Protein AF-F0ZRD6-F1 (afdb_monomer_lite)

Structure (mmCIF, N/CA/C/O backbone):
data_AF-F0ZRD6-F1
#
_entry.id   AF-F0ZRD6-F1
#
loop_
_atom_site.group_PDB
_atom_site.id
_atom_site.type_symbol
_atom_site.label_atom_id
_atom_site.label_alt_id
_atom_site.label_comp_id
_atom_site.label_asym_id
_atom_site.label_entity_id
_atom_site.label_seq_id
_atom_site.pdbx_PDB_ins_code
_atom_site.Cartn_x
_atom_site.Cartn_y
_atom_site.Cartn_z
_atom_site.occupancy
_atom_site.B_iso_or_equiv
_atom_site.auth_seq_id
_atom_site.auth_comp_id
_atom_site.auth_asym_id
_atom_site.auth_atom_id
_atom_site.pdbx_PDB_model_num
ATOM 1 N N . ASP A 1 1 ? -10.850 -12.871 -50.149 1.00 86.12 1 ASP A N 1
ATOM 2 C CA . ASP A 1 1 ? -11.682 -14.083 -50.320 1.00 86.12 1 ASP A CA 1
ATOM 3 C C . ASP A 1 1 ? -12.311 -14.387 -48.967 1.00 86.12 1 ASP A C 1
ATOM 5 O O . ASP A 1 1 ? -11.543 -14.584 -48.034 1.00 86.12 1 ASP A O 1
ATOM 9 N N . PRO A 1 2 ? -13.649 -14.372 -48.822 1.00 88.00 2 PRO A N 1
ATOM 10 C CA . PRO A 1 2 ? -14.303 -14.528 -47.522 1.00 88.00 2 PRO A CA 1
ATOM 11 C C . PRO A 1 2 ? -13.933 -15.815 -46.773 1.00 88.00 2 PRO A C 1
ATOM 13 O O . PRO A 1 2 ? -13.849 -15.790 -45.549 1.00 88.00 2 PRO A O 1
ATOM 16 N N . ASN A 1 3 ? -13.669 -16.917 -47.481 1.00 91.50 3 ASN A N 1
ATOM 17 C CA . ASN A 1 3 ? -13.355 -18.198 -46.846 1.00 91.50 3 ASN A CA 1
ATOM 18 C C . ASN A 1 3 ? -11.941 -18.177 -46.249 1.00 91.50 3 ASN A C 1
ATOM 20 O O . ASN A 1 3 ? -11.732 -18.644 -45.133 1.00 91.50 3 ASN A O 1
ATOM 24 N N . TYR A 1 4 ? -10.991 -17.567 -46.965 1.00 94.00 4 TYR A N 1
ATOM 25 C CA . TYR A 1 4 ? -9.613 -17.379 -46.499 1.00 94.00 4 TYR A CA 1
ATOM 26 C C . TYR A 1 4 ? -9.548 -16.476 -45.260 1.00 94.00 4 TYR A C 1
ATOM 28 O O . TYR A 1 4 ? -8.867 -16.805 -44.295 1.00 94.00 4 TYR A O 1
ATOM 36 N N . GLU A 1 5 ? -10.307 -15.377 -45.244 1.00 91.69 5 GLU A N 1
ATOM 37 C CA . GLU A 1 5 ? -10.350 -14.448 -44.102 1.00 91.69 5 GLU A CA 1
ATOM 38 C C . GLU A 1 5 ? -10.996 -15.070 -42.853 1.00 91.69 5 GLU A C 1
ATOM 40 O O . GLU A 1 5 ? -10.595 -14.768 -41.728 1.00 91.69 5 GLU A O 1
ATOM 45 N N . THR A 1 6 ? -11.975 -15.962 -43.037 1.00 90.50 6 THR A N 1
ATOM 46 C CA . THR A 1 6 ? -12.546 -16.769 -41.948 1.00 90.50 6 THR A CA 1
ATOM 47 C C . THR A 1 6 ? -11.520 -17.772 -41.420 1.00 90.50 6 THR A C 1
ATOM 49 O O . THR A 1 6 ? -11.247 -17.779 -40.222 1.00 90.50 6 THR A O 1
ATOM 52 N N . LEU A 1 7 ? -10.889 -18.559 -42.301 1.00 94.06 7 LEU A N 1
ATOM 53 C CA . LEU A 1 7 ? -9.867 -19.542 -41.927 1.00 94.06 7 LEU A CA 1
ATOM 54 C C . LEU A 1 7 ? -8.704 -18.891 -41.166 1.00 94.06 7 LEU A C 1
ATOM 56 O O . LEU A 1 7 ? -8.352 -19.337 -40.079 1.00 94.06 7 LEU A O 1
ATOM 60 N N . LYS A 1 8 ? -8.174 -17.780 -41.685 1.00 94.69 8 LYS A N 1
ATOM 61 C CA . LYS A 1 8 ? -7.107 -16.980 -41.069 1.00 94.69 8 LYS A CA 1
ATOM 62 C C . LYS A 1 8 ? -7.471 -16.487 -39.663 1.00 94.69 8 LYS A C 1
ATOM 64 O O . LYS A 1 8 ? -6.614 -16.461 -38.781 1.00 94.69 8 LYS A O 1
ATOM 69 N N . ARG A 1 9 ? -8.735 -16.114 -39.431 1.00 91.31 9 ARG A N 1
ATOM 70 C CA . ARG A 1 9 ? -9.229 -15.647 -38.125 1.00 91.31 9 ARG A CA 1
ATOM 71 C C . ARG A 1 9 ? -9.325 -16.773 -37.101 1.00 91.31 9 ARG A C 1
ATOM 73 O O . ARG A 1 9 ? -8.858 -16.600 -35.977 1.00 91.31 9 ARG A O 1
ATOM 80 N N . GLU A 1 10 ? -9.928 -17.898 -37.472 1.00 94.06 10 GLU A N 1
ATOM 81 C CA . GLU A 1 10 ? -10.075 -19.032 -36.553 1.00 94.06 10 GLU A CA 1
ATOM 82 C C . GLU A 1 10 ? -8.725 -19.716 -36.293 1.00 94.06 10 GLU A C 1
ATOM 84 O O . GLU A 1 10 ? -8.423 -20.068 -35.153 1.00 94.06 10 GLU A O 1
ATOM 89 N N . PHE A 1 11 ? -7.851 -19.781 -37.303 1.00 96.06 11 PHE A N 1
ATOM 90 C CA . PHE A 1 11 ? -6.459 -20.185 -37.125 1.00 96.06 11 PHE A CA 1
ATOM 91 C C . PHE A 1 11 ? -5.701 -19.254 -36.162 1.00 96.06 11 PHE A C 1
ATOM 93 O O . PHE A 1 11 ? -5.024 -19.751 -35.266 1.00 96.06 11 PHE A O 1
ATOM 100 N N . LYS A 1 12 ? -5.827 -17.919 -36.276 1.00 92.25 12 LYS A N 1
ATOM 101 C CA . LYS A 1 12 ? -5.158 -16.985 -35.344 1.00 92.25 12 LYS A CA 1
ATOM 102 C C . LYS A 1 12 ? -5.553 -17.266 -33.885 1.00 92.25 12 LYS A C 1
ATOM 104 O O . LYS A 1 12 ? -4.683 -17.330 -33.023 1.00 92.25 12 LYS A O 1
ATOM 109 N N . ARG A 1 13 ? -6.842 -17.505 -33.616 1.00 89.31 13 ARG A N 1
ATOM 110 C CA . ARG A 1 13 ? -7.327 -17.878 -32.272 1.00 89.31 13 ARG A CA 1
ATOM 111 C C . ARG A 1 13 ? -6.707 -19.185 -31.775 1.00 89.31 13 ARG A C 1
ATOM 113 O O . ARG A 1 13 ? -6.320 -19.273 -30.614 1.00 89.31 13 ARG A O 1
ATOM 120 N N . LEU A 1 14 ? -6.606 -20.194 -32.644 1.00 93.12 14 LEU A N 1
ATOM 121 C CA . LEU A 1 14 ? -5.951 -21.466 -32.326 1.00 93.12 14 LEU A CA 1
ATOM 122 C C . LEU A 1 14 ? -4.460 -21.258 -32.004 1.00 93.12 14 LEU A C 1
ATOM 124 O O . LEU A 1 14 ? -3.994 -21.734 -30.972 1.00 93.12 14 LEU A O 1
ATOM 128 N N . TYR A 1 15 ? -3.748 -20.490 -32.834 1.00 95.75 15 TYR A N 1
ATOM 129 C CA . TYR A 1 15 ? -2.339 -20.128 -32.651 1.00 95.75 15 TYR A CA 1
ATOM 130 C C . TYR A 1 15 ? -2.083 -19.465 -31.291 1.00 95.75 15 TYR A C 1
ATOM 132 O O . TYR A 1 15 ? -1.181 -19.879 -30.560 1.00 95.75 15 TYR A O 1
ATOM 140 N N . GLU A 1 16 ? -2.874 -18.446 -30.942 1.00 89.44 16 GLU A N 1
ATOM 141 C CA . GLU A 1 16 ? -2.704 -17.665 -29.710 1.00 89.44 16 GLU A CA 1
ATOM 142 C C . GLU A 1 16 ? -3.004 -18.515 -28.464 1.00 89.44 16 GLU A C 1
ATOM 144 O O . GLU A 1 16 ? -2.211 -18.528 -27.520 1.00 89.44 16 GLU A O 1
ATOM 149 N N . ASN A 1 17 ? -4.080 -19.310 -28.496 1.00 91.31 17 ASN A N 1
ATOM 150 C CA . ASN A 1 17 ? -4.445 -20.210 -27.400 1.00 91.31 17 ASN A CA 1
ATOM 151 C C . ASN A 1 17 ? -3.399 -21.318 -27.177 1.00 91.31 17 ASN A C 1
ATOM 153 O O . ASN A 1 17 ? -2.979 -21.548 -26.042 1.00 91.31 17 ASN A O 1
ATOM 157 N N . CYS A 1 18 ? -2.943 -21.992 -28.239 1.00 93.38 18 CYS A N 1
ATOM 158 C CA . CYS A 1 18 ? -1.968 -23.080 -28.118 1.00 93.38 18 CYS A CA 1
ATOM 159 C C . CYS A 1 18 ? -0.598 -22.582 -27.632 1.00 93.38 18 CYS A C 1
ATOM 161 O O . CYS A 1 18 ? -0.000 -23.208 -26.754 1.00 93.38 18 CYS A O 1
ATOM 163 N N . ASN A 1 19 ? -0.130 -21.428 -28.124 1.00 89.38 19 ASN A N 1
ATOM 164 C CA . ASN A 1 19 ? 1.109 -20.816 -27.638 1.00 89.38 19 ASN A CA 1
ATOM 165 C C . ASN A 1 19 ? 1.002 -20.347 -26.174 1.00 89.38 19 ASN A C 1
ATOM 167 O O . ASN A 1 19 ? 1.961 -20.507 -25.419 1.00 89.38 19 ASN A O 1
ATOM 171 N N . SER A 1 20 ? -0.155 -19.829 -25.742 1.00 89.50 20 SER A N 1
ATOM 172 C CA . SER A 1 20 ? -0.387 -19.468 -24.336 1.00 89.50 20 SER A CA 1
ATOM 173 C C . SER A 1 20 ? -0.282 -20.690 -23.413 1.00 89.50 20 SER A C 1
ATOM 175 O O . SER A 1 20 ? 0.519 -20.679 -22.478 1.00 89.50 20 SER A O 1
ATOM 177 N N . VAL A 1 21 ? -0.994 -21.778 -23.732 1.00 92.50 21 VAL A N 1
ATOM 178 C CA . VAL A 1 21 ? -0.967 -23.033 -22.956 1.00 92.50 21 VAL A CA 1
ATOM 179 C C . VAL A 1 21 ? 0.441 -23.634 -22.885 1.00 92.50 21 VAL A C 1
ATOM 181 O O . VAL A 1 21 ? 0.888 -23.983 -21.792 1.00 92.50 21 VAL A O 1
ATOM 184 N N . LYS A 1 22 ? 1.168 -23.706 -24.012 1.00 93.69 22 LYS A N 1
ATOM 185 C CA . LYS A 1 22 ? 2.568 -24.178 -24.063 1.00 93.69 22 LYS A CA 1
ATOM 186 C C . LYS A 1 22 ? 3.444 -23.450 -23.036 1.00 93.69 22 LYS A C 1
ATOM 188 O O . LYS A 1 22 ? 4.160 -24.088 -22.266 1.00 93.69 22 LYS A O 1
ATOM 193 N N . ASN A 1 23 ? 3.342 -22.122 -22.986 1.00 86.88 23 ASN A N 1
ATOM 194 C CA . ASN A 1 23 ? 4.130 -21.298 -22.072 1.00 86.88 23 ASN A CA 1
ATOM 195 C C . ASN A 1 23 ? 3.704 -21.494 -20.604 1.00 86.88 23 ASN A C 1
ATOM 197 O O . ASN A 1 23 ? 4.562 -21.608 -19.731 1.00 86.88 23 ASN A O 1
ATOM 201 N N . SER A 1 24 ? 2.400 -21.593 -20.321 1.00 89.50 24 SER A N 1
ATOM 202 C CA . SER A 1 24 ? 1.892 -21.863 -18.968 1.00 89.50 24 SER A CA 1
ATOM 203 C C . SER A 1 24 ? 2.374 -23.204 -18.404 1.00 89.50 24 SER A C 1
ATOM 205 O O . SER A 1 24 ? 2.716 -23.269 -17.223 1.00 89.50 24 SER A O 1
ATOM 207 N N . LEU A 1 25 ? 2.452 -24.255 -19.230 1.00 91.75 25 LEU A N 1
ATOM 208 C CA . LEU A 1 25 ? 2.948 -25.572 -18.811 1.00 91.75 25 LEU A CA 1
ATOM 209 C C . LEU A 1 25 ? 4.428 -25.537 -18.390 1.00 91.75 25 LEU A C 1
ATOM 211 O O . LEU A 1 25 ? 4.783 -26.129 -17.368 1.00 91.75 25 LEU A O 1
ATOM 215 N N . LEU A 1 26 ? 5.278 -24.803 -19.118 1.00 85.69 26 LEU A N 1
ATOM 216 C CA . LEU A 1 26 ? 6.686 -24.600 -18.748 1.00 85.69 26 LEU A CA 1
ATOM 217 C C . LEU A 1 26 ? 6.824 -23.864 -17.411 1.00 85.69 26 LEU A C 1
ATOM 219 O O . LEU A 1 26 ? 7.552 -24.321 -16.527 1.00 85.69 26 LEU A O 1
ATOM 223 N N . SER A 1 27 ? 6.096 -22.758 -17.235 1.00 85.12 27 SER A N 1
ATOM 224 C CA . SER A 1 27 ? 6.114 -21.983 -15.989 1.00 85.12 27 SER A CA 1
ATOM 225 C C . SER A 1 27 ? 5.643 -22.810 -14.789 1.00 85.12 27 SER A C 1
ATOM 227 O O . SER A 1 27 ? 6.286 -22.787 -13.743 1.00 85.12 27 SER A O 1
ATOM 229 N N . TYR A 1 28 ? 4.562 -23.584 -14.935 1.00 91.25 28 TYR A N 1
ATOM 230 C CA . TYR A 1 28 ? 4.011 -24.386 -13.837 1.00 91.25 28 TYR A CA 1
ATOM 231 C C . TYR A 1 28 ? 4.934 -25.548 -13.433 1.00 91.25 28 TYR A C 1
ATOM 233 O O . TYR A 1 28 ? 5.174 -25.770 -12.246 1.00 91.25 28 TYR A O 1
ATOM 241 N N . THR A 1 29 ? 5.542 -26.224 -14.414 1.00 90.12 29 THR A N 1
ATOM 242 C CA . THR A 1 29 ? 6.558 -27.268 -14.177 1.00 90.12 29 THR A CA 1
ATOM 243 C C . THR A 1 29 ? 7.790 -26.703 -13.461 1.00 90.12 29 THR A C 1
ATOM 245 O O . THR A 1 29 ? 8.315 -27.314 -12.528 1.00 90.12 29 THR A O 1
ATOM 248 N N . SER A 1 30 ? 8.222 -25.499 -13.852 1.00 87.81 30 SER A N 1
ATOM 249 C CA . SER A 1 30 ? 9.350 -24.799 -13.224 1.00 87.81 30 SER A CA 1
ATOM 250 C C . SER A 1 30 ? 9.039 -24.407 -11.775 1.00 87.81 30 SER A C 1
ATOM 252 O O . SER A 1 30 ? 9.864 -24.619 -10.889 1.00 87.81 30 SER A O 1
ATOM 254 N N . TYR A 1 31 ? 7.823 -23.917 -11.514 1.00 92.19 31 TYR A N 1
ATOM 255 C CA . TYR A 1 31 ? 7.364 -23.527 -10.180 1.00 92.19 31 TYR A CA 1
ATOM 256 C C . TYR A 1 31 ? 7.296 -24.706 -9.195 1.00 92.19 31 TYR A C 1
ATOM 258 O O . TYR A 1 31 ? 7.722 -24.570 -8.050 1.00 92.19 31 TYR A O 1
ATOM 266 N N . ILE A 1 32 ? 6.832 -25.888 -9.625 1.00 91.12 32 ILE A N 1
ATOM 267 C CA . ILE A 1 32 ? 6.822 -27.090 -8.766 1.00 91.12 32 ILE A CA 1
ATOM 268 C C . ILE A 1 32 ? 8.252 -27.495 -8.372 1.00 91.12 32 ILE A C 1
ATOM 270 O O . ILE A 1 32 ? 8.503 -27.831 -7.212 1.00 91.12 32 ILE A O 1
ATOM 274 N N . LYS A 1 33 ? 9.209 -27.414 -9.307 1.00 94.31 33 LYS A N 1
ATOM 275 C CA . LYS A 1 33 ? 10.633 -27.638 -9.014 1.00 94.31 33 LYS A CA 1
ATOM 276 C C . LYS A 1 33 ? 11.185 -26.602 -8.037 1.00 94.31 33 LYS A C 1
ATOM 278 O O . LYS A 1 33 ? 11.871 -26.975 -7.090 1.00 94.31 33 LYS A O 1
ATOM 283 N N . GLU A 1 34 ? 10.869 -25.324 -8.220 1.00 91.38 34 GLU A N 1
ATOM 284 C CA . GLU A 1 34 ? 11.306 -24.262 -7.309 1.00 91.38 34 GLU A CA 1
ATOM 285 C C . GLU A 1 34 ? 10.753 -24.462 -5.886 1.00 91.38 34 GLU A C 1
ATOM 287 O O . GLU A 1 34 ? 11.509 -24.398 -4.914 1.00 91.38 34 GLU A O 1
ATOM 292 N N . LEU A 1 35 ? 9.466 -24.794 -5.753 1.00 92.88 35 LEU A N 1
ATOM 293 C CA . LEU A 1 35 ? 8.790 -24.973 -4.466 1.00 92.88 35 LEU A CA 1
ATOM 294 C C . LEU A 1 35 ? 9.428 -26.068 -3.591 1.00 92.88 35 LEU A C 1
ATOM 296 O O . LEU A 1 35 ? 9.591 -25.870 -2.386 1.00 92.88 35 LEU A O 1
ATOM 300 N N . TYR A 1 36 ? 9.801 -27.208 -4.184 1.00 94.94 36 TYR A N 1
ATOM 301 C CA . TYR A 1 36 ? 10.298 -28.370 -3.434 1.00 94.94 36 TYR A CA 1
ATOM 302 C C . TYR A 1 36 ? 11.813 -28.601 -3.506 1.00 94.94 36 TYR A C 1
ATOM 304 O O . TYR A 1 36 ? 12.353 -29.220 -2.591 1.00 94.94 36 TYR A O 1
ATOM 312 N N . LEU A 1 37 ? 12.492 -28.141 -4.564 1.00 95.25 37 LEU A N 1
ATOM 313 C CA . LEU A 1 37 ? 13.906 -28.446 -4.833 1.00 95.25 37 LEU A CA 1
ATOM 314 C C . LEU A 1 37 ? 14.816 -27.209 -4.899 1.00 95.25 37 LEU A C 1
ATOM 316 O O . LEU A 1 37 ? 16.032 -27.372 -5.008 1.00 95.25 37 LEU A O 1
ATOM 320 N N . SER A 1 38 ? 14.294 -25.977 -4.814 1.00 94.19 38 SER A N 1
ATOM 321 C CA . SER A 1 38 ? 15.163 -24.788 -4.763 1.00 94.19 38 SER A CA 1
ATOM 322 C C . SER A 1 38 ? 16.090 -24.810 -3.535 1.00 94.19 38 SER A C 1
ATOM 324 O O . SER A 1 38 ? 15.741 -25.418 -2.514 1.00 94.19 38 SER A O 1
ATOM 326 N N . PRO A 1 39 ? 17.242 -24.108 -3.565 1.00 90.81 39 PRO A N 1
ATOM 327 C CA . PRO A 1 39 ? 18.127 -23.970 -2.402 1.00 90.81 39 PRO A CA 1
ATOM 328 C C . PRO A 1 39 ? 17.447 -23.374 -1.158 1.00 90.81 39 PRO A C 1
ATOM 330 O O . PRO A 1 39 ? 17.902 -23.613 -0.041 1.00 90.81 39 PRO A O 1
ATOM 333 N N . ASN A 1 40 ? 16.348 -22.638 -1.363 1.00 88.44 40 ASN A N 1
ATOM 334 C CA . ASN A 1 40 ? 15.552 -21.973 -0.329 1.00 88.44 40 ASN A CA 1
ATOM 335 C C . ASN A 1 40 ? 14.347 -22.812 0.144 1.00 88.44 40 ASN A C 1
ATOM 337 O O . ASN A 1 40 ? 13.613 -22.379 1.031 1.00 88.44 40 ASN A O 1
ATOM 341 N N . SER A 1 41 ? 14.104 -23.988 -0.448 1.00 93.12 41 SER A N 1
ATOM 342 C CA . SER A 1 41 ? 13.062 -24.908 0.021 1.00 93.12 41 SER A CA 1
ATOM 343 C C . SER A 1 41 ? 13.377 -25.407 1.435 1.00 93.12 41 SER A C 1
ATOM 345 O O . SER A 1 41 ? 14.541 -25.582 1.801 1.00 93.12 41 SER A O 1
ATOM 347 N N . ILE A 1 42 ? 12.335 -25.687 2.226 1.00 91.44 42 ILE A N 1
ATOM 348 C CA . ILE A 1 42 ? 12.457 -26.043 3.653 1.00 91.44 42 ILE A CA 1
ATOM 349 C C . ILE A 1 42 ? 13.448 -27.198 3.872 1.00 91.44 42 ILE A C 1
ATOM 351 O O . ILE A 1 42 ? 14.260 -27.146 4.792 1.00 91.44 42 ILE A O 1
ATOM 355 N N . TYR A 1 43 ? 13.431 -28.218 3.009 1.00 93.12 43 TYR A N 1
ATOM 356 C CA . TYR A 1 43 ? 14.334 -29.362 3.134 1.00 93.12 43 TYR A CA 1
ATOM 357 C C . TYR A 1 43 ? 15.785 -29.020 2.774 1.00 93.12 43 TYR A C 1
ATOM 359 O O . TYR A 1 43 ? 16.681 -29.465 3.486 1.00 93.12 43 TYR A O 1
ATOM 367 N N . ASN A 1 44 ? 16.040 -28.184 1.758 1.00 92.69 44 ASN A N 1
ATOM 368 C CA . ASN A 1 44 ? 17.399 -27.704 1.466 1.00 92.69 44 ASN A CA 1
ATOM 369 C C . ASN A 1 44 ? 17.920 -26.753 2.553 1.00 92.69 44 ASN A C 1
ATOM 371 O O . ASN A 1 44 ? 19.096 -26.802 2.901 1.00 92.69 44 ASN A O 1
ATOM 375 N N . SER A 1 45 ? 17.059 -25.931 3.158 1.00 93.19 45 SER A N 1
ATOM 376 C CA . SER A 1 45 ? 17.437 -25.157 4.344 1.00 93.19 45 SER A CA 1
ATOM 377 C C . SER A 1 45 ? 17.803 -26.077 5.516 1.00 93.19 45 SER A C 1
ATOM 379 O O . SER A 1 45 ? 18.819 -25.862 6.170 1.00 93.19 45 SER A O 1
ATOM 381 N N . LEU A 1 46 ? 17.036 -27.145 5.764 1.00 91.81 46 LEU A N 1
ATOM 382 C CA . LEU A 1 46 ? 17.332 -28.111 6.829 1.00 91.81 46 LEU A CA 1
ATOM 383 C C . LEU A 1 46 ? 18.625 -28.914 6.591 1.00 91.81 46 LEU A C 1
ATOM 385 O O . LEU A 1 46 ? 19.288 -29.252 7.570 1.00 91.81 46 LEU A O 1
ATOM 389 N N . THR A 1 47 ? 19.019 -29.195 5.343 1.00 93.75 47 THR A N 1
ATOM 390 C CA . THR A 1 47 ? 20.330 -29.814 5.050 1.00 93.75 47 THR A CA 1
ATOM 391 C C . THR A 1 47 ? 21.498 -28.833 5.163 1.00 93.75 47 THR A C 1
ATOM 393 O O . THR A 1 47 ? 22.612 -29.259 5.446 1.00 93.75 47 THR A O 1
ATOM 396 N N . GLN A 1 48 ? 21.262 -27.527 4.999 1.00 91.75 48 GLN A N 1
ATOM 397 C CA . GLN A 1 48 ? 22.272 -26.478 5.200 1.00 91.75 48 GLN A CA 1
ATOM 398 C C . GLN A 1 48 ? 22.460 -26.104 6.682 1.00 91.75 48 GLN A C 1
ATOM 400 O O . GLN A 1 48 ? 23.584 -25.863 7.116 1.00 91.75 48 GLN A O 1
ATOM 405 N N . PHE A 1 49 ? 21.379 -26.057 7.471 1.00 93.12 49 PHE A N 1
ATOM 406 C CA . PHE A 1 49 ? 21.426 -25.678 8.892 1.00 93.12 49 PHE A CA 1
ATOM 407 C C . PHE A 1 49 ? 21.926 -26.785 9.830 1.00 93.12 49 PHE A C 1
ATOM 409 O O . PHE A 1 49 ? 22.350 -26.485 10.946 1.00 93.12 49 PHE A O 1
ATOM 416 N N . TYR A 1 50 ? 21.870 -28.050 9.408 1.00 90.50 50 TYR A N 1
ATOM 417 C CA . TYR A 1 50 ? 22.263 -29.201 10.220 1.00 90.50 50 TYR A CA 1
ATOM 418 C C . TYR A 1 50 ? 23.330 -30.039 9.516 1.00 90.50 50 TYR A C 1
ATOM 420 O O . TYR A 1 50 ? 23.205 -30.349 8.333 1.00 90.50 50 TYR A O 1
ATOM 428 N N . ASP A 1 51 ? 24.348 -30.468 10.265 1.00 91.88 51 ASP A N 1
ATOM 429 C CA . ASP A 1 51 ? 25.439 -31.278 9.727 1.00 91.88 51 ASP A CA 1
ATOM 430 C C . ASP A 1 51 ? 24.951 -32.607 9.118 1.00 91.88 51 ASP A C 1
ATOM 432 O O . ASP A 1 51 ? 23.925 -33.164 9.514 1.00 91.88 51 ASP A O 1
ATOM 436 N N . ASN A 1 52 ? 25.728 -33.157 8.182 1.00 89.69 52 ASN A N 1
ATOM 437 C CA . ASN A 1 52 ? 25.371 -34.368 7.434 1.00 89.69 52 ASN A CA 1
ATOM 438 C C . ASN A 1 52 ? 25.220 -35.635 8.306 1.00 89.69 52 ASN A C 1
ATOM 440 O O . ASN A 1 52 ? 24.791 -36.672 7.796 1.00 89.69 52 ASN A O 1
ATOM 444 N N . GLN A 1 53 ? 25.589 -35.608 9.594 1.00 88.31 53 GLN A N 1
ATOM 445 C CA . GLN A 1 53 ? 25.333 -36.702 10.533 1.00 88.31 53 GLN A CA 1
ATOM 446 C C . GLN A 1 53 ? 24.024 -36.531 11.314 1.00 88.31 53 GLN A C 1
ATOM 448 O O . GLN A 1 53 ? 23.451 -37.547 11.729 1.00 88.31 53 GLN A O 1
ATOM 453 N N . HIS A 1 54 ? 23.527 -35.304 11.463 1.00 88.81 54 HIS A N 1
ATOM 454 C CA . HIS A 1 54 ? 22.307 -34.974 12.191 1.00 88.81 54 HIS A CA 1
ATOM 455 C C . HIS A 1 54 ? 21.053 -35.647 11.587 1.00 88.81 54 HIS A C 1
ATOM 457 O O . HIS A 1 54 ? 20.878 -35.629 10.361 1.00 88.81 54 HIS A O 1
ATOM 463 N N . PRO A 1 55 ? 20.126 -36.190 12.408 1.00 85.81 55 PRO A N 1
ATOM 464 C CA . PRO A 1 55 ? 18.929 -36.871 11.913 1.00 85.81 55 PRO A CA 1
ATOM 465 C C . PRO A 1 55 ? 18.079 -36.027 10.958 1.00 85.81 55 PRO A C 1
ATOM 467 O O . PRO A 1 55 ? 17.656 -36.540 9.927 1.00 85.81 55 PRO A O 1
ATOM 470 N N . LEU A 1 56 ? 17.884 -34.729 11.237 1.00 88.06 56 LEU A N 1
ATOM 471 C CA . LEU A 1 56 ? 17.083 -33.852 10.367 1.00 88.06 56 LEU A CA 1
ATOM 472 C C . LEU A 1 56 ? 17.758 -33.554 9.018 1.00 88.0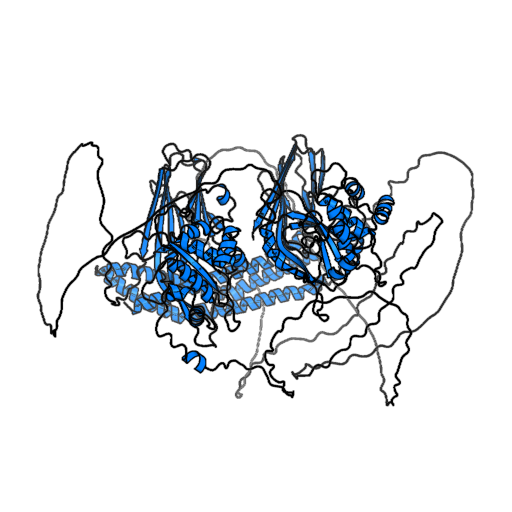6 56 LEU A C 1
ATOM 474 O O . LEU A 1 56 ? 17.049 -33.396 8.026 1.00 88.06 56 LEU A O 1
ATOM 478 N N . SER A 1 57 ? 19.095 -33.522 8.955 1.00 91.31 57 SER A N 1
ATOM 479 C CA . SER A 1 57 ? 19.828 -33.314 7.696 1.00 91.31 57 SER A CA 1
ATOM 480 C C . SER A 1 57 ? 19.751 -34.564 6.819 1.00 91.31 57 SER A C 1
ATOM 482 O O . SER A 1 57 ? 19.347 -34.495 5.658 1.00 91.31 57 SER A O 1
ATOM 484 N N . LYS A 1 58 ? 20.002 -35.744 7.406 1.00 88.75 58 LYS A N 1
ATOM 485 C CA . LYS A 1 58 ? 19.813 -37.046 6.740 1.00 88.75 58 LYS A CA 1
ATOM 486 C C . LYS A 1 58 ? 18.379 -37.229 6.242 1.00 88.75 58 LYS A C 1
ATOM 488 O O . LYS A 1 58 ? 18.174 -37.566 5.084 1.00 88.75 58 LYS A O 1
ATOM 493 N N . TYR A 1 59 ? 17.395 -36.954 7.095 1.00 91.31 59 TYR A N 1
ATOM 494 C CA . TYR A 1 59 ? 15.973 -37.034 6.762 1.00 91.31 59 TYR A CA 1
ATOM 495 C C . TYR A 1 59 ? 15.582 -36.105 5.605 1.00 91.31 59 TYR A C 1
ATOM 497 O O . TYR A 1 59 ? 14.958 -36.543 4.640 1.00 91.31 59 TYR A O 1
ATOM 505 N N . SER A 1 60 ? 15.992 -34.836 5.673 1.00 94.56 60 SER A N 1
ATOM 506 C CA . SER A 1 60 ? 15.679 -33.845 4.636 1.00 94.56 60 SER A CA 1
ATOM 507 C C . SER A 1 60 ? 16.383 -34.168 3.317 1.00 94.56 60 SER A C 1
ATOM 509 O O . SER A 1 60 ? 15.770 -34.044 2.262 1.00 94.56 60 SER A O 1
ATOM 511 N N . SER A 1 61 ? 17.618 -34.682 3.373 1.00 94.19 61 SER A N 1
ATOM 512 C CA . SER A 1 61 ? 18.340 -35.210 2.206 1.00 94.19 61 SER A CA 1
ATOM 513 C C . SER A 1 61 ? 17.583 -36.366 1.547 1.00 94.19 61 SER A C 1
ATOM 515 O O . SER A 1 61 ? 17.420 -36.371 0.330 1.00 94.19 61 SER A O 1
ATOM 517 N N . SER A 1 62 ? 17.069 -37.316 2.337 1.00 93.56 62 SER A N 1
ATOM 518 C CA . SER A 1 62 ? 16.262 -38.431 1.826 1.00 93.56 62 SER A CA 1
ATOM 519 C C . SER A 1 62 ? 14.951 -37.959 1.192 1.00 93.56 62 SER A C 1
ATOM 521 O O . SER A 1 62 ? 14.590 -38.446 0.124 1.00 93.56 62 SER A O 1
ATOM 523 N N . ILE A 1 63 ? 14.251 -36.986 1.792 1.00 95.56 63 ILE A N 1
ATOM 524 C CA . ILE A 1 63 ? 13.044 -36.393 1.188 1.00 95.56 63 ILE A CA 1
ATOM 525 C C . ILE A 1 63 ? 13.373 -35.693 -0.132 1.00 95.56 63 ILE A C 1
ATOM 527 O O . ILE A 1 63 ? 12.678 -35.927 -1.118 1.00 95.56 63 ILE A O 1
ATOM 531 N N . LEU A 1 64 ? 14.430 -34.876 -0.178 1.00 96.44 64 LEU A N 1
ATOM 532 C CA . LEU A 1 64 ? 14.864 -34.198 -1.404 1.00 96.44 64 LEU A CA 1
ATOM 533 C C . LEU A 1 64 ? 15.167 -35.204 -2.516 1.00 96.44 64 LEU A C 1
ATOM 535 O O . LEU A 1 64 ? 14.684 -35.030 -3.628 1.00 96.44 64 LEU A O 1
ATOM 539 N N . GLN A 1 65 ? 15.897 -36.280 -2.209 1.00 96.25 65 GLN A N 1
ATOM 540 C CA . GLN A 1 65 ? 16.195 -37.350 -3.165 1.00 96.25 65 GLN A CA 1
ATOM 541 C C . GLN A 1 65 ? 14.929 -38.070 -3.649 1.00 96.25 65 GLN A C 1
ATOM 543 O O . GLN A 1 65 ? 14.807 -38.337 -4.840 1.00 96.25 65 GLN A O 1
ATOM 548 N N . LEU A 1 66 ? 13.967 -38.352 -2.764 1.00 96.38 66 LEU A N 1
ATOM 549 C CA . LEU A 1 66 ? 12.699 -38.987 -3.140 1.00 96.38 66 LEU A CA 1
ATOM 550 C C . LEU A 1 66 ? 11.816 -38.068 -4.001 1.00 96.38 66 LEU A C 1
ATOM 552 O O . LEU A 1 66 ? 11.217 -38.539 -4.966 1.00 96.38 66 LEU A O 1
ATOM 556 N N . ILE A 1 67 ? 11.741 -36.771 -3.688 1.00 97.12 67 ILE A N 1
ATOM 557 C CA . ILE A 1 67 ? 10.953 -35.802 -4.465 1.00 97.12 67 ILE A CA 1
ATOM 558 C C . ILE A 1 67 ? 11.615 -35.515 -5.819 1.00 97.12 67 ILE A C 1
ATOM 560 O O . ILE A 1 67 ? 10.928 -35.530 -6.835 1.00 97.12 67 ILE A O 1
ATOM 564 N N . ASP A 1 68 ? 12.935 -35.323 -5.864 1.00 97.06 68 ASP A N 1
ATOM 565 C CA . ASP A 1 68 ? 13.702 -35.165 -7.107 1.00 97.06 68 ASP A CA 1
ATOM 566 C C . ASP A 1 68 ? 13.581 -36.404 -8.007 1.00 97.06 68 ASP A C 1
ATOM 568 O O . ASP A 1 68 ? 13.304 -36.277 -9.201 1.00 97.06 68 ASP A O 1
ATOM 572 N N . ALA A 1 69 ? 13.682 -37.608 -7.431 1.00 96.81 69 ALA A N 1
ATOM 573 C CA . ALA A 1 69 ? 13.456 -38.853 -8.156 1.00 96.81 69 ALA A CA 1
ATOM 574 C C . ALA A 1 69 ? 12.025 -38.960 -8.704 1.00 96.81 69 ALA A C 1
ATOM 576 O O . ALA A 1 69 ? 11.866 -39.341 -9.862 1.00 96.81 69 ALA A O 1
ATOM 577 N N . GLN A 1 70 ? 10.988 -38.596 -7.935 1.00 97.44 70 GLN A N 1
ATOM 578 C CA . GLN A 1 70 ? 9.610 -38.638 -8.442 1.00 97.44 70 GLN A CA 1
ATOM 579 C C . GLN A 1 70 ? 9.310 -37.552 -9.477 1.00 97.44 70 GLN A C 1
ATOM 581 O O . GLN A 1 70 ? 8.623 -37.841 -10.452 1.00 97.44 70 GLN A O 1
ATOM 586 N N . ILE A 1 71 ? 9.858 -36.341 -9.336 1.00 96.19 71 ILE A N 1
ATOM 587 C CA . ILE A 1 71 ? 9.737 -35.296 -10.362 1.00 96.19 71 ILE A CA 1
ATOM 588 C C . ILE A 1 71 ? 10.407 -35.762 -11.662 1.00 96.19 71 ILE A C 1
ATOM 590 O O . ILE A 1 71 ? 9.782 -35.686 -12.714 1.00 96.19 71 ILE A O 1
ATOM 594 N N . LYS A 1 72 ? 11.621 -36.325 -11.607 1.00 96.12 72 LYS A N 1
ATOM 595 C CA . LYS A 1 72 ? 12.311 -36.877 -12.791 1.00 96.12 72 LYS A CA 1
ATOM 596 C C . LYS A 1 72 ? 11.574 -38.070 -13.405 1.00 96.12 72 LYS A C 1
ATOM 598 O O . LYS A 1 72 ? 11.474 -38.159 -14.625 1.00 96.12 72 LYS A O 1
ATOM 603 N N . ASN A 1 73 ? 11.038 -38.966 -12.577 1.00 94.50 73 ASN A N 1
ATOM 604 C CA . ASN A 1 73 ? 10.230 -40.109 -13.007 1.00 94.50 73 ASN A CA 1
ATOM 605 C C . ASN A 1 73 ? 8.961 -39.655 -13.749 1.00 94.50 73 ASN A C 1
ATOM 607 O O . ASN A 1 73 ? 8.709 -40.101 -14.867 1.00 94.50 73 ASN A O 1
ATOM 611 N N . TRP A 1 74 ? 8.209 -38.719 -13.162 1.00 96.19 74 TRP A N 1
ATOM 612 C CA . TRP A 1 74 ? 7.035 -38.096 -13.775 1.00 96.19 74 TRP A CA 1
ATOM 613 C C . TRP A 1 74 ? 7.393 -37.335 -15.060 1.00 96.19 74 TRP A C 1
ATOM 615 O O . TRP A 1 74 ? 6.692 -37.482 -16.062 1.00 96.19 74 TRP A O 1
ATOM 625 N N . GLU A 1 75 ? 8.505 -36.589 -15.082 1.00 94.12 75 GLU A N 1
ATOM 626 C CA . GLU A 1 75 ? 8.959 -35.891 -16.290 1.00 94.12 75 GLU A CA 1
ATOM 627 C C . GLU A 1 75 ? 9.205 -36.870 -17.440 1.00 94.12 75 GLU A C 1
ATOM 629 O O . GLU A 1 75 ? 8.669 -36.680 -18.529 1.00 94.12 75 GLU A O 1
ATOM 634 N N . ILE A 1 76 ? 9.965 -37.940 -17.193 1.00 92.19 76 ILE A N 1
ATOM 635 C CA . ILE A 1 76 ? 10.312 -38.943 -18.206 1.00 92.19 76 ILE A CA 1
ATOM 636 C C . ILE A 1 76 ? 9.073 -39.718 -18.681 1.00 92.19 76 ILE A C 1
ATOM 638 O O . ILE A 1 76 ? 8.876 -39.849 -19.889 1.00 92.19 76 ILE A O 1
ATOM 642 N N . ASN A 1 77 ? 8.246 -40.218 -17.756 1.00 87.81 77 ASN A N 1
ATOM 643 C CA . ASN A 1 77 ? 7.220 -41.220 -18.065 1.00 87.81 77 ASN A CA 1
ATOM 644 C C . ASN A 1 77 ? 5.811 -40.653 -18.311 1.00 87.81 77 ASN A C 1
ATOM 646 O O . ASN A 1 77 ? 5.064 -41.237 -19.093 1.00 87.81 77 ASN A O 1
ATOM 650 N N . GLU A 1 78 ? 5.430 -39.536 -17.681 1.00 85.31 78 GLU A N 1
ATOM 651 C CA . GLU A 1 78 ? 4.058 -38.998 -17.751 1.00 85.31 78 GLU A CA 1
ATOM 652 C C . GLU A 1 78 ? 3.963 -37.615 -18.419 1.00 85.31 78 GLU A C 1
ATOM 654 O O . GLU A 1 78 ? 2.972 -37.326 -19.093 1.00 85.31 78 GLU A O 1
ATOM 659 N N . PHE A 1 79 ? 4.968 -36.747 -18.260 1.00 90.38 79 PHE A N 1
ATOM 660 C CA . PHE A 1 79 ? 4.950 -35.399 -18.837 1.00 90.38 79 PHE A CA 1
ATOM 661 C C . PHE A 1 79 ? 5.505 -35.368 -20.264 1.00 90.38 79 PHE A C 1
ATOM 663 O O . PHE A 1 79 ? 4.782 -34.994 -21.188 1.00 90.38 79 PHE A O 1
ATOM 670 N N . ASN A 1 80 ? 6.761 -35.779 -20.479 1.00 90.31 80 ASN A N 1
ATOM 671 C CA . ASN A 1 80 ? 7.479 -35.547 -21.739 1.00 90.31 80 ASN A CA 1
ATOM 672 C C . ASN A 1 80 ? 6.773 -36.160 -22.958 1.00 90.31 80 ASN A C 1
ATOM 674 O O . ASN A 1 80 ? 6.649 -35.494 -23.983 1.00 90.31 80 ASN A O 1
ATOM 678 N N . GLY A 1 81 ? 6.228 -37.377 -22.850 1.00 93.38 81 GLY A N 1
ATOM 679 C CA . GLY A 1 81 ? 5.502 -38.038 -23.948 1.00 93.38 81 GLY A CA 1
ATOM 680 C C . GLY A 1 81 ? 4.195 -37.345 -24.373 1.00 93.38 81 GLY A C 1
ATOM 681 O O . GLY A 1 81 ? 3.690 -37.579 -25.474 1.00 93.38 81 GLY A O 1
ATOM 682 N N . HIS A 1 82 ? 3.640 -36.475 -23.527 1.00 95.44 82 HIS A N 1
ATOM 683 C CA . HIS A 1 82 ? 2.469 -35.652 -23.835 1.00 95.44 82 HIS A CA 1
ATOM 684 C C . HIS A 1 82 ? 2.855 -34.207 -24.159 1.00 95.44 82 HIS A C 1
ATOM 686 O O . HIS A 1 82 ? 2.313 -33.620 -25.096 1.00 95.44 82 HIS A O 1
ATOM 692 N N . TYR A 1 83 ? 3.842 -33.658 -23.456 1.00 94.44 83 TYR A N 1
ATOM 693 C CA . TYR A 1 83 ? 4.351 -32.318 -23.701 1.00 94.44 83 TYR A CA 1
ATOM 694 C C . TYR A 1 83 ? 5.040 -32.212 -25.069 1.00 94.44 83 TYR A C 1
ATOM 696 O O . TYR A 1 83 ? 4.815 -31.238 -25.784 1.00 94.44 83 TYR A O 1
ATOM 704 N N . GLN A 1 84 ? 5.762 -33.252 -25.510 1.00 94.75 84 GLN A N 1
ATOM 705 C CA . GLN A 1 84 ? 6.335 -33.306 -26.857 1.00 94.75 84 GLN A CA 1
ATOM 706 C C . GLN A 1 84 ? 5.253 -33.223 -27.943 1.00 94.75 84 GLN A C 1
ATOM 708 O O . GLN A 1 84 ? 5.410 -32.452 -28.880 1.00 94.75 84 GLN A O 1
ATOM 713 N N . LYS A 1 85 ? 4.101 -33.893 -27.782 1.00 96.56 85 LYS A N 1
ATOM 714 C CA . LYS A 1 85 ? 2.983 -33.764 -28.739 1.00 96.56 85 LYS A CA 1
ATOM 715 C C . LYS A 1 85 ? 2.453 -32.329 -28.824 1.00 96.56 85 LYS A C 1
ATOM 717 O O . LYS A 1 85 ? 2.167 -31.847 -29.917 1.00 96.56 85 LYS A O 1
ATOM 722 N N . ILE A 1 86 ? 2.385 -31.623 -27.691 1.00 96.25 86 ILE A N 1
ATOM 723 C CA . ILE A 1 86 ? 2.021 -30.199 -27.652 1.00 96.25 86 ILE A CA 1
ATOM 724 C C . ILE A 1 86 ? 3.090 -29.333 -28.342 1.00 96.25 86 ILE A C 1
ATOM 726 O O . ILE A 1 86 ? 2.729 -28.378 -29.034 1.00 96.25 86 ILE A O 1
ATOM 730 N N . LEU A 1 87 ? 4.381 -29.661 -28.212 1.00 93.75 87 LEU A N 1
ATOM 731 C CA . LEU A 1 87 ? 5.463 -29.005 -28.957 1.00 93.75 87 LEU A CA 1
ATOM 732 C C . LEU A 1 87 ? 5.356 -29.259 -30.468 1.00 93.75 87 LEU A C 1
ATOM 734 O O . LEU A 1 87 ? 5.347 -28.295 -31.228 1.00 93.75 87 LEU A O 1
ATOM 738 N N . ASP A 1 88 ? 5.201 -30.509 -30.904 1.00 95.94 88 ASP A N 1
ATOM 739 C CA . ASP A 1 88 ? 5.097 -30.901 -32.319 1.00 95.94 88 ASP A CA 1
ATOM 740 C C . ASP A 1 88 ? 3.880 -30.249 -32.999 1.00 95.94 88 ASP A C 1
ATOM 742 O O . ASP A 1 88 ? 3.966 -29.714 -34.111 1.00 95.94 88 ASP A O 1
ATOM 746 N N . TYR A 1 89 ? 2.749 -30.206 -32.288 1.00 97.19 89 TYR A N 1
ATOM 747 C CA . TYR A 1 89 ? 1.542 -29.506 -32.720 1.00 97.19 89 TYR A CA 1
ATOM 748 C C . TYR A 1 89 ? 1.742 -27.980 -32.755 1.00 97.19 89 TYR A C 1
ATOM 750 O O . TYR A 1 89 ? 1.287 -27.312 -33.684 1.00 97.19 89 TYR A O 1
ATOM 758 N N . SER A 1 90 ? 2.483 -27.412 -31.796 1.00 95.38 90 SER A N 1
ATOM 759 C CA . SER A 1 90 ? 2.842 -25.985 -31.808 1.00 95.38 90 SER A CA 1
ATOM 760 C C . SER A 1 90 ? 3.781 -25.628 -32.966 1.00 95.38 90 SER A C 1
ATOM 762 O O . SER A 1 90 ? 3.595 -24.591 -33.592 1.00 95.38 90 SER A O 1
ATOM 764 N N . LEU A 1 91 ? 4.743 -26.490 -33.304 1.00 96.00 91 LEU A N 1
ATOM 765 C CA . LEU A 1 91 ? 5.623 -26.313 -34.464 1.00 96.00 91 LEU A CA 1
ATOM 766 C C . LEU A 1 91 ? 4.829 -26.376 -35.777 1.00 96.00 91 LEU A C 1
ATOM 768 O O . LEU A 1 91 ? 5.053 -25.561 -36.670 1.00 96.00 91 LEU A O 1
ATOM 772 N N . SER A 1 92 ? 3.856 -27.287 -35.868 1.00 96.88 92 SER A N 1
ATOM 773 C CA . SER A 1 92 ? 2.903 -27.353 -36.989 1.00 96.88 92 SER A CA 1
ATOM 774 C C . SER A 1 92 ? 2.098 -26.050 -37.132 1.00 96.88 92 SER A C 1
ATOM 776 O O . SER A 1 92 ? 1.936 -25.523 -38.233 1.00 96.88 92 SER A O 1
ATOM 778 N N . ILE A 1 93 ? 1.654 -25.478 -36.007 1.00 96.69 93 ILE A N 1
ATOM 779 C CA . ILE A 1 93 ? 1.010 -24.158 -35.942 1.00 96.69 93 ILE A CA 1
ATOM 780 C C . ILE A 1 93 ? 1.956 -23.043 -36.423 1.00 96.69 93 ILE A C 1
ATOM 782 O O . ILE A 1 93 ? 1.572 -22.241 -37.274 1.00 96.69 93 ILE A O 1
ATOM 786 N N . ASP A 1 94 ? 3.193 -22.986 -35.929 1.00 95.06 94 ASP A N 1
ATOM 787 C CA . ASP A 1 94 ? 4.151 -21.928 -36.278 1.00 95.06 94 ASP A CA 1
ATOM 788 C C . ASP A 1 94 ? 4.541 -21.975 -37.778 1.00 95.06 94 ASP A C 1
ATOM 790 O O . ASP A 1 94 ? 4.721 -20.931 -38.421 1.00 95.06 94 ASP A O 1
ATOM 794 N N . GLN A 1 95 ? 4.566 -23.171 -38.384 1.00 96.88 95 GLN A N 1
ATOM 795 C CA . GLN A 1 95 ? 4.709 -23.362 -39.834 1.00 96.88 95 GLN A CA 1
ATOM 796 C C . GLN A 1 95 ? 3.503 -22.815 -40.615 1.00 96.88 95 GLN A C 1
ATOM 798 O O . GLN A 1 95 ? 3.680 -21.984 -41.509 1.00 96.88 95 GLN A O 1
ATOM 803 N N . ILE A 1 96 ? 2.274 -23.200 -40.255 1.00 96.94 96 ILE A N 1
ATOM 804 C CA . ILE A 1 96 ? 1.047 -22.746 -40.939 1.00 96.94 96 ILE A CA 1
ATOM 805 C C . ILE A 1 96 ? 0.868 -21.221 -40.813 1.00 96.94 96 ILE A C 1
ATOM 807 O O . ILE A 1 96 ? 0.503 -20.550 -41.783 1.00 96.94 96 ILE A O 1
ATOM 811 N N . HIS A 1 97 ? 1.221 -20.635 -39.664 1.00 96.62 97 HIS A N 1
ATOM 812 C CA . HIS A 1 97 ? 1.263 -19.180 -39.484 1.00 96.62 97 HIS A CA 1
ATOM 813 C C . HIS A 1 97 ? 2.249 -18.508 -40.454 1.00 96.62 97 HIS A C 1
ATOM 815 O O . HIS A 1 97 ? 1.927 -17.488 -41.072 1.00 96.62 97 HIS A O 1
ATOM 821 N N . SER A 1 98 ? 3.426 -19.105 -40.646 1.00 95.88 98 SER A N 1
ATOM 822 C CA . SER A 1 98 ? 4.426 -18.630 -41.609 1.00 95.88 98 SER A CA 1
ATOM 823 C C . SER A 1 98 ? 3.921 -18.728 -43.059 1.00 95.88 98 SER A C 1
ATOM 825 O O . SER A 1 98 ? 4.132 -17.800 -43.848 1.00 95.88 98 SER A O 1
ATOM 827 N N . THR A 1 99 ? 3.178 -19.789 -43.401 1.00 96.94 99 THR A N 1
ATOM 828 C CA . THR A 1 99 ? 2.502 -19.941 -44.702 1.00 96.94 99 THR A CA 1
ATOM 829 C C . THR A 1 99 ? 1.433 -18.864 -44.919 1.00 96.94 99 THR A C 1
ATOM 831 O O . THR A 1 99 ? 1.432 -18.230 -45.977 1.00 96.94 99 THR A O 1
ATOM 834 N N . ILE A 1 100 ? 0.591 -18.559 -43.920 1.00 96.62 100 ILE A N 1
ATOM 835 C CA . ILE A 1 100 ? -0.384 -17.446 -43.973 1.00 96.62 100 ILE A CA 1
ATOM 836 C C . ILE A 1 100 ? 0.323 -16.122 -44.278 1.00 96.62 100 ILE A C 1
ATOM 838 O O . ILE A 1 100 ? -0.061 -15.417 -45.210 1.00 96.62 100 ILE A O 1
ATOM 842 N N . GLN A 1 101 ? 1.414 -15.809 -43.571 1.00 96.19 101 GLN A N 1
ATOM 843 C CA . GLN A 1 101 ? 2.183 -14.587 -43.826 1.00 96.19 101 GLN A CA 1
ATOM 844 C C . GLN A 1 101 ? 2.811 -14.544 -45.230 1.00 96.19 101 GLN A C 1
ATOM 846 O O . GLN A 1 101 ? 3.100 -13.454 -45.734 1.00 96.19 101 GLN A O 1
ATOM 851 N N . LYS A 1 102 ? 3.070 -15.692 -45.872 1.00 97.00 102 LYS A N 1
ATOM 852 C CA . LYS A 1 102 ? 3.538 -15.751 -47.267 1.00 97.00 102 LYS A CA 1
ATOM 853 C C . LYS A 1 102 ? 2.384 -15.549 -48.257 1.00 97.00 102 LYS A C 1
ATOM 855 O O . LYS A 1 102 ? 2.536 -14.767 -49.196 1.00 97.00 102 LYS A O 1
ATOM 860 N N . VAL A 1 103 ? 1.232 -16.184 -48.029 1.00 96.88 103 VAL A N 1
ATOM 861 C CA . VAL A 1 103 ? 0.018 -16.023 -48.853 1.00 96.88 103 VAL A CA 1
ATOM 862 C C . VAL A 1 103 ? -0.503 -14.582 -48.793 1.00 96.88 103 VAL A C 1
ATOM 864 O O . VAL A 1 103 ? -0.827 -14.014 -49.835 1.00 96.88 103 VAL A O 1
ATOM 867 N N . ASP A 1 104 ? -0.496 -13.955 -47.614 1.00 95.38 104 ASP A N 1
ATOM 868 C CA . ASP A 1 104 ? -0.833 -12.539 -47.427 1.00 95.38 104 ASP A CA 1
ATOM 869 C C . ASP A 1 104 ? 0.074 -11.619 -48.258 1.00 95.38 104 ASP A C 1
ATOM 871 O O . ASP A 1 104 ? -0.422 -10.761 -48.990 1.00 95.38 104 ASP A O 1
ATOM 875 N N . ARG A 1 105 ? 1.400 -11.820 -48.205 1.00 95.19 105 ARG A N 1
ATOM 876 C CA . ARG A 1 105 ? 2.367 -11.045 -49.003 1.00 95.19 105 ARG A CA 1
ATOM 877 C C . ARG A 1 105 ? 2.113 -11.208 -50.503 1.00 95.19 105 ARG A C 1
ATOM 879 O O . ARG A 1 105 ? 1.913 -10.208 -51.193 1.00 95.19 105 ARG A O 1
ATOM 886 N N . LEU A 1 106 ? 2.027 -12.449 -50.986 1.00 95.69 106 LEU A N 1
ATOM 887 C CA . LEU A 1 106 ? 1.760 -12.746 -52.397 1.00 95.69 106 LEU A CA 1
ATOM 888 C C . LEU A 1 106 ? 0.399 -12.220 -52.875 1.00 95.69 106 LEU A C 1
ATOM 890 O O . LEU A 1 106 ? 0.275 -11.878 -54.047 1.00 95.69 106 LEU A O 1
ATOM 894 N N . SER A 1 107 ? -0.599 -12.084 -51.991 1.00 95.19 107 SER A N 1
ATOM 895 C CA . SER A 1 107 ? -1.915 -11.528 -52.347 1.00 95.19 107 SER A CA 1
ATOM 896 C C . SER A 1 107 ? -1.843 -10.097 -52.898 1.00 95.19 107 SER A C 1
ATOM 898 O O . SER A 1 107 ? -2.645 -9.731 -53.757 1.00 95.19 107 SER A O 1
ATOM 900 N N . SER A 1 108 ? -0.841 -9.315 -52.476 1.00 92.69 108 SER A N 1
ATOM 901 C CA . SER A 1 108 ? -0.579 -7.965 -52.998 1.00 92.69 108 SER A CA 1
ATOM 902 C C . SER A 1 108 ? 0.090 -7.956 -54.381 1.00 92.69 108 SER A C 1
ATOM 904 O O . SER A 1 108 ? 0.063 -6.943 -55.078 1.00 92.69 108 SER A O 1
ATOM 906 N N . GLU A 1 109 ? 0.648 -9.091 -54.813 1.00 94.56 109 GLU A N 1
ATOM 907 C CA . GLU A 1 109 ? 1.475 -9.223 -56.019 1.00 94.56 109 GLU A CA 1
ATOM 908 C C . GLU A 1 109 ? 0.796 -10.018 -57.153 1.00 94.56 109 GLU A C 1
ATOM 910 O O . GLU A 1 109 ? 1.404 -10.262 -58.197 1.00 94.56 109 GLU A O 1
ATOM 915 N N . VAL A 1 110 ? -0.483 -10.381 -56.984 1.00 92.56 110 VAL A N 1
ATOM 916 C CA . VAL A 1 110 ? -1.311 -11.205 -57.902 1.00 92.56 110 VAL A CA 1
ATOM 917 C C . VAL A 1 110 ? -1.434 -10.635 -59.331 1.00 92.56 110 VAL A C 1
ATOM 919 O O . VAL A 1 110 ? -1.842 -11.342 -60.252 1.00 92.56 110 VAL A O 1
ATOM 922 N N . ASN A 1 111 ? -1.032 -9.382 -59.553 1.00 91.94 111 ASN A N 1
ATOM 923 C CA . ASN A 1 111 ? -0.939 -8.773 -60.885 1.00 91.94 111 ASN A CA 1
ATOM 924 C C . ASN A 1 111 ? 0.195 -9.360 -61.755 1.00 91.94 111 ASN A C 1
ATOM 926 O O . ASN A 1 111 ? 0.194 -9.159 -62.966 1.00 91.94 111 ASN A O 1
ATOM 930 N N . ASN A 1 112 ? 1.153 -10.084 -61.166 1.00 94.25 112 ASN A N 1
ATOM 931 C CA . ASN A 1 112 ? 2.162 -10.863 -61.885 1.00 94.25 112 ASN A CA 1
ATOM 932 C C . ASN A 1 112 ? 1.681 -12.322 -62.017 1.00 94.25 112 ASN A C 1
ATOM 934 O O . ASN A 1 112 ? 1.408 -12.971 -61.009 1.00 94.25 112 ASN A O 1
ATOM 938 N N . GLU A 1 113 ? 1.599 -12.862 -63.239 1.00 93.75 113 GLU A N 1
ATOM 939 C CA . GLU A 1 113 ? 1.029 -14.200 -63.478 1.00 93.75 113 GLU A CA 1
ATOM 940 C C . GLU A 1 113 ? 1.799 -15.349 -62.804 1.00 93.75 113 GLU A C 1
ATOM 942 O O . GLU A 1 113 ? 1.179 -16.300 -62.327 1.00 93.75 113 GLU A O 1
ATOM 947 N N . GLN A 1 114 ? 3.125 -15.242 -62.685 1.00 93.62 114 GLN A N 1
ATOM 948 C CA . GLN A 1 114 ? 3.950 -16.226 -61.977 1.00 93.62 114 GLN A CA 1
ATOM 949 C C . GLN A 1 114 ? 3.688 -16.184 -60.463 1.00 93.62 114 GLN A C 1
ATOM 951 O O . GLN A 1 114 ? 3.569 -17.222 -59.818 1.00 93.62 114 GLN A O 1
ATOM 956 N N . LYS A 1 115 ? 3.530 -14.986 -59.888 1.00 94.62 115 LYS A N 1
ATOM 957 C CA . LYS A 1 115 ? 3.179 -14.829 -58.464 1.00 94.62 115 LYS A CA 1
ATOM 958 C C . LYS A 1 115 ? 1.724 -15.207 -58.177 1.00 94.62 115 LYS A C 1
ATOM 960 O O . LYS A 1 115 ? 1.411 -15.697 -57.096 1.00 94.62 115 LYS A O 1
ATOM 965 N N . LYS A 1 116 ? 0.834 -15.039 -59.157 1.00 95.38 116 LYS A N 1
ATOM 966 C CA . LYS A 1 116 ? -0.568 -15.470 -59.111 1.00 95.38 116 LYS A CA 1
ATOM 967 C C . LYS A 1 116 ? -0.706 -16.991 -59.065 1.00 95.38 116 LYS A C 1
ATOM 969 O O . LYS A 1 116 ? -1.531 -17.476 -58.294 1.00 95.38 116 LYS A O 1
ATOM 974 N N . SER A 1 117 ? 0.085 -17.749 -59.832 1.00 94.81 117 SER A N 1
ATOM 975 C CA . SER A 1 117 ? 0.072 -19.216 -59.730 1.00 94.81 117 SER A CA 1
ATOM 976 C C . SER A 1 117 ? 0.635 -19.695 -58.386 1.00 94.81 117 SER A C 1
ATOM 978 O O . SER A 1 117 ? 0.016 -20.548 -57.749 1.00 94.81 117 SER A O 1
ATOM 980 N N . GLU A 1 118 ? 1.715 -19.079 -57.886 1.00 96.75 118 GLU A N 1
ATOM 981 C CA . GLU A 1 118 ? 2.255 -19.359 -56.546 1.00 96.75 118 GLU A CA 1
ATOM 982 C C . GLU A 1 118 ? 1.237 -19.048 -55.430 1.00 96.75 118 GLU A C 1
ATOM 984 O O . GLU A 1 118 ? 1.023 -19.874 -54.541 1.00 96.75 118 GLU A O 1
ATOM 989 N N . TYR A 1 119 ? 0.551 -17.899 -55.501 1.00 96.69 119 TYR A N 1
ATOM 990 C CA . TYR A 1 119 ? -0.517 -17.512 -54.570 1.00 96.69 119 TYR A CA 1
ATOM 991 C C . TYR A 1 119 ? -1.654 -18.542 -54.533 1.00 96.69 119 TYR A C 1
ATOM 993 O O . TYR A 1 119 ? -2.068 -18.953 -53.451 1.00 96.69 119 TYR A O 1
ATOM 1001 N N . ILE A 1 120 ? -2.151 -18.979 -55.698 1.00 95.69 120 ILE A N 1
ATOM 1002 C CA . ILE A 1 120 ? -3.228 -19.980 -55.794 1.00 95.69 120 ILE A CA 1
ATOM 1003 C C . ILE A 1 120 ? -2.763 -21.316 -55.196 1.00 95.69 120 ILE A C 1
ATOM 1005 O O . ILE A 1 120 ? -3.493 -21.902 -54.396 1.00 95.69 120 ILE A O 1
ATOM 1009 N N . HIS A 1 121 ? -1.549 -21.768 -55.529 1.00 96.56 121 HIS A N 1
ATOM 1010 C CA . HIS A 1 121 ? -0.988 -23.022 -55.023 1.00 96.56 121 HIS A CA 1
ATOM 1011 C C . HIS A 1 121 ? -0.828 -23.013 -53.496 1.00 96.56 121 HIS A C 1
ATOM 1013 O O . HIS A 1 121 ? -1.406 -23.855 -52.811 1.00 96.56 121 HIS A O 1
ATOM 1019 N N . LEU A 1 122 ? -0.091 -22.039 -52.946 1.00 96.81 122 LEU A N 1
ATOM 1020 C CA . LEU A 1 122 ? 0.166 -21.949 -51.503 1.00 96.81 122 LEU A CA 1
ATOM 1021 C C . LEU A 1 122 ? -1.120 -21.784 -50.701 1.00 96.81 122 LEU A C 1
ATOM 1023 O O . LEU A 1 122 ? -1.267 -22.398 -49.652 1.00 96.81 122 LEU A O 1
ATOM 1027 N N . LYS A 1 123 ? -2.074 -21.001 -51.207 1.00 96.88 123 LYS A N 1
ATOM 1028 C CA . LYS A 1 123 ? -3.385 -20.856 -50.579 1.00 96.88 123 LYS A CA 1
ATOM 1029 C C . LYS A 1 123 ? -4.152 -22.179 -50.558 1.00 96.88 123 LYS A C 1
ATOM 1031 O O . LYS A 1 123 ? -4.751 -22.497 -49.538 1.00 96.88 123 LYS A O 1
ATOM 1036 N N . SER A 1 124 ? -4.134 -22.954 -51.645 1.00 95.69 124 SER A N 1
ATOM 1037 C CA . SER A 1 124 ? -4.792 -24.267 -51.679 1.00 95.69 124 SER A CA 1
ATOM 1038 C C . SER A 1 124 ? -4.126 -25.273 -50.735 1.00 95.69 124 SER A C 1
ATOM 1040 O O . SER A 1 124 ? -4.830 -26.036 -50.082 1.00 95.69 124 SER A O 1
ATOM 1042 N N . SER A 1 125 ? -2.793 -25.248 -50.636 1.00 96.69 125 SER A N 1
ATOM 1043 C CA . SER A 1 125 ? -2.027 -26.063 -49.683 1.00 96.69 125 SER A CA 1
ATOM 1044 C C . SER A 1 125 ? -2.402 -25.706 -48.241 1.00 96.69 125 SER A C 1
ATOM 1046 O O . SER A 1 125 ? -2.849 -26.560 -47.481 1.00 96.69 125 SER A O 1
ATOM 1048 N N . LEU A 1 126 ? -2.392 -24.409 -47.924 1.00 97.25 126 LEU A N 1
ATOM 1049 C CA . LEU A 1 126 ? -2.756 -23.850 -46.625 1.00 97.25 126 LEU A CA 1
ATOM 1050 C C . LEU A 1 126 ? -4.178 -24.216 -46.166 1.00 97.25 126 LEU A C 1
ATOM 1052 O O . LEU A 1 126 ? -4.379 -24.462 -44.979 1.00 97.25 126 LEU A O 1
ATOM 1056 N N . PHE A 1 127 ? -5.169 -24.271 -47.063 1.00 96.50 127 PHE A N 1
ATOM 1057 C CA . PHE A 1 127 ? -6.515 -24.747 -46.704 1.00 96.50 127 PHE A CA 1
ATOM 1058 C C . PHE A 1 127 ? -6.489 -26.209 -46.224 1.00 96.50 127 PHE A C 1
ATOM 1060 O O . PHE A 1 127 ? -7.116 -26.528 -45.214 1.00 96.50 127 PHE A O 1
ATOM 1067 N N . ASN A 1 128 ? -5.731 -27.074 -46.906 1.00 96.25 128 ASN A N 1
ATOM 1068 C CA . ASN A 1 128 ? -5.602 -28.490 -46.556 1.00 96.25 128 ASN A CA 1
ATOM 1069 C C . ASN A 1 128 ? -4.795 -28.682 -45.260 1.00 96.25 128 ASN A C 1
ATOM 1071 O O . ASN A 1 128 ? -5.262 -29.367 -44.354 1.00 96.25 128 ASN A O 1
ATOM 1075 N N . GLU A 1 129 ? -3.631 -28.033 -45.150 1.00 97.38 129 GLU A N 1
ATOM 1076 C CA . GLU A 1 129 ? -2.771 -28.018 -43.953 1.00 97.38 129 GLU A CA 1
ATOM 1077 C C . GLU A 1 129 ? -3.550 -27.556 -42.713 1.00 97.38 129 GLU A C 1
ATOM 1079 O O . GLU A 1 129 ? -3.500 -28.187 -41.659 1.00 97.38 129 GLU A O 1
ATOM 1084 N N . THR A 1 130 ? -4.327 -26.476 -42.847 1.00 96.00 130 THR A N 1
ATOM 1085 C CA . THR A 1 130 ? -5.128 -25.935 -41.742 1.00 96.00 130 THR A CA 1
ATOM 1086 C C . THR A 1 130 ? -6.280 -26.863 -41.361 1.00 96.00 130 THR A C 1
ATOM 1088 O O . THR A 1 130 ? -6.546 -27.006 -40.171 1.00 96.00 130 THR A O 1
ATOM 1091 N N . SER A 1 131 ? -6.949 -27.517 -42.323 1.00 94.88 131 SER A N 1
ATOM 1092 C CA . SER A 1 131 ? -7.972 -28.528 -42.002 1.00 94.88 131 SER A CA 1
ATOM 1093 C C . SER A 1 131 ? -7.355 -29.673 -41.208 1.00 94.88 131 SER A C 1
ATOM 1095 O O . SER A 1 131 ? -7.780 -29.923 -40.087 1.00 94.88 131 SER A O 1
ATOM 1097 N N . GLN A 1 132 ? -6.278 -30.274 -41.727 1.00 96.19 132 GLN A N 1
ATOM 1098 C CA . GLN A 1 132 ? -5.568 -31.372 -41.065 1.00 96.19 132 GLN A CA 1
ATOM 1099 C C . GLN A 1 132 ? -5.098 -30.992 -39.656 1.00 96.19 132 GLN A C 1
ATOM 1101 O O . GLN A 1 132 ? -5.162 -31.814 -38.746 1.00 96.19 132 GLN A O 1
ATOM 1106 N N . LEU A 1 133 ? -4.664 -29.747 -39.440 1.00 97.44 133 LEU A N 1
ATOM 1107 C CA . LEU A 1 133 ? -4.342 -29.239 -38.109 1.00 97.44 133 LEU A CA 1
ATOM 1108 C C . LEU A 1 133 ? -5.569 -29.235 -37.177 1.00 97.44 133 LEU A C 1
ATOM 1110 O O . LEU A 1 133 ? -5.476 -29.739 -36.058 1.00 97.44 133 LEU A O 1
ATOM 1114 N N . PHE A 1 134 ? -6.708 -28.692 -37.620 1.00 95.38 134 PHE A N 1
ATOM 1115 C CA . PHE A 1 134 ? -7.947 -28.694 -36.831 1.00 95.38 134 PHE A CA 1
ATOM 1116 C C . PHE A 1 134 ? -8.454 -30.116 -36.548 1.00 95.38 134 PHE A C 1
ATOM 1118 O O . PHE A 1 134 ? -8.856 -30.388 -35.417 1.00 95.38 134 PHE A O 1
ATOM 1125 N N . ASP A 1 135 ? -8.374 -31.018 -37.527 1.00 95.12 135 ASP A N 1
ATOM 1126 C CA . ASP A 1 135 ? -8.756 -32.428 -37.396 1.00 95.12 135 ASP A CA 1
ATOM 1127 C C . ASP A 1 135 ? -7.850 -33.160 -36.378 1.00 95.12 135 ASP A C 1
ATOM 1129 O O . ASP A 1 135 ? -8.329 -33.899 -35.516 1.00 95.12 135 ASP A O 1
ATOM 1133 N N . ASN A 1 136 ? -6.539 -32.887 -36.399 1.00 96.12 136 ASN A N 1
ATOM 1134 C CA . ASN A 1 136 ? -5.558 -33.467 -35.472 1.00 96.12 136 ASN A CA 1
ATOM 1135 C C . ASN A 1 136 ? -5.585 -32.858 -34.054 1.00 96.12 136 ASN A C 1
ATOM 1137 O O . ASN A 1 136 ? -5.007 -33.438 -33.131 1.00 96.12 136 ASN A O 1
ATOM 1141 N N . LYS A 1 137 ? -6.245 -31.709 -33.844 1.00 96.62 137 LYS A N 1
ATOM 1142 C CA . LYS A 1 137 ? -6.251 -30.958 -32.570 1.00 96.62 137 LYS A CA 1
ATOM 1143 C C . LYS A 1 137 ? -6.604 -31.823 -31.354 1.00 96.62 137 LYS A C 1
ATOM 1145 O O . LYS A 1 137 ? -5.963 -31.702 -30.307 1.00 96.62 137 LYS A O 1
ATOM 1150 N N . ALA A 1 138 ? -7.599 -32.699 -31.490 1.00 96.25 138 ALA A N 1
ATOM 1151 C CA . ALA A 1 138 ? -8.079 -33.536 -30.393 1.00 96.25 138 ALA A CA 1
ATOM 1152 C C . ALA A 1 138 ? -6.995 -34.511 -29.888 1.00 96.25 138 ALA A C 1
ATOM 1154 O O . ALA A 1 138 ? -6.729 -34.581 -28.689 1.00 96.25 138 ALA A O 1
ATOM 1155 N N . GLU A 1 139 ? -6.321 -35.221 -30.799 1.00 96.81 139 GLU A N 1
ATOM 1156 C CA . GLU A 1 139 ? -5.317 -36.248 -30.475 1.00 96.81 139 GLU A CA 1
ATOM 1157 C C . GLU A 1 139 ? -3.908 -35.684 -30.223 1.00 96.81 139 GLU A C 1
ATOM 1159 O O . GLU A 1 139 ? -3.148 -36.251 -29.431 1.00 96.81 139 GLU A O 1
ATOM 1164 N N . CYS A 1 140 ? -3.548 -34.572 -30.872 1.00 96.06 140 CYS A N 1
ATOM 1165 C CA . CYS A 1 140 ? -2.211 -33.976 -30.787 1.00 96.06 140 CYS A CA 1
ATOM 1166 C C . CYS A 1 140 ? -2.084 -32.859 -29.741 1.00 96.06 140 CYS A C 1
ATOM 1168 O O . CYS A 1 140 ? -0.967 -32.575 -29.317 1.00 96.06 140 CYS A O 1
ATOM 1170 N N . PHE A 1 141 ? -3.188 -32.247 -29.293 1.00 97.00 141 PHE A N 1
ATOM 1171 C CA . PHE A 1 141 ? -3.149 -31.138 -28.333 1.00 97.00 141 PHE A CA 1
ATOM 1172 C C . PHE A 1 141 ? -4.076 -31.336 -27.129 1.00 97.00 141 PHE A C 1
ATOM 1174 O O . PHE A 1 141 ? -3.604 -31.322 -25.995 1.00 97.00 141 PHE A O 1
ATOM 1181 N N . GLU A 1 142 ? -5.378 -31.555 -27.339 1.00 96.38 142 GLU A N 1
ATOM 1182 C CA . GLU A 1 142 ? -6.359 -31.561 -26.238 1.00 96.38 142 GLU A CA 1
ATOM 1183 C C . GLU A 1 142 ? -6.205 -32.778 -25.318 1.00 96.38 142 GLU A C 1
ATOM 1185 O O . GLU A 1 142 ? -6.114 -32.633 -24.100 1.00 96.38 142 GLU A O 1
ATOM 1190 N N . LYS A 1 143 ? -6.102 -33.979 -25.891 1.00 96.62 143 LYS A N 1
ATOM 1191 C CA . LYS A 1 143 ? -5.890 -35.231 -25.152 1.00 96.62 143 LYS A CA 1
ATOM 1192 C C . LYS A 1 143 ? -4.531 -35.265 -24.421 1.00 96.62 143 LYS A C 1
ATOM 1194 O O . LYS A 1 143 ? -4.528 -35.583 -23.233 1.00 96.62 143 LYS A O 1
ATOM 1199 N N . PRO A 1 144 ? -3.393 -34.862 -25.029 1.00 97.38 144 PRO A N 1
ATOM 1200 C CA . PRO A 1 144 ? -2.144 -34.643 -24.295 1.00 97.38 144 PRO A CA 1
ATOM 1201 C C . PRO A 1 144 ? -2.255 -33.625 -23.151 1.00 97.38 144 PRO A C 1
ATOM 1203 O O . PRO A 1 144 ? -1.735 -33.885 -22.070 1.00 97.38 144 PRO A O 1
ATOM 1206 N N . LEU A 1 145 ? -2.960 -32.503 -23.344 1.00 97.00 145 LEU A N 1
ATOM 1207 C CA . LEU A 1 145 ? -3.156 -31.488 -22.302 1.00 97.00 145 LEU A CA 1
ATOM 1208 C C . LEU A 1 145 ? -3.955 -32.029 -21.105 1.00 97.00 145 LEU A C 1
ATOM 1210 O O . LEU A 1 145 ? -3.568 -31.804 -19.959 1.00 97.00 145 LEU A O 1
ATOM 1214 N N . ILE A 1 146 ? -5.028 -32.785 -21.363 1.00 96.31 146 ILE A N 1
ATOM 1215 C CA . ILE A 1 146 ? -5.815 -33.467 -20.323 1.00 96.31 146 ILE A CA 1
ATOM 1216 C C . ILE A 1 146 ? -4.936 -34.466 -19.560 1.00 96.31 146 ILE A C 1
ATOM 1218 O O . ILE A 1 146 ? -4.944 -34.475 -18.330 1.00 96.31 146 ILE A O 1
ATOM 1222 N N . ASN A 1 147 ? -4.124 -35.263 -20.260 1.00 96.12 147 ASN A N 1
ATOM 1223 C CA . ASN A 1 147 ? -3.231 -36.218 -19.606 1.00 96.12 147 ASN A CA 1
ATOM 1224 C C . ASN A 1 147 ? -2.148 -35.531 -18.754 1.00 96.12 147 ASN A C 1
ATOM 1226 O O . ASN A 1 147 ? -1.838 -36.024 -17.675 1.00 96.12 147 ASN A O 1
ATOM 1230 N N . ILE A 1 148 ? -1.615 -34.381 -19.183 1.00 95.88 148 ILE A N 1
ATOM 1231 C CA . ILE A 1 148 ? -0.690 -33.565 -18.376 1.00 95.88 148 ILE A CA 1
ATOM 1232 C C . ILE A 1 148 ? -1.387 -33.017 -17.121 1.00 95.88 148 ILE A C 1
ATOM 1234 O O . ILE A 1 148 ? -0.816 -33.036 -16.033 1.00 95.88 148 ILE A O 1
ATOM 1238 N N . GLN A 1 149 ? -2.641 -32.567 -17.233 1.00 94.88 149 GLN A N 1
ATOM 1239 C CA . GLN A 1 149 ? -3.423 -32.135 -16.072 1.00 94.88 149 GLN A CA 1
ATOM 1240 C C . GLN A 1 149 ? -3.655 -33.288 -15.079 1.00 94.88 149 GLN A C 1
ATOM 1242 O O . GLN A 1 149 ? -3.599 -33.079 -13.866 1.00 94.88 149 GLN A O 1
ATOM 1247 N N . LEU A 1 150 ? -3.891 -34.508 -15.571 1.00 94.81 150 LEU A N 1
ATOM 1248 C CA . LEU A 1 150 ? -4.007 -35.703 -14.732 1.00 94.81 150 LEU A CA 1
ATOM 1249 C C . LEU A 1 150 ? -2.664 -36.079 -14.086 1.00 94.81 150 LEU A C 1
ATOM 1251 O O . LEU A 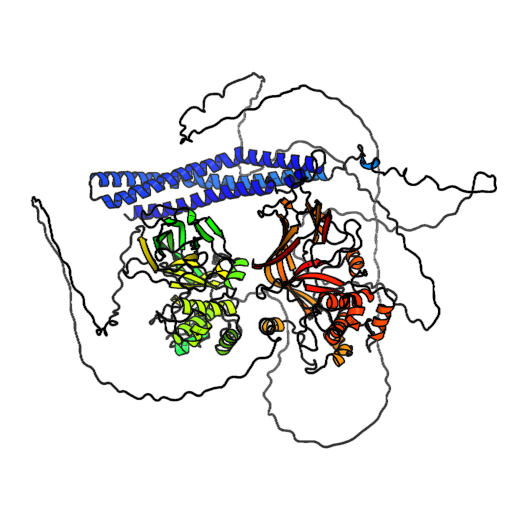1 150 ? -2.629 -36.319 -12.880 1.00 94.81 150 LEU A O 1
ATOM 1255 N N . SER A 1 151 ? -1.556 -36.047 -14.830 1.00 95.56 151 SER A N 1
ATOM 1256 C CA . SER A 1 151 ? -0.241 -36.400 -14.288 1.00 95.56 151 SER A CA 1
ATOM 1257 C C . SER A 1 151 ? 0.281 -35.386 -13.266 1.00 95.56 151 SER A C 1
ATOM 1259 O O . SER A 1 151 ? 0.923 -35.784 -12.297 1.00 95.56 151 SER A O 1
ATOM 1261 N N . PHE A 1 152 ? -0.058 -34.094 -13.376 1.00 95.75 152 PHE A N 1
ATOM 1262 C CA . PHE A 1 152 ? 0.199 -33.136 -12.290 1.00 95.75 152 PHE A CA 1
ATOM 1263 C C . PHE A 1 152 ? -0.508 -33.535 -10.983 1.00 95.75 152 PHE A C 1
ATOM 1265 O O . PHE A 1 152 ? 0.084 -33.408 -9.910 1.00 95.75 152 PHE A O 1
ATOM 1272 N N . ASN A 1 153 ? -1.736 -34.067 -11.042 1.00 93.50 153 ASN A N 1
ATOM 1273 C CA . ASN A 1 153 ? -2.408 -34.580 -9.844 1.00 93.50 153 ASN A CA 1
ATOM 1274 C C . ASN A 1 153 ? -1.688 -35.818 -9.283 1.00 93.50 153 ASN A C 1
ATOM 1276 O O . ASN A 1 153 ? -1.500 -35.898 -8.068 1.00 93.50 153 ASN A O 1
ATOM 1280 N N . ASN A 1 154 ? -1.237 -36.739 -10.146 1.00 93.94 154 ASN A N 1
ATOM 1281 C CA . ASN A 1 154 ? -0.435 -37.904 -9.744 1.00 93.94 154 ASN A CA 1
ATOM 1282 C C . ASN A 1 154 ? 0.864 -37.477 -9.039 1.00 93.94 154 ASN A C 1
ATOM 1284 O O . ASN A 1 154 ? 1.190 -37.997 -7.969 1.00 93.94 154 ASN A O 1
ATOM 1288 N N . LEU A 1 155 ? 1.582 -36.493 -9.594 1.00 96.31 155 LEU A N 1
ATOM 1289 C CA . LEU A 1 155 ? 2.812 -35.948 -9.018 1.00 96.31 155 LEU A CA 1
ATOM 1290 C C . LEU A 1 155 ? 2.565 -35.337 -7.634 1.00 96.31 155 LEU A C 1
ATOM 1292 O O . LEU A 1 155 ? 3.254 -35.691 -6.680 1.00 96.31 155 LEU A O 1
ATOM 1296 N N . ILE A 1 156 ? 1.566 -34.458 -7.496 1.00 95.19 156 ILE A N 1
ATOM 1297 C CA . ILE A 1 156 ? 1.251 -33.811 -6.213 1.00 95.19 156 ILE A CA 1
ATOM 1298 C C . ILE A 1 156 ? 0.816 -34.846 -5.163 1.00 95.19 156 ILE A C 1
ATOM 1300 O O . ILE A 1 156 ? 1.252 -34.769 -4.013 1.00 95.19 156 ILE A O 1
ATOM 1304 N N . GLN A 1 157 ? 0.035 -35.863 -5.546 1.00 95.31 157 GLN A N 1
ATOM 1305 C CA . GLN A 1 157 ? -0.305 -36.979 -4.654 1.00 95.31 157 GLN A CA 1
ATOM 1306 C C . GLN A 1 157 ? 0.926 -37.814 -4.264 1.00 95.31 157 GLN A C 1
ATOM 1308 O O . GLN A 1 157 ? 1.054 -38.193 -3.100 1.00 95.31 157 GLN A O 1
ATOM 1313 N N . SER A 1 158 ? 1.863 -38.048 -5.187 1.00 96.81 158 SER A N 1
ATOM 1314 C CA . SER A 1 158 ? 3.108 -38.792 -4.932 1.00 96.81 158 SER A CA 1
ATOM 1315 C C . SER A 1 158 ? 4.046 -38.041 -3.986 1.00 96.81 158 SER A C 1
ATOM 1317 O O . SER A 1 158 ? 4.551 -38.623 -3.026 1.00 96.81 158 SER A O 1
ATOM 1319 N N . VAL A 1 159 ? 4.218 -36.730 -4.188 1.00 96.06 159 VAL A N 1
ATOM 1320 C CA . VAL A 1 159 ? 4.969 -35.856 -3.274 1.00 96.06 159 VAL A CA 1
ATOM 1321 C C . VAL A 1 159 ? 4.310 -35.840 -1.892 1.00 96.06 159 VAL A C 1
ATOM 1323 O O . VAL A 1 159 ? 4.982 -36.070 -0.888 1.00 96.06 159 VAL A O 1
ATOM 1326 N N . HIS A 1 160 ? 2.989 -35.665 -1.814 1.00 95.06 160 HIS A N 1
ATOM 1327 C CA . HIS A 1 160 ? 2.255 -35.718 -0.547 1.00 95.06 160 HIS A CA 1
ATOM 1328 C C . HIS A 1 160 ? 2.375 -37.091 0.144 1.00 95.06 160 HIS A C 1
ATOM 1330 O O . HIS A 1 160 ? 2.499 -37.156 1.368 1.00 95.06 160 HIS A O 1
ATOM 1336 N N . SER A 1 161 ? 2.409 -38.190 -0.618 1.00 96.12 161 SER A N 1
ATOM 1337 C CA . SER A 1 161 ? 2.661 -39.537 -0.094 1.00 96.12 161 SER A CA 1
ATOM 1338 C C . SER A 1 161 ? 4.071 -39.666 0.490 1.00 96.12 161 SER A C 1
ATOM 1340 O O . SER A 1 161 ? 4.206 -40.128 1.621 1.00 96.12 161 SER A O 1
ATOM 1342 N N . ILE A 1 162 ? 5.113 -39.172 -0.199 1.00 95.94 162 ILE A N 1
ATOM 1343 C CA . ILE A 1 162 ? 6.486 -39.118 0.340 1.00 95.94 162 ILE A CA 1
ATOM 1344 C C . ILE A 1 162 ? 6.507 -38.381 1.681 1.00 95.94 162 ILE A C 1
ATOM 1346 O O . ILE A 1 162 ? 7.041 -38.914 2.653 1.00 95.94 162 ILE A O 1
ATOM 1350 N N . LEU A 1 163 ? 5.908 -37.189 1.760 1.00 93.56 163 LEU A N 1
ATOM 1351 C CA . LEU A 1 163 ? 5.918 -36.377 2.981 1.00 93.56 163 LEU A CA 1
ATOM 1352 C C . LEU A 1 163 ? 5.209 -37.077 4.153 1.00 93.56 163 LEU A C 1
ATOM 1354 O O . LEU A 1 163 ? 5.747 -37.117 5.262 1.00 93.56 163 LEU A O 1
ATOM 1358 N N . ASN A 1 164 ? 4.048 -37.689 3.907 1.00 91.81 164 ASN A N 1
ATOM 1359 C CA . ASN A 1 164 ? 3.301 -38.420 4.933 1.00 91.81 164 ASN A CA 1
ATOM 1360 C C . ASN A 1 164 ? 4.013 -39.707 5.375 1.00 91.81 164 ASN A C 1
ATOM 1362 O O . ASN A 1 164 ? 4.164 -39.933 6.574 1.00 91.81 164 ASN A O 1
ATOM 1366 N N . ASN A 1 165 ? 4.512 -40.512 4.433 1.00 89.75 165 ASN A N 1
ATOM 1367 C CA . ASN A 1 165 ? 5.229 -41.761 4.719 1.00 89.75 165 ASN A CA 1
ATOM 1368 C C . ASN A 1 165 ? 6.588 -41.519 5.394 1.00 89.75 165 ASN A C 1
ATOM 1370 O O . ASN A 1 165 ? 7.100 -42.399 6.084 1.00 89.75 165 ASN A O 1
ATOM 1374 N N . SER A 1 166 ? 7.163 -40.327 5.220 1.00 85.75 166 SER A N 1
ATOM 1375 C CA . SER A 1 166 ? 8.394 -39.910 5.895 1.00 85.75 166 SER A CA 1
ATOM 1376 C C . SER A 1 166 ? 8.138 -39.431 7.332 1.00 85.75 166 SER A C 1
ATOM 1378 O O . SER A 1 166 ? 8.988 -39.635 8.194 1.00 85.75 166 SER A O 1
ATOM 1380 N N . SER A 1 167 ? 6.960 -38.870 7.636 1.00 84.50 167 SER A N 1
ATOM 1381 C CA . SER A 1 167 ? 6.613 -38.321 8.962 1.00 84.50 167 SER A CA 1
ATOM 1382 C C . SER A 1 167 ? 6.924 -39.245 10.164 1.00 84.50 167 SER A C 1
ATOM 1384 O O . SER A 1 167 ? 7.482 -38.751 11.148 1.00 84.50 167 SER A O 1
ATOM 1386 N N . PRO A 1 168 ? 6.698 -40.579 10.118 1.00 81.62 168 PRO A N 1
ATOM 1387 C CA . PRO A 1 168 ? 7.103 -41.490 11.194 1.00 81.62 168 PRO A CA 1
ATOM 1388 C C . PRO A 1 168 ? 8.609 -41.508 11.496 1.00 81.62 168 PRO A C 1
ATOM 1390 O O . PRO A 1 168 ? 8.990 -41.774 12.632 1.00 81.62 168 PRO A O 1
ATOM 1393 N N . LEU A 1 169 ? 9.483 -41.189 10.532 1.00 72.94 169 LEU A N 1
ATOM 1394 C CA . LEU A 1 169 ? 10.932 -41.120 10.763 1.00 72.94 169 LEU A CA 1
ATOM 1395 C C . LEU A 1 169 ? 11.298 -39.947 11.687 1.00 72.94 169 LEU A C 1
ATOM 1397 O O . LEU A 1 169 ? 12.162 -40.108 12.547 1.00 72.94 169 LEU A O 1
ATOM 1401 N N . LEU A 1 170 ? 10.590 -38.812 11.596 1.00 76.12 170 LEU A N 1
ATOM 1402 C CA . LEU A 1 170 ? 10.715 -37.701 12.557 1.00 76.12 170 LEU A CA 1
ATOM 1403 C C . LEU A 1 170 ? 10.220 -38.072 13.962 1.00 76.12 170 LEU A C 1
ATOM 1405 O O . LEU A 1 170 ? 10.611 -37.435 14.935 1.00 76.12 170 LEU A O 1
ATOM 1409 N N . GLN A 1 171 ? 9.364 -39.091 14.066 1.00 77.62 171 GLN A N 1
ATOM 1410 C CA . GLN A 1 171 ? 8.842 -39.609 15.332 1.00 77.62 171 GLN A CA 1
ATOM 1411 C C . GLN A 1 171 ? 9.732 -40.715 15.925 1.00 77.62 171 GLN A C 1
ATOM 1413 O O . GLN A 1 171 ? 9.493 -41.154 17.050 1.00 77.62 171 GLN A O 1
ATOM 1418 N N . THR A 1 172 ? 10.775 -41.169 15.214 1.00 72.44 172 THR A N 1
ATOM 1419 C CA . THR A 1 172 ? 11.742 -42.110 15.793 1.00 72.44 172 THR A CA 1
ATOM 1420 C C . THR A 1 172 ? 12.572 -41.415 16.871 1.00 72.44 172 THR A C 1
ATOM 1422 O O . THR A 1 172 ? 13.193 -40.379 16.636 1.00 72.44 172 THR A O 1
ATOM 1425 N N . HIS A 1 173 ? 12.588 -41.982 18.081 1.00 69.25 173 HIS A N 1
ATOM 1426 C CA . HIS A 1 173 ? 13.405 -41.450 19.168 1.00 69.25 173 HIS A CA 1
ATOM 1427 C C . HIS A 1 173 ? 14.886 -41.449 18.772 1.00 69.25 173 HIS A C 1
ATOM 1429 O O . HIS A 1 173 ? 15.451 -42.496 18.447 1.00 69.25 173 HIS A O 1
ATOM 1435 N N . ILE A 1 174 ? 15.525 -40.278 18.864 1.00 69.12 174 ILE A N 1
ATOM 1436 C CA . ILE A 1 174 ? 16.972 -40.137 18.683 1.00 69.12 174 ILE A CA 1
ATOM 1437 C C . ILE A 1 174 ? 17.659 -40.999 19.748 1.00 69.12 174 ILE A C 1
ATOM 1439 O O . ILE A 1 174 ? 17.576 -40.732 20.948 1.00 69.12 174 ILE A O 1
ATOM 1443 N N . ASN A 1 175 ? 18.287 -42.085 19.300 1.00 55.41 175 ASN A N 1
ATOM 1444 C CA . ASN A 1 175 ? 18.808 -43.119 20.183 1.00 55.41 175 ASN A CA 1
ATOM 1445 C C . ASN A 1 175 ? 20.159 -42.673 20.769 1.00 55.41 175 ASN A C 1
ATOM 1447 O O . ASN A 1 175 ? 21.218 -42.938 20.200 1.00 55.41 175 ASN A O 1
ATOM 1451 N N . ASN A 1 176 ? 20.100 -41.949 21.891 1.00 56.00 176 ASN A N 1
ATOM 1452 C CA . ASN A 1 176 ? 21.203 -41.221 22.539 1.00 56.00 176 ASN A CA 1
ATOM 1453 C C . ASN A 1 176 ? 22.321 -42.106 23.145 1.00 56.00 176 ASN A C 1
ATOM 1455 O O . ASN A 1 176 ? 22.892 -41.761 24.175 1.00 56.00 176 ASN A O 1
ATOM 1459 N N . GLN A 1 177 ? 22.660 -43.250 22.543 1.00 48.16 177 GLN A N 1
ATOM 1460 C CA . GLN A 1 177 ? 23.725 -44.131 23.043 1.00 48.16 177 GLN A CA 1
ATOM 1461 C C . GLN A 1 177 ? 25.137 -43.563 22.802 1.00 48.16 177 GLN A C 1
ATOM 1463 O O . GLN A 1 177 ? 26.020 -43.771 23.631 1.00 48.16 177 GLN A O 1
ATOM 1468 N N . ASN A 1 178 ? 25.340 -42.746 21.760 1.00 48.84 178 ASN A N 1
ATOM 1469 C CA . ASN A 1 178 ? 26.579 -41.978 21.556 1.00 48.84 178 ASN A CA 1
ATOM 1470 C C . ASN A 1 178 ? 26.508 -40.617 22.273 1.00 48.84 178 ASN A C 1
ATOM 1472 O O . ASN A 1 178 ? 26.532 -39.555 21.647 1.00 48.84 178 ASN A O 1
ATOM 1476 N N . ASN A 1 179 ? 26.369 -40.647 23.600 1.00 42.88 179 ASN A N 1
ATOM 1477 C CA . ASN A 1 179 ? 26.051 -39.468 24.408 1.00 42.88 179 ASN A CA 1
ATOM 1478 C C . ASN A 1 179 ? 27.271 -38.562 24.691 1.00 42.88 179 ASN A C 1
ATOM 1480 O O . ASN A 1 179 ? 27.690 -38.396 25.837 1.00 42.88 179 ASN A O 1
ATOM 1484 N N . HIS A 1 180 ? 27.833 -37.938 23.648 1.00 47.16 180 HIS A N 1
ATOM 1485 C CA . HIS A 1 180 ? 28.954 -36.987 23.761 1.00 47.16 180 HIS A CA 1
ATOM 1486 C C . HIS A 1 180 ? 28.670 -35.788 24.692 1.00 47.16 180 HIS A C 1
ATOM 1488 O O . HIS A 1 180 ? 29.607 -35.137 25.151 1.00 47.16 180 HIS A O 1
ATOM 1494 N N . ILE A 1 181 ? 27.399 -35.534 25.025 1.00 49.19 181 ILE A N 1
ATOM 1495 C CA . ILE A 1 181 ? 26.952 -34.499 25.970 1.00 49.19 181 ILE A CA 1
ATOM 1496 C C . ILE A 1 181 ? 27.561 -34.700 27.372 1.00 49.19 181 ILE A C 1
ATOM 1498 O O . ILE A 1 181 ? 27.819 -33.719 28.066 1.00 49.19 181 ILE A O 1
ATOM 1502 N N . LEU A 1 182 ? 27.880 -35.938 27.778 1.00 43.19 182 LEU A N 1
ATOM 1503 C CA . LEU A 1 182 ? 28.514 -36.209 29.079 1.00 43.19 182 LEU A CA 1
ATOM 1504 C C . LEU A 1 182 ? 29.923 -35.602 29.227 1.00 43.19 182 LEU A C 1
ATOM 1506 O O . LEU A 1 182 ? 30.355 -35.364 30.351 1.00 43.19 182 LEU A O 1
ATOM 1510 N N . ASN A 1 183 ? 30.607 -35.280 28.122 1.00 41.94 183 ASN A N 1
ATOM 1511 C CA . ASN A 1 183 ? 31.925 -34.632 28.140 1.00 41.94 183 ASN A CA 1
ATOM 1512 C C . ASN A 1 183 ? 31.852 -33.089 28.100 1.00 41.94 183 ASN A C 1
ATOM 1514 O O . ASN A 1 183 ? 32.882 -32.440 27.937 1.00 41.94 183 ASN A O 1
ATOM 1518 N N . LEU A 1 184 ? 30.660 -32.491 28.239 1.00 43.03 184 LEU A N 1
ATOM 1519 C CA . LEU A 1 184 ? 30.466 -31.031 28.263 1.00 43.03 184 LEU A CA 1
ATOM 1520 C C . LEU A 1 184 ? 30.356 -30.437 29.682 1.00 43.03 184 LEU A C 1
ATOM 1522 O O . LEU A 1 184 ? 30.066 -29.250 29.834 1.00 43.03 184 LEU A O 1
ATOM 1526 N N . TYR A 1 185 ? 30.627 -31.226 30.727 1.00 37.06 185 TYR A N 1
ATOM 1527 C CA . TYR A 1 185 ? 30.859 -30.685 32.068 1.00 37.06 185 TYR A CA 1
ATOM 1528 C C . TYR A 1 185 ? 32.237 -29.997 32.133 1.00 37.06 185 TYR A C 1
ATOM 1530 O O . TYR A 1 185 ? 33.240 -30.639 31.823 1.00 37.06 185 TYR A O 1
ATOM 1538 N N . PRO A 1 186 ? 32.331 -28.718 32.545 1.00 37.59 186 PRO A N 1
ATOM 1539 C CA . PRO A 1 186 ? 33.615 -28.034 32.673 1.00 37.59 186 PRO A CA 1
ATOM 1540 C C . PRO A 1 186 ? 34.412 -28.568 33.873 1.00 37.59 186 PRO A C 1
ATOM 1542 O O . PRO A 1 186 ? 33.879 -28.676 34.980 1.00 37.59 186 PRO A O 1
ATOM 1545 N N . ASN A 1 187 ? 35.709 -28.840 33.679 1.00 34.53 187 ASN A N 1
ATOM 1546 C CA . ASN A 1 187 ? 36.629 -29.160 34.777 1.00 34.53 187 ASN A CA 1
ATOM 1547 C C . ASN A 1 187 ? 36.735 -27.977 35.755 1.00 34.53 187 ASN A C 1
ATOM 1549 O O . ASN A 1 187 ? 37.168 -26.887 35.384 1.00 34.53 187 ASN A O 1
ATOM 1553 N N . ASN A 1 188 ? 36.409 -28.215 37.027 1.00 40.47 188 ASN A N 1
ATOM 1554 C CA . ASN A 1 188 ? 36.413 -27.199 38.091 1.00 40.47 188 ASN A CA 1
ATOM 1555 C C . ASN A 1 188 ? 37.793 -26.982 38.763 1.00 40.47 188 ASN A C 1
ATOM 1557 O O . ASN A 1 188 ? 37.877 -26.357 39.821 1.00 40.47 188 ASN A O 1
ATOM 1561 N N . ASP A 1 189 ? 38.887 -27.454 38.157 1.00 36.47 189 ASP A N 1
ATOM 1562 C CA . ASP A 1 189 ? 40.231 -27.513 38.767 1.00 36.47 189 ASP A CA 1
ATOM 1563 C C . ASP A 1 189 ? 40.921 -26.148 39.000 1.00 36.47 189 ASP A C 1
ATOM 1565 O O . ASP A 1 189 ? 42.037 -26.094 39.517 1.00 36.47 189 ASP A O 1
ATOM 1569 N N . PHE A 1 190 ? 40.283 -25.026 38.643 1.00 37.44 190 PHE A N 1
ATOM 1570 C CA . PHE A 1 190 ? 40.904 -23.693 38.657 1.00 37.44 190 PHE A CA 1
ATOM 1571 C C . PHE A 1 190 ? 40.593 -22.799 39.872 1.00 37.44 190 PHE A C 1
ATOM 1573 O O . PHE A 1 190 ? 41.092 -21.676 39.928 1.00 37.44 190 PHE A O 1
ATOM 1580 N N . LEU A 1 191 ? 39.818 -23.268 40.861 1.00 32.75 191 LEU A N 1
ATOM 1581 C CA . LEU A 1 191 ? 39.386 -22.446 42.011 1.00 32.75 191 LEU A CA 1
ATOM 1582 C C . LEU A 1 191 ? 39.775 -22.982 43.404 1.00 32.75 191 LEU A C 1
ATOM 1584 O O . LEU A 1 191 ? 39.133 -22.638 44.391 1.00 32.75 191 LEU A O 1
ATOM 1588 N N . ASN A 1 192 ? 40.854 -23.767 43.524 1.00 33.06 192 ASN A N 1
ATOM 1589 C CA . ASN A 1 192 ? 41.430 -24.119 44.833 1.00 33.06 192 ASN A CA 1
ATOM 1590 C C . ASN A 1 192 ? 42.971 -24.200 44.837 1.00 33.06 192 ASN A C 1
ATOM 1592 O O . ASN A 1 192 ? 43.560 -25.276 44.746 1.00 33.06 192 ASN A O 1
ATOM 1596 N N . LYS A 1 193 ? 43.633 -23.054 45.056 1.00 30.72 193 LYS A N 1
ATOM 1597 C CA . LYS A 1 193 ? 44.930 -22.990 45.758 1.00 30.72 193 LYS A CA 1
ATOM 1598 C C . LYS A 1 193 ? 44.881 -21.877 46.819 1.00 30.72 193 LYS A C 1
ATOM 1600 O O . LYS A 1 193 ? 44.379 -20.799 46.508 1.00 30.72 193 LYS A O 1
ATOM 1605 N N . PRO A 1 194 ? 45.339 -22.126 48.062 1.00 33.34 194 PRO A N 1
ATOM 1606 C CA . PRO A 1 194 ? 45.028 -21.260 49.198 1.00 33.34 194 PRO A CA 1
ATOM 1607 C C . PRO A 1 194 ? 46.054 -20.143 49.422 1.00 33.34 194 PRO A C 1
ATOM 1609 O O . PRO A 1 194 ? 47.247 -20.309 49.163 1.00 33.34 194 PRO A O 1
ATOM 1612 N N . VAL A 1 195 ? 45.594 -19.040 50.019 1.00 30.83 195 VAL A N 1
ATOM 1613 C CA . VAL A 1 195 ? 46.458 -18.120 50.774 1.00 30.83 195 VAL A CA 1
ATOM 1614 C C . VAL A 1 195 ? 46.610 -18.669 52.199 1.00 30.83 195 VAL A C 1
ATOM 1616 O O . VAL A 1 195 ? 45.667 -19.219 52.764 1.00 30.83 195 VAL A O 1
ATOM 1619 N N . HIS A 1 196 ? 47.821 -18.583 52.741 1.00 31.00 196 HIS A N 1
ATOM 1620 C CA . HIS A 1 196 ? 48.256 -19.281 53.955 1.00 31.00 196 HIS A CA 1
ATOM 1621 C C . HIS A 1 196 ? 48.026 -18.480 55.258 1.00 31.00 196 HIS A C 1
ATOM 1623 O O . HIS A 1 196 ? 47.824 -17.268 55.207 1.00 31.00 196 HIS A O 1
ATOM 1629 N N . ASN A 1 197 ? 48.229 -19.168 56.398 1.00 28.88 197 ASN A N 1
ATOM 1630 C CA . ASN A 1 197 ? 48.407 -18.670 57.785 1.00 28.88 197 ASN A CA 1
ATOM 1631 C C . ASN A 1 197 ? 47.118 -18.487 58.623 1.00 28.88 197 ASN A C 1
ATOM 1633 O O . ASN A 1 197 ? 46.143 -17.931 58.136 1.00 28.88 197 ASN A O 1
ATOM 1637 N N . HIS A 1 198 ? 47.067 -18.861 59.913 1.00 29.89 198 HIS A N 1
ATOM 1638 C CA . HIS A 1 198 ? 47.947 -19.733 60.725 1.00 29.89 198 HIS A CA 1
ATOM 1639 C C . HIS A 1 198 ? 47.224 -20.112 62.043 1.00 29.89 198 HIS A C 1
ATOM 1641 O O . HIS A 1 198 ? 46.766 -19.192 62.711 1.00 29.89 198 HIS A O 1
ATOM 1647 N N . LEU A 1 199 ? 47.271 -21.395 62.458 1.00 30.56 199 LEU A N 1
ATOM 1648 C CA . LEU A 1 199 ? 47.072 -21.899 63.847 1.00 30.56 199 LEU A CA 1
ATOM 1649 C C . LEU A 1 199 ? 45.656 -21.669 64.471 1.00 30.56 199 LEU A C 1
ATOM 1651 O O . LEU A 1 199 ? 44.938 -20.757 64.089 1.00 30.56 199 LEU A O 1
ATOM 1655 N N . ASP A 1 200 ? 45.135 -22.471 65.409 1.00 31.16 200 ASP A N 1
ATOM 1656 C CA . ASP A 1 200 ? 45.650 -23.673 66.089 1.00 31.16 200 ASP A CA 1
ATOM 1657 C C . ASP A 1 200 ? 44.493 -24.583 66.586 1.00 31.16 200 ASP A C 1
ATOM 1659 O O . ASP A 1 200 ? 43.365 -24.118 66.752 1.00 31.16 200 ASP A O 1
ATOM 1663 N N . GLY A 1 201 ? 44.790 -25.845 66.927 1.00 29.27 201 GLY A N 1
ATOM 1664 C CA . GLY A 1 201 ? 43.957 -26.681 67.822 1.00 29.27 201 GLY A CA 1
ATOM 1665 C C . GLY A 1 201 ? 43.108 -27.825 67.195 1.00 29.27 201 GLY A C 1
ATOM 1666 O O . GLY A 1 201 ? 42.731 -27.728 66.028 1.00 29.27 201 GLY A O 1
ATOM 1667 N N . PRO A 1 202 ? 42.823 -28.945 67.919 1.00 41.75 202 PRO A N 1
ATOM 1668 C CA . PRO A 1 202 ? 42.595 -30.244 67.251 1.00 41.75 202 PRO A CA 1
ATOM 1669 C C . PRO A 1 202 ? 41.400 -31.127 67.725 1.00 41.75 202 PRO A C 1
ATOM 1671 O O . PRO A 1 202 ? 40.917 -30.997 68.847 1.00 41.75 202 PRO A O 1
ATOM 1674 N N . SER A 1 203 ? 41.105 -32.179 66.931 1.00 29.14 203 SER A N 1
ATOM 1675 C CA . SER A 1 203 ? 40.710 -33.566 67.341 1.00 29.14 203 SER A CA 1
ATOM 1676 C C . SER A 1 203 ? 39.295 -34.120 67.015 1.00 29.14 203 SER A C 1
ATOM 1678 O O . SER A 1 203 ? 38.301 -33.726 67.611 1.00 29.14 203 SER A O 1
ATOM 1680 N N . THR A 1 204 ? 39.297 -35.248 66.277 1.00 29.16 204 THR A N 1
ATOM 1681 C CA . THR A 1 204 ? 38.490 -36.497 66.464 1.00 29.16 204 THR A CA 1
ATOM 1682 C C . THR A 1 204 ? 36.971 -36.597 66.174 1.00 29.16 204 THR A C 1
ATOM 1684 O O . THR A 1 204 ? 36.229 -35.632 66.263 1.00 29.16 204 THR A O 1
ATOM 1687 N N . ILE A 1 205 ? 36.549 -37.865 65.944 1.00 30.30 205 ILE A N 1
ATOM 1688 C CA . ILE A 1 205 ? 35.180 -38.451 65.853 1.00 30.30 205 ILE A CA 1
ATOM 1689 C C . ILE A 1 205 ? 34.463 -38.187 64.506 1.00 30.30 205 ILE A C 1
ATOM 1691 O O . ILE A 1 205 ? 34.369 -37.044 64.086 1.00 30.30 205 ILE A O 1
ATOM 1695 N N . THR A 1 206 ? 33.994 -39.138 63.676 1.00 28.53 206 THR A N 1
ATOM 1696 C CA . THR A 1 206 ? 33.554 -40.567 63.730 1.00 28.53 206 THR A CA 1
ATOM 1697 C C . THR A 1 206 ? 32.022 -40.748 63.644 1.00 28.53 206 THR A C 1
ATOM 1699 O O . THR A 1 206 ? 31.302 -40.451 64.582 1.00 28.53 206 THR A O 1
ATOM 1702 N N . GLN A 1 207 ? 31.579 -41.282 62.492 1.00 29.81 207 GLN A N 1
ATOM 1703 C CA . GLN A 1 207 ? 30.330 -42.006 62.142 1.00 29.81 207 GLN A CA 1
ATOM 1704 C C . GLN A 1 207 ? 29.001 -41.802 62.927 1.00 29.81 207 GLN A C 1
ATOM 1706 O O . GLN A 1 207 ? 28.863 -42.319 64.027 1.00 29.81 207 GLN A O 1
ATOM 1711 N N . GLN A 1 208 ? 27.961 -41.347 62.191 1.00 28.67 208 GLN A N 1
ATOM 1712 C CA . GLN A 1 208 ? 26.532 -41.778 62.266 1.00 28.67 208 GLN A CA 1
ATOM 1713 C C . GLN A 1 208 ? 25.749 -41.612 63.605 1.00 28.67 208 GLN A C 1
ATOM 1715 O O . GLN A 1 208 ? 26.329 -41.221 64.611 1.00 28.67 208 GLN A O 1
ATOM 1720 N N . PRO A 1 209 ? 24.428 -41.934 63.680 1.00 47.53 209 PRO A N 1
ATOM 1721 C CA . PRO A 1 209 ? 23.343 -41.965 62.670 1.00 47.53 209 PRO A CA 1
ATOM 1722 C C . PRO A 1 209 ? 22.146 -41.040 63.056 1.00 47.53 209 PRO A C 1
ATOM 1724 O O . PRO A 1 209 ? 22.175 -40.401 64.104 1.00 47.53 209 PRO A O 1
ATOM 1727 N N . SER A 1 210 ? 21.041 -41.011 62.281 1.00 26.56 210 SER A N 1
ATOM 1728 C CA . SER A 1 210 ? 19.677 -40.695 62.799 1.00 26.56 210 SER A CA 1
ATOM 1729 C C . SER A 1 210 ? 18.519 -41.083 61.838 1.00 26.56 210 SER A C 1
ATOM 1731 O O . SER A 1 210 ? 18.790 -41.242 60.647 1.00 26.56 210 SER A O 1
ATOM 1733 N N . PRO A 1 211 ? 17.252 -41.266 62.307 1.00 39.78 211 PRO A N 1
ATOM 1734 C CA . PRO A 1 211 ? 16.217 -42.000 61.550 1.00 39.78 211 PRO A CA 1
ATOM 1735 C C . PRO A 1 211 ? 14.781 -41.393 61.469 1.00 39.78 211 PRO A C 1
ATOM 1737 O O . PRO A 1 211 ? 14.384 -40.551 62.264 1.00 39.78 211 PRO A O 1
ATOM 1740 N N . SER A 1 212 ? 13.966 -41.976 60.571 1.00 30.59 212 SER A N 1
ATOM 1741 C CA . SER A 1 212 ? 12.507 -42.272 60.679 1.00 30.59 212 SER A CA 1
ATOM 1742 C C . SER A 1 212 ? 11.430 -41.197 60.974 1.00 30.59 212 SER A C 1
ATOM 1744 O O . SER A 1 212 ? 11.448 -40.574 62.025 1.00 30.59 212 SER A O 1
ATOM 1746 N N . LEU A 1 213 ? 10.372 -41.184 60.139 1.00 28.53 213 LEU A N 1
ATOM 1747 C CA . LEU A 1 213 ? 8.932 -40.880 60.386 1.00 28.53 213 LEU A CA 1
ATOM 1748 C C . LEU A 1 213 ? 8.159 -41.278 59.087 1.00 28.53 213 LEU A C 1
ATOM 1750 O O . LEU A 1 213 ? 8.765 -41.227 58.023 1.00 28.53 213 LEU A O 1
ATOM 1754 N N . VAL A 1 214 ? 6.857 -41.579 58.949 1.00 28.81 214 VAL A N 1
ATOM 1755 C CA . VAL A 1 214 ? 5.766 -42.269 59.687 1.00 28.81 214 VAL A CA 1
ATOM 1756 C C . VAL A 1 214 ? 4.424 -41.847 59.021 1.00 28.81 214 VAL A C 1
ATOM 1758 O O . VAL A 1 214 ? 3.894 -40.781 59.288 1.00 28.81 214 VAL A O 1
ATOM 1761 N N . LYS A 1 215 ? 3.926 -42.708 58.115 1.00 28.61 215 LYS A N 1
ATOM 1762 C CA . LYS A 1 215 ? 2.524 -43.084 57.755 1.00 28.61 215 LYS A CA 1
ATOM 1763 C C . LYS A 1 215 ? 1.321 -42.088 57.668 1.00 28.61 215 LYS A C 1
ATOM 1765 O O . LYS A 1 215 ? 0.996 -41.403 58.624 1.00 28.61 215 LYS A O 1
ATOM 1770 N N . GLN A 1 216 ? 0.487 -42.378 56.639 1.00 25.50 216 GLN A N 1
ATOM 1771 C CA . GLN A 1 216 ? -0.994 -42.211 56.486 1.00 25.50 216 GLN A CA 1
ATOM 1772 C C . GLN A 1 216 ? -1.581 -40.824 56.113 1.00 25.50 216 GLN A C 1
ATOM 1774 O O . GLN A 1 216 ? -0.918 -39.823 56.366 1.00 25.50 216 GLN A O 1
ATOM 1779 N N . PRO A 1 217 ? -2.823 -40.735 55.543 1.00 32.41 217 PRO A N 1
ATOM 1780 C CA . PRO A 1 217 ? -3.808 -41.784 55.168 1.00 32.41 217 PRO A CA 1
ATOM 1781 C C . PRO A 1 217 ? -4.167 -41.843 53.642 1.00 32.41 217 PRO A C 1
ATOM 1783 O O . PRO A 1 217 ? -3.359 -41.451 52.811 1.00 32.41 217 PRO A O 1
ATOM 1786 N N . LEU A 1 218 ? -5.329 -42.415 53.252 1.00 29.58 218 LEU A N 1
ATOM 1787 C CA . LEU A 1 218 ? -5.699 -42.844 51.873 1.00 29.58 218 LEU A CA 1
ATOM 1788 C C . LEU A 1 218 ? -7.164 -42.526 51.451 1.00 29.58 218 LEU A C 1
ATOM 1790 O O . LEU A 1 218 ? -8.028 -42.421 52.318 1.00 29.58 218 LEU A O 1
ATOM 1794 N N . ARG A 1 219 ? -7.432 -42.629 50.123 1.00 27.42 219 ARG A N 1
ATOM 1795 C CA . ARG A 1 219 ? -8.735 -42.731 49.379 1.00 27.42 219 ARG A CA 1
ATOM 1796 C C . ARG A 1 219 ? -9.435 -41.410 48.967 1.00 27.42 219 ARG A C 1
ATOM 1798 O O . ARG A 1 219 ? -9.205 -40.409 49.635 1.00 27.42 219 ARG A O 1
ATOM 1805 N N . PRO A 1 220 ? -10.368 -41.410 47.969 1.00 30.84 220 PRO A N 1
ATOM 1806 C CA . PRO A 1 220 ? -10.768 -42.467 47.005 1.00 30.84 220 PRO A CA 1
ATOM 1807 C C . PRO A 1 220 ? -10.691 -42.067 45.500 1.00 30.84 220 PRO A C 1
ATOM 1809 O O . PRO A 1 220 ? -10.681 -40.886 45.169 1.00 30.84 220 PRO A O 1
ATOM 1812 N N . ASN A 1 221 ? -10.776 -43.047 44.583 1.00 34.09 221 ASN A N 1
ATOM 1813 C CA . ASN A 1 221 ? -10.966 -42.815 43.134 1.00 34.09 221 ASN A CA 1
ATOM 1814 C C . ASN A 1 221 ? -12.445 -42.986 42.699 1.00 34.09 221 ASN A C 1
ATOM 1816 O O . ASN A 1 221 ? -13.094 -43.921 43.175 1.00 34.09 221 ASN A O 1
ATOM 1820 N N . PRO A 1 222 ? -12.965 -42.166 41.761 1.00 31.45 222 PRO A N 1
ATOM 18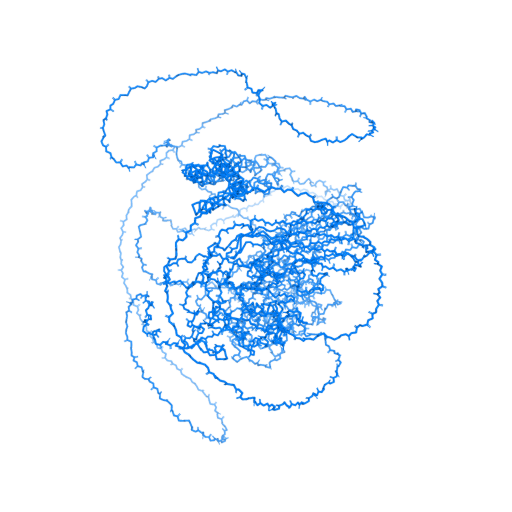21 C CA . PRO A 1 222 ? -14.221 -42.410 41.036 1.00 31.45 222 PRO A CA 1
ATOM 1822 C C . PRO A 1 222 ? -14.031 -43.349 39.810 1.00 31.45 222 PRO A C 1
ATOM 1824 O O . PRO A 1 222 ? -12.891 -43.611 39.420 1.00 31.45 222 PRO A O 1
ATOM 1827 N N . PRO A 1 223 ? -15.115 -43.893 39.211 1.00 32.12 223 PRO A N 1
ATOM 1828 C CA . PRO A 1 223 ? -15.040 -45.024 38.273 1.00 32.12 223 PRO A CA 1
ATOM 1829 C C . PRO A 1 223 ? -14.908 -44.656 36.781 1.00 32.12 223 PRO A C 1
ATOM 1831 O O . PRO A 1 223 ? -15.260 -43.561 36.349 1.00 32.12 223 PRO A O 1
ATOM 1834 N N . ILE A 1 224 ? -14.466 -45.643 35.991 1.00 34.00 224 ILE A N 1
ATOM 1835 C CA . ILE A 1 224 ? -14.339 -45.620 34.521 1.00 34.00 224 ILE A CA 1
ATOM 1836 C C . ILE A 1 224 ? -15.616 -46.189 33.870 1.00 34.00 224 ILE A C 1
ATOM 1838 O O . ILE A 1 224 ? -16.232 -47.104 34.418 1.00 34.00 224 ILE A O 1
ATOM 1842 N N . SER A 1 225 ? -15.987 -45.701 32.680 1.00 31.72 225 SER A N 1
ATOM 1843 C CA . SER A 1 225 ? -17.052 -46.263 31.830 1.00 31.72 225 SER A CA 1
ATOM 1844 C C . SER A 1 225 ? -16.577 -46.509 30.386 1.00 31.72 225 SER A C 1
ATOM 1846 O O . SER A 1 225 ? -15.565 -45.967 29.945 1.00 31.72 225 SER A O 1
ATOM 1848 N N . SER A 1 226 ? -17.265 -47.409 29.676 1.00 33.66 226 SER A N 1
ATOM 1849 C CA . SER A 1 226 ? -16.791 -48.056 28.437 1.00 33.66 226 SER A CA 1
ATOM 1850 C C . SER A 1 226 ? -17.247 -47.359 27.136 1.00 33.66 226 SER A C 1
ATOM 1852 O O . SER A 1 226 ? -18.275 -46.680 27.143 1.00 33.66 226 SER A O 1
ATOM 1854 N N . PRO A 1 227 ? -16.532 -47.545 26.004 1.00 39.19 227 PRO A N 1
ATOM 1855 C CA . PRO A 1 227 ? -16.869 -46.918 24.722 1.00 39.19 227 PRO A CA 1
ATOM 1856 C C . PRO A 1 227 ? -18.020 -47.619 23.977 1.00 39.19 227 PRO A C 1
ATOM 1858 O O . PRO A 1 227 ? -18.265 -48.811 24.155 1.00 39.19 227 PRO A O 1
ATOM 1861 N N . ILE A 1 228 ? -18.679 -46.877 23.080 1.00 31.33 228 ILE A N 1
ATOM 1862 C CA . ILE A 1 228 ? -19.714 -47.367 22.153 1.00 31.33 228 ILE A CA 1
ATOM 1863 C C . ILE A 1 228 ? -19.214 -47.199 20.709 1.00 31.33 228 ILE A C 1
ATOM 1865 O O . ILE A 1 228 ? -18.625 -46.174 20.369 1.00 31.33 228 ILE A O 1
ATOM 1869 N N . GLN A 1 229 ? -19.449 -48.206 19.863 1.00 32.44 229 GLN A N 1
ATOM 1870 C CA . GLN A 1 229 ? -19.093 -48.189 18.438 1.00 32.44 229 GLN A CA 1
ATOM 1871 C C . GLN A 1 229 ? -19.939 -47.174 17.651 1.00 32.44 229 GLN A C 1
ATOM 1873 O O . GLN A 1 229 ? -21.132 -47.022 17.909 1.00 32.44 229 GLN A O 1
ATOM 1878 N N . GLN A 1 230 ? -19.343 -46.529 16.646 1.00 33.84 230 GLN A N 1
ATOM 1879 C CA . GLN A 1 230 ? -20.059 -45.654 15.712 1.00 33.84 230 GLN A CA 1
ATOM 1880 C C . GLN A 1 230 ? -20.333 -46.373 14.385 1.00 33.84 230 GLN A C 1
ATOM 1882 O O . GLN A 1 230 ? -19.451 -47.026 13.832 1.00 33.84 230 GLN A O 1
ATOM 1887 N N . GLN A 1 231 ? -21.549 -46.210 13.860 1.00 35.25 231 GLN A N 1
ATOM 1888 C CA . GLN A 1 231 ? -21.893 -46.472 12.458 1.00 35.25 231 GLN A CA 1
ATOM 1889 C C . GLN A 1 231 ? -21.964 -45.136 11.691 1.00 35.25 231 GLN A C 1
ATOM 1891 O O . GLN A 1 231 ? -22.257 -44.106 12.308 1.00 35.25 231 GLN A O 1
ATOM 1896 N N . PRO A 1 232 ? -21.711 -45.114 10.368 1.00 39.34 232 PRO A N 1
ATOM 1897 C CA . PRO A 1 232 ? -21.719 -43.880 9.582 1.00 39.34 232 PRO A CA 1
ATOM 1898 C C . PRO A 1 232 ? -23.143 -43.292 9.449 1.00 39.34 232 PRO A C 1
ATOM 1900 O O . PRO A 1 232 ? -24.079 -44.027 9.127 1.00 39.34 232 PRO A O 1
ATOM 1903 N N . PRO A 1 233 ? -23.343 -41.977 9.673 1.00 36.03 233 PRO A N 1
ATOM 1904 C CA . PRO A 1 233 ? -24.679 -41.386 9.738 1.00 36.03 233 PRO A CA 1
ATOM 1905 C C . PRO A 1 233 ? -25.259 -41.010 8.365 1.00 36.03 233 PRO A C 1
ATOM 1907 O O . PRO A 1 233 ? -24.648 -40.288 7.577 1.00 36.03 233 PRO A O 1
ATOM 1910 N N . GLN A 1 234 ? -26.513 -41.403 8.124 1.00 31.77 234 GLN A N 1
ATOM 1911 C CA . GLN A 1 234 ? -27.349 -40.809 7.075 1.00 31.77 234 GLN A CA 1
ATOM 1912 C C . GLN A 1 234 ? -27.840 -39.407 7.486 1.00 31.77 234 GLN A C 1
ATOM 1914 O O . GLN A 1 234 ? -28.009 -39.108 8.669 1.00 31.77 234 GLN A O 1
ATOM 1919 N N . ARG A 1 235 ? -28.125 -38.539 6.505 1.00 42.88 235 ARG A N 1
ATOM 1920 C CA . ARG A 1 235 ? -28.677 -37.194 6.751 1.00 42.88 235 ARG A CA 1
ATOM 1921 C C . ARG A 1 235 ? -30.136 -37.260 7.223 1.00 42.88 235 ARG A C 1
ATOM 1923 O O . ARG A 1 235 ? -31.015 -37.564 6.423 1.00 42.88 235 ARG A O 1
ATOM 1930 N N . GLN A 1 236 ? -30.413 -36.832 8.455 1.00 31.36 236 GLN A N 1
ATOM 1931 C CA . GLN A 1 236 ? -31.742 -36.351 8.862 1.00 31.36 236 GLN A CA 1
ATOM 1932 C C . GLN A 1 236 ? -31.645 -35.063 9.691 1.00 31.36 236 GLN A C 1
ATOM 1934 O O . GLN A 1 236 ? -30.653 -34.807 10.370 1.00 31.36 236 GLN A O 1
ATOM 1939 N N . GLN A 1 237 ? -32.679 -34.227 9.593 1.00 43.47 237 GLN A N 1
ATOM 1940 C CA . GLN A 1 237 ? -32.765 -32.922 10.252 1.00 43.47 237 GLN A CA 1
ATOM 1941 C C . GLN A 1 237 ? -33.181 -33.082 11.722 1.00 43.47 237 GLN A C 1
ATOM 1943 O O . GLN A 1 237 ? -34.110 -33.835 12.009 1.00 43.47 237 GLN A O 1
ATOM 1948 N N . GLN A 1 238 ? -32.588 -32.314 12.642 1.00 32.28 238 GLN A N 1
ATOM 1949 C CA . GLN A 1 238 ? -33.123 -32.158 14.001 1.00 32.28 238 GLN A CA 1
ATOM 1950 C C . GLN A 1 238 ? -33.141 -30.699 14.465 1.00 32.28 238 GLN A C 1
ATOM 1952 O O . GLN A 1 238 ? -32.343 -29.866 14.040 1.00 32.28 238 GLN A O 1
ATOM 1957 N N . GLN A 1 239 ? -34.116 -30.397 15.321 1.00 33.94 239 GLN A N 1
ATOM 1958 C CA . GLN A 1 239 ? -34.442 -29.056 15.800 1.00 33.94 239 GLN A CA 1
ATOM 1959 C C . GLN A 1 239 ? -33.657 -28.742 17.079 1.00 33.94 239 GLN A C 1
ATOM 1961 O O . GLN A 1 239 ? -33.596 -29.565 17.993 1.00 33.94 239 GLN A O 1
ATOM 1966 N N . GLN A 1 240 ? -33.087 -27.541 17.172 1.00 30.20 240 GLN A N 1
ATOM 1967 C CA . GLN A 1 240 ? -32.311 -27.127 18.342 1.00 30.20 240 GLN A CA 1
ATOM 1968 C C . GLN A 1 240 ? -33.210 -26.867 19.564 1.00 30.20 240 GLN A C 1
ATOM 1970 O O . GLN A 1 240 ? -34.274 -26.255 19.457 1.00 30.20 240 GLN A O 1
ATOM 1975 N N . ARG A 1 241 ? -32.748 -27.285 20.750 1.00 27.20 241 ARG A N 1
ATOM 1976 C CA . ARG A 1 241 ? -33.263 -26.837 22.056 1.00 27.20 241 ARG A CA 1
ATOM 1977 C C . ARG A 1 241 ? -32.229 -25.916 22.722 1.00 27.20 241 ARG A C 1
ATOM 1979 O O . ARG A 1 241 ? -31.035 -26.153 22.545 1.00 27.20 241 ARG A O 1
ATOM 1986 N N . PRO A 1 242 ? -32.649 -24.897 23.492 1.00 29.27 242 PRO A N 1
ATOM 1987 C CA . PRO A 1 242 ? -31.728 -23.930 24.084 1.00 29.27 242 PRO A CA 1
ATOM 1988 C C . PRO A 1 242 ? -30.904 -24.537 25.228 1.00 29.27 242 PRO A C 1
ATOM 1990 O O . PRO A 1 242 ? -31.433 -25.246 26.087 1.00 29.27 242 PRO A O 1
ATOM 1993 N N . TYR A 1 243 ? -29.614 -24.206 25.258 1.00 25.62 243 TYR A N 1
ATOM 1994 C CA . TYR A 1 243 ? -28.686 -24.579 26.327 1.00 25.62 243 TYR A CA 1
ATOM 1995 C C . TYR A 1 243 ? -28.744 -23.568 27.485 1.00 25.62 243 TYR A C 1
ATOM 1997 O O . TYR A 1 243 ? -28.994 -22.382 27.268 1.00 25.62 243 TYR A O 1
ATOM 2005 N N . LYS A 1 244 ? -28.471 -24.014 28.718 1.00 25.47 244 LYS A N 1
ATOM 2006 C CA . LYS A 1 244 ? -28.232 -23.131 29.874 1.00 25.47 244 LYS A CA 1
ATOM 2007 C C . LYS A 1 244 ? -26.761 -23.231 30.299 1.00 25.47 244 LYS A C 1
ATOM 2009 O O . LYS A 1 244 ? -26.330 -24.345 30.596 1.00 25.47 244 LYS A O 1
ATOM 2014 N N . PRO A 1 245 ? -26.002 -22.123 30.382 1.00 30.34 245 PRO A N 1
ATOM 2015 C CA . PRO A 1 245 ? -24.692 -22.132 31.025 1.00 30.34 245 PRO A CA 1
ATOM 2016 C C . PRO A 1 245 ? -24.842 -22.278 32.548 1.00 30.34 245 PRO A C 1
ATOM 2018 O O . PRO A 1 245 ? -25.855 -21.884 33.127 1.00 30.34 245 PRO A O 1
ATOM 2021 N N . ASN A 1 246 ? -23.830 -22.857 33.197 1.00 24.75 246 ASN A N 1
ATOM 2022 C CA . ASN A 1 246 ? -23.839 -23.185 34.623 1.00 24.75 246 ASN A CA 1
ATOM 2023 C C . ASN A 1 246 ? -22.575 -22.620 35.292 1.00 24.75 246 ASN A C 1
ATOM 2025 O O . ASN A 1 246 ? -21.512 -23.235 35.241 1.00 24.75 246 ASN A O 1
ATOM 2029 N N . THR A 1 247 ? -22.673 -21.424 35.869 1.00 30.58 247 THR A N 1
ATOM 2030 C CA . THR A 1 247 ? -21.533 -20.688 36.431 1.00 30.58 247 THR A CA 1
ATOM 2031 C C . THR A 1 247 ? -21.286 -21.040 37.899 1.00 30.58 247 THR A C 1
ATOM 2033 O O . THR A 1 247 ? -22.064 -20.686 38.784 1.00 30.58 247 THR A O 1
ATOM 2036 N N . LYS A 1 248 ? -20.145 -21.680 38.182 1.00 25.52 248 LYS A N 1
ATOM 2037 C CA . LYS A 1 248 ? -19.557 -21.732 39.530 1.00 25.52 248 LYS A CA 1
ATOM 2038 C C . LYS A 1 248 ? -18.367 -20.781 39.596 1.00 25.52 248 LYS A C 1
ATOM 2040 O O . LYS A 1 248 ? -17.304 -21.075 39.065 1.00 25.52 248 LYS A O 1
ATOM 2045 N N . LEU A 1 249 ? -18.575 -19.640 40.247 1.00 25.67 249 LEU A N 1
ATOM 2046 C CA . LEU A 1 249 ? -17.557 -18.618 40.466 1.00 25.67 249 LEU A CA 1
ATOM 2047 C C . LEU A 1 249 ? -16.728 -18.971 41.712 1.00 25.67 249 LEU A C 1
ATOM 2049 O O . LEU A 1 249 ? -17.281 -19.035 42.813 1.00 25.67 249 LEU A O 1
ATOM 2053 N N . ASN A 1 250 ? -15.419 -19.184 41.559 1.00 28.17 250 ASN A N 1
ATOM 2054 C CA . ASN A 1 250 ? -14.512 -19.283 42.705 1.00 28.17 250 ASN A CA 1
ATOM 2055 C C . ASN A 1 250 ? -14.236 -17.883 43.267 1.00 28.17 250 ASN A C 1
ATOM 2057 O O . ASN A 1 250 ? -13.953 -16.949 42.521 1.00 28.17 250 ASN A O 1
ATOM 2061 N N . LYS A 1 251 ? -14.311 -17.739 44.593 1.00 26.59 251 LYS A N 1
ATOM 2062 C CA . LYS A 1 251 ? -13.992 -16.488 45.288 1.00 26.59 251 LYS A CA 1
ATOM 2063 C C . LYS A 1 251 ? -12.499 -16.436 45.607 1.00 26.59 251 LYS A C 1
ATOM 2065 O O . LYS A 1 251 ? -12.043 -17.202 46.451 1.00 26.59 251 LYS A O 1
ATOM 2070 N N . LEU A 1 252 ? -11.773 -15.498 45.007 1.00 27.33 252 LEU A N 1
ATOM 2071 C CA . LEU A 1 252 ? -10.510 -15.012 45.566 1.00 27.33 252 LEU A CA 1
ATOM 2072 C C . LEU A 1 252 ? -10.817 -14.021 46.698 1.00 27.33 252 LEU A C 1
ATOM 2074 O O . LEU A 1 252 ? -11.744 -13.216 46.596 1.00 27.33 252 LEU A O 1
ATOM 2078 N N . GLN A 1 253 ? -10.088 -14.125 47.809 1.00 26.91 253 GLN A N 1
ATOM 2079 C CA . GLN A 1 253 ? -10.313 -13.295 48.993 1.00 26.91 253 GLN A CA 1
ATOM 2080 C C . GLN A 1 253 ? -9.515 -11.992 48.890 1.00 26.91 253 GLN A C 1
ATOM 2082 O O . GLN A 1 253 ? -8.287 -12.010 48.886 1.00 26.91 253 GLN A O 1
ATOM 2087 N N . VAL A 1 254 ? -10.223 -10.864 48.851 1.00 28.55 254 VAL A N 1
ATOM 2088 C CA . VAL A 1 254 ? -9.627 -9.532 49.018 1.00 28.55 254 VAL A CA 1
ATOM 2089 C C . VAL A 1 254 ? -9.293 -9.327 50.497 1.00 28.55 254 VAL A C 1
ATOM 2091 O O . VAL A 1 254 ? -10.132 -9.584 51.363 1.00 28.55 254 VAL A O 1
ATOM 2094 N N . TRP A 1 255 ? -8.077 -8.867 50.791 1.00 26.28 255 TRP A N 1
ATOM 2095 C CA . TRP A 1 255 ? -7.665 -8.503 52.148 1.00 26.28 255 TRP A CA 1
ATOM 2096 C C . TRP A 1 255 ? -8.327 -7.188 52.574 1.00 26.28 255 TRP A C 1
ATOM 2098 O O . TRP A 1 255 ? -8.335 -6.220 51.816 1.00 26.28 255 TRP A O 1
ATOM 2108 N N . GLN A 1 256 ? -8.858 -7.136 53.798 1.00 26.92 256 GLN A N 1
ATOM 2109 C CA . GLN A 1 256 ? -9.396 -5.910 54.389 1.00 26.92 256 GLN A CA 1
ATOM 2110 C C . GLN A 1 256 ? -8.429 -5.344 55.435 1.00 26.92 256 GLN A C 1
ATOM 2112 O O . GLN A 1 256 ? -8.042 -6.059 56.352 1.00 26.92 256 GLN A O 1
ATOM 2117 N N . THR A 1 257 ? -8.131 -4.045 55.304 1.00 30.61 257 THR A N 1
ATOM 2118 C CA . THR A 1 257 ? -7.712 -3.091 56.357 1.00 30.61 257 THR A CA 1
ATOM 2119 C C . THR A 1 257 ? -6.572 -3.471 57.315 1.00 30.61 257 THR A C 1
ATOM 2121 O O . THR A 1 257 ? -6.724 -4.333 58.175 1.00 30.61 257 THR A O 1
ATOM 2124 N N . ILE A 1 258 ? -5.505 -2.663 57.306 1.00 27.17 258 ILE A N 1
ATOM 2125 C CA . ILE A 1 258 ? -4.552 -2.528 58.420 1.00 27.17 258 ILE A CA 1
ATOM 2126 C C . ILE A 1 258 ? -4.610 -1.081 58.939 1.00 27.17 258 ILE A C 1
ATOM 2128 O O . ILE A 1 258 ? -4.435 -0.162 58.138 1.00 27.17 258 ILE A O 1
ATOM 2132 N N . PRO A 1 259 ? -4.820 -0.851 60.247 1.00 30.84 259 PRO A N 1
ATOM 2133 C CA . PRO A 1 259 ? -4.415 0.376 60.921 1.00 30.84 259 PRO A CA 1
ATOM 2134 C C . PRO A 1 259 ? -2.972 0.260 61.453 1.00 30.84 259 PRO A C 1
ATOM 2136 O O . PRO A 1 259 ? -2.598 -0.769 62.002 1.00 30.84 259 PRO A O 1
ATOM 2139 N N . GLU A 1 260 ? -2.203 1.334 61.265 1.00 33.66 260 GLU A N 1
ATOM 2140 C CA . GLU A 1 260 ? -0.914 1.738 61.868 1.00 33.66 260 GLU A CA 1
ATOM 2141 C C . GLU A 1 260 ? 0.056 0.723 62.542 1.00 33.66 260 GLU A C 1
ATOM 2143 O O . GLU A 1 260 ? -0.279 0.011 63.485 1.00 33.66 260 GLU A O 1
ATOM 2148 N N . ASN A 1 261 ? 1.345 0.924 62.209 1.00 31.22 261 ASN A N 1
ATOM 2149 C CA . ASN A 1 261 ? 2.584 0.628 62.962 1.00 31.22 261 ASN A CA 1
ATOM 2150 C C . ASN A 1 261 ? 3.364 -0.700 62.784 1.00 31.22 261 ASN A C 1
ATOM 2152 O O . ASN A 1 261 ? 2.834 -1.778 62.545 1.00 31.22 261 ASN A O 1
ATOM 2156 N N . ILE A 1 262 ? 4.675 -0.540 63.049 1.00 28.84 262 ILE A N 1
ATOM 2157 C CA . ILE A 1 262 ? 5.794 -1.504 63.155 1.00 28.84 262 ILE A CA 1
ATOM 2158 C C . ILE A 1 262 ? 6.516 -1.880 61.841 1.00 28.84 262 ILE A C 1
ATOM 2160 O O . ILE A 1 262 ? 5.927 -2.143 60.800 1.00 28.84 262 ILE A O 1
ATOM 2164 N N . GLN A 1 263 ? 7.854 -1.857 61.922 1.00 28.42 263 GLN A N 1
ATOM 2165 C CA . GLN A 1 263 ? 8.818 -2.023 60.829 1.00 28.42 263 GLN A CA 1
ATOM 2166 C C . GLN A 1 263 ? 9.367 -3.462 60.707 1.00 28.42 263 GLN A C 1
ATOM 2168 O O . GLN A 1 263 ? 9.412 -4.203 61.686 1.00 28.42 263 GLN A O 1
ATOM 2173 N N . ASN A 1 264 ? 10.009 -3.712 59.557 1.00 28.39 264 ASN A N 1
ATOM 2174 C CA . ASN A 1 264 ? 11.092 -4.680 59.302 1.00 28.39 264 ASN A CA 1
ATOM 2175 C C . ASN A 1 264 ? 10.760 -6.159 59.000 1.00 28.39 264 ASN A C 1
ATOM 2177 O O . ASN A 1 264 ? 9.839 -6.764 59.529 1.00 28.39 264 ASN A O 1
ATOM 2181 N N . GLN A 1 265 ? 11.675 -6.735 58.204 1.00 28.03 265 GLN A N 1
ATOM 2182 C CA . GLN A 1 265 ? 11.877 -8.151 57.853 1.00 28.03 265 GLN A CA 1
ATOM 2183 C C . GLN A 1 265 ? 10.899 -8.822 56.869 1.00 28.03 265 GLN A C 1
ATOM 2185 O O . GLN A 1 265 ? 10.022 -9.581 57.263 1.00 28.03 265 GLN A O 1
ATOM 2190 N N . PHE A 1 266 ? 11.227 -8.743 55.571 1.00 26.17 266 PHE A N 1
ATOM 2191 C CA . PHE A 1 266 ? 10.979 -9.847 54.635 1.00 26.17 266 PHE A CA 1
ATOM 2192 C C . PHE A 1 266 ? 12.163 -10.077 53.683 1.00 26.17 266 PHE A C 1
ATOM 2194 O O . PHE A 1 266 ? 12.450 -9.263 52.813 1.00 26.17 266 PHE A O 1
ATOM 2201 N N . ILE A 1 267 ? 12.810 -11.241 53.810 1.00 31.09 267 ILE A N 1
ATOM 2202 C CA . ILE A 1 267 ? 13.586 -11.883 52.738 1.00 31.09 267 ILE A CA 1
ATOM 2203 C C . ILE A 1 267 ? 13.215 -13.366 52.739 1.00 31.09 267 ILE A C 1
ATOM 2205 O O . ILE A 1 267 ? 13.668 -14.113 53.606 1.00 31.09 267 ILE A O 1
ATOM 2209 N N . ARG A 1 268 ? 12.438 -13.817 51.748 1.00 27.72 268 ARG A N 1
ATOM 2210 C CA . ARG A 1 268 ? 12.371 -15.231 51.345 1.00 27.72 268 ARG A CA 1
ATOM 2211 C C . ARG A 1 268 ? 12.197 -15.332 49.833 1.00 27.72 268 ARG A C 1
ATOM 2213 O O . ARG A 1 268 ? 11.256 -14.781 49.279 1.00 27.72 268 ARG A O 1
ATOM 2220 N N . LYS A 1 269 ? 13.105 -16.062 49.182 1.00 27.44 269 LYS A N 1
ATOM 2221 C CA . LYS A 1 269 ? 12.928 -16.529 47.802 1.00 27.44 269 LYS A CA 1
ATOM 2222 C C . LYS A 1 269 ? 11.987 -17.734 47.810 1.00 27.44 269 LYS A C 1
ATOM 2224 O O . LYS A 1 269 ? 12.091 -18.564 48.712 1.00 27.44 269 LYS A O 1
ATOM 2229 N N . ALA A 1 270 ? 11.143 -17.862 46.792 1.00 24.36 270 ALA A N 1
ATOM 2230 C CA . ALA A 1 270 ? 10.462 -19.114 46.485 1.00 24.36 270 ALA A CA 1
ATOM 2231 C C . ALA A 1 270 ? 11.268 -19.878 45.424 1.00 24.36 270 ALA A C 1
ATOM 2233 O O . ALA A 1 270 ? 11.556 -19.343 44.355 1.00 24.36 270 ALA A O 1
ATOM 2234 N N . THR A 1 271 ? 11.641 -21.119 45.723 1.00 23.70 271 THR A N 1
ATOM 2235 C CA . THR A 1 271 ? 12.147 -22.092 44.747 1.00 23.70 271 THR A CA 1
ATOM 2236 C C . THR A 1 271 ? 11.007 -23.023 44.358 1.00 23.70 271 THR A C 1
ATOM 2238 O O . THR A 1 271 ? 10.308 -23.523 45.236 1.00 23.70 271 THR A O 1
ATOM 2241 N N . PHE A 1 272 ? 10.855 -23.300 43.063 1.00 25.84 272 PHE A N 1
ATOM 2242 C CA . PHE A 1 272 ? 9.965 -24.347 42.564 1.00 25.84 272 PHE A CA 1
ATOM 2243 C C . PHE A 1 272 ? 10.755 -25.396 41.786 1.00 25.84 272 PHE A C 1
ATOM 2245 O O . PHE A 1 272 ? 11.687 -25.074 41.049 1.00 25.84 272 PHE A O 1
ATOM 2252 N N . THR A 1 273 ? 10.375 -26.655 41.986 1.00 24.56 273 THR A N 1
ATOM 2253 C CA . THR A 1 273 ? 11.021 -27.839 41.413 1.00 24.56 273 THR A CA 1
ATOM 2254 C C . THR A 1 273 ? 10.115 -28.425 40.336 1.00 24.56 273 THR A C 1
ATOM 2256 O O . THR A 1 273 ? 8.911 -28.548 40.559 1.00 24.56 273 THR A O 1
ATOM 2259 N N . ALA A 1 274 ? 10.675 -28.798 39.186 1.00 24.56 274 ALA A N 1
ATOM 2260 C CA . ALA A 1 274 ? 9.933 -29.498 38.140 1.00 24.56 274 ALA A CA 1
ATOM 2261 C C . ALA A 1 274 ? 9.657 -30.967 38.519 1.00 24.56 274 ALA A C 1
ATOM 2263 O O . ALA A 1 274 ? 10.403 -31.564 39.299 1.00 24.56 274 ALA A O 1
ATOM 2264 N N . LEU A 1 275 ? 8.604 -31.545 37.937 1.00 25.52 275 LEU A N 1
ATOM 2265 C CA . LEU A 1 275 ? 8.300 -32.976 37.967 1.00 25.52 275 LEU A CA 1
ATOM 2266 C C . LEU A 1 275 ? 7.807 -33.415 36.583 1.00 25.52 275 LEU A C 1
ATOM 2268 O O . LEU A 1 275 ? 6.888 -32.808 36.035 1.00 25.52 275 LEU A O 1
ATOM 2272 N N . ASP A 1 276 ? 8.419 -34.470 36.052 1.00 25.23 276 ASP A N 1
ATOM 2273 C CA . ASP A 1 276 ? 8.100 -35.064 34.753 1.00 25.23 276 ASP A CA 1
ATOM 2274 C C . ASP A 1 276 ? 7.057 -36.190 34.849 1.00 25.23 276 ASP A C 1
ATOM 2276 O O . ASP A 1 276 ? 6.896 -36.829 35.892 1.00 25.23 276 ASP A O 1
ATOM 2280 N N . GLY A 1 277 ? 6.454 -36.518 33.700 1.00 26.00 277 GLY A N 1
ATOM 2281 C CA . GLY A 1 277 ? 6.022 -37.886 33.394 1.00 26.00 277 GLY A CA 1
ATOM 2282 C C . GLY A 1 277 ? 4.577 -38.064 32.920 1.00 26.00 277 GLY A C 1
ATOM 2283 O O . GLY A 1 277 ? 3.639 -37.623 33.577 1.00 26.00 277 GLY A O 1
ATOM 2284 N N . ILE A 1 278 ? 4.420 -38.798 31.810 1.00 25.48 278 ILE A N 1
ATOM 2285 C CA . ILE A 1 278 ? 3.424 -39.869 31.589 1.00 25.48 278 ILE A CA 1
ATOM 2286 C C . ILE A 1 278 ? 3.773 -40.597 30.275 1.00 25.48 278 ILE A C 1
ATOM 2288 O O . ILE A 1 278 ? 4.052 -39.957 29.263 1.00 25.48 278 ILE A O 1
ATOM 2292 N N . ASP A 1 279 ? 3.757 -41.932 30.300 1.00 24.92 279 ASP A N 1
ATOM 2293 C CA . ASP A 1 279 ? 4.058 -42.800 29.151 1.00 24.92 279 ASP A CA 1
ATOM 2294 C C . ASP A 1 279 ? 2.847 -43.060 28.234 1.00 24.92 279 ASP A C 1
ATOM 2296 O O . ASP A 1 279 ? 1.686 -42.985 28.647 1.00 24.92 279 ASP A O 1
ATOM 2300 N N . LEU A 1 280 ? 3.131 -43.445 26.984 1.00 26.55 280 LEU A N 1
ATOM 2301 C CA . LEU A 1 280 ? 2.139 -43.844 25.979 1.00 26.55 280 LEU A CA 1
ATOM 2302 C C . LEU A 1 280 ? 1.903 -45.366 25.937 1.00 26.55 280 LEU A C 1
ATOM 2304 O O . LEU A 1 280 ? 2.794 -46.177 26.190 1.00 26.55 280 LEU A O 1
ATOM 2308 N N . TYR A 1 281 ? 0.683 -45.761 25.564 1.00 24.28 281 TYR A N 1
ATOM 2309 C CA . TYR A 1 281 ? 0.279 -47.166 25.432 1.00 24.28 281 TYR A CA 1
ATOM 2310 C C . TYR A 1 281 ? 0.787 -47.813 24.133 1.00 24.28 281 TYR A C 1
ATOM 2312 O O . TYR A 1 281 ? 0.745 -47.209 23.063 1.00 24.28 281 TYR A O 1
ATOM 2320 N N . LYS A 1 282 ? 1.170 -49.095 24.212 1.00 23.34 282 LYS A N 1
ATOM 2321 C CA . LYS A 1 282 ? 1.437 -49.951 23.042 1.00 23.34 282 LYS A CA 1
ATOM 2322 C C . LYS A 1 282 ? 0.147 -50.539 22.464 1.00 23.34 282 LYS A C 1
ATOM 2324 O O . LYS A 1 282 ? -0.716 -50.988 23.216 1.00 23.34 282 LYS A O 1
ATOM 2329 N N . VAL A 1 283 ? 0.098 -50.670 21.138 1.00 24.64 283 VAL A N 1
ATOM 2330 C CA . VAL A 1 283 ? -0.837 -51.535 20.397 1.00 24.64 283 VAL A CA 1
ATOM 2331 C C . VAL A 1 283 ? -0.032 -52.323 19.351 1.00 24.64 283 VAL A C 1
ATOM 2333 O O . VAL A 1 283 ? 0.911 -51.791 18.777 1.00 24.64 283 VAL A O 1
ATOM 2336 N N . ASN A 1 284 ? -0.387 -53.594 19.142 1.00 22.00 284 ASN A N 1
ATOM 2337 C CA . ASN A 1 284 ? 0.190 -54.516 18.148 1.00 22.00 284 ASN A CA 1
ATOM 2338 C C . ASN A 1 284 ? -0.909 -54.964 17.155 1.00 22.00 284 ASN A C 1
ATOM 2340 O O . ASN A 1 284 ? -2.076 -54.677 17.415 1.00 22.00 284 ASN A O 1
ATOM 2344 N N . LEU A 1 285 ? -0.533 -55.791 16.154 1.00 23.69 285 LEU A N 1
ATOM 2345 C CA . LEU A 1 285 ? -1.355 -56.459 15.106 1.00 23.69 285 LEU A CA 1
ATOM 2346 C C . LEU A 1 285 ? -1.455 -55.663 13.784 1.00 23.69 285 LEU A C 1
ATOM 2348 O O . LEU A 1 285 ? -1.618 -54.452 13.831 1.00 23.69 285 LEU A O 1
ATOM 2352 N N . VAL A 1 286 ? -1.431 -56.272 12.585 1.00 24.23 286 VAL A N 1
ATOM 2353 C CA . VAL A 1 286 ? -0.897 -57.587 12.132 1.00 24.23 286 VAL A CA 1
ATOM 2354 C C . VAL A 1 286 ? -0.709 -57.536 10.599 1.00 24.23 286 VAL A C 1
ATOM 2356 O O . VAL A 1 286 ? -1.396 -56.759 9.940 1.00 24.23 286 VAL A O 1
ATOM 2359 N N . GLU A 1 287 ? 0.172 -58.356 10.017 1.00 27.06 287 GLU A N 1
ATOM 2360 C CA . GLU A 1 287 ? 0.315 -58.472 8.552 1.00 27.06 287 GLU A CA 1
ATOM 2361 C C . GLU A 1 287 ? -0.726 -59.425 7.932 1.00 27.06 287 GLU A C 1
ATOM 2363 O O . GLU A 1 287 ? -0.900 -60.547 8.409 1.00 27.06 287 GLU A O 1
ATOM 2368 N N . VAL A 1 288 ? -1.359 -59.008 6.828 1.00 27.52 288 VAL A N 1
ATOM 2369 C CA . VAL A 1 288 ? -2.067 -59.868 5.855 1.00 27.52 288 VAL A CA 1
ATOM 2370 C C . VAL A 1 288 ? -1.778 -59.337 4.439 1.00 27.52 288 VAL A C 1
ATOM 2372 O O . VAL A 1 288 ? -1.464 -58.161 4.264 1.00 27.52 288 VAL A O 1
ATOM 2375 N N . THR A 1 289 ? -1.806 -60.222 3.444 1.00 29.08 289 THR A N 1
ATOM 2376 C CA . THR A 1 289 ? -1.158 -60.078 2.130 1.00 29.08 289 THR A CA 1
ATOM 2377 C C . THR A 1 289 ? -2.023 -59.513 0.996 1.00 29.08 289 THR A C 1
ATOM 2379 O O . THR A 1 289 ? -3.176 -59.908 0.863 1.00 29.08 289 THR A O 1
ATOM 2382 N N . ASP A 1 290 ? -1.345 -58.774 0.107 1.00 33.72 290 ASP A N 1
ATOM 2383 C CA . ASP A 1 290 ? -1.559 -58.616 -1.350 1.00 33.72 290 ASP A CA 1
ATOM 2384 C C . ASP A 1 290 ? -2.854 -57.918 -1.865 1.00 33.72 290 ASP A C 1
ATOM 2386 O O . ASP A 1 290 ? -3.959 -58.410 -1.631 1.00 33.72 290 ASP A O 1
ATOM 2390 N N . PRO A 1 291 ? -2.754 -56.787 -2.605 1.00 33.56 291 PRO A N 1
ATOM 2391 C CA . PRO A 1 291 ? -3.909 -56.049 -3.122 1.00 33.56 291 PRO A CA 1
ATOM 2392 C C . PRO A 1 291 ? -4.134 -56.227 -4.636 1.00 33.56 291 PRO A C 1
ATOM 2394 O O . PRO A 1 291 ? -3.276 -55.868 -5.438 1.00 33.56 291 PRO A O 1
ATOM 2397 N N . ASN A 1 292 ? -5.332 -56.654 -5.051 1.00 30.80 292 ASN A N 1
ATOM 2398 C CA . ASN A 1 292 ? -5.842 -56.444 -6.417 1.00 30.80 292 ASN A CA 1
ATOM 2399 C C . ASN A 1 292 ? -7.373 -56.602 -6.476 1.00 30.80 292 ASN A C 1
ATOM 2401 O O . ASN A 1 292 ? -7.883 -57.713 -6.590 1.00 30.80 292 ASN A O 1
ATOM 2405 N N . GLU A 1 293 ? -8.112 -55.490 -6.446 1.00 29.70 293 GLU A N 1
ATOM 2406 C CA . GLU A 1 293 ? -9.546 -55.473 -6.767 1.00 29.70 293 GLU A CA 1
ATOM 2407 C C . GLU A 1 293 ? -9.905 -54.153 -7.472 1.00 29.70 293 GLU A C 1
ATOM 2409 O O . GLU A 1 293 ? -9.898 -53.080 -6.870 1.00 29.70 293 GLU A O 1
ATOM 2414 N N . VAL A 1 294 ? -10.190 -54.229 -8.776 1.00 31.80 294 VAL A N 1
ATOM 2415 C CA . VAL A 1 294 ? -10.673 -53.107 -9.597 1.00 31.80 294 VAL A CA 1
ATOM 2416 C C . VAL A 1 294 ? -11.979 -53.539 -10.246 1.00 31.80 294 VAL A C 1
ATOM 2418 O O . VAL A 1 294 ? -12.022 -54.542 -10.955 1.00 31.80 294 VAL A O 1
ATOM 2421 N N . VAL A 1 295 ? -13.044 -52.774 -10.008 1.00 28.42 295 VAL A N 1
ATOM 2422 C CA . VAL A 1 295 ? -14.395 -53.088 -10.483 1.00 28.42 295 VAL A CA 1
ATOM 2423 C C . VAL A 1 295 ? -14.895 -51.984 -11.410 1.00 28.42 295 VAL A C 1
ATOM 2425 O O . VAL A 1 295 ? -15.035 -50.832 -11.004 1.00 28.42 295 VAL A O 1
ATOM 2428 N N . GLN A 1 296 ? -15.241 -52.364 -12.638 1.00 27.62 296 GLN A N 1
ATOM 2429 C CA . GLN A 1 296 ? -16.181 -51.636 -13.490 1.00 27.62 296 GLN A CA 1
ATOM 2430 C C . GLN A 1 296 ? -17.264 -52.608 -13.969 1.00 27.62 296 GLN A C 1
ATOM 2432 O O . GLN A 1 296 ? -17.004 -53.797 -14.150 1.00 27.62 296 GLN A O 1
ATOM 2437 N N . PHE A 1 297 ? -18.481 -52.099 -14.157 1.00 25.77 297 PHE A N 1
ATOM 2438 C CA . PHE A 1 297 ? -19.646 -52.863 -14.599 1.00 25.77 297 PHE A CA 1
ATOM 2439 C C . PHE A 1 297 ? -20.227 -52.246 -15.872 1.00 25.77 297 PHE A C 1
ATOM 2441 O O . PHE A 1 297 ? -20.600 -51.080 -15.850 1.00 25.77 297 PHE A O 1
ATOM 2448 N N . GLU A 1 298 ? -20.399 -53.057 -16.916 1.00 24.44 298 GLU A N 1
ATOM 2449 C CA . GLU A 1 298 ? -21.706 -53.318 -17.545 1.00 24.44 298 GLU A CA 1
ATOM 2450 C C . GLU A 1 298 ? -21.655 -54.690 -18.281 1.00 24.44 298 GLU A C 1
ATOM 2452 O O . GLU A 1 298 ? -20.557 -55.219 -18.474 1.00 24.44 298 GLU A O 1
ATOM 2457 N N . PRO A 1 299 ? -22.793 -55.362 -18.577 1.00 37.69 299 PRO A N 1
ATOM 2458 C CA . PRO A 1 299 ? -22.809 -56.827 -18.746 1.00 37.69 299 PRO A CA 1
ATOM 2459 C C . PRO A 1 299 ? -23.159 -57.350 -20.158 1.00 37.69 299 PRO A C 1
ATOM 2461 O O . PRO A 1 299 ? -23.935 -56.714 -20.864 1.00 37.69 299 PRO A O 1
ATOM 2464 N N . ILE A 1 300 ? -22.720 -58.584 -20.497 1.00 27.36 300 ILE A N 1
ATOM 2465 C CA . ILE A 1 300 ? -23.574 -59.741 -20.911 1.00 27.36 300 ILE A CA 1
ATOM 2466 C C . ILE A 1 300 ? -22.754 -61.011 -21.305 1.00 27.36 300 ILE A C 1
ATOM 2468 O O . ILE A 1 300 ? -21.697 -60.938 -21.914 1.00 27.36 300 ILE A O 1
ATOM 2472 N N . SER A 1 301 ? -23.277 -62.178 -20.895 1.00 27.03 301 SER A N 1
ATOM 2473 C CA . SER A 1 301 ? -22.964 -63.602 -21.204 1.00 27.03 301 SER A CA 1
ATOM 2474 C C . SER A 1 301 ? -21.678 -64.064 -21.951 1.00 27.03 301 SER A C 1
ATOM 2476 O O . SER A 1 301 ? -21.649 -64.106 -23.175 1.00 27.03 301 SER A O 1
ATOM 2478 N N . GLN A 1 302 ? -20.737 -64.637 -21.183 1.00 29.39 302 GLN A N 1
ATOM 2479 C CA . GLN A 1 302 ? -20.382 -66.084 -21.103 1.00 29.39 302 GLN A CA 1
ATOM 2480 C C . GLN A 1 302 ? -20.014 -66.930 -22.366 1.00 29.39 302 GLN A C 1
ATOM 2482 O O . GLN A 1 302 ? -20.806 -67.018 -23.298 1.00 29.39 302 GLN A O 1
ATOM 2487 N N . ARG A 1 303 ? -18.943 -67.752 -22.211 1.00 27.94 303 ARG A N 1
ATOM 2488 C CA . ARG A 1 303 ? -18.403 -68.862 -23.066 1.00 27.94 303 ARG A CA 1
ATOM 2489 C C . ARG A 1 303 ? -17.420 -68.444 -24.184 1.00 27.94 303 ARG A C 1
ATOM 2491 O O . ARG A 1 303 ? -17.600 -67.380 -24.758 1.00 27.94 303 ARG A O 1
ATOM 2498 N N . ASP A 1 304 ? -16.352 -69.188 -24.523 1.00 28.56 304 ASP A N 1
ATOM 2499 C CA . ASP A 1 304 ? -15.868 -70.538 -24.109 1.00 28.56 304 ASP A CA 1
ATOM 2500 C C . ASP A 1 304 ? -14.391 -70.539 -23.582 1.00 28.56 304 ASP A C 1
ATOM 2502 O O . ASP A 1 304 ? -13.914 -69.507 -23.111 1.00 28.56 304 ASP A O 1
ATOM 2506 N N . ILE A 1 305 ? -13.701 -71.698 -23.546 1.00 25.89 305 ILE A N 1
ATOM 2507 C CA . ILE A 1 305 ? -12.498 -72.022 -22.731 1.00 25.89 305 ILE A CA 1
ATOM 2508 C C . ILE A 1 305 ? -11.307 -72.503 -23.606 1.00 25.89 305 ILE A C 1
ATOM 2510 O O . ILE A 1 305 ? -11.561 -73.148 -24.616 1.00 25.89 305 ILE A O 1
ATOM 2514 N N . ASP A 1 306 ? -10.051 -72.204 -23.202 1.00 25.06 306 ASP A N 1
ATOM 2515 C CA . ASP A 1 306 ? -8.808 -73.050 -23.239 1.00 25.06 306 ASP A CA 1
ATOM 2516 C C . ASP A 1 306 ? -7.530 -72.153 -23.191 1.00 25.06 306 ASP A C 1
ATOM 2518 O O . ASP A 1 306 ? -7.335 -71.310 -24.061 1.00 25.06 306 ASP A O 1
ATOM 2522 N N . ILE A 1 307 ? -6.743 -72.054 -22.098 1.00 26.09 307 ILE A N 1
ATOM 2523 C CA . ILE A 1 307 ? -5.669 -72.950 -21.565 1.00 26.09 307 ILE A CA 1
ATOM 2524 C C . ILE A 1 307 ? -4.540 -73.190 -22.611 1.00 26.09 307 ILE A C 1
ATOM 2526 O O . ILE A 1 307 ? -4.793 -73.789 -23.645 1.00 26.09 307 ILE A O 1
ATOM 2530 N N . TYR A 1 308 ? -3.302 -72.673 -22.481 1.00 24.59 308 TYR A N 1
ATOM 2531 C CA . TYR A 1 308 ? -2.151 -73.066 -21.615 1.00 24.59 308 TYR A CA 1
ATOM 2532 C C . TYR A 1 308 ? -1.109 -71.890 -21.616 1.00 24.59 308 TYR A C 1
ATOM 2534 O O . TYR A 1 308 ? -0.967 -71.234 -22.640 1.00 24.59 308 TYR A O 1
ATOM 2542 N N . LEU A 1 309 ? -0.448 -71.418 -20.533 1.00 23.81 309 LEU A N 1
ATOM 2543 C CA . LEU A 1 309 ? 0.686 -71.989 -19.748 1.00 23.81 309 LEU A CA 1
ATOM 2544 C C . LEU A 1 309 ? 1.841 -72.529 -20.642 1.00 23.81 309 LEU A C 1
ATOM 2546 O O . LEU A 1 309 ? 1.568 -73.305 -21.538 1.00 23.81 309 LEU A O 1
ATOM 2550 N N . ARG A 1 310 ? 3.158 -72.303 -20.470 1.00 26.25 310 ARG A N 1
ATOM 2551 C CA . ARG A 1 310 ? 4.075 -71.683 -19.470 1.00 26.25 310 ARG A CA 1
ATOM 2552 C C . ARG A 1 310 ? 5.516 -71.706 -20.123 1.00 26.25 310 ARG A C 1
ATOM 2554 O O . ARG A 1 310 ? 5.587 -72.022 -21.305 1.00 26.25 310 ARG A O 1
ATOM 2561 N N . PRO A 1 311 ? 6.664 -71.574 -19.414 1.00 32.88 311 PRO A N 1
ATOM 2562 C CA . PRO A 1 311 ? 7.300 -70.392 -18.806 1.00 32.88 311 PRO A CA 1
ATOM 2563 C C . PRO A 1 311 ? 8.773 -70.203 -19.313 1.00 32.88 311 PRO A C 1
ATOM 2565 O O . PRO A 1 311 ? 9.134 -70.753 -20.348 1.00 32.88 311 PRO A O 1
ATOM 2568 N N . THR A 1 312 ? 9.651 -69.577 -18.500 1.00 26.08 312 THR A N 1
ATOM 2569 C CA . THR A 1 312 ? 11.147 -69.693 -18.503 1.00 26.08 312 THR A CA 1
ATOM 2570 C C . THR A 1 312 ? 11.923 -69.100 -19.707 1.00 26.08 312 THR A C 1
ATOM 2572 O O . THR A 1 312 ? 11.366 -68.939 -20.781 1.00 26.08 312 THR A O 1
ATOM 2575 N N . ASP A 1 313 ? 13.202 -68.695 -19.597 1.00 25.69 313 ASP A N 1
ATOM 2576 C CA . ASP A 1 313 ? 14.156 -68.746 -18.462 1.00 25.69 313 ASP A CA 1
ATOM 2577 C C . ASP A 1 313 ? 15.127 -67.529 -18.418 1.00 25.69 313 ASP A C 1
ATOM 2579 O O . ASP A 1 313 ? 15.008 -66.588 -19.199 1.00 25.69 313 ASP A O 1
ATOM 2583 N N . LYS A 1 314 ? 16.083 -67.545 -17.478 1.00 28.41 314 LYS A N 1
ATOM 2584 C CA . LYS A 1 314 ? 17.143 -66.536 -17.247 1.00 28.41 314 LYS A CA 1
ATOM 2585 C C . LYS A 1 314 ? 18.274 -66.599 -18.291 1.00 28.41 314 LYS A C 1
ATOM 2587 O O . LYS A 1 314 ? 18.632 -67.706 -18.684 1.00 28.41 314 LYS A O 1
ATOM 2592 N N . LEU A 1 315 ? 18.979 -65.479 -18.535 1.00 25.83 315 LEU A N 1
ATOM 2593 C CA . LEU A 1 315 ? 20.427 -65.294 -18.236 1.00 25.83 315 LEU A CA 1
ATOM 2594 C C . LEU A 1 315 ? 20.996 -63.933 -18.712 1.00 25.83 315 LEU A C 1
ATOM 2596 O O . LEU A 1 315 ? 20.334 -63.187 -19.426 1.00 25.83 315 LEU A O 1
ATOM 2600 N N . ASN A 1 316 ? 22.216 -63.614 -18.259 1.00 26.20 316 ASN A N 1
ATOM 2601 C CA . ASN A 1 316 ? 22.988 -62.400 -18.581 1.00 26.20 316 ASN A CA 1
ATOM 2602 C C . ASN A 1 316 ? 23.670 -62.491 -19.966 1.00 26.20 316 ASN A C 1
ATOM 2604 O O . ASN A 1 316 ? 23.867 -63.603 -20.449 1.00 26.20 316 ASN A O 1
ATOM 2608 N N . PHE A 1 317 ? 24.171 -61.368 -20.508 1.00 26.70 317 PHE A N 1
ATOM 2609 C CA . PHE A 1 317 ? 25.627 -61.110 -20.642 1.00 26.70 317 PHE A CA 1
ATOM 2610 C C . PHE A 1 317 ? 25.940 -59.652 -21.072 1.00 26.70 317 PHE A C 1
ATOM 2612 O O . PHE A 1 317 ? 25.027 -58.844 -21.227 1.00 26.70 317 PHE A O 1
ATOM 2619 N N . ASP A 1 318 ? 27.231 -59.304 -21.135 1.00 27.81 318 ASP A N 1
ATOM 2620 C CA . ASP A 1 318 ? 27.788 -57.939 -21.115 1.00 27.81 318 ASP A CA 1
ATOM 2621 C C . ASP A 1 318 ? 27.852 -57.204 -22.480 1.00 27.81 318 ASP A C 1
ATOM 2623 O O . ASP A 1 318 ? 28.111 -57.849 -23.488 1.00 27.81 318 ASP A O 1
ATOM 2627 N N . THR A 1 319 ? 27.715 -55.859 -22.435 1.00 32.09 319 THR A N 1
ATOM 2628 C CA . THR A 1 319 ? 28.428 -54.772 -23.193 1.00 32.09 319 THR A CA 1
ATOM 2629 C C . THR A 1 319 ? 28.631 -54.831 -24.737 1.00 32.09 319 THR A C 1
ATOM 2631 O O . THR A 1 319 ? 28.470 -55.869 -25.363 1.00 32.09 319 THR A O 1
ATOM 2634 N N . PRO A 1 320 ? 29.113 -53.746 -25.402 1.00 37.91 320 PRO A N 1
ATOM 2635 C CA . PRO A 1 320 ? 28.834 -52.299 -25.248 1.00 37.91 320 PRO A CA 1
ATOM 2636 C C . PRO A 1 320 ? 28.518 -51.574 -26.589 1.00 37.91 320 PRO A C 1
ATOM 2638 O O . PRO A 1 320 ? 29.186 -51.824 -27.586 1.00 37.91 320 PRO A O 1
ATOM 2641 N N . GLU A 1 321 ? 27.632 -50.564 -26.616 1.00 31.61 321 GLU A N 1
ATOM 2642 C CA . GLU A 1 321 ? 27.445 -49.727 -27.829 1.00 31.61 321 GLU A CA 1
ATOM 2643 C C . GLU A 1 321 ? 26.805 -48.344 -27.533 1.00 31.61 321 GLU A C 1
ATOM 2645 O O . GLU A 1 321 ? 25.594 -48.265 -27.340 1.00 31.61 321 GLU A O 1
ATOM 2650 N N . PHE A 1 322 ? 27.590 -47.245 -27.481 1.00 31.86 322 PHE A N 1
ATOM 2651 C CA . PHE A 1 322 ? 27.056 -45.859 -27.550 1.00 31.86 322 PHE A CA 1
ATOM 2652 C C . PHE A 1 322 ? 28.085 -44.738 -27.887 1.00 31.86 322 PHE A C 1
ATOM 2654 O O . PHE A 1 322 ? 28.093 -43.684 -27.254 1.00 31.86 322 PHE A O 1
ATOM 2661 N N . GLU A 1 323 ? 28.945 -44.912 -28.900 1.00 29.41 323 GLU A N 1
ATOM 2662 C CA . GLU A 1 323 ? 29.865 -43.849 -29.383 1.00 29.41 323 GLU A CA 1
ATOM 2663 C C . GLU A 1 323 ? 29.656 -43.486 -30.871 1.00 29.41 323 GLU A C 1
ATOM 2665 O O . GLU A 1 323 ? 30.601 -43.486 -31.658 1.00 29.41 323 GLU A O 1
ATOM 2670 N N . GLN A 1 324 ? 28.423 -43.162 -31.303 1.00 31.86 324 GLN A N 1
ATOM 2671 C CA . GLN A 1 324 ? 28.207 -42.717 -32.696 1.00 31.86 324 GLN A CA 1
ATOM 2672 C C . GLN A 1 324 ? 27.013 -41.767 -32.951 1.00 31.86 324 GLN A C 1
ATOM 2674 O O . GLN A 1 324 ? 26.242 -41.983 -33.883 1.00 31.86 324 GLN A O 1
ATOM 2679 N N . PHE A 1 325 ? 26.850 -40.684 -32.169 1.00 30.20 325 PHE A N 1
ATOM 2680 C CA . PHE A 1 325 ? 25.852 -39.641 -32.511 1.00 30.20 325 PHE A CA 1
ATOM 2681 C C . PHE A 1 325 ? 26.208 -38.175 -32.168 1.00 30.20 325 PHE A C 1
ATOM 2683 O O . PHE A 1 325 ? 25.336 -37.313 -32.192 1.00 30.20 325 PHE A O 1
ATOM 2690 N N . ILE A 1 326 ? 27.474 -37.842 -31.873 1.00 30.92 326 ILE A N 1
ATOM 2691 C CA . ILE A 1 326 ? 27.912 -36.435 -31.706 1.00 30.92 326 ILE A CA 1
ATOM 2692 C C . ILE A 1 326 ? 29.094 -36.123 -32.636 1.00 30.92 326 ILE A C 1
ATOM 2694 O O . ILE A 1 326 ? 30.195 -35.786 -32.209 1.00 30.92 326 ILE A O 1
ATOM 2698 N N . GLN A 1 327 ? 28.840 -36.236 -33.941 1.00 30.47 327 GLN A N 1
ATOM 2699 C CA . GLN A 1 327 ? 29.628 -35.600 -34.998 1.00 30.47 327 GLN A CA 1
ATOM 2700 C C . GLN A 1 327 ? 28.697 -35.179 -36.140 1.00 30.47 327 GLN A C 1
ATOM 2702 O O . GLN A 1 327 ? 28.367 -36.007 -36.975 1.00 30.47 327 GLN A O 1
ATOM 2707 N N . GLU A 1 328 ? 28.270 -33.910 -36.148 1.00 31.05 328 GLU A N 1
ATOM 2708 C CA . GLU A 1 328 ? 28.077 -33.053 -37.337 1.00 31.05 328 GLU A CA 1
ATOM 2709 C C . GLU A 1 328 ? 27.464 -31.691 -36.931 1.00 31.05 328 GLU A C 1
ATOM 2711 O O . GLU A 1 328 ? 26.788 -31.580 -35.912 1.00 31.05 328 GLU A O 1
ATOM 2716 N N . ASN A 1 329 ? 27.695 -30.648 -37.741 1.00 30.64 329 ASN A N 1
ATOM 2717 C CA . ASN A 1 329 ? 27.060 -29.317 -37.654 1.00 30.64 329 ASN A CA 1
ATOM 2718 C C . ASN A 1 329 ? 27.330 -28.460 -36.392 1.00 30.64 329 ASN A C 1
ATOM 2720 O O . ASN A 1 329 ? 26.408 -28.032 -35.699 1.00 30.64 329 ASN A O 1
ATOM 2724 N N . GLY A 1 330 ? 28.595 -28.097 -36.151 1.00 27.08 330 GLY A N 1
ATOM 2725 C CA . GLY A 1 330 ? 28.948 -26.964 -35.278 1.00 27.08 330 GLY A CA 1
ATOM 2726 C C . GLY A 1 330 ? 29.210 -25.665 -36.060 1.00 27.08 330 GLY A C 1
ATOM 2727 O O . GLY A 1 330 ? 29.662 -25.719 -37.200 1.00 27.08 330 GLY A O 1
ATOM 2728 N N . PHE A 1 331 ? 29.004 -24.498 -35.434 1.00 29.88 331 PHE A N 1
ATOM 2729 C CA . PHE A 1 331 ? 29.559 -23.211 -35.892 1.00 29.88 331 PHE A CA 1
ATOM 2730 C C . PHE A 1 331 ? 29.817 -22.256 -34.710 1.00 29.88 331 PHE A C 1
ATOM 2732 O O . PHE A 1 331 ? 28.888 -21.821 -34.036 1.00 29.88 331 PHE A O 1
ATOM 2739 N N . TYR A 1 332 ? 31.087 -21.900 -34.491 1.00 28.58 332 TYR A N 1
ATOM 2740 C CA . TYR A 1 332 ? 31.538 -20.904 -33.506 1.00 28.58 332 TYR A CA 1
ATOM 2741 C C . TYR A 1 332 ? 31.966 -19.595 -34.198 1.00 28.58 332 TYR A C 1
ATOM 2743 O O . TYR A 1 332 ? 32.659 -19.655 -35.219 1.00 28.58 332 TYR A O 1
ATOM 2751 N N . PRO A 1 333 ? 31.678 -18.413 -33.622 1.00 35.66 333 PRO A N 1
ATOM 2752 C CA . PRO A 1 333 ? 32.387 -17.179 -33.937 1.00 35.66 333 PRO A CA 1
ATOM 2753 C C . PRO A 1 333 ? 33.644 -17.012 -33.059 1.00 35.66 333 PRO A C 1
ATOM 2755 O O . PRO A 1 333 ? 33.629 -17.239 -31.852 1.00 35.66 333 PRO A O 1
ATOM 2758 N N . LYS A 1 334 ? 34.734 -16.591 -33.706 1.00 27.86 334 LYS A N 1
ATOM 2759 C CA . LYS A 1 334 ? 36.093 -16.380 -33.174 1.00 27.86 334 LYS A CA 1
ATOM 2760 C C . LYS A 1 334 ? 36.170 -15.549 -31.880 1.00 27.86 334 LYS A C 1
ATOM 2762 O O . LYS A 1 334 ? 35.503 -14.524 -31.766 1.00 27.86 334 LYS A O 1
ATOM 2767 N N . GLN A 1 335 ? 37.139 -15.882 -31.025 1.00 29.78 335 GLN A N 1
ATOM 2768 C CA . GLN A 1 335 ? 37.859 -14.904 -30.194 1.00 29.78 335 GLN A CA 1
ATOM 2769 C C . GLN A 1 335 ? 39.247 -14.625 -30.807 1.00 29.78 335 GLN A C 1
ATOM 2771 O O . GLN A 1 335 ? 39.709 -15.390 -31.653 1.00 29.78 335 GLN A O 1
ATOM 2776 N N . PHE A 1 336 ? 39.866 -13.501 -30.435 1.00 30.39 336 PHE A N 1
ATOM 2777 C CA . PHE A 1 336 ? 41.181 -13.061 -30.927 1.00 30.39 336 PHE A CA 1
ATOM 2778 C C . PHE A 1 336 ? 42.308 -13.419 -29.946 1.00 30.39 336 PHE A C 1
ATOM 2780 O O . PHE A 1 336 ? 42.070 -13.552 -28.747 1.00 30.39 336 PHE A O 1
ATOM 2787 N N . GLU A 1 337 ? 43.528 -13.538 -30.469 1.00 31.67 337 GLU A N 1
ATOM 2788 C CA . GLU A 1 337 ? 44.760 -13.763 -29.705 1.00 31.67 337 GLU A CA 1
ATOM 2789 C C . GLU A 1 337 ? 45.418 -12.435 -29.295 1.00 31.67 337 GLU A C 1
ATOM 2791 O O . GLU A 1 337 ? 45.527 -11.535 -30.123 1.00 31.67 337 GLU A O 1
ATOM 2796 N N . ASP A 1 338 ? 45.853 -12.341 -28.034 1.00 31.97 338 ASP A N 1
ATOM 2797 C CA . ASP A 1 338 ? 47.080 -11.679 -27.538 1.00 31.97 338 ASP A CA 1
ATOM 2798 C C . ASP A 1 338 ? 47.077 -11.750 -25.988 1.00 31.97 338 ASP A C 1
ATOM 2800 O O . ASP A 1 338 ? 46.021 -11.677 -25.363 1.00 31.97 338 ASP A O 1
ATOM 2804 N N . GLY A 1 339 ? 48.193 -11.899 -25.264 1.00 28.25 339 GLY A N 1
ATOM 2805 C CA . GLY A 1 339 ? 49.567 -12.115 -25.728 1.00 28.25 339 GLY A CA 1
ATOM 2806 C C . GLY A 1 339 ? 50.626 -11.613 -24.733 1.00 28.25 339 GLY A C 1
ATOM 2807 O O . GLY A 1 339 ? 51.060 -10.472 -24.839 1.00 28.25 339 GLY A O 1
ATOM 2808 N N . SER A 1 340 ? 51.053 -12.421 -23.748 1.00 29.33 340 SER A N 1
ATOM 2809 C CA . SER A 1 340 ? 52.338 -12.267 -23.009 1.00 29.33 340 SER A CA 1
ATOM 2810 C C . SER A 1 340 ? 52.550 -13.371 -21.955 1.00 29.33 340 SER A C 1
ATOM 2812 O O . SER A 1 340 ? 51.618 -14.083 -21.588 1.00 29.33 340 SER A O 1
ATOM 2814 N N . MET A 1 341 ? 53.800 -13.549 -21.506 1.00 27.36 341 MET A N 1
ATOM 2815 C CA . MET A 1 341 ? 54.216 -14.557 -20.517 1.00 27.36 341 MET A CA 1
ATOM 2816 C C . MET A 1 341 ? 54.382 -13.954 -19.116 1.00 27.36 341 MET A C 1
ATOM 2818 O O . MET A 1 341 ? 54.833 -12.820 -19.009 1.00 27.36 341 MET A O 1
ATOM 2822 N N . GLU A 1 342 ? 54.258 -14.783 -18.073 1.00 28.48 342 GLU A N 1
ATOM 2823 C CA . GLU A 1 342 ? 55.431 -15.103 -17.239 1.00 28.48 342 GLU A CA 1
ATOM 2824 C C . GLU A 1 342 ? 55.280 -16.460 -16.520 1.00 28.48 342 GLU A C 1
ATOM 2826 O O . GLU A 1 342 ? 54.211 -17.070 -16.535 1.00 28.48 342 GLU A O 1
ATOM 2831 N N . LYS A 1 343 ? 56.385 -16.991 -15.980 1.00 29.72 343 LYS A N 1
ATOM 2832 C CA . LYS A 1 343 ? 56.463 -18.317 -15.333 1.00 29.72 343 LYS A CA 1
ATOM 2833 C C . LYS A 1 343 ? 56.467 -18.179 -13.810 1.00 29.72 343 LYS A C 1
ATOM 2835 O O . LYS A 1 343 ? 57.058 -17.230 -13.317 1.00 29.72 343 LYS A O 1
ATOM 2840 N N . PHE A 1 344 ? 56.011 -19.207 -13.091 1.00 26.72 344 PHE A N 1
ATOM 2841 C CA . PHE A 1 344 ? 56.827 -19.854 -12.047 1.00 26.72 344 PHE A CA 1
ATOM 2842 C C . PHE A 1 344 ? 56.339 -21.293 -11.776 1.00 26.72 344 PHE A C 1
ATOM 2844 O O . PHE A 1 344 ? 55.520 -21.814 -12.532 1.00 26.72 344 PHE A O 1
ATOM 2851 N N . GLU A 1 345 ? 56.959 -21.990 -10.821 1.00 26.56 345 GLU A N 1
ATOM 2852 C CA . GLU A 1 345 ? 57.200 -23.439 -10.906 1.00 26.56 345 GLU A CA 1
ATOM 2853 C C . GLU A 1 345 ? 56.330 -24.336 -9.997 1.00 26.56 345 GLU A C 1
ATOM 2855 O O . GLU A 1 345 ? 55.477 -23.896 -9.232 1.00 26.56 345 GLU A O 1
ATOM 2860 N N . SER A 1 346 ? 56.565 -25.644 -10.141 1.00 27.44 346 SER A N 1
ATOM 2861 C CA . SER A 1 346 ? 55.906 -26.785 -9.492 1.00 27.44 346 SER A CA 1
ATOM 2862 C C . SER A 1 346 ? 55.875 -26.745 -7.950 1.00 27.44 346 SER A C 1
ATOM 2864 O O . SER A 1 346 ? 56.745 -26.161 -7.310 1.00 27.44 346 SER A O 1
ATOM 2866 N N . THR A 1 347 ? 54.973 -27.482 -7.295 1.00 26.69 347 THR A N 1
ATOM 2867 C CA . THR A 1 347 ? 55.272 -28.878 -6.886 1.00 26.69 347 THR A CA 1
ATOM 2868 C C . THR A 1 347 ? 54.014 -29.701 -6.562 1.00 26.69 347 THR A C 1
ATOM 2870 O O . THR A 1 347 ? 52.921 -29.169 -6.393 1.00 26.69 347 THR A O 1
ATOM 2873 N N . SER A 1 348 ? 54.167 -31.028 -6.516 1.00 28.50 348 SER A N 1
ATOM 2874 C CA . SER A 1 348 ? 53.098 -32.027 -6.367 1.00 28.50 348 SER A CA 1
ATOM 2875 C C . SER A 1 348 ? 53.221 -32.833 -5.066 1.00 28.50 348 SER A C 1
ATOM 2877 O O . SER A 1 348 ? 54.298 -32.869 -4.480 1.00 28.50 348 SER A O 1
ATOM 2879 N N . HIS A 1 349 ? 52.152 -33.539 -4.655 1.00 26.92 349 HIS A N 1
ATOM 2880 C CA . HIS A 1 349 ? 52.242 -34.908 -4.102 1.00 26.92 349 HIS A CA 1
ATOM 2881 C C . HIS A 1 349 ? 50.875 -35.625 -4.010 1.00 26.92 349 HIS A C 1
ATOM 2883 O O . HIS A 1 349 ? 49.838 -35.031 -4.298 1.00 26.92 349 HIS A O 1
ATOM 2889 N N . THR A 1 350 ? 50.888 -36.937 -3.719 1.00 28.44 350 THR A N 1
ATOM 2890 C CA . THR A 1 350 ? 49.793 -37.886 -4.023 1.00 28.44 350 THR A CA 1
ATOM 2891 C C . THR A 1 350 ? 49.667 -39.072 -3.043 1.00 28.44 350 THR A C 1
ATOM 2893 O O . THR A 1 350 ? 50.665 -39.679 -2.661 1.00 28.44 350 THR A O 1
ATOM 2896 N N . SER A 1 351 ? 48.428 -39.490 -2.741 1.00 25.86 351 SER A N 1
ATOM 2897 C CA . SER A 1 351 ? 48.022 -40.814 -2.197 1.00 25.86 351 SER A CA 1
ATOM 2898 C C . SER A 1 351 ? 46.481 -40.966 -2.349 1.00 25.86 351 SER A C 1
ATOM 2900 O O . SER A 1 351 ? 45.801 -39.947 -2.394 1.00 25.86 351 SER A O 1
ATOM 2902 N N . LYS A 1 352 ? 45.814 -42.111 -2.625 1.00 27.70 352 LYS A N 1
ATOM 2903 C CA . LYS A 1 352 ? 45.934 -43.556 -2.258 1.00 27.70 352 LYS A CA 1
ATOM 2904 C C . LYS A 1 352 ? 45.505 -43.841 -0.793 1.00 27.70 352 LYS A C 1
ATOM 2906 O O . LYS A 1 352 ? 45.985 -43.137 0.081 1.00 27.70 352 LYS A O 1
ATOM 2911 N N . LEU A 1 353 ? 44.666 -44.838 -0.434 1.00 25.23 353 LEU A N 1
ATOM 2912 C CA . LEU A 1 353 ? 44.025 -45.973 -1.156 1.00 25.23 353 LEU A CA 1
ATOM 2913 C C . LEU A 1 353 ? 42.856 -46.610 -0.314 1.00 25.23 353 LEU A C 1
ATOM 2915 O O . LEU A 1 353 ? 42.975 -46.566 0.900 1.00 25.23 353 LEU A O 1
ATOM 2919 N N . SER A 1 354 ? 41.844 -47.269 -0.938 1.00 27.75 354 SER A N 1
ATOM 2920 C CA . SER A 1 354 ? 41.085 -48.522 -0.529 1.00 27.75 354 SER A CA 1
ATOM 2921 C C . SER A 1 354 ? 40.518 -48.778 0.911 1.00 27.75 354 SER A C 1
ATOM 2923 O O . SER A 1 354 ? 41.062 -48.251 1.864 1.00 27.75 354 SER A O 1
ATOM 2925 N N . GLN A 1 355 ? 39.571 -49.698 1.240 1.00 28.30 355 GLN A N 1
ATOM 2926 C CA . GLN A 1 355 ? 38.420 -50.437 0.622 1.00 28.30 355 GLN A CA 1
ATOM 2927 C C . GLN A 1 355 ? 37.704 -51.325 1.709 1.00 28.30 355 GLN A C 1
ATOM 2929 O O . GLN A 1 355 ? 38.408 -51.850 2.564 1.00 28.30 355 GLN A O 1
ATOM 2934 N N . LEU A 1 356 ? 36.384 -51.617 1.571 1.00 26.73 356 LEU A N 1
ATOM 2935 C CA . LEU A 1 356 ? 35.606 -52.786 2.128 1.00 26.73 356 LEU A CA 1
ATOM 2936 C C . LEU A 1 356 ? 35.524 -52.939 3.694 1.00 26.73 356 LEU A C 1
ATOM 2938 O O . LEU A 1 356 ? 36.233 -52.236 4.397 1.00 26.73 356 LEU A O 1
ATOM 2942 N N . THR A 1 357 ? 34.669 -53.738 4.385 1.00 27.09 357 THR A N 1
ATOM 2943 C CA . THR A 1 357 ? 33.662 -54.813 4.084 1.00 27.09 357 THR A CA 1
ATOM 2944 C C . THR A 1 357 ? 32.548 -54.887 5.194 1.00 27.09 357 THR A C 1
ATOM 2946 O O . THR A 1 357 ? 32.616 -54.129 6.156 1.00 27.09 357 THR A O 1
ATOM 2949 N N . ALA A 1 358 ? 31.558 -55.806 5.121 1.00 24.39 358 ALA A N 1
ATOM 2950 C CA . ALA A 1 358 ? 30.492 -56.111 6.136 1.00 24.39 358 ALA A CA 1
ATOM 2951 C C . ALA A 1 358 ? 30.378 -57.661 6.382 1.00 24.39 358 ALA A C 1
ATOM 2953 O O . ALA A 1 358 ? 31.305 -58.323 5.905 1.00 24.39 358 ALA A O 1
ATOM 2954 N N . PRO A 1 359 ? 29.329 -58.329 6.976 1.00 57.72 359 PRO A N 1
ATOM 2955 C CA . PRO A 1 359 ? 28.125 -57.967 7.797 1.00 57.72 359 PRO A CA 1
ATOM 2956 C C . PRO A 1 359 ? 27.861 -58.932 9.034 1.00 57.72 359 PRO A C 1
ATOM 2958 O O . PRO A 1 359 ? 28.808 -59.592 9.453 1.00 57.72 359 PRO A O 1
ATOM 2961 N N . THR A 1 360 ? 26.601 -59.106 9.560 1.00 26.45 360 THR A N 1
ATOM 2962 C CA . THR A 1 360 ? 25.896 -60.418 9.928 1.00 26.45 360 THR A CA 1
ATOM 2963 C C . THR A 1 360 ? 25.085 -60.565 11.287 1.00 26.45 360 THR A C 1
ATOM 2965 O O . THR A 1 360 ? 25.715 -60.701 12.327 1.00 26.45 360 THR A O 1
ATOM 2968 N N . LYS A 1 361 ? 23.723 -60.759 11.243 1.00 27.56 361 LYS A N 1
ATOM 2969 C CA . LYS A 1 361 ? 22.769 -61.545 12.158 1.00 27.56 361 LYS A CA 1
ATOM 2970 C C . LYS A 1 361 ? 22.582 -61.161 13.678 1.00 27.56 361 LYS A C 1
ATOM 2972 O O . LYS A 1 361 ? 23.291 -60.263 14.100 1.00 27.56 361 LYS A O 1
ATOM 2977 N N . GLN A 1 362 ? 21.709 -61.690 14.601 1.00 27.62 362 GLN A N 1
ATOM 2978 C CA . GLN A 1 362 ? 20.457 -62.549 14.802 1.00 27.62 362 GLN A CA 1
ATOM 2979 C C . GLN A 1 362 ? 19.982 -62.377 16.322 1.00 27.62 362 GLN A C 1
ATOM 2981 O O . GLN A 1 362 ? 20.774 -61.791 17.053 1.00 27.62 362 GLN A O 1
ATOM 2986 N N . GLU A 1 363 ? 18.877 -62.839 16.991 1.00 26.91 363 GLU A N 1
ATOM 2987 C CA . GLU A 1 363 ? 17.466 -63.327 16.754 1.00 26.91 363 GLU A CA 1
ATOM 2988 C C . GLU A 1 363 ? 16.697 -63.665 18.113 1.00 26.91 363 GLU A C 1
ATOM 2990 O O . GLU A 1 363 ? 17.339 -63.685 19.156 1.00 26.91 363 GLU A O 1
ATOM 2995 N N . GLN A 1 364 ? 15.378 -64.012 18.085 1.00 27.27 364 GLN A N 1
ATOM 2996 C CA . GLN A 1 364 ? 14.498 -64.779 19.060 1.00 27.27 364 GLN A CA 1
ATOM 2997 C C . GLN A 1 364 ? 13.812 -64.096 20.309 1.00 27.27 364 GLN A C 1
ATOM 2999 O O . GLN A 1 364 ? 14.500 -63.518 21.137 1.00 27.27 364 GLN A O 1
ATOM 3004 N N . LEU A 1 365 ? 12.446 -64.005 20.399 1.00 26.05 365 LEU A N 1
ATOM 3005 C CA . LEU A 1 365 ? 11.378 -64.832 21.110 1.00 26.05 365 LEU A CA 1
ATOM 3006 C C . LEU A 1 365 ? 11.106 -64.448 22.615 1.00 26.05 365 LEU A C 1
ATOM 3008 O O . LEU A 1 365 ? 11.973 -63.794 23.174 1.00 26.05 365 LEU A O 1
ATOM 3012 N N . HIS A 1 366 ? 10.014 -64.679 23.407 1.00 28.55 366 HIS A N 1
ATOM 3013 C CA . HIS A 1 366 ? 8.645 -65.333 23.515 1.00 28.55 366 HIS A CA 1
ATOM 3014 C C . HIS A 1 366 ? 7.835 -64.555 24.654 1.00 28.55 366 HIS A C 1
ATOM 3016 O O . HIS A 1 366 ? 8.420 -63.606 25.163 1.00 28.55 366 HIS A O 1
ATOM 3022 N N . HIS A 1 367 ? 6.631 -64.772 25.275 1.00 27.61 367 HIS A N 1
ATOM 3023 C CA . HIS A 1 367 ? 5.245 -65.384 25.202 1.00 27.61 367 HIS A CA 1
ATOM 3024 C C . HIS A 1 367 ? 4.406 -64.800 26.446 1.00 27.61 367 HIS A C 1
ATOM 3026 O O . HIS A 1 367 ? 4.914 -63.835 27.004 1.00 27.61 367 HIS A O 1
ATOM 3032 N N . ILE A 1 368 ? 3.208 -65.150 27.027 1.00 26.67 368 ILE A N 1
ATOM 3033 C CA . ILE A 1 368 ? 2.091 -66.163 26.954 1.00 26.67 368 ILE A CA 1
ATOM 3034 C C . ILE A 1 368 ? 0.778 -65.702 27.740 1.00 26.67 368 ILE A C 1
ATOM 3036 O O . ILE A 1 368 ? 0.909 -64.881 28.635 1.00 26.67 368 ILE A O 1
ATOM 3040 N N . ASN A 1 369 ? -0.435 -66.283 27.491 1.00 24.64 369 ASN A N 1
ATOM 3041 C CA . ASN A 1 369 ? -1.723 -66.380 28.309 1.00 24.64 369 ASN A CA 1
ATOM 3042 C C . ASN A 1 369 ? -2.516 -65.131 28.870 1.00 24.64 369 ASN A C 1
ATOM 3044 O O . ASN A 1 369 ? -1.908 -64.229 29.419 1.00 24.64 369 ASN A O 1
ATOM 3048 N N . ARG A 1 370 ? -3.861 -64.940 28.677 1.00 24.50 370 ARG A N 1
ATOM 3049 C CA . ARG A 1 370 ? -5.161 -65.516 29.242 1.00 24.50 370 ARG A CA 1
ATOM 3050 C C . ARG A 1 370 ? -5.688 -64.862 30.571 1.00 24.50 370 ARG A C 1
ATOM 3052 O O . ARG A 1 370 ? -4.852 -64.533 31.394 1.00 24.50 370 ARG A O 1
ATOM 3059 N N . SER A 1 371 ? -6.997 -64.711 30.929 1.00 24.20 371 SER A N 1
ATOM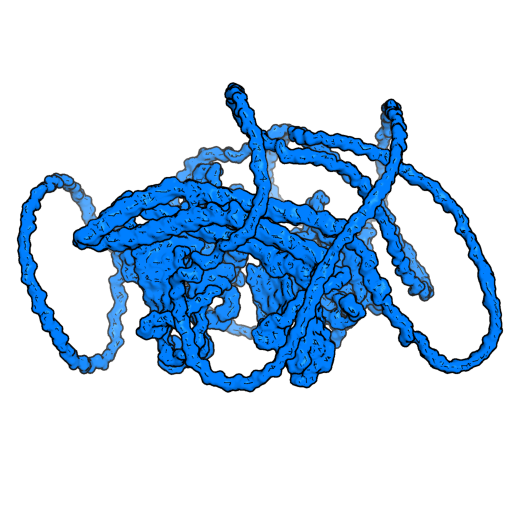 3060 C CA . SER A 1 371 ? -8.340 -64.850 30.260 1.00 24.20 371 SER A CA 1
ATOM 3061 C C . SER A 1 371 ? -9.584 -64.533 31.181 1.00 24.20 371 SER A C 1
ATOM 3063 O O . SER A 1 371 ? -9.439 -64.663 32.389 1.00 24.20 371 SER A O 1
ATOM 3065 N N . GLN A 1 372 ? -10.805 -64.333 30.606 1.00 24.41 372 GLN A N 1
ATOM 3066 C CA . GLN A 1 372 ? -12.211 -64.433 31.174 1.00 24.41 372 GLN A CA 1
ATOM 3067 C C . GLN A 1 372 ? -12.863 -63.215 31.930 1.00 24.41 372 GLN A C 1
ATOM 3069 O O . GLN A 1 372 ? -12.201 -62.602 32.752 1.00 24.41 372 GLN A O 1
ATOM 3074 N N . TYR A 1 373 ? -14.041 -62.680 31.497 1.00 24.44 373 TYR A N 1
ATOM 3075 C CA . TYR A 1 373 ? -15.487 -62.832 31.936 1.00 24.44 373 TYR A CA 1
ATOM 3076 C C . TYR A 1 373 ? -15.875 -62.192 33.320 1.00 24.44 373 TYR A C 1
ATOM 3078 O O . TYR A 1 373 ? -15.000 -62.070 34.160 1.00 24.44 373 TYR A O 1
ATOM 3086 N N . GLN A 1 374 ? -17.105 -61.714 33.664 1.00 24.53 374 GLN A N 1
ATOM 3087 C CA . GLN A 1 374 ? -18.497 -61.992 33.200 1.00 24.53 374 GLN A CA 1
ATOM 3088 C C . GLN A 1 374 ? -19.580 -60.898 33.582 1.00 24.53 374 GLN A C 1
ATOM 3090 O O . GLN A 1 374 ? -19.504 -60.306 34.649 1.00 24.53 374 GLN A O 1
ATOM 3095 N N . ASN A 1 375 ? -20.613 -60.699 32.731 1.00 24.77 375 ASN A N 1
ATOM 3096 C CA . ASN A 1 375 ? -22.066 -60.348 32.916 1.00 24.77 375 ASN A CA 1
ATOM 3097 C C . ASN A 1 375 ? -22.708 -59.341 33.949 1.00 24.77 375 ASN A C 1
ATOM 3099 O O . ASN A 1 375 ? -22.890 -59.678 35.110 1.00 24.77 375 ASN A O 1
ATOM 3103 N N . GLN A 1 376 ? -23.339 -58.271 33.399 1.00 23.91 376 GLN A N 1
ATOM 3104 C CA . GLN A 1 376 ? -24.807 -57.906 33.363 1.00 23.91 376 GLN A CA 1
ATOM 3105 C C . GLN A 1 376 ? -25.671 -57.448 34.612 1.00 23.91 376 GLN A C 1
ATOM 3107 O O . GLN A 1 376 ? -25.245 -57.632 35.746 1.00 23.91 376 GLN A O 1
ATOM 3112 N N . PRO A 1 377 ? -26.859 -56.773 34.419 1.00 48.06 377 PRO A N 1
ATOM 3113 C CA . PRO A 1 377 ? -27.461 -55.795 35.378 1.00 48.06 377 PRO A CA 1
ATOM 3114 C C . PRO A 1 377 ? -29.003 -55.881 35.678 1.00 48.06 377 PRO A C 1
ATOM 3116 O O . PRO A 1 377 ? -29.696 -56.726 35.119 1.00 48.06 377 PRO A O 1
ATOM 3119 N N . GLN A 1 378 ? -29.567 -54.928 36.466 1.00 24.55 378 GLN A N 1
ATOM 3120 C CA . GLN A 1 378 ? -31.010 -54.514 36.548 1.00 24.55 378 GLN A CA 1
ATOM 3121 C C . GLN A 1 378 ? -31.171 -53.115 37.249 1.00 24.55 378 GLN A C 1
ATOM 3123 O O . GLN A 1 378 ? -30.313 -52.774 38.054 1.00 24.55 378 GLN A O 1
ATOM 3128 N N . GLN A 1 379 ? -32.010 -52.157 36.780 1.00 25.28 379 GLN A N 1
ATOM 3129 C CA . GLN A 1 379 ? -33.406 -51.768 37.194 1.00 25.28 379 GLN A CA 1
ATOM 3130 C C . GLN A 1 379 ? -33.571 -51.167 38.636 1.00 25.28 379 GLN A C 1
ATOM 3132 O O . GLN A 1 379 ? -32.826 -51.571 39.513 1.00 25.28 379 GLN A O 1
ATOM 3137 N N . LEU A 1 380 ? -34.481 -50.225 39.013 1.00 24.48 380 LEU A N 1
ATOM 3138 C CA . LEU A 1 380 ? -35.607 -49.485 38.363 1.00 24.48 380 LEU A CA 1
ATOM 3139 C C . LEU A 1 380 ? -36.088 -48.219 39.183 1.00 24.48 380 LEU A C 1
ATOM 3141 O O . LEU A 1 380 ? -36.380 -48.356 40.362 1.00 24.48 380 LEU A O 1
ATOM 3145 N N . ASN A 1 381 ? -36.308 -47.056 38.527 1.00 24.56 381 ASN A N 1
ATOM 3146 C CA . ASN A 1 381 ? -37.355 -45.993 38.740 1.00 24.56 381 ASN A CA 1
ATOM 3147 C C . ASN A 1 381 ? -37.594 -45.165 40.074 1.00 24.56 381 ASN A C 1
ATOM 3149 O O . ASN A 1 381 ? -36.978 -45.448 41.095 1.00 24.56 381 ASN A O 1
ATOM 3153 N N . PRO A 1 382 ? -38.410 -44.053 40.050 1.00 52.50 382 PRO A N 1
ATOM 3154 C CA . PRO A 1 382 ? -38.357 -42.903 41.004 1.00 52.50 382 PRO A CA 1
ATOM 3155 C C . PRO A 1 382 ? -39.651 -42.609 41.833 1.00 52.50 382 PRO A C 1
ATOM 3157 O O . PRO A 1 382 ? -40.624 -43.355 41.728 1.00 52.50 382 PRO A O 1
ATOM 3160 N N . PRO A 1 383 ? -39.732 -41.469 42.580 1.00 33.12 383 PRO A N 1
ATOM 3161 C CA . PRO A 1 383 ? -40.841 -40.495 42.374 1.00 33.12 383 PRO A CA 1
ATOM 3162 C C . PRO A 1 383 ? -40.486 -38.971 42.539 1.00 33.12 383 PRO A C 1
ATOM 3164 O O . PRO A 1 383 ? -39.335 -38.577 42.376 1.00 33.12 383 PRO A O 1
ATOM 3167 N N . LYS A 1 384 ? -41.504 -38.096 42.744 1.00 27.03 384 LYS A N 1
ATOM 3168 C CA . LYS A 1 384 ? -41.510 -36.602 42.607 1.00 27.03 384 LYS A CA 1
ATOM 3169 C C . LYS A 1 384 ? -41.746 -35.814 43.959 1.00 27.03 384 LYS A C 1
ATOM 3171 O O . LYS A 1 384 ? -41.218 -36.275 44.960 1.00 27.03 384 LYS A O 1
ATOM 3176 N N . PRO A 1 385 ? -42.465 -34.652 44.043 1.00 53.75 385 PRO A N 1
ATOM 3177 C CA . PRO A 1 385 ? -41.932 -33.263 44.125 1.00 53.75 385 PRO A CA 1
ATOM 3178 C C . PRO A 1 385 ? -42.473 -32.424 45.334 1.00 53.75 385 PRO A C 1
ATOM 3180 O O . PRO A 1 385 ? -43.084 -33.021 46.209 1.00 53.75 385 PRO A O 1
ATOM 3183 N N . LEU A 1 386 ? -42.300 -31.071 45.342 1.00 24.64 386 LEU A N 1
ATOM 3184 C CA . LEU A 1 386 ? -43.113 -29.953 45.959 1.00 24.64 386 LEU A CA 1
ATOM 3185 C C . LEU A 1 386 ? -42.202 -28.733 46.337 1.00 24.64 386 LEU A C 1
ATOM 3187 O O . LEU A 1 386 ? -41.006 -28.943 46.500 1.00 24.64 386 LEU A O 1
ATOM 3191 N N . GLN A 1 387 ? -42.601 -27.446 46.497 1.00 29.23 387 GLN A N 1
ATOM 3192 C CA . GLN A 1 387 ? -43.802 -26.661 46.099 1.00 29.23 387 GLN A CA 1
ATOM 3193 C C . GLN A 1 387 ? -43.463 -25.153 45.817 1.00 29.23 387 GLN A C 1
ATOM 3195 O O . GLN A 1 387 ? -42.820 -24.868 44.812 1.00 29.23 387 GLN A O 1
ATOM 3200 N N . GLN A 1 388 ? -43.923 -24.187 46.641 1.00 29.58 388 GLN A N 1
ATOM 3201 C CA . GLN A 1 388 ? -43.856 -22.704 46.506 1.00 29.58 388 GLN A CA 1
ATOM 3202 C C . GLN A 1 388 ? -44.073 -22.027 47.887 1.00 29.58 388 GLN A C 1
ATOM 3204 O O . GLN A 1 388 ? -44.665 -22.687 48.730 1.00 29.58 388 GLN A O 1
ATOM 3209 N N . ILE A 1 389 ? -43.722 -20.732 48.074 1.00 25.98 389 ILE A N 1
ATOM 3210 C CA . ILE A 1 389 ? -44.415 -19.666 48.879 1.00 25.98 389 ILE A CA 1
ATOM 3211 C C . ILE A 1 389 ? -43.827 -18.271 48.479 1.00 25.98 389 ILE A C 1
ATOM 3213 O O . ILE A 1 389 ? -42.835 -18.220 47.755 1.00 25.98 389 ILE A O 1
ATOM 3217 N N . ASN A 1 390 ? -44.476 -17.143 48.833 1.00 28.52 390 ASN A N 1
ATOM 3218 C CA . ASN A 1 390 ? -44.232 -15.773 48.318 1.00 28.52 390 ASN A CA 1
ATOM 3219 C C . ASN A 1 390 ? -44.608 -14.659 49.356 1.00 28.52 390 ASN A C 1
ATOM 3221 O O . ASN A 1 390 ? -45.381 -14.965 50.264 1.00 28.52 390 ASN A O 1
ATOM 3225 N N . LYS A 1 391 ? -44.183 -13.388 49.131 1.00 27.88 391 LYS A N 1
ATOM 3226 C CA . LYS A 1 391 ? -44.643 -12.057 49.669 1.00 27.88 391 LYS A CA 1
ATOM 3227 C C . LYS A 1 391 ? -43.673 -11.195 50.531 1.00 27.88 391 LYS A C 1
ATOM 3229 O O . LYS A 1 391 ? -42.759 -11.689 51.176 1.00 27.88 391 LYS A O 1
ATOM 3234 N N . SER A 1 392 ? -43.934 -9.876 50.504 1.00 30.88 392 SER A N 1
ATOM 3235 C CA . SER A 1 392 ? -43.280 -8.707 51.173 1.00 30.88 392 SER A CA 1
ATOM 3236 C C . SER A 1 392 ? -44.356 -7.908 51.979 1.00 30.88 392 SER A C 1
ATOM 3238 O O . SER A 1 392 ? -45.421 -8.503 52.172 1.00 30.88 392 SER A O 1
ATOM 3240 N N . PRO A 1 393 ? -44.265 -6.591 52.349 1.00 57.09 393 PRO A N 1
ATOM 3241 C CA . PRO A 1 393 ? -43.169 -5.591 52.506 1.00 57.09 393 PRO A CA 1
ATOM 3242 C C . PRO A 1 393 ? -43.274 -4.764 53.844 1.00 57.09 393 PRO A C 1
ATOM 3244 O O . PRO A 1 393 ? -44.075 -5.125 54.699 1.00 57.09 393 PRO A O 1
ATOM 3247 N N . ILE A 1 394 ? -42.558 -3.623 54.017 1.00 27.12 394 ILE A N 1
ATOM 3248 C CA . ILE A 1 394 ? -42.924 -2.496 54.941 1.00 27.12 394 ILE A CA 1
ATOM 3249 C C . ILE A 1 394 ? -42.176 -1.163 54.612 1.00 27.12 394 ILE A C 1
ATOM 3251 O O . ILE A 1 394 ? -41.265 -1.171 53.788 1.00 27.12 394 ILE A O 1
ATOM 3255 N N . GLN A 1 395 ? -42.594 -0.017 55.191 1.00 30.22 395 GLN A N 1
ATOM 3256 C CA . GLN A 1 395 ? -42.148 1.378 54.907 1.00 30.22 395 GLN A CA 1
ATOM 3257 C C . GLN A 1 395 ? -41.591 2.126 56.148 1.00 30.22 395 GLN A C 1
ATOM 3259 O O . GLN A 1 395 ? -41.932 1.734 57.262 1.00 30.22 395 GLN A O 1
ATOM 3264 N N . GLN A 1 396 ? -40.914 3.286 55.971 1.00 29.19 396 GLN A N 1
ATOM 3265 C CA . GLN A 1 396 ? -41.036 4.471 56.867 1.00 29.19 396 GLN A CA 1
ATOM 3266 C C . GLN A 1 396 ? -40.570 5.821 56.232 1.00 29.19 396 GLN A C 1
ATOM 3268 O O . GLN A 1 396 ? -40.386 5.872 55.019 1.00 29.19 396 GLN A O 1
ATOM 3273 N N . GLN A 1 397 ? -40.544 6.937 56.994 1.00 29.95 397 GLN A N 1
ATOM 3274 C CA . GLN A 1 397 ? -40.771 8.334 56.521 1.00 29.95 397 GLN A CA 1
ATOM 3275 C C . GLN A 1 397 ? -39.827 9.426 57.100 1.00 29.95 397 GLN A C 1
ATOM 3277 O O . GLN A 1 397 ? -39.216 9.182 58.132 1.00 29.95 397 GLN A O 1
ATOM 3282 N N . LEU A 1 398 ? -39.828 10.636 56.481 1.00 25.48 398 LEU A N 1
ATOM 3283 C CA . LEU A 1 398 ? -39.708 12.056 56.978 1.00 25.48 398 LEU A CA 1
ATOM 3284 C C . LEU A 1 398 ? -39.269 12.952 55.760 1.00 25.48 398 LEU A C 1
ATOM 3286 O O . LEU A 1 398 ? -38.528 12.439 54.932 1.00 25.48 398 LEU A O 1
ATOM 3290 N N . LYS A 1 399 ? -39.744 14.168 55.385 1.00 29.83 399 LYS A N 1
ATOM 3291 C CA . LYS A 1 399 ? -40.178 15.467 55.999 1.00 29.83 399 LYS A CA 1
ATOM 3292 C C . LYS A 1 399 ? -39.019 16.506 56.146 1.00 29.83 399 LYS A C 1
ATOM 3294 O O . LYS A 1 399 ? -37.958 16.097 56.589 1.00 29.83 399 LYS A O 1
ATOM 3299 N N . THR A 1 400 ? -39.104 17.824 55.826 1.00 28.19 400 THR A N 1
ATOM 3300 C CA . THR A 1 400 ? -40.214 18.717 55.346 1.00 28.19 400 THR A CA 1
ATOM 3301 C C . THR A 1 400 ? -39.775 20.140 54.843 1.00 28.19 400 THR A C 1
ATOM 3303 O O . THR A 1 400 ? -39.193 20.886 55.622 1.00 28.19 400 THR A O 1
ATOM 3306 N N . SER A 1 401 ? -40.259 20.584 53.659 1.00 30.73 401 SER A N 1
ATOM 3307 C CA . SER A 1 401 ? -40.885 21.929 53.385 1.00 30.73 401 SER A CA 1
ATOM 3308 C C . SER A 1 401 ? -40.019 23.187 52.948 1.00 30.73 401 SER A C 1
ATOM 3310 O O . SER A 1 401 ? -38.872 22.976 52.572 1.00 30.73 401 SER A O 1
ATOM 3312 N N . PRO A 1 402 ? -40.560 24.439 52.740 1.00 49.75 402 PRO A N 1
ATOM 3313 C CA . PRO A 1 402 ? -40.836 24.960 51.363 1.00 49.75 402 PRO A CA 1
ATOM 3314 C C . PRO A 1 402 ? -40.645 26.495 51.050 1.00 49.75 402 PRO A C 1
ATOM 3316 O O . PRO A 1 402 ? -40.659 27.326 51.952 1.00 49.75 402 PRO A O 1
ATOM 3319 N N . ILE A 1 403 ? -40.647 26.917 49.763 1.00 26.81 403 ILE A N 1
ATOM 3320 C CA . ILE A 1 403 ? -40.837 28.332 49.285 1.00 26.81 403 ILE A CA 1
ATOM 3321 C C . ILE A 1 403 ? -41.743 28.376 48.007 1.00 26.81 403 ILE A C 1
ATOM 3323 O O . ILE A 1 403 ? -41.940 27.341 47.375 1.00 26.81 403 ILE A O 1
ATOM 3327 N N . GLN A 1 404 ? -42.366 29.524 47.650 1.00 29.44 404 GLN A N 1
ATOM 3328 C CA . GLN A 1 404 ? -43.458 29.664 46.644 1.00 29.44 404 GLN A CA 1
ATOM 3329 C C . GLN A 1 404 ? -43.209 30.633 45.449 1.00 29.44 404 GLN A C 1
ATOM 3331 O O . GLN A 1 404 ? -42.630 31.693 45.658 1.00 29.44 404 GLN A O 1
ATOM 3336 N N . LYS A 1 405 ? -43.908 30.366 44.314 1.00 24.95 405 LYS A N 1
ATOM 3337 C CA . LYS A 1 405 ? -44.441 31.309 43.267 1.00 24.95 405 LYS A CA 1
ATOM 3338 C C . LYS A 1 405 ? -43.439 32.091 42.375 1.00 24.95 405 LYS A C 1
ATOM 3340 O O . LYS A 1 405 ? -42.274 32.177 42.738 1.00 24.95 405 LYS A O 1
ATOM 3345 N N . PRO A 1 406 ? -43.885 32.741 41.260 1.00 38.53 406 PRO A N 1
ATOM 3346 C CA . PRO A 1 406 ? -45.165 32.670 40.509 1.00 38.53 406 PRO A CA 1
ATOM 3347 C C . PRO A 1 406 ? -44.995 32.210 39.018 1.00 38.53 406 PRO A C 1
ATOM 3349 O O . PRO A 1 406 ? -43.871 31.946 38.600 1.00 38.53 406 PRO A O 1
ATOM 3352 N N . PRO A 1 407 ? -46.074 32.071 38.204 1.00 40.53 407 PRO A N 1
ATOM 3353 C CA . PRO A 1 407 ? -46.022 31.448 36.865 1.00 40.53 407 PRO A CA 1
ATOM 3354 C C . PRO A 1 407 ? -46.042 32.427 35.666 1.00 40.53 407 PRO A C 1
ATOM 3356 O O . PRO A 1 407 ? -46.366 33.603 35.814 1.00 40.53 407 PRO A O 1
ATOM 3359 N N . LEU A 1 408 ? -45.807 31.902 34.452 1.00 26.88 408 LEU A N 1
ATOM 3360 C CA . LEU A 1 408 ? -46.044 32.586 33.167 1.00 26.88 408 LEU A CA 1
ATOM 3361 C C . LEU A 1 408 ? -46.676 31.643 32.114 1.00 26.88 408 LEU A C 1
ATOM 3363 O O . LEU A 1 408 ? -46.811 30.443 32.341 1.00 26.88 408 LEU A O 1
ATOM 3367 N N . GLN A 1 409 ? -47.181 32.226 31.025 1.00 28.86 409 GLN A N 1
ATOM 3368 C CA . GLN A 1 409 ? -48.341 31.744 30.257 1.00 28.86 409 GLN A CA 1
ATOM 3369 C C . GLN A 1 409 ? -48.104 30.533 29.332 1.00 28.86 409 GLN A C 1
ATOM 3371 O O . GLN A 1 409 ? -47.019 30.312 28.804 1.00 28.86 409 GLN A O 1
ATOM 3376 N N . GLN A 1 410 ? -49.192 29.799 29.071 1.00 28.88 410 GLN A N 1
ATOM 3377 C CA . GLN A 1 410 ? -49.286 28.767 28.034 1.00 28.88 410 GLN A CA 1
ATOM 3378 C C . GLN A 1 410 ? -49.497 29.395 26.644 1.00 28.88 410 GLN A C 1
ATOM 3380 O O . GLN A 1 410 ? -50.268 30.345 26.512 1.00 28.88 410 GLN A O 1
ATOM 3385 N N . GLN A 1 411 ? -48.936 28.786 25.596 1.00 31.39 411 GLN A N 1
ATOM 3386 C CA . GLN A 1 411 ? -49.469 28.898 24.232 1.00 31.39 411 GLN A CA 1
ATOM 3387 C C . GLN A 1 411 ? -49.962 27.534 23.739 1.00 31.39 411 GLN A C 1
ATOM 3389 O O . GLN A 1 411 ? -49.450 26.485 24.128 1.00 31.39 411 GLN A O 1
ATOM 3394 N N . GLN A 1 412 ? -51.010 27.559 22.919 1.00 28.11 412 GLN A N 1
ATOM 3395 C CA . GLN A 1 412 ? -51.771 26.379 22.516 1.00 28.11 412 GLN A CA 1
ATOM 3396 C C . GLN A 1 412 ? -51.175 25.745 21.254 1.00 28.11 412 GLN A C 1
ATOM 3398 O O . GLN A 1 412 ? -51.045 26.417 20.233 1.00 28.11 412 GLN A O 1
ATOM 3403 N N . GLN A 1 413 ? -50.918 24.437 21.282 1.00 29.83 413 GLN A N 1
ATOM 3404 C CA . GLN A 1 413 ? -50.769 23.635 20.064 1.00 29.83 413 GLN A CA 1
ATOM 3405 C C . GLN A 1 413 ? -52.059 22.842 19.820 1.00 29.83 413 GLN A C 1
ATOM 3407 O O . GLN A 1 413 ? -52.627 22.264 20.748 1.00 29.83 413 GLN A O 1
ATOM 3412 N N . ARG A 1 414 ? -52.546 22.841 18.573 1.00 27.48 414 ARG A N 1
ATOM 3413 C CA . ARG A 1 414 ? -53.698 22.027 18.148 1.00 27.48 414 ARG A CA 1
ATOM 3414 C C . ARG A 1 414 ? -53.236 20.626 17.711 1.00 27.48 414 ARG A C 1
ATOM 3416 O O . ARG A 1 414 ? -52.103 20.488 17.256 1.00 27.48 414 ARG A O 1
ATOM 3423 N N . PRO A 1 415 ? -54.085 19.593 17.856 1.00 28.83 415 PRO A N 1
ATOM 3424 C CA . PRO A 1 415 ? -53.678 18.205 17.664 1.00 28.83 415 PRO A CA 1
ATOM 3425 C C . PRO A 1 415 ? -53.629 17.791 16.189 1.00 28.83 415 PRO A C 1
ATOM 3427 O O . PRO A 1 415 ? -54.387 18.298 15.362 1.00 28.83 415 PRO A O 1
ATOM 3430 N N . VAL A 1 416 ? -52.812 16.775 15.901 1.00 29.20 416 VAL A N 1
ATOM 3431 C CA . VAL A 1 416 ? -52.907 15.944 14.690 1.00 29.20 416 VAL A CA 1
ATOM 3432 C C . VAL A 1 416 ? -53.294 14.521 15.112 1.00 29.20 416 VAL A C 1
ATOM 3434 O O . VAL A 1 416 ? -52.917 14.053 16.186 1.00 29.20 416 VAL A O 1
ATOM 3437 N N . SER A 1 417 ? -54.125 13.867 14.305 1.00 29.08 417 SER A N 1
ATOM 3438 C CA . SER A 1 417 ? -54.834 12.625 14.631 1.00 29.08 417 SER A CA 1
ATOM 3439 C C . SER A 1 417 ? -53.962 11.365 14.607 1.00 29.08 417 SER A C 1
ATOM 3441 O O . SER A 1 417 ? -53.160 11.174 13.696 1.00 29.08 417 SER A O 1
ATOM 3443 N N . ALA A 1 418 ? -54.214 10.449 15.544 1.00 33.06 418 ALA A N 1
ATOM 3444 C CA . ALA A 1 418 ? -53.669 9.091 15.524 1.00 33.06 418 ALA A CA 1
ATOM 3445 C C . ALA A 1 418 ? -54.438 8.161 14.560 1.00 33.06 418 ALA A C 1
ATOM 3447 O O . ALA A 1 418 ? -55.643 8.347 14.373 1.00 33.06 418 ALA A O 1
ATOM 3448 N N . PRO A 1 419 ? -53.795 7.091 14.057 1.00 33.19 419 PRO A N 1
ATOM 3449 C CA . PRO A 1 419 ? -54.478 5.894 13.586 1.00 33.19 419 PRO A CA 1
ATOM 3450 C C . PRO A 1 419 ? -54.289 4.680 14.520 1.00 33.19 419 PRO A C 1
ATOM 3452 O O . PRO A 1 419 ? -53.256 4.460 15.147 1.00 33.19 419 PRO A O 1
ATOM 3455 N N . SER A 1 420 ? -55.352 3.887 14.570 1.00 28.12 420 SER A N 1
ATOM 3456 C CA . SER A 1 420 ? -55.594 2.622 15.275 1.00 28.12 420 SER A CA 1
ATOM 3457 C C . SER A 1 420 ? -54.505 1.532 15.240 1.00 28.12 420 SER A C 1
ATOM 3459 O O . SER A 1 420 ? -53.905 1.266 14.200 1.00 28.12 420 SER A O 1
ATOM 3461 N N . LYS A 1 421 ? -54.424 0.751 16.332 1.00 35.56 421 LYS A N 1
ATOM 3462 C CA . LYS A 1 421 ? -53.954 -0.654 16.319 1.00 35.56 421 LYS A CA 1
ATOM 3463 C C . LYS A 1 421 ? -54.860 -1.535 15.438 1.00 35.56 421 LYS A C 1
ATOM 3465 O O . LYS A 1 421 ? -56.062 -1.281 15.376 1.00 35.56 421 LYS A O 1
ATOM 3470 N N . PRO A 1 422 ? -54.341 -2.664 14.932 1.00 39.97 422 PRO A N 1
ATOM 3471 C CA . PRO A 1 422 ? -54.997 -3.950 15.215 1.00 39.97 422 PRO A CA 1
ATOM 3472 C C . PRO A 1 422 ? -54.072 -4.937 15.962 1.00 39.97 422 PRO A C 1
ATOM 3474 O O . PRO A 1 422 ? -52.978 -4.575 16.395 1.00 39.97 422 PRO A O 1
ATOM 3477 N N . ALA A 1 423 ? -54.560 -6.157 16.208 1.00 29.45 423 ALA A N 1
ATOM 3478 C CA . ALA A 1 423 ? -53.945 -7.157 17.091 1.00 29.45 423 ALA A CA 1
ATOM 3479 C C . ALA A 1 423 ? -53.300 -8.344 16.337 1.00 29.45 423 ALA A C 1
ATOM 3481 O O . ALA A 1 423 ? -53.311 -8.406 15.112 1.00 29.45 423 ALA A O 1
ATOM 3482 N N . ALA A 1 424 ? -52.706 -9.271 17.094 1.00 32.91 424 ALA A N 1
ATOM 3483 C CA . ALA A 1 424 ? -51.907 -10.390 16.593 1.00 32.91 424 ALA A CA 1
ATOM 3484 C C . ALA A 1 424 ? -52.723 -11.540 15.969 1.00 32.91 424 ALA A C 1
ATOM 3486 O O . ALA A 1 424 ? -53.826 -11.832 16.429 1.00 32.91 424 ALA A O 1
ATOM 3487 N N . SER A 1 425 ? -52.109 -12.304 15.054 1.00 30.48 425 SER A N 1
ATOM 3488 C CA . SER A 1 425 ? -51.793 -13.730 15.307 1.00 30.48 425 SER A CA 1
ATOM 3489 C C . SER A 1 425 ? -50.974 -14.413 14.187 1.00 30.48 425 SER A C 1
ATOM 3491 O O . SER A 1 425 ? -51.175 -14.173 13.007 1.00 30.48 425 SER A O 1
ATOM 3493 N N . GLU A 1 426 ? -50.056 -15.277 14.638 1.00 29.98 426 GLU A N 1
ATOM 3494 C CA . GLU A 1 426 ? -49.656 -16.595 14.101 1.00 29.98 426 GLU A CA 1
ATOM 3495 C C . GLU A 1 426 ? -49.059 -16.886 12.694 1.00 29.98 426 GLU A C 1
ATOM 3497 O O . GLU A 1 426 ? -49.506 -16.458 11.638 1.00 29.98 426 GLU A O 1
ATOM 3502 N N . THR A 1 427 ? -48.148 -17.877 12.744 1.00 29.03 427 THR A N 1
ATOM 3503 C CA . THR A 1 427 ? -47.687 -18.840 11.710 1.00 29.03 427 THR A CA 1
ATOM 3504 C C . THR A 1 427 ? -46.594 -18.468 10.694 1.00 29.03 427 THR A C 1
ATOM 3506 O O . THR A 1 427 ? -46.197 -17.323 10.513 1.00 29.03 427 THR A O 1
ATOM 3509 N N . LYS A 1 428 ? -45.984 -19.534 10.143 1.00 37.97 428 LYS A N 1
ATOM 3510 C CA . LYS A 1 428 ? -44.693 -19.570 9.435 1.00 37.97 428 LYS A CA 1
ATOM 3511 C C . LYS A 1 428 ? -44.894 -19.776 7.930 1.00 37.97 428 LYS A C 1
ATOM 3513 O O . LYS A 1 428 ? -45.644 -20.669 7.548 1.00 37.97 428 LYS A O 1
ATOM 3518 N N . SER A 1 429 ? -44.102 -19.108 7.096 1.00 29.17 429 SER A N 1
ATOM 3519 C CA . SER A 1 429 ? -43.678 -19.624 5.781 1.00 29.17 429 SER A CA 1
ATOM 3520 C C . SER A 1 429 ? -42.364 -18.950 5.340 1.00 29.17 429 SER A C 1
ATOM 3522 O O . SER A 1 429 ? -41.866 -18.066 6.038 1.00 29.17 429 SER A O 1
ATOM 3524 N N . GLY A 1 430 ? -41.730 -19.453 4.275 1.00 28.17 430 GLY A N 1
ATOM 3525 C CA . GLY A 1 430 ? -40.354 -19.098 3.896 1.00 28.17 430 GLY A CA 1
ATOM 3526 C C . GLY A 1 430 ? -40.203 -17.819 3.061 1.00 28.17 430 GLY A C 1
ATOM 3527 O O . GLY A 1 430 ? -41.158 -17.317 2.473 1.00 28.17 430 GLY A O 1
ATOM 3528 N N . PHE A 1 431 ? -38.965 -17.322 2.970 1.00 30.88 431 PHE A N 1
ATOM 3529 C CA . PHE A 1 431 ? -38.595 -16.188 2.118 1.00 30.88 431 PHE A CA 1
ATOM 3530 C C . PHE A 1 431 ? -38.804 -16.500 0.626 1.00 30.88 431 PHE A C 1
ATOM 3532 O O . PHE A 1 431 ? -38.144 -17.373 0.070 1.00 30.88 431 PHE A O 1
ATOM 3539 N N . SER A 1 432 ? -39.665 -15.726 -0.037 1.00 36.31 432 SER A N 1
ATOM 3540 C CA . SER A 1 432 ? -39.739 -15.622 -1.500 1.00 36.31 432 SER A CA 1
ATOM 3541 C C . SER A 1 432 ? -40.411 -14.300 -1.873 1.00 36.31 432 SER A C 1
ATOM 3543 O O . SER A 1 432 ? -41.631 -14.183 -1.761 1.00 36.31 432 SER A O 1
ATOM 3545 N N . LEU A 1 433 ? -39.636 -13.291 -2.295 1.00 28.80 433 LEU A N 1
ATOM 3546 C CA . LEU A 1 433 ? -40.177 -11.942 -2.535 1.00 28.80 433 LEU A CA 1
ATOM 3547 C C . LEU A 1 433 ? -39.551 -11.164 -3.712 1.00 28.80 433 LEU A C 1
ATOM 3549 O O . LEU A 1 433 ? -39.522 -9.937 -3.710 1.00 28.80 433 LEU A O 1
ATOM 3553 N N . PHE A 1 434 ? -39.159 -11.857 -4.786 1.00 35.72 434 PHE A N 1
ATOM 3554 C CA . PHE A 1 434 ? -38.938 -11.224 -6.099 1.00 35.72 434 PHE A CA 1
ATOM 3555 C C . PHE A 1 434 ? -40.243 -11.133 -6.913 1.00 35.72 434 PHE A C 1
ATOM 3557 O O . PHE A 1 434 ? -40.388 -11.740 -7.971 1.00 35.72 434 PHE A O 1
ATOM 3564 N N . LYS A 1 435 ? -41.216 -10.361 -6.402 1.00 36.97 435 LYS A N 1
ATOM 3565 C CA . LYS A 1 435 ? -42.418 -9.920 -7.142 1.00 36.97 435 LYS A CA 1
ATOM 3566 C C . LYS A 1 435 ? -42.859 -8.503 -6.735 1.00 36.97 435 LYS A C 1
ATOM 3568 O O . LYS A 1 435 ? -43.907 -8.321 -6.122 1.00 36.97 435 LYS A O 1
ATOM 3573 N N . LYS A 1 436 ? -42.099 -7.480 -7.147 1.00 36.53 436 LYS A N 1
ATOM 3574 C CA . LYS A 1 436 ? -42.713 -6.185 -7.514 1.00 36.53 436 LYS A CA 1
ATOM 3575 C C . LYS A 1 436 ? -43.375 -6.382 -8.890 1.00 36.53 436 LYS A C 1
ATOM 3577 O O . LYS A 1 436 ? -42.778 -7.030 -9.749 1.00 36.53 436 LYS A O 1
ATOM 3582 N N . SER A 1 437 ? -44.603 -5.904 -9.103 1.00 36.28 437 SER A N 1
ATOM 3583 C CA . SER A 1 437 ? -45.309 -6.113 -10.378 1.00 36.28 437 SER A CA 1
ATOM 3584 C C . SER A 1 437 ? -44.762 -5.214 -11.495 1.00 36.28 437 SER A C 1
ATOM 3586 O O . SER A 1 437 ? -44.389 -4.062 -11.268 1.00 36.28 437 SER A O 1
ATOM 3588 N N . ALA A 1 438 ? -44.745 -5.732 -12.729 1.00 41.72 438 ALA A N 1
ATOM 3589 C CA . ALA A 1 438 ? -44.267 -5.003 -13.911 1.00 41.72 438 ALA A CA 1
ATOM 3590 C C . ALA A 1 438 ? -45.120 -3.758 -14.253 1.00 41.72 438 ALA A C 1
ATOM 3592 O O . ALA A 1 438 ? -44.657 -2.844 -14.935 1.00 41.72 438 ALA A O 1
ATOM 3593 N N . GLU A 1 439 ? -46.351 -3.695 -13.740 1.00 38.62 439 GLU A N 1
ATOM 3594 C CA . GLU A 1 439 ? -47.297 -2.583 -13.913 1.00 38.62 439 GLU A CA 1
ATOM 3595 C C . GLU A 1 439 ? -46.765 -1.247 -13.374 1.00 38.62 439 GLU A C 1
ATOM 3597 O O . GLU A 1 439 ? -47.101 -0.189 -13.908 1.00 38.62 439 GLU A O 1
ATOM 3602 N N . SER A 1 440 ? -45.908 -1.281 -12.347 1.00 43.66 440 SER A N 1
ATOM 3603 C CA . SER A 1 440 ? -45.262 -0.082 -11.798 1.00 43.66 440 SER A CA 1
ATOM 3604 C C . SER A 1 440 ? -44.301 0.566 -12.798 1.00 43.66 440 SER A C 1
ATOM 3606 O O . SER A 1 440 ? -44.209 1.789 -12.859 1.00 43.66 440 SER A O 1
ATOM 3608 N N . ILE A 1 441 ? -43.619 -0.242 -13.617 1.00 46.50 441 ILE A N 1
ATOM 3609 C CA . ILE A 1 441 ? -42.601 0.226 -14.571 1.00 46.50 441 ILE A CA 1
ATOM 3610 C C . ILE A 1 441 ? -43.260 0.777 -15.847 1.00 46.50 441 ILE A C 1
ATOM 3612 O O . ILE A 1 441 ? -42.806 1.781 -16.392 1.00 46.50 441 ILE A O 1
ATOM 3616 N N . GLN A 1 442 ? -44.390 0.208 -16.287 1.00 42.84 442 GLN A N 1
ATOM 3617 C CA . GLN A 1 442 ? -45.101 0.666 -17.494 1.00 42.84 442 GLN A CA 1
ATOM 3618 C C . GLN A 1 442 ? -45.681 2.094 -17.413 1.00 42.84 442 GLN A C 1
ATOM 3620 O O . GLN A 1 442 ? -46.085 2.644 -18.441 1.00 42.84 442 GLN A O 1
ATOM 3625 N N . LYS A 1 443 ? -45.737 2.715 -16.225 1.00 47.47 443 LYS A N 1
ATOM 3626 C CA . LYS A 1 443 ? -46.281 4.074 -16.050 1.00 47.47 443 LYS A CA 1
ATOM 3627 C C . LYS A 1 443 ? -45.278 5.198 -16.336 1.00 47.47 443 LYS A C 1
ATOM 3629 O O . LYS A 1 443 ? -45.715 6.305 -16.648 1.00 47.47 443 LYS A O 1
ATOM 3634 N N . LEU A 1 444 ? -43.968 4.938 -16.314 1.00 51.03 444 LEU A N 1
ATOM 3635 C CA . LEU A 1 444 ? -42.935 5.944 -16.605 1.00 51.03 444 LEU A CA 1
ATOM 3636 C C . LEU A 1 444 ? -42.710 6.119 -18.117 1.00 51.03 444 LEU A C 1
ATOM 3638 O O . LEU A 1 444 ? -41.660 5.808 -18.675 1.00 51.03 444 LEU A O 1
ATOM 3642 N N . LYS A 1 445 ? -43.726 6.659 -18.800 1.00 53.25 445 LYS A N 1
ATOM 3643 C CA . LYS A 1 445 ? -43.655 7.055 -20.214 1.00 53.25 445 LYS A CA 1
ATOM 3644 C C . LYS A 1 445 ? -42.848 8.349 -20.399 1.00 53.25 445 LYS A C 1
ATOM 3646 O O . LYS A 1 445 ? -43.403 9.395 -20.733 1.00 53.25 445 LYS A O 1
ATOM 3651 N N . PHE A 1 446 ? -41.527 8.268 -20.230 1.00 63.09 446 PHE A N 1
ATOM 3652 C CA . PHE A 1 446 ? -40.577 9.334 -20.578 1.00 63.09 446 PHE A CA 1
ATOM 3653 C C . PHE A 1 446 ? -40.511 9.542 -22.106 1.00 63.09 446 PHE A C 1
ATOM 3655 O O . PHE A 1 446 ? -39.561 9.152 -22.776 1.00 63.09 446 PHE A O 1
ATOM 3662 N N . HIS A 1 447 ? -41.551 10.143 -22.692 1.00 63.41 447 HIS A N 1
ATOM 3663 C CA . HIS A 1 447 ? -41.645 10.395 -24.138 1.00 63.41 447 HIS A CA 1
ATOM 3664 C C . HIS A 1 447 ? -40.796 11.582 -24.628 1.00 63.41 447 HIS A C 1
ATOM 3666 O O . HIS A 1 447 ? -40.764 11.854 -25.827 1.00 63.41 447 HIS A O 1
ATOM 3672 N N . LYS A 1 448 ? -40.105 12.286 -23.722 1.00 81.75 448 LYS A N 1
ATOM 3673 C CA . LYS A 1 448 ? -39.063 13.275 -24.024 1.00 81.75 448 LYS A CA 1
ATOM 3674 C C . LYS A 1 448 ? -37.960 13.179 -22.971 1.00 81.75 448 LYS A C 1
ATOM 3676 O O . LYS A 1 448 ? -38.262 13.049 -21.787 1.00 81.75 448 LYS A O 1
ATOM 3681 N N . ILE A 1 449 ? -36.710 13.275 -23.415 1.00 81.62 449 ILE A N 1
ATOM 3682 C CA . ILE A 1 449 ? -35.540 13.446 -22.546 1.00 81.62 449 ILE A CA 1
ATOM 3683 C C . ILE A 1 449 ? -35.631 14.860 -21.932 1.00 81.62 449 ILE A C 1
ATOM 3685 O O . ILE A 1 449 ? -35.906 15.804 -22.683 1.00 81.62 449 ILE A O 1
ATOM 3689 N N . PRO A 1 450 ? -35.432 15.048 -20.614 1.00 86.38 450 PRO A N 1
ATOM 3690 C CA . PRO A 1 450 ? -35.302 16.381 -20.026 1.00 86.38 450 PRO A CA 1
ATOM 3691 C C . PRO A 1 450 ? -34.150 17.173 -20.676 1.00 86.38 450 PRO A C 1
ATOM 3693 O O . PRO A 1 450 ? -33.108 16.582 -20.964 1.00 86.38 450 PRO A O 1
ATOM 3696 N N . PRO A 1 451 ? -34.273 18.499 -20.885 1.00 88.25 451 PRO A N 1
ATOM 3697 C CA . PRO A 1 451 ? -33.140 19.337 -21.285 1.00 88.25 451 PRO A CA 1
ATOM 3698 C C . PRO A 1 451 ? -31.960 19.166 -20.320 1.00 88.25 451 PRO A C 1
ATOM 3700 O O . PRO A 1 451 ? -32.185 18.993 -19.123 1.00 88.25 451 PRO A O 1
ATOM 3703 N N . LEU A 1 452 ? -30.717 19.266 -20.810 1.00 87.31 452 LEU A N 1
ATOM 3704 C CA . LEU A 1 452 ? -29.498 19.018 -20.017 1.00 87.31 452 LEU A CA 1
ATOM 3705 C C . LEU A 1 452 ? -29.478 19.774 -18.672 1.00 87.31 452 LEU A C 1
ATOM 3707 O O . LEU A 1 452 ? -29.059 19.221 -17.656 1.00 87.31 452 LEU A O 1
ATOM 3711 N N . ASP A 1 453 ? -30.000 21.003 -18.644 1.00 87.06 453 ASP A N 1
ATOM 3712 C CA . ASP A 1 453 ? -30.116 21.808 -17.426 1.00 87.06 453 ASP A CA 1
ATOM 3713 C C . ASP A 1 453 ? -30.980 21.174 -16.332 1.00 87.06 453 ASP A C 1
ATOM 3715 O O . ASP A 1 453 ? -30.669 21.347 -15.157 1.00 87.06 453 ASP A O 1
ATOM 3719 N N . GLN A 1 454 ? -32.034 20.447 -16.708 1.00 91.25 454 GLN A N 1
ATOM 3720 C CA . GLN A 1 454 ? -32.911 19.703 -15.799 1.00 91.25 454 GLN A CA 1
ATOM 3721 C C . GLN A 1 454 ? -32.390 18.283 -15.559 1.00 91.25 454 GLN A C 1
ATOM 3723 O O . GLN A 1 454 ? -32.550 17.743 -14.468 1.00 91.25 454 GLN A O 1
ATOM 3728 N N . LEU A 1 455 ? -31.765 17.681 -16.576 1.00 90.06 455 LEU A N 1
ATOM 3729 C CA . LEU A 1 455 ? -31.317 16.291 -16.570 1.00 90.06 455 LEU A CA 1
ATOM 3730 C C . LEU A 1 455 ? -30.322 16.007 -15.436 1.00 90.06 455 LEU A C 1
ATOM 3732 O O . LEU A 1 455 ? -30.511 15.027 -14.730 1.00 90.06 455 LEU A O 1
ATOM 3736 N N . VAL A 1 456 ? -29.345 16.898 -15.208 1.00 91.06 456 VAL A N 1
ATOM 3737 C CA . VAL A 1 456 ? -28.327 16.798 -14.131 1.00 91.06 456 VAL A CA 1
ATOM 3738 C C . VAL A 1 456 ? -28.925 16.531 -12.744 1.00 91.06 456 VAL A C 1
ATOM 3740 O O . VAL A 1 456 ? -28.327 15.818 -11.935 1.00 91.06 456 VAL A O 1
ATOM 3743 N N . ASP A 1 457 ? -30.099 17.100 -12.473 1.00 90.25 457 ASP A N 1
ATOM 3744 C CA . ASP A 1 457 ? -30.754 17.072 -11.166 1.00 90.25 457 ASP A CA 1
ATOM 3745 C C . ASP A 1 457 ? -31.928 16.070 -11.110 1.00 90.25 457 ASP A C 1
ATOM 3747 O O . ASP A 1 457 ? -32.515 15.850 -10.048 1.00 90.25 457 ASP A O 1
ATOM 3751 N N . HIS A 1 458 ? -32.259 15.413 -12.229 1.00 91.44 458 HIS A N 1
ATOM 3752 C CA . HIS A 1 458 ? -33.408 14.515 -12.359 1.00 91.44 458 HIS A CA 1
ATOM 3753 C C . HIS A 1 458 ? -33.072 13.078 -11.910 1.00 91.44 458 HIS A C 1
ATOM 3755 O O . HIS A 1 458 ? -33.074 12.142 -12.711 1.00 91.44 458 HIS A O 1
ATOM 3761 N N . HIS A 1 459 ? -32.837 12.882 -10.608 1.00 89.94 459 HIS A N 1
ATOM 3762 C CA . HIS A 1 459 ? -32.397 11.606 -10.001 1.00 89.94 459 HIS A CA 1
ATOM 3763 C C . HIS A 1 459 ? -33.169 10.360 -10.470 1.00 89.94 459 HIS A C 1
ATOM 3765 O O . HIS A 1 459 ? -32.543 9.373 -10.849 1.00 89.94 459 HIS A O 1
ATOM 3771 N N . GLU A 1 460 ? -34.502 10.414 -10.565 1.00 88.44 460 GLU A N 1
ATOM 3772 C CA . GLU A 1 460 ? -35.321 9.284 -11.053 1.00 88.44 460 GLU A CA 1
ATOM 3773 C C . GLU A 1 460 ? -35.032 8.878 -12.512 1.00 88.44 460 GLU A C 1
ATOM 3775 O O . GLU A 1 460 ? -35.229 7.727 -12.896 1.00 88.44 460 GLU A O 1
ATOM 3780 N N . TYR A 1 461 ? -34.520 9.798 -13.334 1.00 89.38 461 TYR A N 1
ATOM 3781 C CA . TYR A 1 461 ? -34.108 9.504 -14.707 1.00 89.38 461 TYR A CA 1
ATOM 3782 C C . TYR A 1 461 ? -32.759 8.774 -14.715 1.00 89.38 461 TYR A C 1
ATOM 3784 O O . TYR A 1 461 ? -32.598 7.794 -15.437 1.00 89.38 461 TYR A O 1
ATOM 3792 N N . HIS A 1 462 ? -31.808 9.180 -13.864 1.00 91.88 462 HIS A N 1
ATOM 3793 C CA . HIS A 1 462 ? -30.550 8.441 -13.678 1.00 91.88 462 HIS A CA 1
ATOM 3794 C C . HIS A 1 462 ? -30.838 7.017 -13.189 1.00 91.88 462 HIS A C 1
ATOM 3796 O O . HIS A 1 462 ? -30.337 6.051 -13.766 1.00 91.88 462 HIS A O 1
ATOM 3802 N N . LYS A 1 463 ? -31.722 6.903 -12.189 1.00 90.81 463 LYS A N 1
ATOM 3803 C CA . LYS A 1 463 ? -32.188 5.641 -11.611 1.00 90.81 463 LYS A CA 1
ATOM 3804 C C . LYS A 1 463 ? -32.803 4.716 -12.663 1.00 90.81 463 LYS A C 1
ATOM 3806 O O . LYS A 1 463 ? -32.412 3.559 -12.756 1.00 90.81 463 LYS A O 1
ATOM 3811 N N . PHE A 1 464 ? -33.702 5.232 -13.505 1.00 90.06 464 PHE A N 1
ATOM 3812 C CA . PHE A 1 464 ? -34.322 4.470 -14.596 1.00 90.06 464 PHE A CA 1
ATOM 3813 C C . PHE A 1 464 ? -33.306 3.917 -15.615 1.00 90.06 464 PHE A C 1
ATOM 3815 O O . PHE A 1 464 ? -33.485 2.809 -16.129 1.00 90.06 464 PHE A O 1
ATOM 3822 N N . PHE A 1 465 ? -32.239 4.665 -15.918 1.00 87.06 465 PHE A N 1
ATOM 3823 C CA . PHE A 1 465 ? -31.220 4.202 -16.860 1.00 87.06 465 PHE A CA 1
ATOM 3824 C C . PHE A 1 465 ? -30.255 3.177 -16.260 1.00 87.06 465 PHE A C 1
ATOM 3826 O O . PHE A 1 465 ? -29.952 2.210 -16.963 1.00 87.06 465 PHE A O 1
ATOM 3833 N N . TRP A 1 466 ? -29.815 3.371 -15.007 1.00 90.62 466 TRP A N 1
ATOM 3834 C CA . TRP A 1 466 ? -28.605 2.743 -14.450 1.00 90.62 466 TRP A CA 1
ATOM 3835 C C . TRP A 1 466 ? -28.757 1.998 -13.108 1.00 90.62 466 TRP A C 1
ATOM 3837 O O . TRP A 1 466 ? -27.807 1.339 -12.680 1.00 90.62 466 TRP A O 1
ATOM 3847 N N . ASP A 1 467 ? -29.888 2.107 -12.405 1.00 88.50 467 ASP A N 1
ATOM 3848 C CA . ASP A 1 467 ? -30.122 1.430 -11.117 1.00 88.50 467 ASP A CA 1
ATOM 3849 C C . ASP A 1 467 ? -31.056 0.216 -11.272 1.00 88.50 467 ASP A C 1
ATOM 3851 O O . ASP A 1 467 ? -31.832 0.121 -12.220 1.00 88.50 467 ASP A O 1
ATOM 3855 N N . ASN A 1 468 ? -31.010 -0.717 -10.315 1.00 86.06 468 ASN A N 1
ATOM 3856 C CA . ASN A 1 468 ? -31.781 -1.974 -10.297 1.00 86.06 468 ASN A CA 1
ATOM 3857 C C . ASN A 1 468 ? -31.538 -2.895 -11.515 1.00 86.06 468 ASN A C 1
ATOM 3859 O O . ASN A 1 468 ? -32.321 -3.812 -11.770 1.00 86.06 468 ASN A O 1
ATOM 3863 N N . LYS A 1 469 ? -30.440 -2.674 -12.246 1.00 92.12 469 LYS A N 1
ATOM 3864 C CA . LYS A 1 469 ? -30.039 -3.409 -13.450 1.00 92.12 469 LYS A CA 1
ATOM 3865 C C . LYS A 1 469 ? -28.688 -4.088 -13.257 1.00 92.12 469 LYS A C 1
ATOM 3867 O O . LYS A 1 469 ? -27.813 -3.567 -12.569 1.00 92.12 469 LYS A O 1
ATOM 3872 N N . ARG A 1 470 ? -28.510 -5.242 -13.901 1.00 94.31 470 ARG A N 1
ATOM 3873 C CA . ARG A 1 470 ? -27.220 -5.937 -14.020 1.00 94.31 470 ARG A CA 1
ATOM 3874 C C . ARG A 1 470 ? -26.609 -5.625 -15.384 1.00 94.31 470 ARG A C 1
ATOM 3876 O O . ARG A 1 470 ? -27.342 -5.471 -16.358 1.00 94.31 470 ARG A O 1
ATOM 3883 N N . TYR A 1 471 ? -25.283 -5.572 -15.461 1.00 96.06 471 TYR A N 1
ATOM 3884 C CA . TYR A 1 471 ? -24.550 -5.260 -16.689 1.00 96.06 471 TYR A CA 1
ATOM 3885 C C . TYR A 1 471 ? -23.394 -6.230 -16.922 1.00 96.06 471 TYR A C 1
ATOM 3887 O O . TYR A 1 471 ? -22.917 -6.869 -15.989 1.00 96.06 471 TYR A O 1
ATOM 3895 N N . LYS A 1 472 ? -22.934 -6.307 -18.171 1.00 96.62 472 LYS A N 1
ATOM 3896 C CA . LYS A 1 472 ? -21.709 -7.003 -18.583 1.00 96.62 472 LYS A CA 1
ATOM 3897 C C . LYS A 1 472 ? -20.968 -6.198 -19.648 1.00 96.62 472 LYS A C 1
ATOM 3899 O O . LYS A 1 472 ? -21.591 -5.453 -20.406 1.00 96.62 472 LYS A O 1
ATOM 3904 N N . LEU A 1 473 ? -19.655 -6.385 -19.741 1.00 97.19 473 LEU A N 1
ATOM 3905 C CA . LEU A 1 473 ? -18.832 -5.793 -20.796 1.00 97.19 473 LEU A CA 1
ATOM 3906 C C . LEU A 1 473 ? -18.719 -6.756 -21.983 1.00 97.19 473 LEU A C 1
ATOM 3908 O O . LEU A 1 473 ? -18.165 -7.847 -21.867 1.00 97.19 473 LEU A O 1
ATOM 3912 N N . VAL A 1 474 ? -19.221 -6.342 -23.145 1.00 96.06 474 VAL A N 1
ATOM 3913 C CA . VAL A 1 474 ? -19.125 -7.096 -24.400 1.00 96.06 474 VAL A CA 1
ATOM 3914 C C . VAL A 1 474 ? -17.964 -6.550 -25.229 1.00 96.06 474 VAL A C 1
ATOM 3916 O O . VAL A 1 474 ? -18.036 -5.437 -25.757 1.00 96.06 474 VAL A O 1
ATOM 3919 N N . LYS A 1 475 ? -16.891 -7.344 -25.337 1.00 95.81 475 LYS A N 1
ATOM 3920 C CA . LYS A 1 475 ? -15.710 -7.052 -26.163 1.00 95.81 475 LYS A CA 1
ATOM 3921 C C . LYS A 1 475 ? -15.922 -7.567 -27.592 1.00 95.81 475 LYS A C 1
ATOM 3923 O O . LYS A 1 475 ? -16.113 -8.763 -27.798 1.00 95.81 475 LYS A O 1
ATOM 3928 N N . THR A 1 476 ? -15.814 -6.684 -28.580 1.00 94.62 476 THR A N 1
ATOM 3929 C CA . THR A 1 476 ? -15.917 -6.994 -30.013 1.00 94.62 476 THR A CA 1
ATOM 3930 C C . THR A 1 476 ? -14.650 -6.525 -30.716 1.00 94.62 476 THR A C 1
ATOM 3932 O O . THR A 1 476 ? -14.352 -5.334 -30.728 1.00 94.62 476 THR A O 1
ATOM 3935 N N . TYR A 1 477 ? -13.896 -7.445 -31.317 1.00 93.94 477 TYR A N 1
ATOM 3936 C CA . TYR A 1 477 ? -12.662 -7.125 -32.043 1.00 93.94 477 TYR A CA 1
ATOM 3937 C C . TYR A 1 477 ? -12.893 -6.061 -33.133 1.00 93.94 477 TYR A C 1
ATOM 3939 O O . TYR A 1 477 ? -13.808 -6.194 -33.948 1.00 93.94 477 TYR A O 1
ATOM 3947 N N . ASN A 1 478 ? -12.061 -5.017 -33.139 1.00 91.38 478 ASN A N 1
ATOM 3948 C CA . ASN A 1 478 ? -12.150 -3.879 -34.054 1.00 91.38 478 ASN A CA 1
ATOM 3949 C C . ASN A 1 478 ? -11.066 -3.923 -35.148 1.00 91.38 478 ASN A C 1
ATOM 3951 O O . ASN A 1 478 ? -11.373 -3.666 -36.310 1.00 91.38 478 ASN A O 1
ATOM 3955 N N . GLY A 1 479 ? -9.822 -4.287 -34.809 1.00 87.75 479 GLY A N 1
ATOM 3956 C CA . GLY A 1 479 ? -8.734 -4.431 -35.786 1.00 87.75 479 GLY A CA 1
ATOM 3957 C C . GLY A 1 479 ? -7.329 -4.498 -35.175 1.00 87.75 479 GLY A C 1
ATOM 3958 O O . GLY A 1 479 ? -7.135 -4.134 -34.018 1.00 87.75 479 GLY A O 1
ATOM 3959 N N . SER A 1 480 ? -6.344 -4.929 -35.971 1.00 91.56 480 SER A N 1
ATOM 3960 C CA . SER A 1 480 ? -4.918 -4.878 -35.619 1.00 91.56 480 SER A CA 1
ATOM 3961 C C . SER A 1 480 ? -4.274 -3.576 -36.100 1.00 91.56 480 SER A C 1
ATOM 3963 O O . SER A 1 480 ? -4.483 -3.158 -37.241 1.00 91.56 480 SER A O 1
ATOM 3965 N N . VAL A 1 481 ? -3.388 -2.996 -35.294 1.00 89.19 481 VAL A N 1
ATOM 3966 C CA . VAL A 1 481 ? -2.533 -1.867 -35.686 1.00 89.19 481 VAL A CA 1
ATOM 3967 C C . VAL A 1 481 ? -1.080 -2.085 -35.268 1.00 89.19 481 VAL A C 1
ATOM 3969 O O . VAL A 1 481 ? -0.798 -2.621 -34.196 1.00 89.19 481 VAL A O 1
ATOM 3972 N N . SER A 1 482 ? -0.153 -1.638 -36.115 1.00 89.94 482 SER A N 1
ATOM 3973 C CA . SER A 1 482 ? 1.267 -1.513 -35.785 1.00 89.94 482 SER A CA 1
ATOM 3974 C C . SER A 1 482 ? 1.604 -0.038 -35.601 1.00 89.94 482 SER A C 1
ATOM 3976 O O . SER A 1 482 ? 1.543 0.754 -36.541 1.00 89.94 482 SER A O 1
ATOM 3978 N N . VAL A 1 483 ? 1.939 0.345 -34.374 1.00 87.38 483 VAL A N 1
ATOM 3979 C CA . VAL A 1 483 ? 2.330 1.710 -34.016 1.00 87.38 483 VAL A CA 1
ATOM 3980 C C . VAL A 1 483 ? 3.847 1.793 -34.033 1.00 87.38 483 VAL A C 1
ATOM 3982 O O . VAL A 1 483 ? 4.491 1.052 -33.299 1.00 87.38 483 VAL A O 1
ATOM 3985 N N . ASN A 1 484 ? 4.415 2.717 -34.803 1.00 88.44 484 ASN A N 1
ATOM 3986 C CA . ASN A 1 484 ? 5.817 3.107 -34.669 1.00 88.44 484 ASN A CA 1
ATOM 3987 C C . ASN A 1 484 ? 5.832 4.568 -34.211 1.00 88.44 484 ASN A C 1
ATOM 3989 O O . ASN A 1 484 ? 5.341 5.450 -34.921 1.00 88.44 484 ASN A O 1
ATOM 3993 N N . TYR A 1 485 ? 6.324 4.818 -33.004 1.00 85.00 485 TYR A N 1
ATOM 3994 C CA . TYR A 1 485 ? 6.361 6.134 -32.381 1.00 85.00 485 TYR A CA 1
ATOM 3995 C C . TYR A 1 485 ? 7.815 6.555 -32.168 1.00 85.00 485 TYR A C 1
ATOM 3997 O O . TYR A 1 485 ? 8.506 6.009 -31.307 1.00 85.00 485 TYR A O 1
ATOM 4005 N N . ASP A 1 486 ? 8.255 7.536 -32.956 1.00 87.50 486 ASP A N 1
ATOM 4006 C CA . ASP A 1 486 ? 9.582 8.134 -32.842 1.00 87.50 486 ASP A CA 1
ATOM 4007 C C . ASP A 1 486 ? 9.481 9.472 -32.102 1.00 87.50 486 ASP A C 1
ATOM 4009 O O . ASP A 1 486 ? 8.731 10.368 -32.511 1.00 87.50 486 ASP A O 1
ATOM 4013 N N . PHE A 1 487 ? 10.297 9.650 -31.061 1.00 85.19 487 PHE A N 1
ATOM 4014 C CA . PHE A 1 487 ? 10.606 10.971 -30.517 1.00 85.19 487 PHE A CA 1
ATOM 4015 C C . PHE A 1 487 ? 12.099 11.272 -30.647 1.00 85.19 487 PHE A C 1
ATOM 4017 O O . PHE A 1 487 ? 12.957 10.430 -30.385 1.00 85.19 487 PHE A O 1
ATOM 4024 N N . THR A 1 488 ? 12.412 12.492 -31.083 1.00 87.06 488 THR A N 1
ATOM 4025 C CA . THR A 1 488 ? 13.794 12.959 -31.259 1.00 87.06 488 THR A CA 1
ATOM 4026 C C . THR A 1 488 ? 14.176 13.909 -30.132 1.00 87.06 488 THR A C 1
ATOM 4028 O O . THR A 1 488 ? 13.481 14.900 -29.897 1.00 87.06 488 THR A O 1
ATOM 4031 N N . LEU A 1 489 ? 15.302 13.631 -29.477 1.00 84.81 489 LEU A N 1
ATOM 4032 C CA . LEU A 1 489 ? 15.913 14.485 -28.458 1.00 84.81 489 LEU A CA 1
ATOM 4033 C C . LEU A 1 489 ? 17.068 15.262 -29.078 1.00 84.81 489 LEU A C 1
ATOM 4035 O O . LEU A 1 489 ? 18.031 14.628 -29.497 1.00 84.81 489 LEU A O 1
ATOM 4039 N N . LYS A 1 490 ? 16.987 16.597 -29.132 1.00 85.69 490 LYS A N 1
ATOM 4040 C CA . LYS A 1 490 ? 18.048 17.461 -29.678 1.00 85.69 490 LYS A CA 1
ATOM 4041 C C . LYS A 1 490 ? 18.638 18.363 -28.597 1.00 85.69 490 LYS A C 1
ATOM 4043 O O . LYS A 1 490 ? 17.907 19.111 -27.939 1.00 85.69 490 LYS A O 1
ATOM 4048 N N . TYR A 1 491 ? 19.956 18.307 -28.447 1.00 79.06 491 TYR A N 1
ATOM 4049 C CA . TYR A 1 491 ? 20.717 19.124 -27.504 1.00 79.06 491 TYR A CA 1
ATOM 4050 C C . TYR A 1 491 ? 21.329 20.319 -28.214 1.00 79.06 491 TYR A C 1
ATOM 4052 O O . TYR A 1 491 ? 21.808 20.185 -29.341 1.00 79.06 491 TYR A O 1
ATOM 4060 N N . LYS A 1 492 ? 21.406 21.460 -27.523 1.00 79.44 492 LYS A N 1
ATOM 4061 C CA . LYS A 1 492 ? 22.187 22.589 -28.033 1.00 79.44 492 LYS A CA 1
ATOM 4062 C C . LYS A 1 492 ? 23.655 22.159 -28.219 1.00 79.44 492 LYS A C 1
ATOM 4064 O O . LYS A 1 492 ? 24.181 21.436 -27.360 1.00 79.44 492 LYS A O 1
ATOM 4069 N N . PRO A 1 493 ? 24.350 22.605 -29.281 1.00 75.44 493 PRO A N 1
ATOM 4070 C CA . PRO A 1 493 ? 25.770 22.320 -29.469 1.00 75.44 493 PRO A CA 1
ATOM 4071 C C . PRO A 1 493 ? 26.613 22.647 -28.227 1.00 75.44 493 PRO A C 1
ATOM 4073 O O . PRO A 1 493 ? 26.404 23.669 -27.575 1.00 75.44 493 PRO A O 1
ATOM 4076 N N . ASN A 1 494 ? 27.598 21.792 -27.932 1.00 75.69 494 ASN A N 1
ATOM 4077 C CA . ASN A 1 494 ? 28.475 21.838 -26.746 1.00 75.69 494 ASN A CA 1
ATOM 4078 C C . ASN A 1 494 ? 27.832 21.430 -25.400 1.00 75.69 494 ASN A C 1
ATOM 4080 O O . ASN A 1 494 ? 28.502 21.505 -24.368 1.00 75.69 494 ASN A O 1
ATOM 4084 N N . THR A 1 495 ? 26.585 20.946 -25.381 1.00 74.88 495 THR A N 1
ATOM 4085 C CA . THR A 1 495 ? 25.972 20.364 -24.170 1.00 74.88 495 THR A CA 1
ATOM 4086 C C . THR A 1 495 ? 26.744 19.126 -23.698 1.00 74.88 495 THR A C 1
ATOM 4088 O O . THR A 1 495 ? 26.779 18.109 -24.390 1.00 74.88 495 THR A O 1
ATOM 4091 N N . LYS A 1 496 ? 27.319 19.172 -22.489 1.00 73.56 496 LYS A N 1
ATOM 4092 C CA . LYS A 1 496 ? 27.964 18.011 -21.852 1.00 73.56 496 LYS A CA 1
ATOM 4093 C C . LYS A 1 496 ? 26.948 17.180 -21.070 1.00 73.56 496 LYS A C 1
ATOM 4095 O O . LYS A 1 496 ? 26.740 17.399 -19.881 1.00 73.56 496 LYS A O 1
ATOM 4100 N N . LEU A 1 497 ? 26.350 16.197 -21.738 1.00 71.00 497 LEU A N 1
ATOM 4101 C CA . LEU A 1 497 ? 25.607 15.134 -21.061 1.00 71.00 497 LEU A CA 1
ATOM 4102 C C . LEU A 1 497 ? 26.550 14.364 -20.119 1.00 71.00 497 LEU A C 1
ATOM 4104 O O . LEU A 1 497 ? 27.664 14.018 -20.506 1.00 71.00 497 LEU A O 1
ATOM 4108 N N . SER A 1 498 ? 26.087 14.081 -18.902 1.00 76.81 498 SER A N 1
ATOM 4109 C CA . SER A 1 498 ? 26.803 13.279 -17.891 1.00 76.81 498 SER A CA 1
ATOM 4110 C C . SER A 1 498 ? 26.192 11.886 -17.721 1.00 76.81 498 SER A C 1
ATOM 4112 O O . SER A 1 498 ? 26.921 10.904 -17.684 1.00 76.81 498 SER A O 1
ATOM 4114 N N . THR A 1 499 ? 24.860 11.810 -17.731 1.00 80.25 499 THR A N 1
ATOM 4115 C CA . THR A 1 499 ? 24.046 10.595 -17.897 1.00 80.25 499 THR A CA 1
ATOM 4116 C C . THR A 1 499 ? 22.771 10.992 -18.637 1.00 80.25 499 THR A C 1
ATOM 4118 O O . THR A 1 499 ? 22.229 12.069 -18.377 1.00 80.25 499 THR A O 1
ATOM 4121 N N . LEU A 1 500 ? 22.275 10.127 -19.523 1.00 81.56 500 LEU A N 1
ATOM 4122 C CA . LEU A 1 500 ? 20.928 10.209 -20.096 1.00 81.56 500 LEU A CA 1
ATOM 4123 C C . LEU A 1 500 ? 20.141 8.985 -19.617 1.00 81.56 500 LEU A C 1
ATOM 4125 O O . LEU A 1 500 ? 20.555 7.859 -19.876 1.00 81.56 500 LEU A O 1
ATOM 4129 N N . GLN A 1 501 ? 19.007 9.186 -18.946 1.00 86.25 501 GLN A N 1
ATOM 4130 C CA . GLN A 1 501 ? 18.050 8.102 -18.694 1.00 86.25 501 GLN A CA 1
ATOM 4131 C C . GLN A 1 501 ? 16.728 8.392 -19.395 1.00 86.25 501 GLN A C 1
ATOM 4133 O O . GLN A 1 501 ? 16.282 9.539 -19.421 1.00 86.25 501 GLN A O 1
ATOM 4138 N N . VAL A 1 502 ? 16.104 7.359 -19.956 1.00 86.44 502 VAL A N 1
ATOM 4139 C CA . VAL A 1 502 ? 14.849 7.453 -20.709 1.00 86.44 502 VAL A CA 1
ATOM 4140 C C . VAL A 1 502 ? 13.889 6.379 -20.220 1.00 86.44 502 VAL A C 1
ATOM 4142 O O . VAL A 1 502 ? 14.250 5.203 -20.173 1.00 86.44 502 VAL A O 1
ATOM 4145 N N . TRP A 1 503 ? 12.667 6.793 -19.900 1.00 87.44 503 TRP A N 1
ATOM 4146 C CA . TRP A 1 503 ? 11.598 5.940 -19.395 1.00 87.44 503 TRP A CA 1
ATOM 4147 C C . TRP A 1 503 ? 10.372 6.045 -20.306 1.00 87.44 503 TRP A C 1
ATOM 4149 O O . TRP A 1 503 ? 9.872 7.147 -20.527 1.00 87.44 503 TRP A O 1
ATOM 4159 N N . GLN A 1 504 ? 9.882 4.911 -20.807 1.00 89.81 504 GLN A N 1
ATOM 4160 C CA . GLN A 1 504 ? 8.658 4.799 -21.613 1.00 89.81 504 GLN A CA 1
ATOM 4161 C C . GLN A 1 504 ? 7.793 3.683 -21.026 1.00 89.81 504 GLN A C 1
ATOM 4163 O O . GLN A 1 504 ? 8.285 2.583 -20.771 1.00 89.81 504 GLN A O 1
ATOM 4168 N N . THR A 1 505 ? 6.503 3.940 -20.815 1.00 91.06 505 THR A N 1
ATOM 4169 C CA . THR A 1 505 ? 5.550 2.910 -20.371 1.00 91.06 505 THR A CA 1
ATOM 4170 C C . THR A 1 505 ? 5.472 1.760 -21.375 1.00 91.06 505 THR A C 1
ATOM 4172 O O . THR A 1 505 ? 5.442 1.994 -22.586 1.00 91.06 505 THR A O 1
ATOM 4175 N N . ILE A 1 506 ? 5.424 0.520 -20.885 1.00 93.19 506 ILE A N 1
ATOM 4176 C CA . ILE A 1 506 ? 5.082 -0.656 -21.690 1.00 93.19 506 ILE A CA 1
ATOM 4177 C C . ILE A 1 506 ? 3.550 -0.729 -21.723 1.00 93.19 506 ILE A C 1
ATOM 4179 O O . ILE A 1 506 ? 2.955 -0.908 -20.660 1.00 93.19 506 ILE A O 1
ATOM 4183 N N . PRO A 1 507 ? 2.884 -0.569 -22.882 1.00 93.00 507 PRO A N 1
ATOM 4184 C CA . PRO A 1 507 ? 1.428 -0.651 -22.960 1.00 93.00 507 PRO A CA 1
ATOM 4185 C C . PRO A 1 507 ? 0.922 -1.989 -22.421 1.00 93.00 507 PRO A C 1
ATOM 4187 O O . PRO A 1 507 ? 1.540 -3.024 -22.675 1.00 93.00 507 PRO A O 1
ATOM 4190 N N . GLU A 1 508 ? -0.211 -1.976 -21.722 1.00 93.44 508 GLU A N 1
ATOM 4191 C CA . GLU A 1 508 ? -0.791 -3.187 -21.135 1.00 93.44 508 GLU A CA 1
ATOM 4192 C C . GLU A 1 508 ? -2.020 -3.678 -21.901 1.00 93.44 508 GLU A C 1
ATOM 4194 O O . GLU A 1 508 ? -2.729 -2.912 -22.560 1.00 93.44 508 GLU A O 1
ATOM 4199 N N . THR A 1 509 ? -2.276 -4.981 -21.798 1.00 95.12 509 THR A N 1
ATOM 4200 C CA . THR A 1 509 ? -3.525 -5.596 -22.248 1.00 95.12 509 THR A CA 1
ATOM 4201 C C . THR A 1 509 ? -4.638 -5.224 -21.269 1.00 95.12 509 THR A C 1
ATOM 4203 O O . THR A 1 509 ? -4.562 -5.557 -20.092 1.00 95.12 509 THR A O 1
ATOM 4206 N N . ILE A 1 510 ? -5.679 -4.552 -21.760 1.00 95.06 510 ILE A N 1
ATOM 4207 C CA . ILE A 1 510 ? -6.850 -4.111 -20.986 1.00 95.06 510 ILE A CA 1
ATOM 4208 C C . ILE A 1 510 ? -8.139 -4.367 -21.790 1.00 95.06 510 ILE A C 1
ATOM 4210 O O . ILE A 1 510 ? -8.118 -4.994 -22.848 1.00 95.06 510 ILE A O 1
ATOM 4214 N N . GLN A 1 511 ? -9.310 -3.937 -21.312 1.00 94.19 511 GLN A N 1
ATOM 4215 C CA . GLN A 1 511 ? -10.593 -4.340 -21.903 1.00 94.19 511 GLN A CA 1
ATOM 4216 C C . GLN A 1 511 ? -10.791 -3.940 -23.377 1.00 94.19 511 GLN A C 1
ATOM 4218 O O . GLN A 1 511 ? -11.516 -4.647 -24.077 1.00 94.19 511 GLN A O 1
ATOM 4223 N N . ASN A 1 512 ? -10.142 -2.867 -23.843 1.00 94.62 512 ASN A N 1
ATOM 4224 C CA . ASN A 1 512 ? -10.225 -2.346 -25.214 1.00 94.62 512 ASN A CA 1
ATOM 4225 C C . ASN A 1 512 ? -8.986 -2.646 -26.091 1.00 94.62 512 ASN A C 1
ATOM 4227 O O . ASN A 1 512 ? -9.003 -2.315 -27.277 1.00 94.62 512 ASN A O 1
ATOM 4231 N N . GLN A 1 513 ? -7.930 -3.282 -25.564 1.00 96.44 513 GLN A N 1
ATOM 4232 C CA . GLN A 1 513 ? -6.715 -3.585 -26.333 1.00 96.44 513 GLN A CA 1
ATOM 4233 C C . GLN A 1 513 ? -5.945 -4.809 -25.812 1.00 96.44 513 GLN A C 1
ATOM 4235 O O . GLN A 1 513 ? -5.838 -5.030 -24.611 1.00 96.44 513 GLN A O 1
ATOM 4240 N N . PHE A 1 514 ? -5.345 -5.569 -26.725 1.00 96.25 514 PHE A N 1
ATOM 4241 C CA . PHE A 1 514 ? -4.435 -6.678 -26.445 1.00 96.25 514 PHE A CA 1
ATOM 4242 C C . PHE A 1 514 ? -3.076 -6.397 -27.090 1.00 96.25 514 PHE A C 1
ATOM 4244 O O . PHE A 1 514 ? -2.988 -6.161 -28.298 1.00 96.25 514 PHE A O 1
ATOM 4251 N N . ILE A 1 515 ? -2.015 -6.404 -26.286 1.00 95.69 515 ILE A N 1
ATOM 4252 C CA . ILE A 1 515 ? -0.657 -6.072 -26.724 1.00 95.69 515 ILE A CA 1
ATOM 4253 C C . ILE A 1 515 ? 0.061 -7.360 -27.119 1.00 95.69 515 ILE A C 1
ATOM 4255 O O . ILE A 1 515 ? 0.534 -8.107 -26.267 1.00 95.69 515 ILE A O 1
ATOM 4259 N N . ARG A 1 516 ? 0.172 -7.618 -28.428 1.00 93.75 516 ARG A N 1
ATOM 4260 C CA . ARG A 1 516 ? 0.933 -8.771 -28.943 1.00 93.75 516 ARG A CA 1
ATOM 4261 C C . ARG A 1 516 ? 2.438 -8.585 -28.786 1.00 93.75 516 ARG A C 1
ATOM 4263 O O . ARG A 1 516 ? 3.180 -9.556 -28.672 1.00 93.75 516 ARG A O 1
ATOM 4270 N N . LYS A 1 517 ? 2.895 -7.334 -28.868 1.00 93.56 517 LYS A N 1
ATOM 4271 C CA . LYS A 1 517 ? 4.313 -6.973 -28.862 1.00 93.56 517 LYS A CA 1
ATOM 4272 C C . LYS A 1 517 ? 4.487 -5.525 -28.443 1.00 93.56 517 LYS A C 1
ATOM 4274 O O . LYS A 1 517 ? 3.825 -4.640 -28.983 1.00 93.56 517 LYS A O 1
ATOM 4279 N N . ALA A 1 518 ? 5.445 -5.287 -27.561 1.00 94.75 518 ALA A N 1
ATOM 4280 C CA . ALA A 1 518 ? 5.976 -3.967 -27.279 1.00 94.75 518 ALA A CA 1
ATOM 4281 C C . ALA A 1 518 ? 7.502 -4.032 -27.344 1.00 94.75 518 ALA A C 1
ATOM 4283 O O . ALA A 1 518 ? 8.116 -4.939 -26.789 1.00 94.75 518 ALA A O 1
ATOM 4284 N N . THR A 1 519 ? 8.113 -3.077 -28.035 1.00 93.38 519 THR A N 1
ATOM 4285 C CA . THR A 1 519 ? 9.568 -2.904 -28.078 1.00 93.38 519 THR A CA 1
ATOM 4286 C C . THR A 1 519 ? 9.897 -1.430 -27.955 1.00 93.38 519 THR A C 1
ATOM 4288 O O . THR A 1 519 ? 9.157 -0.580 -28.453 1.00 93.38 519 THR A O 1
ATOM 4291 N N . PHE A 1 520 ? 11.027 -1.128 -27.332 1.00 93.31 520 PHE A N 1
ATOM 4292 C CA . PHE A 1 520 ? 11.578 0.213 -27.266 1.00 93.31 520 PHE A CA 1
ATOM 4293 C C . PHE A 1 520 ? 13.073 0.139 -27.560 1.00 93.31 520 PHE A C 1
ATOM 4295 O O . PHE A 1 520 ? 13.737 -0.821 -27.178 1.00 93.31 520 PHE A O 1
ATOM 4302 N N . THR A 1 521 ? 13.582 1.108 -28.310 1.00 90.69 521 THR A N 1
ATOM 4303 C CA . THR A 1 521 ? 14.958 1.128 -28.823 1.00 90.69 521 THR A CA 1
ATOM 4304 C C . THR A 1 521 ? 15.448 2.564 -28.882 1.00 90.69 521 THR A C 1
ATOM 4306 O O . THR A 1 521 ? 14.671 3.459 -29.220 1.00 90.69 521 THR A O 1
ATOM 4309 N N . VAL A 1 522 ? 16.728 2.796 -28.586 1.00 88.56 522 VAL A N 1
ATOM 4310 C CA . VAL A 1 522 ? 17.333 4.125 -28.741 1.00 88.56 522 VAL A CA 1
ATOM 4311 C C . VAL A 1 522 ? 18.412 4.090 -29.808 1.00 88.56 522 VAL A C 1
ATOM 4313 O O . VAL A 1 522 ? 19.304 3.242 -29.801 1.00 88.56 522 VAL A O 1
ATOM 4316 N N . LEU A 1 523 ? 18.280 5.012 -30.755 1.00 89.31 523 LEU A N 1
ATOM 4317 C CA . LEU A 1 523 ? 19.027 5.064 -31.998 1.00 89.31 523 LEU A CA 1
ATOM 4318 C C . LEU A 1 523 ? 19.963 6.276 -32.016 1.00 89.31 523 LEU A C 1
ATOM 4320 O O . LEU A 1 523 ? 19.636 7.344 -31.491 1.00 89.31 523 LEU A O 1
ATOM 4324 N N . ASP A 1 524 ? 21.102 6.135 -32.693 1.00 82.94 524 ASP A N 1
ATOM 4325 C CA . ASP A 1 524 ? 22.175 7.139 -32.780 1.00 82.94 524 ASP A CA 1
ATOM 4326 C C . ASP A 1 524 ? 21.849 8.448 -33.514 1.00 82.94 524 ASP A C 1
ATOM 4328 O O . ASP A 1 524 ? 22.735 9.289 -33.661 1.00 82.94 524 ASP A O 1
ATOM 4332 N N . GLY A 1 525 ? 20.614 8.611 -33.992 1.00 79.00 525 GLY A N 1
ATOM 4333 C CA . GLY A 1 525 ? 20.110 9.814 -34.649 1.00 79.00 525 GLY A CA 1
ATOM 4334 C C . GLY A 1 525 ? 20.655 10.080 -36.058 1.00 79.00 525 GLY A C 1
ATOM 4335 O O . GLY A 1 525 ? 19.939 10.663 -36.870 1.00 79.00 525 GLY A O 1
ATOM 4336 N N . ASN A 1 526 ? 21.885 9.658 -36.355 1.00 75.81 526 ASN A N 1
ATOM 4337 C CA . ASN A 1 526 ? 22.582 9.927 -37.615 1.00 75.81 526 ASN A CA 1
ATOM 4338 C C . ASN A 1 526 ? 22.479 8.761 -38.608 1.00 75.81 526 ASN A C 1
ATOM 4340 O O . ASN A 1 526 ? 22.188 8.984 -39.779 1.00 75.81 526 ASN A O 1
ATOM 4344 N N . ASN A 1 527 ? 22.675 7.523 -38.142 1.00 72.00 527 ASN A N 1
ATOM 4345 C CA . ASN A 1 527 ? 22.632 6.312 -38.970 1.00 72.00 527 ASN A CA 1
ATOM 4346 C C . ASN A 1 527 ? 21.398 5.441 -38.671 1.00 72.00 527 ASN A C 1
ATOM 4348 O O . ASN A 1 527 ? 21.153 4.462 -39.370 1.00 72.00 527 ASN A O 1
ATOM 4352 N N . ASN A 1 528 ? 20.629 5.782 -37.631 1.00 76.12 528 ASN A N 1
ATOM 4353 C CA . ASN A 1 528 ? 19.605 4.936 -37.010 1.00 76.12 528 ASN A CA 1
ATOM 4354 C C . ASN A 1 528 ? 20.160 3.614 -36.441 1.00 76.12 528 ASN A C 1
ATOM 4356 O O . ASN A 1 528 ? 19.414 2.643 -36.314 1.00 76.12 528 ASN A O 1
ATOM 4360 N N . SER A 1 529 ? 21.448 3.565 -36.075 1.00 84.12 529 SER A N 1
ATOM 4361 C CA . SER A 1 529 ? 22.010 2.384 -35.406 1.00 84.12 529 SER A CA 1
ATOM 4362 C C . SER A 1 529 ? 21.488 2.290 -33.970 1.00 84.12 529 SER A C 1
ATOM 4364 O O . SER A 1 529 ? 21.402 3.308 -33.278 1.00 84.12 529 SER A O 1
ATOM 4366 N N . ILE A 1 530 ? 21.107 1.086 -33.528 1.00 85.62 530 ILE A N 1
ATOM 4367 C CA . ILE A 1 530 ? 20.693 0.835 -32.141 1.00 85.62 530 ILE A CA 1
ATOM 4368 C C . ILE A 1 530 ? 21.922 1.013 -31.248 1.00 85.62 530 ILE A C 1
ATOM 4370 O O . ILE A 1 530 ? 22.940 0.361 -31.465 1.00 85.62 530 ILE A O 1
ATOM 4374 N N . ILE A 1 531 ? 21.824 1.901 -30.259 1.00 83.19 531 ILE A N 1
ATOM 4375 C CA . ILE A 1 531 ? 22.879 2.111 -29.260 1.00 83.19 531 ILE A CA 1
ATOM 4376 C C . ILE A 1 531 ? 22.825 1.012 -28.199 1.00 83.19 531 ILE A C 1
ATOM 4378 O O . ILE A 1 531 ? 23.865 0.529 -27.769 1.00 83.19 531 ILE A O 1
ATOM 4382 N N . ASP A 1 532 ? 21.615 0.665 -27.760 1.00 78.56 532 ASP A N 1
ATOM 4383 C CA . ASP A 1 532 ? 21.370 -0.211 -26.616 1.00 78.56 532 ASP A CA 1
ATOM 4384 C C . ASP A 1 532 ? 19.912 -0.709 -26.604 1.00 78.56 532 ASP A C 1
ATOM 4386 O O . ASP A 1 532 ? 19.054 -0.198 -27.339 1.00 78.56 532 ASP A O 1
ATOM 4390 N N . LEU A 1 533 ? 19.625 -1.664 -25.721 1.00 83.25 533 LEU A N 1
ATOM 4391 C CA . LEU A 1 533 ? 18.283 -2.142 -25.402 1.00 83.25 533 LEU A CA 1
ATOM 4392 C C . LEU A 1 533 ? 17.858 -1.663 -24.000 1.00 83.25 533 LEU A C 1
ATOM 4394 O O . LEU A 1 533 ? 18.682 -1.570 -23.094 1.00 83.25 533 LEU A O 1
ATOM 4398 N N . PRO A 1 534 ? 16.570 -1.361 -23.776 1.00 91.12 534 PRO A N 1
ATOM 4399 C CA . PRO A 1 534 ? 16.086 -0.977 -22.458 1.00 91.12 534 PRO A CA 1
ATOM 4400 C C . PRO A 1 534 ? 16.047 -2.176 -21.506 1.00 91.12 534 PRO A C 1
ATOM 4402 O O . PRO A 1 534 ? 15.583 -3.262 -21.857 1.00 91.12 534 PRO A O 1
ATOM 4405 N N . SER A 1 535 ? 16.419 -1.932 -20.253 1.00 91.44 535 SER A N 1
ATOM 4406 C CA . SER A 1 535 ? 15.981 -2.769 -19.134 1.00 91.44 535 SER A CA 1
ATOM 4407 C C . SER A 1 535 ? 14.465 -2.634 -18.929 1.00 91.44 535 SER A C 1
ATOM 4409 O O . SER A 1 535 ? 13.875 -1.613 -19.289 1.00 91.44 535 SER A O 1
ATOM 4411 N N . ILE A 1 536 ? 13.825 -3.646 -18.341 1.00 91.69 536 ILE A N 1
ATOM 4412 C CA . ILE A 1 536 ? 12.431 -3.548 -17.883 1.00 91.69 536 ILE A CA 1
ATOM 4413 C C . ILE A 1 536 ? 12.440 -3.284 -16.377 1.00 91.69 536 ILE A C 1
ATOM 4415 O O . ILE A 1 536 ? 13.169 -3.943 -15.638 1.00 91.69 536 ILE A O 1
ATOM 4419 N N . VAL A 1 537 ? 11.635 -2.320 -15.935 1.00 87.31 537 VAL A N 1
ATOM 4420 C CA . VAL A 1 537 ? 11.460 -1.952 -14.525 1.00 87.31 537 VAL A CA 1
ATOM 4421 C C . VAL A 1 537 ? 9.973 -1.973 -14.193 1.00 87.31 537 VAL A C 1
ATOM 4423 O O . VAL A 1 537 ? 9.167 -1.364 -14.896 1.00 87.31 537 VAL A O 1
ATOM 4426 N N . ASP A 1 538 ? 9.603 -2.664 -13.120 1.00 82.25 538 ASP A N 1
ATOM 4427 C CA . ASP A 1 538 ? 8.234 -2.672 -12.606 1.00 82.25 538 ASP A CA 1
ATOM 4428 C C . ASP A 1 538 ? 7.952 -1.395 -11.793 1.00 82.25 538 ASP A C 1
ATOM 4430 O O . ASP A 1 538 ? 8.758 -1.005 -10.947 1.00 82.25 538 ASP A O 1
ATOM 4434 N N . SER A 1 539 ? 6.801 -0.755 -12.025 1.00 82.62 539 SER A N 1
ATOM 4435 C CA . SER A 1 539 ? 6.239 0.270 -11.127 1.00 82.62 539 SER A CA 1
ATOM 4436 C C . SER A 1 539 ? 5.060 -0.297 -10.324 1.00 82.62 539 SER A C 1
ATOM 4438 O O . SER A 1 539 ? 4.733 -1.484 -10.426 1.00 82.62 539 SER A O 1
ATOM 4440 N N . SER A 1 540 ? 4.387 0.537 -9.528 1.00 72.12 540 SER A N 1
ATOM 4441 C CA . SER A 1 540 ? 3.223 0.106 -8.748 1.00 72.12 540 SER A CA 1
ATOM 4442 C C . SER A 1 540 ? 2.069 -0.452 -9.603 1.00 72.12 540 SER A C 1
ATOM 4444 O O . SER A 1 540 ? 1.432 -1.408 -9.160 1.00 72.12 540 SER A O 1
ATOM 4446 N N . HIS A 1 541 ? 1.841 0.058 -10.820 1.00 79.00 541 HIS A N 1
ATOM 4447 C CA . HIS A 1 541 ? 0.682 -0.295 -11.669 1.00 79.00 541 HIS A CA 1
ATOM 4448 C C . HIS A 1 541 ? 0.982 -0.496 -13.164 1.00 79.00 541 HIS A C 1
ATOM 4450 O O . HIS A 1 541 ? 0.057 -0.775 -13.920 1.00 79.00 541 HIS A O 1
ATOM 4456 N N . GLN A 1 542 ? 2.231 -0.332 -13.612 1.00 86.50 542 GLN A N 1
ATOM 4457 C CA . GLN A 1 542 ? 2.598 -0.579 -15.012 1.00 86.50 542 GLN A CA 1
ATOM 4458 C C . GLN A 1 542 ? 4.083 -0.934 -15.172 1.00 86.50 542 GLN A C 1
ATOM 4460 O O . GLN A 1 542 ? 4.938 -0.389 -14.467 1.00 86.50 542 GLN A O 1
ATOM 4465 N N . LYS A 1 543 ? 4.434 -1.806 -16.123 1.00 90.50 543 LYS A N 1
ATOM 4466 C CA . LYS A 1 543 ? 5.848 -2.044 -16.479 1.00 90.50 543 LYS A CA 1
ATOM 4467 C C . LYS A 1 543 ? 6.413 -0.910 -17.341 1.00 90.50 543 LYS A C 1
ATOM 4469 O O . LYS A 1 543 ? 5.718 -0.370 -18.200 1.00 90.50 543 LYS A O 1
ATOM 4474 N N . LEU A 1 544 ? 7.687 -0.566 -17.155 1.00 91.94 544 LEU A N 1
ATOM 4475 C CA . LEU A 1 544 ? 8.393 0.477 -17.908 1.00 91.94 544 LEU A CA 1
ATOM 4476 C C . LEU A 1 544 ? 9.606 -0.085 -18.652 1.00 91.94 544 LEU A C 1
ATOM 4478 O O . LEU A 1 544 ? 10.359 -0.892 -18.111 1.00 91.94 544 LEU A O 1
ATOM 4482 N N . PHE A 1 545 ? 9.855 0.427 -19.854 1.00 92.44 545 PHE A N 1
ATOM 4483 C CA . PHE A 1 545 ? 11.176 0.395 -20.468 1.00 92.44 545 PHE A CA 1
ATOM 4484 C C . PHE A 1 545 ? 12.043 1.484 -19.829 1.00 92.44 545 PHE A C 1
ATOM 4486 O O . PHE A 1 545 ? 11.661 2.654 -19.834 1.00 92.44 545 PHE A O 1
ATOM 4493 N N . CYS A 1 546 ? 13.214 1.111 -19.316 1.00 91.62 546 CYS A N 1
ATOM 4494 C CA . CYS A 1 546 ? 14.218 2.010 -18.760 1.00 91.62 546 CYS A CA 1
ATOM 4495 C C . CYS A 1 546 ? 15.548 1.835 -19.506 1.00 91.62 546 CYS A C 1
ATOM 4497 O O . CYS A 1 546 ? 16.197 0.789 -19.422 1.00 91.62 546 CYS A O 1
ATOM 4499 N N . PHE A 1 547 ? 15.971 2.872 -20.220 1.00 88.00 547 PHE A N 1
ATOM 4500 C CA . PHE A 1 547 ? 17.279 2.959 -20.868 1.00 88.00 547 PHE A CA 1
ATOM 4501 C C . PHE A 1 547 ? 18.186 3.909 -20.076 1.00 88.00 547 PHE A C 1
ATOM 4503 O O . PHE A 1 547 ? 17.752 4.998 -19.694 1.00 88.00 547 PHE A O 1
ATOM 4510 N N . LYS A 1 548 ? 19.441 3.511 -19.827 1.00 86.88 548 LYS A N 1
ATOM 4511 C CA . LYS A 1 548 ? 20.423 4.279 -19.043 1.00 86.88 548 LYS A CA 1
ATOM 4512 C C . LYS A 1 548 ? 21.736 4.413 -19.816 1.00 86.88 548 LYS A C 1
ATOM 4514 O O . LYS A 1 548 ? 22.621 3.573 -19.715 1.00 86.88 548 LYS A O 1
ATOM 4519 N N . TYR A 1 549 ? 21.863 5.497 -20.572 1.00 81.12 549 TYR A N 1
ATOM 4520 C CA . TYR A 1 549 ? 23.030 5.790 -21.394 1.00 81.12 549 TYR A CA 1
ATOM 4521 C C . TYR A 1 549 ? 24.125 6.521 -20.618 1.00 81.12 549 TYR A C 1
ATOM 4523 O O . TYR A 1 549 ? 23.872 7.569 -20.011 1.00 81.12 549 TYR A O 1
ATOM 4531 N N . ASN A 1 550 ? 25.361 6.028 -20.729 1.00 79.50 550 ASN A N 1
ATOM 4532 C CA . ASN A 1 550 ? 26.544 6.729 -20.247 1.00 79.50 550 ASN A CA 1
ATOM 4533 C C . ASN A 1 550 ? 27.290 7.425 -21.418 1.00 79.50 550 ASN A C 1
ATOM 4535 O O . ASN A 1 550 ? 27.971 6.758 -22.204 1.00 79.50 550 ASN A O 1
ATOM 4539 N N . PRO A 1 551 ? 27.180 8.761 -21.562 1.00 67.94 551 PRO A N 1
ATOM 4540 C CA . PRO A 1 551 ? 27.655 9.512 -22.727 1.00 67.94 551 PRO A CA 1
ATOM 4541 C C . PRO A 1 551 ? 29.175 9.559 -22.924 1.00 67.94 551 PRO A C 1
ATOM 4543 O O . PRO A 1 551 ? 29.609 9.936 -24.014 1.00 67.94 551 PRO A O 1
ATOM 4546 N N . PHE A 1 552 ? 29.993 9.130 -21.952 1.00 63.03 552 PHE A N 1
ATOM 4547 C CA . PHE A 1 552 ? 31.453 9.054 -22.123 1.00 63.03 552 PHE A CA 1
ATOM 4548 C C . PHE A 1 552 ? 31.889 8.205 -23.332 1.00 63.03 552 PHE A C 1
ATOM 4550 O O . PHE A 1 552 ? 32.962 8.440 -23.881 1.00 63.03 552 PHE A O 1
ATOM 4557 N N . GLN A 1 553 ? 31.057 7.261 -23.787 1.00 61.84 553 GLN A N 1
ATOM 4558 C CA . GLN A 1 553 ? 31.352 6.423 -24.955 1.00 61.84 553 GLN A CA 1
ATOM 4559 C C . GLN A 1 553 ? 31.247 7.173 -26.300 1.00 61.84 553 GLN A C 1
ATOM 4561 O O . GLN A 1 553 ? 31.953 6.823 -27.246 1.00 61.84 553 GLN A O 1
ATOM 4566 N N . HIS A 1 554 ? 30.398 8.206 -26.414 1.00 66.38 554 HIS A N 1
ATOM 4567 C CA . HIS A 1 554 ? 30.226 8.984 -27.653 1.00 66.38 554 HIS A CA 1
ATOM 4568 C C . HIS A 1 554 ? 29.952 10.482 -27.375 1.00 66.38 554 HIS A C 1
ATOM 4570 O O . HIS A 1 554 ? 28.829 10.953 -27.581 1.00 66.38 554 HIS A O 1
ATOM 4576 N N . PRO A 1 555 ? 30.967 11.275 -26.981 1.00 65.75 555 PRO A N 1
ATOM 4577 C CA . PRO A 1 555 ? 30.783 12.664 -26.535 1.00 65.75 555 PRO A CA 1
ATOM 4578 C C . PRO A 1 555 ? 30.279 13.652 -27.609 1.00 65.75 555 PRO A C 1
ATOM 4580 O O . PRO A 1 555 ? 29.932 14.780 -27.275 1.00 65.75 555 PRO A O 1
ATOM 4583 N N . ASN A 1 556 ? 30.219 13.248 -28.884 1.00 68.62 556 ASN A N 1
ATOM 4584 C CA . ASN A 1 556 ? 29.886 14.119 -30.020 1.00 68.62 556 ASN A CA 1
ATOM 4585 C C . ASN A 1 556 ? 28.442 13.944 -30.556 1.00 68.62 556 ASN A C 1
ATOM 4587 O O . ASN A 1 556 ? 28.119 14.489 -31.613 1.00 68.62 556 ASN A O 1
ATOM 4591 N N . LYS A 1 557 ? 27.570 13.165 -29.894 1.00 68.06 557 LYS A N 1
ATOM 4592 C CA . LYS A 1 557 ? 26.182 12.936 -30.355 1.00 68.06 557 LYS A CA 1
ATOM 4593 C C . LYS A 1 557 ? 25.260 14.104 -29.961 1.00 68.06 557 LYS A C 1
ATOM 4595 O O . LYS A 1 557 ? 24.959 14.290 -28.787 1.00 68.06 557 LYS A O 1
ATOM 4600 N N . LEU A 1 558 ? 24.792 14.871 -30.954 1.00 72.81 558 LEU A N 1
ATOM 4601 C CA . LEU A 1 558 ? 23.902 16.034 -30.767 1.00 72.81 558 LEU A CA 1
ATOM 4602 C C . LEU A 1 558 ? 22.408 15.680 -30.668 1.00 72.81 558 LEU A C 1
ATOM 4604 O O . LEU A 1 558 ? 21.619 16.489 -30.173 1.00 72.81 558 LEU A O 1
ATOM 4608 N N . HIS A 1 559 ? 22.005 14.483 -31.100 1.00 85.00 559 HIS A N 1
ATOM 4609 C CA . HIS A 1 559 ? 20.637 13.997 -30.929 1.00 85.00 559 HIS A CA 1
ATOM 4610 C C . HIS A 1 559 ? 20.545 12.474 -30.814 1.00 85.00 559 HIS A C 1
ATOM 4612 O O . HIS A 1 559 ? 21.429 11.745 -31.258 1.00 85.00 559 HIS A O 1
ATOM 4618 N N . PHE A 1 560 ? 19.436 12.009 -30.237 1.00 86.75 560 PHE A N 1
ATOM 4619 C CA . PHE A 1 560 ? 19.016 10.604 -30.235 1.00 86.75 560 PHE A CA 1
ATOM 4620 C C . PHE A 1 560 ? 17.601 10.494 -30.801 1.00 86.75 560 PHE A C 1
ATOM 4622 O O . PHE A 1 560 ? 16.797 11.418 -30.646 1.00 86.75 560 PHE A O 1
ATOM 4629 N N . ILE A 1 561 ? 17.282 9.355 -31.416 1.00 89.69 561 ILE A N 1
ATOM 4630 C CA . ILE A 1 561 ? 15.904 8.997 -31.775 1.00 89.69 561 ILE A CA 1
ATOM 4631 C C . ILE A 1 561 ? 15.509 7.802 -30.919 1.00 89.69 561 ILE A C 1
ATOM 4633 O O . ILE A 1 561 ? 16.101 6.732 -31.026 1.00 89.69 561 ILE A O 1
ATOM 4637 N N . CYS A 1 562 ? 14.507 7.982 -30.074 1.00 89.88 562 CYS A N 1
ATOM 4638 C CA . CYS A 1 562 ? 13.939 6.916 -29.268 1.00 89.88 562 CYS A CA 1
ATOM 4639 C C . CYS A 1 562 ? 12.673 6.418 -29.972 1.00 89.88 562 CYS A C 1
ATOM 4641 O O . CYS A 1 562 ? 11.758 7.202 -30.237 1.00 89.88 562 CYS A O 1
ATOM 4643 N N . ARG A 1 563 ? 12.646 5.126 -30.306 1.00 91.88 563 ARG A N 1
ATOM 4644 C CA . ARG A 1 563 ? 11.602 4.479 -31.105 1.00 91.88 563 ARG A CA 1
ATOM 4645 C C . ARG A 1 563 ? 10.896 3.412 -30.283 1.00 91.88 563 ARG A C 1
ATOM 4647 O O . ARG A 1 563 ? 11.514 2.416 -29.897 1.00 91.88 563 ARG A O 1
ATOM 4654 N N . ALA A 1 564 ? 9.599 3.608 -30.067 1.00 91.62 564 ALA A N 1
ATOM 4655 C CA . ALA A 1 564 ? 8.694 2.605 -29.525 1.00 91.62 564 ALA A CA 1
ATOM 4656 C C . ALA A 1 564 ? 7.913 1.939 -30.669 1.00 91.62 564 ALA A C 1
ATOM 4658 O O . ALA A 1 564 ? 7.326 2.638 -31.496 1.00 91.62 564 ALA A O 1
ATOM 4659 N N . ASN A 1 565 ? 7.884 0.606 -30.715 1.00 93.19 565 ASN A N 1
ATOM 4660 C CA . ASN A 1 565 ? 7.095 -0.148 -31.692 1.00 93.19 565 ASN A CA 1
ATOM 4661 C C . ASN A 1 565 ? 6.128 -1.081 -30.961 1.00 93.19 565 ASN A C 1
ATOM 4663 O O . ASN A 1 565 ? 6.564 -1.926 -30.170 1.00 93.19 565 ASN A O 1
ATOM 4667 N N . PHE A 1 566 ? 4.836 -0.948 -31.253 1.00 93.31 566 PHE A N 1
ATOM 4668 C CA . PHE A 1 566 ? 3.756 -1.697 -30.617 1.00 93.31 566 PHE A CA 1
ATOM 4669 C C . PHE A 1 566 ? 2.918 -2.434 -31.666 1.00 93.31 566 PHE A C 1
ATOM 4671 O O . PHE A 1 566 ? 2.524 -1.842 -32.670 1.00 93.31 566 PHE A O 1
ATOM 4678 N N . GLU A 1 567 ? 2.602 -3.704 -31.424 1.00 94.00 567 GLU A N 1
ATOM 4679 C CA . GLU A 1 567 ? 1.577 -4.438 -32.172 1.00 94.00 567 GLU A CA 1
ATOM 4680 C C . GLU A 1 567 ? 0.372 -4.668 -31.264 1.00 94.00 567 GLU A C 1
ATOM 4682 O O . GLU A 1 567 ? 0.481 -5.339 -30.234 1.00 94.00 567 GLU A O 1
ATOM 4687 N N . VAL A 1 568 ? -0.767 -4.097 -31.650 1.00 94.94 568 VAL A N 1
ATOM 4688 C CA . VAL A 1 568 ? -1.962 -4.010 -30.808 1.00 94.94 568 VAL A CA 1
ATOM 4689 C C . VAL A 1 568 ? -3.172 -4.543 -31.560 1.00 94.94 568 VAL A C 1
ATOM 4691 O O . VAL A 1 568 ? -3.431 -4.140 -32.693 1.00 94.94 568 VAL A O 1
ATOM 4694 N N . ASP A 1 569 ? -3.934 -5.423 -30.920 1.00 94.62 569 ASP A N 1
ATOM 4695 C CA . ASP A 1 569 ? -5.286 -5.787 -31.335 1.00 94.62 569 ASP A CA 1
ATOM 4696 C C . ASP A 1 569 ? -6.293 -4.989 -30.511 1.00 94.62 569 ASP A C 1
ATOM 4698 O O . ASP A 1 569 ? -6.325 -5.099 -29.288 1.00 94.62 569 ASP A O 1
ATOM 4702 N N . LEU A 1 570 ? -7.101 -4.165 -31.172 1.00 94.62 570 LEU A N 1
ATOM 4703 C CA . LEU A 1 570 ? -8.060 -3.271 -30.530 1.00 94.62 570 LEU A CA 1
ATOM 4704 C C . LEU A 1 570 ? -9.466 -3.875 -30.516 1.00 94.62 570 LEU A C 1
ATOM 4706 O O . LEU A 1 570 ? -9.875 -4.574 -31.449 1.00 94.62 570 LEU A O 1
ATOM 4710 N N . TYR A 1 571 ? -10.230 -3.554 -29.475 1.00 96.12 571 TYR A N 1
ATOM 4711 C CA . TYR A 1 571 ? -11.568 -4.070 -29.210 1.00 96.12 571 TYR A CA 1
ATOM 4712 C C . TYR A 1 571 ? -12.522 -2.923 -28.890 1.00 96.12 571 TYR A C 1
ATOM 4714 O O . TYR A 1 571 ? -12.273 -2.114 -28.000 1.00 96.12 571 TYR A O 1
ATOM 4722 N N . LYS A 1 572 ? -13.664 -2.904 -29.577 1.00 95.69 572 LYS A N 1
ATOM 4723 C CA . LYS A 1 572 ? -14.848 -2.183 -29.113 1.00 95.69 572 LYS A CA 1
ATOM 4724 C C . LYS A 1 572 ? -15.319 -2.822 -27.819 1.00 95.69 572 LYS A C 1
ATOM 4726 O O . LYS A 1 572 ? -15.432 -4.045 -27.748 1.00 95.69 572 LYS A O 1
ATOM 4731 N N . VAL A 1 573 ? -15.637 -2.008 -26.830 1.00 96.06 573 VAL A N 1
ATOM 4732 C CA . VAL A 1 573 ? -16.223 -2.455 -25.562 1.00 96.06 573 VAL A CA 1
ATOM 4733 C C . VAL A 1 573 ? -17.606 -1.842 -25.476 1.00 96.06 573 VAL A C 1
ATOM 4735 O O . VAL A 1 573 ? -17.778 -0.701 -25.886 1.00 96.06 573 VAL A O 1
ATOM 4738 N N . ASN A 1 574 ? -18.601 -2.591 -25.013 1.00 96.44 574 ASN A N 1
ATOM 4739 C CA . ASN A 1 574 ? -19.953 -2.071 -24.823 1.00 96.44 574 ASN A CA 1
ATOM 4740 C C . ASN A 1 574 ? -20.512 -2.574 -23.493 1.00 96.44 574 ASN A C 1
ATOM 4742 O O . ASN A 1 574 ? -20.366 -3.757 -23.176 1.00 96.44 574 ASN A O 1
ATOM 4746 N N . LEU A 1 575 ? -21.174 -1.700 -22.741 1.00 96.06 575 LEU A N 1
ATOM 4747 C CA . LEU A 1 575 ? -21.803 -2.028 -21.466 1.00 96.06 575 LEU A CA 1
ATOM 4748 C C . LEU A 1 575 ? -23.260 -2.410 -21.727 1.00 96.06 575 LEU A C 1
ATOM 4750 O O . LEU A 1 575 ? -24.103 -1.562 -22.013 1.00 96.06 575 LEU A O 1
ATOM 4754 N N . VAL A 1 576 ? -23.542 -3.709 -21.665 1.00 95.56 576 VAL A N 1
ATOM 4755 C CA . VAL A 1 576 ? -24.826 -4.286 -22.078 1.00 95.56 576 VAL A CA 1
ATOM 4756 C C . VAL A 1 576 ? -25.618 -4.728 -20.853 1.00 95.56 576 VAL A C 1
ATOM 4758 O O . VAL A 1 576 ? -25.082 -5.392 -19.967 1.00 95.56 576 VAL A O 1
ATOM 4761 N N . GLU A 1 577 ? -26.897 -4.358 -20.810 1.00 95.75 577 GLU A N 1
ATOM 4762 C CA . GLU A 1 577 ? -27.842 -4.776 -19.770 1.00 95.75 577 GLU A CA 1
ATOM 4763 C C . GLU A 1 577 ? -28.078 -6.296 -19.834 1.00 95.75 577 GLU A C 1
ATOM 4765 O O . GLU A 1 577 ? -28.323 -6.867 -20.899 1.00 95.75 577 GLU A O 1
ATOM 4770 N N . VAL A 1 578 ? -27.976 -6.962 -18.686 1.00 96.00 578 VAL A N 1
ATOM 4771 C CA . VAL A 1 578 ? -28.094 -8.419 -18.551 1.00 96.00 578 VAL A CA 1
ATOM 4772 C C . VAL A 1 578 ? -29.566 -8.776 -18.374 1.00 96.00 578 VAL A C 1
ATOM 4774 O O . VAL A 1 578 ? -30.124 -8.665 -17.283 1.00 96.00 578 VAL A O 1
ATOM 4777 N N . THR A 1 579 ? -30.204 -9.174 -19.475 1.00 94.06 579 THR A N 1
ATOM 4778 C CA . THR A 1 579 ? -31.652 -9.430 -19.535 1.00 94.06 579 THR A CA 1
ATOM 4779 C C . THR A 1 579 ? -32.065 -10.818 -19.046 1.00 94.06 579 THR A C 1
ATOM 4781 O O . THR A 1 579 ? -33.217 -10.995 -18.657 1.00 94.06 579 THR A O 1
ATOM 4784 N N . ASP A 1 580 ? -31.161 -11.804 -19.060 1.00 92.31 580 ASP A N 1
ATOM 4785 C CA . ASP A 1 580 ? -31.389 -13.098 -18.408 1.00 92.31 580 ASP A CA 1
ATOM 4786 C C . ASP A 1 580 ? -30.894 -13.026 -16.950 1.00 92.31 580 ASP A C 1
ATOM 4788 O O . ASP A 1 580 ? -29.687 -12.897 -16.726 1.00 92.31 580 ASP A O 1
ATOM 4792 N N . PRO A 1 581 ? -31.775 -13.130 -15.934 1.00 88.94 581 PRO A N 1
ATOM 4793 C CA . PRO A 1 581 ? -31.349 -13.111 -14.537 1.00 88.94 581 PRO A CA 1
ATOM 4794 C C . PRO A 1 581 ? -30.419 -14.279 -14.170 1.00 88.94 581 PRO A C 1
ATOM 4796 O O . PRO A 1 581 ? -29.705 -14.170 -13.175 1.00 88.94 581 PRO A O 1
ATOM 4799 N N . ASN A 1 582 ? -30.394 -15.358 -14.961 1.00 92.25 582 ASN A N 1
ATOM 4800 C CA . ASN A 1 582 ? -29.545 -16.530 -14.743 1.00 92.25 582 ASN A CA 1
ATOM 4801 C C . ASN A 1 582 ? -28.147 -16.395 -15.374 1.00 92.25 582 ASN A C 1
ATOM 4803 O O . ASN A 1 582 ? -27.280 -17.220 -15.090 1.00 92.25 582 ASN A O 1
ATOM 4807 N N . GLU A 1 583 ? -27.895 -15.379 -16.212 1.00 94.00 583 GLU A N 1
ATOM 4808 C CA . GLU A 1 583 ? -26.581 -15.209 -16.835 1.00 94.00 583 GLU A CA 1
ATOM 4809 C C . GLU A 1 583 ? -25.515 -14.896 -15.773 1.00 94.00 583 GLU A C 1
ATOM 4811 O O . GLU A 1 583 ? -25.617 -13.923 -15.014 1.00 94.00 583 GLU A O 1
ATOM 4816 N N . VAL A 1 584 ? -24.464 -15.718 -15.739 1.00 88.75 584 VAL A N 1
ATOM 4817 C CA . VAL A 1 584 ? -23.272 -15.494 -14.918 1.00 88.75 584 VAL A CA 1
ATOM 4818 C C . VAL A 1 584 ? -22.357 -14.526 -15.661 1.00 88.75 584 VAL A C 1
ATOM 4820 O O . VAL A 1 584 ? -21.727 -14.889 -16.654 1.00 88.75 584 VAL A O 1
ATOM 4823 N N . VAL A 1 585 ? -22.285 -13.286 -15.177 1.00 91.62 585 VAL A N 1
ATOM 4824 C CA . VAL A 1 585 ? -21.381 -12.273 -15.732 1.00 91.62 585 VAL A CA 1
ATOM 4825 C C . VAL A 1 585 ? -19.949 -12.655 -15.379 1.00 91.62 585 VAL A C 1
ATOM 4827 O O . VAL A 1 585 ? -19.588 -12.710 -14.206 1.00 91.62 585 VAL A O 1
ATOM 4830 N N . GLN A 1 586 ? -19.142 -12.921 -16.402 1.00 90.12 586 GLN A N 1
ATOM 4831 C CA . GLN A 1 586 ? -17.703 -13.102 -16.256 1.00 90.12 586 GLN A CA 1
ATOM 4832 C C . GLN A 1 586 ? -17.038 -11.724 -16.218 1.00 90.12 586 GLN A C 1
ATOM 4834 O O . GLN A 1 586 ? -17.184 -10.934 -17.152 1.00 90.12 586 GLN A O 1
ATOM 4839 N N . PHE A 1 587 ? -16.315 -11.446 -15.139 1.00 91.62 587 PHE A N 1
ATOM 4840 C CA . PHE A 1 587 ? -15.534 -10.230 -14.937 1.00 91.62 587 PHE A CA 1
ATOM 4841 C C . PHE A 1 587 ? -14.210 -10.590 -14.259 1.00 91.62 587 PHE A C 1
ATOM 4843 O O . PHE A 1 587 ? -14.082 -11.649 -13.647 1.00 91.62 587 PHE A O 1
ATOM 4850 N N . GLU A 1 588 ? -13.224 -9.712 -14.387 1.00 87.69 588 GLU A N 1
ATOM 4851 C CA . GLU A 1 588 ? -11.913 -9.854 -13.756 1.00 87.69 588 GLU A CA 1
ATOM 4852 C C . GLU A 1 588 ? -11.918 -9.088 -12.422 1.00 87.69 588 GLU A C 1
ATOM 4854 O O . GLU A 1 588 ? -12.117 -7.868 -12.444 1.00 87.69 588 GLU A O 1
ATOM 4859 N N . PRO A 1 589 ? -11.754 -9.759 -11.264 1.00 91.31 589 PRO A N 1
ATOM 4860 C CA . PRO A 1 589 ? -11.700 -9.080 -9.975 1.00 91.31 589 PRO A CA 1
ATOM 4861 C C . PRO A 1 589 ? -10.442 -8.214 -9.853 1.00 91.31 589 PRO A C 1
ATOM 4863 O O . PRO A 1 589 ? -9.326 -8.697 -10.036 1.00 91.31 589 PRO A O 1
ATOM 4866 N N . ILE A 1 590 ? -10.619 -6.943 -9.496 1.00 93.62 590 ILE A N 1
ATOM 4867 C CA . ILE A 1 590 ? -9.514 -6.034 -9.162 1.00 93.62 590 ILE A CA 1
ATOM 4868 C C . ILE A 1 590 ? -8.760 -6.516 -7.907 1.00 93.62 590 ILE A C 1
ATOM 4870 O O . ILE A 1 590 ? -9.380 -6.971 -6.943 1.00 93.62 590 ILE A O 1
ATOM 4874 N N . SER A 1 591 ? -7.426 -6.406 -7.886 1.00 90.81 591 SER A N 1
ATOM 4875 C CA . SER A 1 591 ? -6.647 -6.733 -6.684 1.00 90.81 591 SER A CA 1
ATOM 4876 C C . SER A 1 591 ? -6.722 -5.611 -5.639 1.00 90.81 591 SER A C 1
ATOM 4878 O O . SER A 1 591 ? -6.930 -4.444 -5.976 1.00 90.81 591 SER A O 1
ATOM 4880 N N . GLN A 1 592 ? -6.483 -5.923 -4.359 1.00 88.38 592 GLN A N 1
ATOM 4881 C CA . GLN A 1 592 ? -6.430 -4.886 -3.316 1.00 88.38 592 GLN A CA 1
ATOM 4882 C C . GLN A 1 592 ? -5.310 -3.862 -3.569 1.00 88.38 592 GLN A C 1
ATOM 4884 O O . GLN A 1 592 ? -5.482 -2.692 -3.248 1.00 88.38 592 GLN A O 1
ATOM 4889 N N . ARG A 1 593 ? -4.195 -4.265 -4.197 1.00 86.88 593 ARG A N 1
ATOM 4890 C CA . ARG A 1 593 ? -3.121 -3.347 -4.614 1.00 86.88 593 ARG A CA 1
ATOM 4891 C C . ARG A 1 593 ? -3.617 -2.355 -5.666 1.00 86.88 593 ARG A C 1
ATOM 4893 O O . ARG A 1 593 ? -3.357 -1.163 -5.551 1.00 86.88 593 ARG A O 1
ATOM 4900 N N . ASP A 1 594 ? -4.372 -2.826 -6.655 1.00 88.50 594 ASP A N 1
ATOM 4901 C CA . ASP A 1 594 ? -4.939 -1.962 -7.693 1.00 88.50 594 ASP A CA 1
ATOM 4902 C C . ASP A 1 594 ? -6.008 -1.019 -7.121 1.00 88.50 594 ASP A C 1
ATOM 4904 O O . ASP A 1 594 ? -6.037 0.155 -7.484 1.00 88.50 594 ASP A O 1
ATOM 4908 N N . ILE A 1 595 ? -6.832 -1.477 -6.168 1.00 91.12 595 ILE A N 1
ATOM 4909 C CA . ILE A 1 595 ? -7.717 -0.599 -5.380 1.00 91.12 595 ILE A CA 1
ATOM 4910 C C . ILE A 1 595 ? -6.882 0.478 -4.665 1.00 91.12 595 ILE A C 1
ATOM 4912 O O . ILE A 1 595 ? -7.136 1.670 -4.833 1.00 91.12 595 ILE A O 1
ATOM 4916 N N . ASP A 1 596 ? -5.852 0.078 -3.918 1.00 87.62 596 ASP A N 1
ATOM 4917 C CA . ASP A 1 596 ? -4.996 0.963 -3.120 1.00 87.62 596 ASP A CA 1
ATOM 4918 C C . ASP A 1 596 ? -4.168 1.956 -3.969 1.00 87.62 596 ASP A C 1
ATOM 4920 O O . ASP A 1 596 ? -3.675 2.955 -3.428 1.00 87.62 596 ASP A O 1
ATOM 4924 N N . ILE A 1 597 ? -4.020 1.719 -5.278 1.00 87.56 597 ILE A N 1
ATOM 4925 C CA . ILE A 1 597 ? -3.397 2.633 -6.250 1.00 87.56 597 ILE A CA 1
ATOM 4926 C C . ILE A 1 597 ? -4.449 3.522 -6.920 1.00 87.56 597 ILE A C 1
ATOM 4928 O O . ILE A 1 597 ? -4.327 4.748 -6.890 1.00 87.56 597 ILE A O 1
ATOM 4932 N N . TYR A 1 598 ? -5.512 2.939 -7.476 1.00 94.69 598 TYR A N 1
ATOM 4933 C CA . TYR A 1 598 ? -6.567 3.672 -8.179 1.00 94.69 598 TYR A CA 1
ATOM 4934 C C . TYR A 1 598 ? -7.569 4.369 -7.239 1.00 94.69 598 TYR A C 1
ATOM 4936 O O . TYR A 1 598 ? -8.526 4.969 -7.724 1.00 94.69 598 TYR A O 1
ATOM 4944 N N . LEU A 1 599 ? -7.319 4.347 -5.922 1.00 94.75 599 LEU A N 1
ATOM 4945 C CA . LEU A 1 599 ? -7.878 5.231 -4.886 1.00 94.75 599 LEU A CA 1
ATOM 4946 C C . LEU A 1 599 ? -6.835 6.168 -4.240 1.00 94.75 599 LEU A C 1
ATOM 4948 O O . LEU A 1 599 ? -7.155 6.874 -3.288 1.00 94.75 599 LEU A O 1
ATOM 4952 N N . ARG A 1 600 ? -5.585 6.199 -4.722 1.00 90.75 600 ARG A N 1
ATOM 4953 C CA . ARG A 1 600 ? -4.535 7.088 -4.193 1.00 90.75 600 ARG A CA 1
ATOM 4954 C C . ARG A 1 600 ? -4.630 8.483 -4.835 1.00 90.75 600 ARG A C 1
ATOM 4956 O O . ARG A 1 600 ? -4.835 8.565 -6.057 1.00 90.75 600 ARG A O 1
ATOM 4963 N N . PRO A 1 601 ? -4.489 9.588 -4.077 1.00 91.00 601 PRO A N 1
ATOM 4964 C CA . PRO A 1 601 ? -4.288 10.911 -4.660 1.00 91.00 601 PRO A CA 1
ATOM 4965 C C . PRO A 1 601 ? -2.892 10.999 -5.289 1.00 91.00 601 PRO A C 1
ATOM 4967 O O . PRO A 1 601 ? -1.965 10.291 -4.896 1.00 91.00 601 PRO A O 1
ATOM 4970 N N . THR A 1 602 ? -2.723 11.865 -6.283 1.00 87.50 602 THR A N 1
ATOM 4971 C CA . THR A 1 602 ? -1.416 12.116 -6.919 1.00 87.50 602 THR A CA 1
ATOM 4972 C C . THR A 1 602 ? -1.148 13.617 -6.972 1.00 87.50 602 THR A C 1
ATOM 4974 O O . THR A 1 602 ? -2.056 14.415 -6.762 1.00 87.50 602 THR A O 1
ATOM 4977 N N . GLU A 1 603 ? 0.078 14.049 -7.280 1.00 83.19 603 GLU A N 1
ATOM 4978 C CA . GLU A 1 603 ? 0.407 15.488 -7.365 1.00 83.19 603 GLU A CA 1
ATOM 4979 C C . GLU A 1 603 ? -0.470 16.240 -8.391 1.00 83.19 603 GLU A C 1
ATOM 4981 O O . GLU A 1 603 ? -0.745 17.433 -8.236 1.00 83.19 603 GLU A O 1
ATOM 4986 N N . LYS A 1 604 ? -0.974 15.519 -9.404 1.00 85.44 604 LYS A N 1
ATOM 4987 C CA . LYS A 1 604 ? -1.946 16.004 -10.392 1.00 85.44 604 LYS A CA 1
ATOM 4988 C C . LYS A 1 604 ? -3.396 15.707 -10.005 1.00 85.44 604 LYS A C 1
ATOM 4990 O O . LYS A 1 604 ? -4.236 16.586 -10.171 1.00 85.44 604 LYS A O 1
ATOM 4995 N N . LEU A 1 605 ? -3.681 14.530 -9.449 1.00 90.56 605 LEU A N 1
ATOM 4996 C CA . LEU A 1 605 ? -4.986 14.134 -8.906 1.00 90.56 605 LEU A CA 1
ATOM 4997 C C . LEU A 1 605 ? -5.071 14.428 -7.399 1.00 90.56 605 LEU A C 1
ATOM 4999 O O . LEU A 1 605 ? -5.367 13.529 -6.610 1.00 90.56 605 LEU A O 1
ATOM 5003 N N . ASN A 1 606 ? -4.760 15.655 -6.968 1.00 88.56 606 ASN A N 1
ATOM 5004 C CA . ASN A 1 606 ? -4.835 15.988 -5.546 1.00 88.56 606 ASN A CA 1
ATOM 5005 C C . ASN A 1 606 ? -6.252 16.448 -5.172 1.00 88.56 606 ASN A C 1
ATOM 5007 O O . ASN A 1 606 ? -6.596 17.624 -5.310 1.00 88.56 606 ASN A O 1
ATOM 5011 N N . TYR A 1 607 ? -7.059 15.495 -4.709 1.00 92.44 607 TYR A N 1
ATOM 5012 C CA . TYR A 1 607 ? -8.366 15.718 -4.084 1.00 92.44 607 TYR A CA 1
ATOM 5013 C C . TYR A 1 607 ? -8.315 15.735 -2.550 1.00 92.44 607 TYR A C 1
ATOM 5015 O O . TYR A 1 607 ? -9.308 16.103 -1.928 1.00 92.44 607 TYR A O 1
ATOM 5023 N N . ASP A 1 608 ? -7.175 15.403 -1.934 1.00 91.19 608 ASP A N 1
ATOM 5024 C CA . ASP A 1 608 ? -6.972 15.500 -0.484 1.00 91.19 608 ASP A CA 1
ATOM 5025 C C . ASP A 1 608 ? -6.573 16.935 -0.096 1.00 91.19 608 ASP A C 1
ATOM 5027 O O . ASP A 1 608 ? -5.466 17.241 0.346 1.00 91.19 608 ASP A O 1
ATOM 5031 N N . THR A 1 609 ? -7.491 17.868 -0.356 1.00 91.88 609 THR A N 1
ATOM 5032 C CA . THR A 1 609 ? -7.355 19.270 0.045 1.00 91.88 609 THR A CA 1
ATOM 5033 C C . THR A 1 609 ? -8.686 19.782 0.597 1.00 91.88 609 THR A C 1
ATOM 5035 O O . THR A 1 609 ? -9.731 19.469 0.021 1.00 91.88 609 THR A O 1
ATOM 5038 N N . PRO A 1 610 ? -8.688 20.627 1.649 1.00 93.12 610 PRO A N 1
ATOM 5039 C CA . PRO A 1 610 ? -9.925 21.196 2.188 1.00 93.12 610 PRO A CA 1
ATOM 5040 C C . PRO A 1 610 ? -10.745 21.978 1.152 1.00 93.12 610 PRO A C 1
ATOM 5042 O O . PRO A 1 610 ? -11.968 22.005 1.231 1.00 93.12 610 PRO A O 1
ATOM 5045 N N . GLU A 1 611 ? -10.090 22.582 0.153 1.00 94.00 611 GLU A N 1
ATOM 5046 C CA . GLU A 1 611 ? -10.772 23.287 -0.938 1.00 94.00 611 GLU A CA 1
ATOM 5047 C C . GLU A 1 611 ? -11.503 22.322 -1.890 1.00 94.00 611 GLU A C 1
ATOM 5049 O O . GLU A 1 611 ? -12.600 22.634 -2.355 1.00 94.00 611 GLU A O 1
ATOM 5054 N N . PHE A 1 612 ? -10.947 21.131 -2.151 1.00 94.69 612 PHE A N 1
ATOM 5055 C CA . PHE A 1 612 ? -11.638 20.105 -2.934 1.00 94.69 612 PHE A CA 1
ATOM 5056 C C . PHE A 1 612 ? -12.748 19.417 -2.122 1.00 94.69 612 PHE A C 1
ATOM 5058 O O . PHE A 1 612 ? -13.839 19.226 -2.654 1.00 94.69 612 PHE A O 1
ATOM 5065 N N . GLU A 1 613 ? -12.531 19.126 -0.833 1.00 94.88 613 GLU A N 1
ATOM 5066 C CA . GLU A 1 613 ? -13.580 18.621 0.072 1.00 94.88 613 GLU A CA 1
ATOM 5067 C C . GLU A 1 613 ? -14.762 19.605 0.168 1.00 94.88 613 GLU A C 1
ATOM 5069 O O . GLU A 1 613 ? -15.913 19.196 -0.003 1.00 94.88 613 GLU A O 1
ATOM 5074 N N . GLN A 1 614 ? -14.502 20.906 0.351 1.00 94.50 614 GLN A N 1
ATOM 5075 C CA . GLN A 1 614 ? -15.539 21.944 0.329 1.00 94.50 614 GLN A CA 1
ATOM 5076 C C . GLN A 1 614 ? -16.303 21.940 -1.003 1.00 94.50 614 GLN A C 1
ATOM 5078 O O . GLN A 1 614 ? -17.533 21.905 -1.006 1.00 94.50 614 GLN A O 1
ATOM 5083 N N . PHE A 1 615 ? -15.594 21.909 -2.135 1.00 94.12 615 PHE A N 1
ATOM 5084 C CA . PHE A 1 615 ? -16.204 21.831 -3.464 1.00 94.12 615 PHE A CA 1
ATOM 5085 C C . PHE A 1 615 ? -17.123 20.596 -3.622 1.00 94.12 615 PHE A C 1
ATOM 5087 O O . PHE A 1 615 ? -18.253 20.731 -4.108 1.00 94.12 615 PHE A O 1
ATOM 5094 N N . ILE A 1 616 ? -16.681 19.411 -3.180 1.00 96.50 616 ILE A N 1
ATOM 5095 C CA . ILE A 1 616 ? -17.478 18.173 -3.192 1.00 96.50 616 ILE A CA 1
ATOM 5096 C C . ILE A 1 616 ? -18.767 18.340 -2.374 1.00 96.50 616 ILE A C 1
ATOM 5098 O O . ILE A 1 616 ? -19.844 17.945 -2.835 1.00 96.50 616 ILE A O 1
ATOM 5102 N N . GLN A 1 617 ? -18.670 18.939 -1.183 1.00 94.88 617 GLN A N 1
ATOM 5103 C CA . GLN A 1 617 ? -19.811 19.179 -0.296 1.00 94.88 617 GLN A CA 1
ATOM 5104 C C . GLN A 1 617 ? -20.812 20.173 -0.909 1.00 94.88 617 GLN A C 1
ATOM 5106 O O . GLN A 1 617 ? -22.001 19.860 -0.987 1.00 94.88 617 GLN A O 1
ATOM 5111 N N . GLU A 1 618 ? -20.337 21.322 -1.403 1.00 94.88 618 GLU A N 1
ATOM 5112 C CA . GLU A 1 618 ? -21.156 22.384 -2.014 1.00 94.88 618 GLU A CA 1
ATOM 5113 C C . GLU A 1 618 ? -21.951 21.912 -3.239 1.00 94.88 618 GLU A C 1
ATOM 5115 O O . GLU A 1 618 ? -23.076 22.356 -3.460 1.00 94.88 618 GLU A O 1
ATOM 5120 N N . ASN A 1 619 ? -21.379 21.008 -4.040 1.00 94.12 619 ASN A N 1
ATOM 5121 C CA . ASN A 1 619 ? -21.971 20.556 -5.303 1.00 94.12 619 ASN A CA 1
ATOM 5122 C C . ASN A 1 619 ? -22.680 19.190 -5.174 1.00 94.12 619 ASN A C 1
ATOM 5124 O O . ASN A 1 619 ? -23.221 18.669 -6.150 1.00 94.12 619 ASN A O 1
ATOM 5128 N N . GLY A 1 620 ? -22.703 18.596 -3.976 1.00 94.88 620 GLY A N 1
ATOM 5129 C CA . GLY A 1 620 ? -23.381 17.325 -3.721 1.00 94.88 620 GLY A CA 1
ATOM 5130 C C . GLY A 1 620 ? -22.737 16.120 -4.418 1.00 94.88 620 GLY A C 1
ATOM 5131 O O . GLY A 1 620 ? -23.454 15.210 -4.850 1.00 94.88 620 GLY A O 1
ATOM 5132 N N . PHE A 1 621 ? -21.409 16.108 -4.573 1.00 96.31 621 PHE A N 1
ATOM 5133 C CA . PHE A 1 621 ? -20.665 15.026 -5.234 1.00 96.31 621 PHE A CA 1
ATOM 5134 C C . PHE A 1 621 ? -20.332 13.868 -4.293 1.00 96.31 621 PHE A C 1
ATOM 5136 O O . PHE A 1 621 ? -19.184 13.464 -4.136 1.00 96.31 621 PHE A O 1
ATOM 5143 N N . TYR A 1 622 ? -21.389 13.314 -3.714 1.00 95.94 622 TYR A N 1
ATOM 5144 C CA . TYR A 1 622 ? -21.425 12.040 -3.006 1.00 95.94 622 TYR A CA 1
ATOM 5145 C C . TYR A 1 622 ? -22.615 11.217 -3.525 1.00 95.94 622 TYR A C 1
ATOM 5147 O O . TYR A 1 622 ? -23.608 11.828 -3.949 1.00 95.94 622 TYR A O 1
ATOM 5155 N N . PRO A 1 623 ? -22.555 9.871 -3.513 1.00 94.62 623 PRO A N 1
ATOM 5156 C CA . PRO A 1 623 ? -23.707 9.022 -3.803 1.00 94.62 623 PRO A CA 1
ATOM 5157 C C . PRO A 1 623 ? -24.878 9.363 -2.876 1.00 94.62 623 PRO A C 1
ATOM 5159 O O . PRO A 1 623 ? -24.729 9.384 -1.652 1.00 94.62 623 PRO A O 1
ATOM 5162 N N . LYS A 1 624 ? -26.040 9.675 -3.450 1.00 94.25 624 LYS A N 1
ATOM 5163 C CA . LYS A 1 624 ? -27.243 10.049 -2.692 1.00 94.25 624 LYS A CA 1
ATOM 5164 C C . LYS A 1 624 ? -28.078 8.825 -2.316 1.00 94.25 624 LYS A C 1
ATOM 5166 O O . LYS A 1 624 ? -27.937 7.758 -2.903 1.00 94.25 624 LYS A O 1
ATOM 5171 N N . GLN A 1 625 ? -28.986 8.998 -1.362 1.00 93.00 625 GLN A N 1
ATOM 5172 C CA . GLN A 1 625 ? -30.091 8.066 -1.143 1.00 93.00 625 GLN A CA 1
ATOM 5173 C C . GLN A 1 625 ? -31.314 8.551 -1.939 1.00 93.00 625 GLN A C 1
ATOM 5175 O O . GLN A 1 625 ? -31.615 9.746 -1.930 1.00 93.00 625 GLN A O 1
ATOM 5180 N N . PHE A 1 626 ? -31.993 7.646 -2.643 1.00 89.62 626 PHE A N 1
ATOM 5181 C CA . PHE A 1 626 ? -33.246 7.912 -3.355 1.00 89.62 626 PHE A CA 1
ATOM 5182 C C . PHE A 1 626 ? -34.453 7.902 -2.396 1.00 89.62 626 PHE A C 1
ATOM 5184 O O . PHE A 1 626 ? -34.358 7.435 -1.260 1.00 89.62 626 PHE A O 1
ATOM 5191 N N . GLU A 1 627 ? -35.617 8.375 -2.858 1.00 89.38 627 GLU A N 1
ATOM 5192 C CA . GLU A 1 627 ? -36.834 8.507 -2.032 1.00 89.38 627 GLU A CA 1
ATOM 5193 C C . GLU A 1 627 ? -37.383 7.173 -1.483 1.00 89.38 627 GLU A C 1
ATOM 5195 O O . GLU A 1 627 ? -38.031 7.157 -0.438 1.00 89.38 627 GLU A O 1
ATOM 5200 N N . ASP A 1 628 ? -37.105 6.044 -2.144 1.00 87.88 628 ASP A N 1
ATOM 5201 C CA . ASP A 1 628 ? -37.464 4.695 -1.674 1.00 87.88 628 ASP A CA 1
ATOM 5202 C C . ASP A 1 628 ? -36.414 4.063 -0.738 1.00 87.88 628 ASP A C 1
ATOM 5204 O O . ASP A 1 628 ? -36.555 2.906 -0.336 1.00 87.88 628 ASP A O 1
ATOM 5208 N N . GLY A 1 629 ? -35.366 4.812 -0.390 1.00 91.00 629 GLY A N 1
ATOM 5209 C CA . GLY A 1 629 ? -34.298 4.390 0.506 1.00 91.00 629 GLY A CA 1
ATOM 5210 C C . GLY A 1 629 ? -33.149 3.619 -0.152 1.00 91.00 629 GLY A C 1
ATOM 5211 O O . GLY A 1 629 ? -32.196 3.299 0.564 1.00 91.00 629 GLY A O 1
ATOM 5212 N N . SER A 1 630 ? -33.174 3.331 -1.463 1.00 89.50 630 SER A N 1
ATOM 5213 C CA . SER A 1 630 ? -32.002 2.746 -2.140 1.00 89.50 630 SER A CA 1
ATOM 5214 C C . SER A 1 630 ? -30.879 3.779 -2.315 1.00 89.50 630 SER A C 1
ATOM 5216 O O . SER A 1 630 ? -31.129 4.983 -2.361 1.00 89.50 630 SER A O 1
ATOM 5218 N N . MET A 1 631 ? -29.625 3.325 -2.383 1.00 92.88 631 MET A N 1
ATOM 5219 C CA . MET A 1 631 ? -28.476 4.198 -2.654 1.00 92.88 631 MET A CA 1
ATOM 5220 C C . MET A 1 631 ? -28.243 4.348 -4.161 1.00 92.88 631 MET A C 1
ATOM 5222 O O . MET A 1 631 ? -28.454 3.411 -4.927 1.00 92.88 631 MET A O 1
ATOM 5226 N N . GLU A 1 632 ? -27.773 5.522 -4.572 1.00 94.38 632 GLU A N 1
ATOM 5227 C CA . GLU A 1 632 ? -27.370 5.840 -5.940 1.00 94.38 632 GLU A CA 1
ATOM 5228 C C . GLU A 1 632 ? -26.261 4.889 -6.412 1.00 94.38 632 GLU A C 1
ATOM 5230 O O . GLU A 1 632 ? -25.172 4.855 -5.837 1.00 94.38 632 GLU A O 1
ATOM 5235 N N . SER A 1 633 ? -26.540 4.106 -7.462 1.00 95.56 633 SER A N 1
ATOM 5236 C CA . SER A 1 633 ? -25.553 3.189 -8.038 1.00 95.56 633 SER A CA 1
ATOM 5237 C C . SER A 1 633 ? -24.343 3.959 -8.581 1.00 95.56 633 SER A C 1
ATOM 5239 O O . SER A 1 633 ? -24.452 5.116 -8.996 1.00 95.56 633 SER A O 1
ATOM 5241 N N . VAL A 1 634 ? -23.171 3.319 -8.626 1.00 96.38 634 VAL A N 1
ATOM 5242 C CA . VAL A 1 634 ? -21.938 3.964 -9.115 1.00 96.38 634 VAL A CA 1
ATOM 5243 C C . VAL A 1 634 ? -22.093 4.464 -10.562 1.00 96.38 634 VAL A C 1
ATOM 5245 O O . VAL A 1 634 ? -21.552 5.514 -10.902 1.00 96.38 634 VAL A O 1
ATOM 5248 N N . LEU A 1 635 ? -22.899 3.784 -11.390 1.00 96.00 635 LEU A N 1
ATOM 5249 C CA . LEU A 1 635 ? -23.253 4.239 -12.740 1.00 96.00 635 LEU A CA 1
ATOM 5250 C C . LEU A 1 635 ? -24.163 5.481 -12.726 1.00 96.00 635 LEU A C 1
ATOM 5252 O O . LEU A 1 635 ? -23.889 6.424 -13.468 1.00 96.00 635 LEU A O 1
ATOM 5256 N N . CYS A 1 636 ? -25.183 5.542 -11.857 1.00 95.38 636 CYS A N 1
ATOM 5257 C CA . CYS A 1 636 ? -25.977 6.765 -11.650 1.00 95.38 636 CYS A CA 1
ATOM 5258 C C . CYS A 1 636 ? -25.090 7.950 -11.234 1.00 95.38 636 CYS A C 1
ATOM 5260 O O . CYS A 1 636 ? -25.219 9.047 -11.780 1.00 95.38 636 CYS A O 1
ATOM 5262 N N . PHE A 1 637 ? -24.172 7.713 -10.294 1.00 97.12 637 PHE A N 1
ATOM 5263 C CA . PHE A 1 637 ? -23.278 8.727 -9.742 1.00 97.12 637 PHE A CA 1
ATOM 5264 C C . PHE A 1 637 ? -22.276 9.246 -10.788 1.00 97.12 637 PHE A C 1
ATOM 5266 O O . PHE A 1 637 ? -22.182 10.456 -11.007 1.00 97.12 637 PHE A O 1
ATOM 5273 N N . ALA A 1 638 ? -21.606 8.339 -11.508 1.00 96.88 638 ALA A N 1
ATOM 5274 C CA . ALA A 1 638 ? -20.730 8.659 -12.636 1.00 96.88 638 ALA A CA 1
ATOM 5275 C C . ALA A 1 638 ? -21.465 9.480 -13.711 1.00 96.88 638 ALA A C 1
ATOM 5277 O O . ALA A 1 638 ? -20.981 10.526 -14.149 1.00 96.88 638 ALA A O 1
ATOM 5278 N N . TYR A 1 639 ? -22.670 9.048 -14.091 1.00 95.75 639 TYR A N 1
ATOM 5279 C CA . TYR A 1 639 ? -23.511 9.739 -15.066 1.00 95.75 639 TYR A CA 1
ATOM 5280 C C . TYR A 1 639 ? -23.896 11.151 -14.608 1.00 95.75 639 TYR A C 1
ATOM 5282 O O . TYR A 1 639 ? -23.781 12.096 -15.387 1.00 95.75 639 TYR A O 1
ATOM 5290 N N . ARG A 1 640 ? -24.244 11.337 -13.329 1.00 95.56 640 ARG A N 1
ATOM 5291 C CA . ARG A 1 640 ? -24.537 12.659 -12.756 1.00 95.56 640 ARG A CA 1
ATOM 5292 C C . ARG A 1 640 ? -23.340 13.615 -12.812 1.00 95.56 640 ARG A C 1
ATOM 5294 O O . ARG A 1 640 ? -23.514 14.778 -13.176 1.00 95.56 640 ARG A O 1
ATOM 5301 N N . ILE A 1 641 ? -22.135 13.144 -12.483 1.00 96.88 641 ILE A N 1
ATOM 5302 C CA . ILE A 1 641 ? -20.906 13.958 -12.559 1.00 96.88 641 ILE A CA 1
ATOM 5303 C C . ILE A 1 641 ? -20.600 14.332 -14.014 1.00 96.88 641 ILE A C 1
ATOM 5305 O O . ILE A 1 641 ? -20.297 15.488 -14.308 1.00 96.88 641 ILE A O 1
ATOM 5309 N N . TYR A 1 642 ? -20.735 13.382 -14.939 1.00 96.00 642 TYR A N 1
ATOM 5310 C CA . TYR A 1 642 ? -20.509 13.613 -16.364 1.00 96.00 642 TYR A CA 1
ATOM 5311 C C . TYR A 1 642 ? -21.505 14.614 -16.969 1.00 96.00 642 TYR A C 1
ATOM 5313 O O . TYR A 1 642 ? -21.090 15.563 -17.635 1.00 96.00 642 TYR A O 1
ATOM 5321 N N . LEU A 1 643 ? -22.803 14.494 -16.673 1.00 94.12 643 LEU A N 1
ATOM 5322 C CA . LEU A 1 643 ? -23.804 15.486 -17.083 1.00 94.12 643 LEU A CA 1
ATOM 5323 C C . LEU A 1 643 ? -23.496 16.876 -16.498 1.00 94.12 643 LEU A C 1
ATOM 5325 O O . LEU A 1 643 ? -23.628 17.888 -17.192 1.00 94.12 643 LEU A O 1
ATOM 5329 N N . PHE A 1 644 ? -23.030 16.947 -15.245 1.00 95.62 644 PHE A N 1
ATOM 5330 C CA . PHE A 1 644 ? -22.570 18.203 -14.651 1.00 95.62 644 PHE A CA 1
ATOM 5331 C C . PHE A 1 644 ? -21.354 18.777 -15.396 1.00 95.62 644 PHE A C 1
ATOM 5333 O O . PHE A 1 644 ? -21.311 19.989 -15.618 1.00 95.62 644 PHE A O 1
ATOM 5340 N N . GLN A 1 645 ? -20.403 17.947 -15.839 1.00 95.31 645 GLN A N 1
ATOM 5341 C CA . GLN A 1 645 ? -19.303 18.393 -16.701 1.00 95.31 645 GLN A CA 1
ATOM 5342 C C . GLN A 1 645 ? -19.807 18.901 -18.057 1.00 95.31 645 GLN A C 1
ATOM 5344 O O . GLN A 1 645 ? -19.414 19.989 -18.477 1.00 95.31 645 GLN A O 1
ATOM 5349 N N . LEU A 1 646 ? -20.718 18.179 -18.722 1.00 92.50 646 LEU A N 1
ATOM 5350 C CA . LEU A 1 646 ? -21.311 18.611 -19.993 1.00 92.50 646 LEU A CA 1
ATOM 5351 C C . LEU A 1 646 ? -21.967 19.994 -19.889 1.00 92.50 646 LEU A C 1
ATOM 5353 O O . LEU A 1 646 ? -21.744 20.822 -20.778 1.00 92.50 646 LEU A O 1
ATOM 5357 N N . LYS A 1 647 ? -22.731 20.227 -18.812 1.00 93.56 647 LYS A N 1
ATOM 5358 C CA . LYS A 1 647 ? -23.459 21.472 -18.507 1.00 93.56 647 LYS A CA 1
ATOM 5359 C C . LYS A 1 647 ? -22.524 22.628 -18.133 1.00 93.56 647 LYS A C 1
ATOM 5361 O O . LYS A 1 647 ? -22.717 23.742 -18.606 1.00 93.56 647 LYS A O 1
ATOM 5366 N N . ASN A 1 648 ? -21.512 22.378 -17.297 1.00 95.31 648 ASN A N 1
ATOM 5367 C CA . ASN A 1 648 ? -20.729 23.440 -16.650 1.00 95.31 648 ASN A CA 1
ATOM 5368 C C . ASN A 1 648 ? -19.315 23.658 -17.221 1.00 95.31 648 ASN A C 1
ATOM 5370 O O . ASN A 1 648 ? -18.659 24.605 -16.792 1.00 95.31 648 ASN A O 1
ATOM 5374 N N . PHE A 1 649 ? -18.813 22.804 -18.125 1.00 95.44 649 PHE A N 1
ATOM 5375 C CA . PHE A 1 649 ? -17.425 22.866 -18.607 1.00 95.44 649 PHE A CA 1
ATOM 5376 C C . PHE A 1 649 ? -17.327 22.966 -20.136 1.00 95.44 649 PHE A C 1
ATOM 5378 O O . PHE A 1 649 ? -17.991 22.248 -20.896 1.00 95.44 649 PHE A O 1
ATOM 5385 N N . THR A 1 650 ? -16.440 23.854 -20.586 1.00 94.50 650 THR A N 1
ATOM 5386 C CA . THR A 1 650 ? -16.116 24.077 -22.002 1.00 94.50 650 THR A CA 1
ATOM 5387 C C . THR A 1 650 ? -14.814 23.372 -22.368 1.00 94.50 650 THR A C 1
ATOM 5389 O O . THR A 1 650 ? -13.762 23.706 -21.826 1.00 94.50 650 THR A O 1
ATOM 5392 N N . TYR A 1 651 ? -14.854 22.449 -23.331 1.00 93.50 651 TYR A N 1
ATOM 5393 C CA . TYR A 1 651 ? -13.625 21.875 -23.878 1.00 93.50 651 TYR A CA 1
ATOM 5394 C C . TYR A 1 651 ? -12.842 22.964 -24.625 1.00 93.50 651 TYR A C 1
ATOM 5396 O O . TYR A 1 651 ? -13.385 23.628 -25.510 1.00 93.50 651 TYR A O 1
ATOM 5404 N N . LYS A 1 652 ? -11.576 23.173 -24.260 1.00 91.56 652 LYS A N 1
ATOM 5405 C CA . LYS A 1 652 ? -10.721 24.233 -24.802 1.00 91.56 652 LYS A CA 1
ATOM 5406 C C . LYS A 1 652 ? -9.271 23.769 -24.850 1.00 91.56 652 LYS A C 1
ATOM 5408 O O . LYS A 1 652 ? -8.641 23.609 -23.812 1.00 91.56 652 LYS A O 1
ATOM 5413 N N . TYR A 1 653 ? -8.725 23.661 -26.056 1.00 83.81 653 TYR A N 1
ATOM 5414 C CA . TYR A 1 653 ? -7.316 23.365 -26.303 1.00 83.81 653 TYR A CA 1
ATOM 5415 C C . TYR A 1 653 ? -6.764 24.306 -27.393 1.00 83.81 653 TYR A C 1
ATOM 5417 O O . TYR A 1 653 ? -7.462 24.524 -28.386 1.00 83.81 653 TYR A O 1
ATOM 5425 N N . PRO A 1 654 ? -5.541 24.856 -27.254 1.00 85.50 654 PRO A N 1
ATOM 5426 C CA . PRO A 1 654 ? -4.680 24.812 -26.070 1.00 85.50 654 PRO A CA 1
ATOM 5427 C C . PRO A 1 654 ? -5.177 25.738 -24.940 1.00 85.50 654 PRO A C 1
ATOM 5429 O O . PRO A 1 654 ? -6.015 26.621 -25.138 1.00 85.50 654 PRO A O 1
ATOM 5432 N N . HIS A 1 655 ? -4.640 25.544 -23.735 1.00 90.31 655 HIS A N 1
ATOM 5433 C CA . HIS A 1 655 ? -4.891 26.382 -22.559 1.00 90.31 655 HIS A CA 1
ATOM 5434 C C . HIS A 1 655 ? -3.691 26.336 -21.590 1.00 90.31 655 HIS A C 1
ATOM 5436 O O . HIS A 1 655 ? -2.719 25.626 -21.833 1.00 90.31 655 HIS A O 1
ATOM 5442 N N . THR A 1 656 ? -3.745 27.109 -20.500 1.00 88.12 656 THR A N 1
ATOM 5443 C CA . THR A 1 656 ? -2.624 27.331 -19.561 1.00 88.12 656 THR A CA 1
ATOM 5444 C C . THR A 1 656 ? -2.884 26.779 -18.150 1.00 88.12 656 THR A C 1
ATOM 5446 O O . THR A 1 656 ? -2.374 27.329 -17.178 1.00 88.12 656 THR A O 1
ATOM 5449 N N . LEU A 1 657 ? -3.722 25.745 -18.013 1.00 88.38 657 LEU A N 1
ATOM 5450 C CA . LEU A 1 657 ? -4.024 25.121 -16.710 1.00 88.38 657 LEU A CA 1
ATOM 5451 C C . LEU A 1 657 ? -3.076 23.939 -16.479 1.00 88.38 657 LEU A C 1
ATOM 5453 O O . LEU A 1 657 ? -2.689 23.272 -17.436 1.00 88.38 657 LEU A O 1
ATOM 5457 N N . SER A 1 658 ? -2.733 23.635 -15.227 1.00 84.50 658 SER A N 1
ATOM 5458 C CA . SER A 1 658 ? -1.764 22.579 -14.887 1.00 84.50 658 SER A CA 1
ATOM 5459 C C . SER A 1 658 ? -2.326 21.148 -14.961 1.00 84.50 658 SER A C 1
ATOM 5461 O O . SER A 1 658 ? -1.579 20.179 -14.756 1.00 84.50 658 SER A O 1
ATOM 5463 N N . GLY A 1 659 ? -3.636 21.034 -15.214 1.00 86.75 659 GLY A N 1
ATOM 5464 C CA . GLY A 1 659 ? -4.451 19.820 -15.149 1.00 86.75 659 GLY A CA 1
ATOM 5465 C C . GLY A 1 659 ? -5.172 19.619 -13.810 1.00 86.75 659 GLY A C 1
ATOM 5466 O O . GLY A 1 659 ? -6.125 18.847 -13.749 1.00 86.75 659 GLY A O 1
ATOM 5467 N N . LYS A 1 660 ? -4.760 20.305 -12.732 1.00 91.94 660 LYS A N 1
ATOM 5468 C CA . LYS A 1 660 ? -5.271 20.022 -11.379 1.00 91.94 660 LYS A CA 1
ATOM 5469 C C . LYS A 1 660 ? -6.807 20.175 -11.293 1.00 91.94 660 LYS A C 1
ATOM 5471 O O . LYS A 1 660 ? -7.354 21.138 -11.844 1.00 91.94 660 LYS A O 1
ATOM 5476 N N . PRO A 1 661 ? -7.520 19.274 -10.583 1.00 93.62 661 PRO A N 1
ATOM 5477 C CA . PRO A 1 661 ? -8.983 19.272 -10.499 1.00 93.62 661 PRO A CA 1
ATOM 5478 C C . PRO A 1 661 ? -9.577 20.616 -10.084 1.00 93.62 661 PRO A C 1
ATOM 5480 O O . PRO A 1 661 ? -10.525 21.093 -10.704 1.00 93.62 661 PRO A O 1
ATOM 5483 N N . ILE A 1 662 ? -8.987 21.258 -9.073 1.00 92.94 662 ILE A N 1
ATOM 5484 C CA . ILE A 1 662 ? -9.496 22.520 -8.533 1.00 92.94 662 ILE A CA 1
ATOM 5485 C C . ILE A 1 662 ? -9.235 23.722 -9.458 1.00 92.94 662 ILE A C 1
ATOM 5487 O O . ILE A 1 662 ? -10.070 24.621 -9.538 1.00 92.94 662 ILE A O 1
ATOM 5491 N N . GLU A 1 663 ? -8.140 23.715 -10.229 1.00 93.62 663 GLU A N 1
ATOM 5492 C CA . GLU A 1 663 ? -7.911 24.702 -11.297 1.00 93.62 663 GLU A CA 1
ATOM 5493 C C . GLU A 1 663 ? -8.961 24.548 -12.400 1.00 93.62 663 GLU A C 1
ATOM 5495 O O . GLU A 1 663 ? -9.592 25.526 -12.793 1.00 93.62 663 GLU A O 1
ATOM 5500 N N . THR A 1 664 ? -9.196 23.311 -12.846 1.00 94.12 664 THR A N 1
ATOM 5501 C CA . THR A 1 664 ? -10.193 22.986 -13.876 1.00 94.12 664 THR A CA 1
ATOM 5502 C C . THR A 1 664 ? -11.604 23.383 -13.426 1.00 94.12 664 THR A C 1
ATOM 5504 O O . THR A 1 664 ? -12.345 24.012 -14.184 1.00 94.12 664 THR A O 1
ATOM 5507 N N . PHE A 1 665 ? -11.965 23.104 -12.166 1.00 93.75 665 PHE A N 1
ATOM 5508 C CA . PHE A 1 665 ? -13.237 23.526 -11.570 1.00 93.75 665 PHE A CA 1
ATOM 5509 C C . PHE A 1 665 ? -13.412 25.048 -11.543 1.00 93.75 665 PHE A C 1
ATOM 5511 O O . PHE A 1 665 ? -14.477 25.541 -11.923 1.00 93.75 665 PHE A O 1
ATOM 5518 N N . LYS A 1 666 ? -12.386 25.785 -11.096 1.00 94.00 666 LYS A N 1
ATOM 5519 C CA . LYS A 1 666 ? -12.393 27.256 -11.037 1.00 94.00 666 LYS A CA 1
ATOM 5520 C C . LYS A 1 666 ? -12.453 27.877 -12.433 1.00 94.00 666 LYS A C 1
ATOM 5522 O O . LYS A 1 666 ? -13.141 28.874 -12.627 1.00 94.00 666 LYS A O 1
ATOM 5527 N N . ALA A 1 667 ? -11.763 27.278 -13.402 1.00 96.19 667 ALA A N 1
ATOM 5528 C CA . ALA A 1 667 ? -11.709 27.749 -14.780 1.00 96.19 667 ALA A CA 1
ATOM 5529 C C . ALA A 1 667 ? -12.998 27.483 -15.576 1.00 96.19 667 ALA A C 1
ATOM 5531 O O . ALA A 1 667 ? -13.311 28.259 -16.476 1.00 96.19 667 ALA A O 1
ATOM 5532 N N . LYS A 1 668 ? -13.730 26.395 -15.278 1.00 96.06 668 LYS A N 1
ATOM 5533 C CA . LYS A 1 668 ? -14.877 25.902 -16.077 1.00 96.06 668 LYS A CA 1
ATOM 5534 C C . LYS A 1 668 ? -14.519 25.575 -17.539 1.00 96.06 668 LYS A C 1
ATOM 5536 O O . LYS A 1 668 ? -15.383 25.527 -18.417 1.00 96.06 668 LYS A O 1
ATOM 5541 N N . TYR A 1 669 ? -13.241 25.324 -17.815 1.00 95.81 669 TYR A N 1
ATOM 5542 C CA . TYR A 1 669 ? -12.750 24.856 -19.108 1.00 95.81 669 TYR A CA 1
ATOM 5543 C C . TYR A 1 669 ? -11.481 24.016 -18.947 1.00 95.81 669 TYR A C 1
ATOM 5545 O O . TYR A 1 669 ? -10.809 24.094 -17.920 1.00 95.81 669 TYR A O 1
ATOM 5553 N N . GLY A 1 670 ? -11.128 23.263 -19.986 1.00 94.44 670 GLY A N 1
ATOM 5554 C CA . GLY A 1 670 ? -9.861 22.538 -20.080 1.00 94.44 670 GLY A CA 1
ATOM 5555 C C . GLY A 1 670 ? -9.819 21.607 -21.289 1.00 94.44 670 GLY A C 1
ATOM 5556 O O . GLY A 1 670 ? -10.755 21.581 -22.088 1.00 94.44 670 GLY A O 1
ATOM 5557 N N . ASP A 1 671 ? -8.738 20.848 -21.425 1.00 93.25 671 ASP A N 1
ATOM 5558 C CA . ASP A 1 671 ? -8.602 19.778 -22.413 1.00 93.25 671 ASP A CA 1
ATOM 5559 C C . ASP A 1 671 ? -9.090 18.412 -21.886 1.00 93.25 671 ASP A C 1
ATOM 5561 O O . ASP A 1 671 ? -9.716 18.308 -20.824 1.00 93.25 671 ASP A O 1
ATOM 5565 N N . CYS A 1 672 ? -8.805 17.349 -22.645 1.00 94.00 672 CYS A N 1
ATOM 5566 C CA . CYS A 1 672 ? -9.138 15.972 -22.283 1.00 94.00 672 CYS A CA 1
ATOM 5567 C C . CYS A 1 672 ? -8.495 15.529 -20.965 1.00 94.00 672 CYS A C 1
ATOM 5569 O O . CYS A 1 672 ? -9.153 14.871 -20.159 1.00 94.00 672 CYS A O 1
ATOM 5571 N N . GLY A 1 673 ? -7.253 15.954 -20.708 1.00 93.81 673 GLY A N 1
ATOM 5572 C CA . GLY A 1 673 ? -6.581 15.755 -19.432 1.00 93.81 673 GLY A CA 1
ATOM 5573 C C . GLY A 1 673 ? -7.381 16.397 -18.307 1.00 93.81 673 GLY A C 1
ATOM 5574 O O . GLY A 1 673 ? -7.879 15.695 -17.435 1.00 93.81 673 GLY A O 1
ATOM 5575 N N . CYS A 1 674 ? -7.594 17.712 -18.366 1.00 95.44 674 CYS A N 1
ATOM 5576 C CA . CYS A 1 674 ? -8.342 18.459 -17.348 1.00 95.44 674 CYS A CA 1
ATOM 5577 C C . CYS A 1 674 ? -9.710 17.836 -17.018 1.00 95.44 674 CYS A C 1
ATOM 5579 O O . CYS A 1 674 ? -10.044 17.649 -15.845 1.00 95.44 674 CYS A O 1
ATOM 5581 N N . HIS A 1 675 ? -10.496 17.487 -18.042 1.00 96.19 675 HIS A N 1
ATOM 5582 C CA . HIS A 1 675 ? -11.813 16.872 -17.867 1.00 96.19 675 HIS A CA 1
ATOM 5583 C C . HIS A 1 675 ? -11.728 15.495 -17.183 1.00 96.19 675 HIS A C 1
ATOM 5585 O O . HIS A 1 675 ? -12.460 15.249 -16.219 1.00 96.19 675 HIS A O 1
ATOM 5591 N N . SER A 1 676 ? -10.820 14.623 -17.630 1.00 96.31 676 SER A N 1
ATOM 5592 C CA . SER A 1 676 ? -10.636 13.277 -17.069 1.00 96.31 676 SER A CA 1
ATOM 5593 C C . SER A 1 676 ? -10.014 13.297 -15.668 1.00 96.31 676 SER A C 1
ATOM 5595 O O . SER A 1 676 ? -10.432 12.527 -14.802 1.00 96.31 676 SER A O 1
ATOM 5597 N N . PHE A 1 677 ? -9.076 14.211 -15.393 1.00 96.31 677 PHE A N 1
ATOM 5598 C CA . PHE A 1 677 ? -8.451 14.387 -14.076 1.00 96.31 677 PHE A CA 1
ATOM 5599 C C . PHE A 1 677 ? -9.465 14.870 -13.032 1.00 96.31 677 PHE A C 1
ATOM 5601 O O . PHE A 1 677 ? -9.501 14.344 -11.917 1.00 96.31 677 PHE A O 1
ATOM 5608 N N . PHE A 1 678 ? -10.327 15.829 -13.389 1.00 96.94 678 PHE A N 1
ATOM 5609 C CA . PHE A 1 678 ? -11.400 16.306 -12.516 1.00 96.94 678 PHE A CA 1
ATOM 5610 C C . PHE A 1 678 ? -12.411 15.193 -12.201 1.00 96.94 678 PHE A C 1
ATOM 5612 O O . PHE A 1 678 ? -12.697 14.957 -11.028 1.00 96.94 678 PHE A O 1
ATOM 5619 N N . PHE A 1 679 ? -12.882 14.458 -13.217 1.00 98.00 679 PHE A N 1
ATOM 5620 C CA . PHE A 1 679 ? -13.809 13.337 -13.026 1.00 98.00 679 PHE A CA 1
ATOM 5621 C C . PHE A 1 679 ? -13.217 12.243 -12.128 1.00 98.00 679 PHE A C 1
ATOM 5623 O O . PHE A 1 679 ? -13.800 11.899 -11.100 1.00 98.00 679 PHE A O 1
ATOM 5630 N N . THR A 1 680 ? -12.020 11.754 -12.475 1.00 98.00 680 THR A N 1
ATOM 5631 C CA . THR A 1 680 ? -11.302 10.715 -11.717 1.00 98.00 680 THR A CA 1
ATOM 5632 C C . THR A 1 680 ? -11.161 11.104 -10.249 1.00 98.00 680 THR A C 1
ATOM 5634 O O . THR A 1 680 ? -11.403 10.288 -9.366 1.00 98.00 680 THR A O 1
ATOM 5637 N N . SER A 1 681 ? -10.836 12.369 -9.975 1.00 97.81 681 SER A N 1
ATOM 5638 C CA . SER A 1 681 ? -10.664 12.870 -8.608 1.00 97.81 681 SER A CA 1
ATOM 5639 C C . SER A 1 681 ? -11.952 12.838 -7.785 1.00 97.81 681 SER A C 1
ATOM 5641 O O . SER A 1 681 ? -11.901 12.508 -6.604 1.00 97.81 681 SER A O 1
ATOM 5643 N N . ILE A 1 682 ? -13.112 13.119 -8.391 1.00 98.19 682 ILE A N 1
ATOM 5644 C CA . ILE A 1 682 ? -14.411 12.999 -7.707 1.00 98.19 682 ILE A CA 1
ATOM 5645 C C . ILE A 1 682 ? -14.725 11.528 -7.399 1.00 98.19 682 ILE A C 1
ATOM 5647 O O . ILE A 1 682 ? -15.175 11.212 -6.296 1.00 98.19 682 ILE A O 1
ATOM 5651 N N . MET A 1 683 ? -14.473 10.622 -8.348 1.00 98.38 683 MET A N 1
ATOM 5652 C CA . MET A 1 683 ? -14.751 9.194 -8.163 1.00 98.38 683 MET A CA 1
ATOM 5653 C C . MET A 1 683 ? -13.852 8.576 -7.081 1.00 98.38 683 MET A C 1
ATOM 5655 O O . MET A 1 683 ? -14.359 7.917 -6.171 1.00 98.38 683 MET A O 1
ATOM 5659 N N . ARG A 1 684 ? -12.541 8.864 -7.101 1.00 97.81 684 ARG A N 1
ATOM 5660 C CA . ARG A 1 684 ? -11.597 8.382 -6.078 1.00 97.81 684 ARG A CA 1
ATOM 5661 C C . ARG A 1 684 ? -11.891 8.932 -4.685 1.00 97.81 684 ARG A C 1
ATOM 5663 O O . ARG A 1 684 ? -11.878 8.161 -3.731 1.00 97.81 684 ARG A O 1
ATOM 5670 N N . TYR A 1 685 ? -12.232 10.220 -4.570 1.00 97.44 685 TYR A N 1
ATOM 5671 C CA . TYR A 1 685 ? -12.666 10.828 -3.303 1.00 97.44 685 TYR A CA 1
ATOM 5672 C C . TYR A 1 685 ? -13.860 10.074 -2.680 1.00 97.44 685 TYR A C 1
ATOM 5674 O O . TYR A 1 685 ? -13.973 9.955 -1.463 1.00 97.44 685 TYR A O 1
ATOM 5682 N N . ASN A 1 686 ? -14.729 9.501 -3.519 1.00 96.94 686 ASN A N 1
ATOM 5683 C CA . ASN A 1 686 ? -15.873 8.687 -3.106 1.00 96.94 686 ASN A CA 1
ATOM 5684 C C . ASN A 1 686 ? -15.567 7.179 -2.991 1.00 96.94 686 ASN A C 1
ATOM 5686 O O . ASN A 1 686 ? -16.491 6.373 -2.918 1.00 96.94 686 ASN A O 1
ATOM 5690 N N . ASN A 1 687 ? -14.288 6.793 -2.912 1.00 96.56 687 ASN A N 1
ATOM 5691 C CA . ASN A 1 687 ? -13.811 5.409 -2.789 1.00 96.56 687 ASN A CA 1
ATOM 5692 C C . ASN A 1 687 ? -14.192 4.494 -3.974 1.00 96.56 687 ASN A C 1
ATOM 5694 O O . ASN A 1 687 ? -14.321 3.284 -3.802 1.00 96.56 687 ASN A O 1
ATOM 5698 N N . ILE A 1 688 ? -14.340 5.048 -5.185 1.00 97.50 688 ILE A N 1
ATOM 5699 C CA . ILE A 1 688 ? -14.589 4.276 -6.413 1.00 97.50 688 ILE A CA 1
ATOM 5700 C C . ILE A 1 688 ? -13.283 4.173 -7.225 1.00 97.50 688 ILE A C 1
ATOM 5702 O O . ILE A 1 688 ? -12.828 5.198 -7.752 1.00 97.50 688 ILE A O 1
ATOM 5706 N N . PRO A 1 689 ? -12.660 2.979 -7.351 1.00 97.88 689 PRO A N 1
ATOM 5707 C CA . PRO A 1 689 ? -11.392 2.823 -8.060 1.00 97.88 689 PRO A CA 1
ATOM 5708 C C . PRO A 1 689 ? -11.541 3.256 -9.516 1.00 97.88 689 PRO A C 1
ATOM 5710 O O . PRO A 1 689 ? -12.377 2.736 -10.252 1.00 97.88 689 PRO A O 1
ATOM 5713 N N . THR A 1 690 ? -10.764 4.259 -9.915 1.00 97.75 690 THR A N 1
ATOM 5714 C CA . THR A 1 690 ? -10.938 4.943 -11.203 1.00 97.75 690 THR A CA 1
ATOM 5715 C C . THR A 1 690 ? -9.573 5.272 -11.777 1.00 97.75 690 THR A C 1
ATOM 5717 O O . THR A 1 690 ? -8.807 5.994 -11.137 1.00 97.75 690 THR A O 1
ATOM 5720 N N . ARG A 1 691 ? -9.240 4.757 -12.962 1.00 96.19 691 ARG A N 1
ATOM 5721 C CA . ARG A 1 691 ? -7.920 4.939 -13.593 1.00 96.19 691 ARG A CA 1
ATOM 5722 C C . ARG A 1 691 ? -7.991 5.860 -14.804 1.00 96.19 691 ARG A C 1
ATOM 5724 O O . ARG A 1 691 ? -9.018 5.944 -15.473 1.00 96.19 691 ARG A O 1
ATOM 5731 N N . LEU A 1 692 ? -6.891 6.548 -15.087 1.00 96.25 692 LEU A N 1
ATOM 5732 C CA . LEU A 1 692 ? -6.725 7.343 -16.303 1.00 96.25 692 LEU A CA 1
ATOM 5733 C C . LEU A 1 692 ? -6.088 6.485 -17.389 1.00 96.25 692 LEU A C 1
ATOM 5735 O O . LEU A 1 692 ? -5.141 5.756 -17.105 1.00 96.25 692 LEU A O 1
ATOM 5739 N N . LEU A 1 693 ? -6.562 6.629 -18.623 1.00 95.38 693 LEU A N 1
ATOM 5740 C CA . LEU A 1 693 ? -5.972 6.009 -19.803 1.00 95.38 693 LEU A CA 1
ATOM 5741 C C . LEU A 1 693 ? -5.379 7.104 -20.695 1.00 95.38 693 LEU A C 1
ATOM 5743 O O . LEU A 1 693 ? -6.114 7.923 -21.253 1.00 95.38 693 LEU A O 1
ATOM 5747 N N . PHE A 1 694 ? -4.054 7.112 -20.828 1.00 94.00 694 PHE A N 1
ATOM 5748 C CA . PHE A 1 694 ? -3.315 8.041 -21.680 1.00 94.00 694 PHE A CA 1
ATOM 5749 C C . PHE A 1 694 ? -2.956 7.360 -23.006 1.00 94.00 694 PHE A C 1
ATOM 5751 O O . PHE A 1 694 ? -2.366 6.273 -23.024 1.00 94.00 694 PHE A O 1
ATOM 5758 N N . GLY A 1 695 ? -3.273 7.997 -24.134 1.00 92.69 695 GLY A N 1
ATOM 5759 C CA . GLY A 1 695 ? -3.140 7.343 -25.434 1.00 92.69 695 GLY A CA 1
ATOM 5760 C C . GLY A 1 695 ? -3.319 8.241 -26.653 1.00 92.69 695 GLY A C 1
ATOM 5761 O O . GLY A 1 695 ? -3.327 9.467 -26.553 1.00 92.69 695 GLY A O 1
ATOM 5762 N N . ARG A 1 696 ? -3.465 7.619 -27.825 1.00 90.12 696 ARG A N 1
ATOM 5763 C CA . ARG A 1 696 ? -3.744 8.288 -29.111 1.00 90.12 696 ARG A CA 1
ATOM 5764 C C . ARG A 1 696 ? -4.810 7.542 -29.907 1.00 90.12 696 ARG A C 1
ATOM 5766 O O . ARG A 1 696 ? -4.995 6.339 -29.736 1.00 90.12 696 ARG A O 1
ATOM 5773 N N . GLY A 1 697 ? -5.479 8.255 -30.811 1.00 88.69 697 GLY A N 1
ATOM 5774 C CA . GLY A 1 697 ? -6.381 7.647 -31.790 1.00 88.69 697 GLY A CA 1
ATOM 5775 C C . GLY A 1 697 ? -5.652 6.703 -32.758 1.00 88.69 697 GLY A C 1
ATOM 5776 O O . GLY A 1 697 ? -4.579 7.024 -33.266 1.00 88.69 697 GLY A O 1
ATOM 5777 N N . ALA A 1 698 ? -6.259 5.551 -33.035 1.00 85.38 698 ALA A N 1
ATOM 5778 C CA . ALA A 1 698 ? -5.805 4.522 -33.972 1.00 85.38 698 ALA A CA 1
ATOM 5779 C C . ALA A 1 698 ? -6.365 4.706 -35.400 1.00 85.38 698 ALA A C 1
ATOM 5781 O O . ALA A 1 698 ? -6.044 3.939 -36.311 1.00 85.38 698 ALA A O 1
ATOM 5782 N N . ASN A 1 699 ? -7.251 5.685 -35.601 1.00 78.44 699 ASN A N 1
ATOM 5783 C CA . ASN A 1 699 ? -7.944 5.900 -36.865 1.00 78.44 699 ASN A CA 1
ATOM 5784 C C . ASN A 1 699 ? -7.051 6.632 -37.884 1.00 78.44 699 ASN A C 1
ATOM 5786 O O . ASN A 1 699 ? -6.924 7.853 -37.856 1.00 78.44 699 ASN A O 1
ATOM 5790 N N . LEU A 1 700 ? -6.467 5.865 -38.810 1.00 56.81 700 LEU A N 1
ATOM 5791 C CA . LEU A 1 700 ? -5.583 6.357 -39.874 1.00 56.81 700 LEU A CA 1
ATOM 5792 C C . LEU A 1 700 ? -6.255 7.217 -40.951 1.00 56.81 700 LEU A C 1
ATOM 5794 O O . LEU A 1 700 ? -5.554 7.882 -41.707 1.00 56.81 700 LEU A O 1
ATOM 5798 N N . ASN A 1 701 ? -7.584 7.193 -41.069 1.00 62.00 701 ASN A N 1
ATOM 5799 C CA . ASN A 1 701 ? -8.261 7.803 -42.219 1.00 62.00 701 ASN A CA 1
ATOM 5800 C C . ASN A 1 701 ? -8.334 9.339 -42.136 1.00 62.00 701 ASN A C 1
ATOM 5802 O O . ASN A 1 701 ? -8.625 9.993 -43.137 1.00 62.00 701 ASN A O 1
ATOM 5806 N N . ASN A 1 702 ? -8.039 9.918 -40.968 1.00 62.94 702 ASN A N 1
ATOM 5807 C CA . ASN A 1 702 ? -7.848 11.355 -40.805 1.00 62.94 702 ASN A CA 1
ATOM 5808 C C . ASN A 1 702 ? -6.354 11.695 -40.901 1.00 62.94 702 ASN A C 1
ATOM 5810 O O . ASN A 1 702 ? -5.578 11.348 -40.018 1.00 62.94 702 ASN A O 1
ATOM 5814 N N . ASN A 1 703 ? -5.965 12.462 -41.925 1.00 58.53 703 ASN A N 1
ATOM 5815 C CA . ASN A 1 703 ? -4.584 12.939 -42.124 1.00 58.53 703 ASN A CA 1
ATOM 5816 C C . ASN A 1 703 ? -4.098 13.963 -41.069 1.00 58.53 703 ASN A C 1
ATOM 5818 O O . ASN A 1 703 ? -2.977 14.460 -41.160 1.00 58.53 703 ASN A O 1
ATOM 5822 N N . SER A 1 704 ? -4.931 14.319 -40.088 1.00 60.47 704 SER A N 1
ATOM 5823 C CA . SER A 1 704 ? -4.514 15.053 -38.891 1.00 60.47 704 SER A CA 1
ATOM 5824 C C . SER A 1 704 ? -3.776 14.110 -37.939 1.00 60.47 704 SER A C 1
ATOM 5826 O O . SER A 1 704 ? -4.353 13.093 -37.555 1.00 60.47 704 SER A O 1
ATOM 5828 N N . ASP A 1 705 ? -2.558 14.466 -37.514 1.00 54.03 705 ASP A N 1
ATOM 5829 C CA . ASP A 1 705 ? -1.817 13.724 -36.481 1.00 54.03 705 ASP A CA 1
ATOM 5830 C C . ASP A 1 705 ? -2.738 13.416 -35.280 1.00 54.03 705 ASP A C 1
ATOM 5832 O O . ASP A 1 705 ? -3.303 14.359 -34.713 1.00 54.03 705 ASP A O 1
ATOM 5836 N N . PRO A 1 706 ? -2.959 12.136 -34.914 1.00 64.62 706 PRO A N 1
ATOM 5837 C CA . PRO A 1 706 ? -3.943 11.780 -33.901 1.00 64.62 706 PRO A CA 1
ATOM 5838 C C . PRO A 1 706 ? -3.531 12.374 -32.556 1.00 64.62 706 PRO A C 1
ATOM 5840 O O . PRO A 1 706 ? -2.547 11.946 -31.948 1.00 64.62 706 PRO A O 1
ATOM 5843 N N . GLN A 1 707 ? -4.285 13.378 -32.102 1.00 79.12 707 GLN A N 1
ATOM 5844 C CA . GLN A 1 707 ? -3.974 14.115 -30.884 1.00 79.12 707 GLN A CA 1
ATOM 5845 C C . GLN A 1 707 ? -3.849 13.158 -29.688 1.00 79.12 707 GLN A C 1
ATOM 5847 O O . GLN A 1 707 ? -4.574 12.166 -29.571 1.00 79.12 707 GLN A O 1
ATOM 5852 N N . TRP A 1 708 ? -2.911 13.472 -28.793 1.00 86.94 708 TRP A N 1
ATOM 5853 C CA . TRP A 1 708 ? -2.832 12.839 -27.481 1.00 86.94 708 TRP A CA 1
ATOM 5854 C C . TRP A 1 708 ? -4.149 13.030 -26.731 1.00 86.94 708 TRP A C 1
ATOM 5856 O O . TRP A 1 708 ? -4.625 14.156 -26.594 1.00 86.94 708 TRP A O 1
ATOM 5866 N N . HIS A 1 709 ? -4.714 11.927 -26.251 1.00 92.31 709 HIS A N 1
ATOM 5867 C CA . HIS A 1 709 ? -6.027 11.888 -25.626 1.00 92.31 709 HIS A CA 1
ATOM 5868 C C . HIS A 1 709 ? -5.972 11.220 -24.256 1.00 92.31 709 HIS A C 1
ATOM 5870 O O . HIS A 1 709 ? -5.178 10.301 -24.034 1.00 92.31 709 HIS A O 1
ATOM 5876 N N . VAL A 1 710 ? -6.840 11.673 -23.353 1.00 93.75 710 VAL A N 1
ATOM 5877 C CA . VAL A 1 710 ? -6.955 11.155 -21.987 1.00 93.75 710 VAL A CA 1
ATOM 5878 C C . VAL A 1 710 ? -8.418 10.872 -21.671 1.00 93.75 710 VAL A C 1
ATOM 5880 O O . VAL A 1 710 ? -9.232 11.795 -21.616 1.00 93.75 710 VAL A O 1
ATOM 5883 N N . LYS A 1 711 ? -8.726 9.601 -21.414 1.00 95.44 711 LYS A N 1
ATOM 5884 C CA . LYS A 1 711 ? -10.034 9.121 -20.937 1.00 95.44 711 LYS A CA 1
ATOM 5885 C C . LYS A 1 711 ? -9.870 8.378 -19.607 1.00 95.44 711 LYS A C 1
ATOM 5887 O O . LYS A 1 711 ? -8.786 8.401 -19.018 1.00 95.44 711 LYS A O 1
ATOM 5892 N N . THR A 1 712 ? -10.921 7.737 -19.107 1.00 97.00 712 THR A N 1
ATOM 5893 C CA . THR A 1 712 ? -10.894 7.054 -17.807 1.00 97.00 712 THR A CA 1
ATOM 5894 C C . THR A 1 712 ? -11.677 5.741 -17.833 1.00 97.00 712 THR A C 1
ATOM 5896 O O . THR A 1 712 ? -12.612 5.601 -18.615 1.00 97.00 712 THR A O 1
ATOM 5899 N N . ASP A 1 713 ? -11.304 4.791 -16.974 1.00 97.69 713 ASP A N 1
ATOM 5900 C CA . ASP A 1 713 ? -12.161 3.655 -16.626 1.00 97.69 713 ASP A CA 1
ATOM 5901 C C . ASP A 1 713 ? -12.568 3.761 -15.155 1.00 97.69 713 ASP A C 1
ATOM 5903 O O . ASP A 1 713 ? -11.720 4.035 -14.299 1.00 97.69 713 ASP A O 1
ATOM 5907 N N . ILE A 1 714 ? -13.828 3.448 -14.851 1.00 98.06 714 ILE A N 1
ATOM 5908 C CA . ILE A 1 714 ? -14.308 3.214 -13.481 1.00 98.06 714 ILE A CA 1
ATOM 5909 C C . ILE A 1 714 ? -14.399 1.704 -13.240 1.00 98.06 714 ILE A C 1
ATOM 5911 O O . ILE A 1 714 ? -14.895 0.971 -14.097 1.00 98.06 714 ILE A O 1
ATOM 5915 N N . TYR A 1 715 ? -13.929 1.213 -12.095 1.00 98.06 715 TYR A N 1
ATOM 5916 C CA . TYR A 1 715 ? -14.134 -0.184 -11.718 1.00 98.06 715 TYR A CA 1
ATOM 5917 C C . TYR A 1 715 ? -15.488 -0.355 -11.030 1.00 98.06 715 TYR A C 1
ATOM 5919 O O . TYR A 1 715 ? -15.814 0.366 -10.084 1.00 98.06 715 TYR A O 1
ATOM 5927 N N . LEU A 1 716 ? -16.251 -1.352 -11.473 1.00 96.81 716 LEU A N 1
ATOM 5928 C CA . LEU A 1 716 ? -17.473 -1.807 -10.821 1.00 96.81 716 LEU A CA 1
ATOM 5929 C C . LEU A 1 716 ? -17.319 -3.269 -10.398 1.00 96.81 716 LEU A C 1
ATOM 5931 O O . LEU A 1 716 ? -16.938 -4.116 -11.211 1.00 96.81 716 LEU A O 1
ATOM 5935 N N . ASP A 1 717 ? -17.694 -3.587 -9.159 1.00 92.56 717 ASP A N 1
ATOM 5936 C CA . ASP A 1 717 ? -17.868 -4.986 -8.765 1.00 92.56 717 ASP A CA 1
ATOM 5937 C C . ASP A 1 717 ? -18.898 -5.683 -9.674 1.00 92.56 717 ASP A C 1
ATOM 5939 O O . ASP A 1 717 ? -19.838 -5.056 -10.169 1.00 92.56 717 ASP A O 1
ATOM 5943 N N . GLN A 1 718 ? -18.691 -6.976 -9.924 1.00 93.88 718 GLN A N 1
ATOM 5944 C CA . GLN A 1 718 ? -19.503 -7.825 -10.808 1.00 93.88 718 GLN A CA 1
ATOM 5945 C C . GLN A 1 718 ? -19.568 -7.406 -12.293 1.00 93.88 718 GLN A C 1
ATOM 5947 O O . GLN A 1 718 ? -20.290 -8.042 -13.062 1.00 93.88 718 GLN A O 1
ATOM 5952 N N . VAL A 1 719 ? -18.808 -6.389 -12.729 1.00 96.31 719 VAL A N 1
ATOM 5953 C CA . VAL A 1 719 ? -18.759 -5.935 -14.138 1.00 96.31 719 VAL A CA 1
ATOM 5954 C C . VAL A 1 719 ? -17.327 -5.704 -14.644 1.00 96.31 719 VAL A C 1
ATOM 5956 O O . VAL A 1 719 ? -17.045 -5.987 -15.808 1.00 96.31 719 VAL A O 1
ATOM 5959 N N . GLY A 1 720 ? -16.409 -5.236 -13.791 1.00 97.00 720 GLY A N 1
ATOM 5960 C CA . GLY A 1 720 ? -15.017 -4.932 -14.141 1.00 97.00 720 GLY A CA 1
ATOM 5961 C C . GLY A 1 720 ? -14.778 -3.464 -14.524 1.00 97.00 720 GLY A C 1
ATOM 5962 O O . GLY A 1 720 ? -15.500 -2.565 -14.092 1.00 97.00 720 GLY A O 1
ATOM 5963 N N . TRP A 1 721 ? -13.741 -3.216 -15.332 1.00 97.62 721 TRP A N 1
ATOM 5964 C CA . TRP A 1 721 ? -13.344 -1.878 -15.797 1.00 97.62 721 TRP A CA 1
ATOM 5965 C C . TRP A 1 721 ? -14.263 -1.344 -16.905 1.00 97.62 721 TRP A C 1
ATOM 5967 O O . TRP A 1 721 ? -14.154 -1.732 -18.069 1.00 97.62 721 TRP A O 1
ATOM 5977 N N . VAL A 1 722 ? -15.155 -0.426 -16.539 1.00 97.62 722 VAL A N 1
ATOM 5978 C CA . VAL A 1 722 ? -16.116 0.229 -17.432 1.00 97.62 722 VAL A CA 1
ATOM 5979 C C . VAL A 1 722 ? -15.476 1.485 -18.049 1.00 97.62 722 VAL A C 1
ATOM 5981 O O . VAL A 1 722 ? -15.196 2.432 -17.308 1.00 97.62 722 VAL A O 1
ATOM 5984 N N . PRO A 1 723 ? -15.247 1.532 -19.378 1.00 96.81 723 PRO A N 1
ATOM 5985 C CA . PRO A 1 723 ? -14.600 2.671 -20.034 1.00 96.81 723 PRO A CA 1
ATOM 5986 C C . PRO A 1 723 ? -15.530 3.880 -20.141 1.00 96.81 723 PRO A C 1
ATOM 5988 O O . PRO A 1 723 ? -16.739 3.728 -20.316 1.00 96.81 723 PRO A O 1
ATOM 5991 N N . MET A 1 724 ? -14.980 5.091 -20.057 1.00 95.25 724 MET A N 1
ATOM 5992 C CA . MET A 1 724 ? -15.763 6.325 -20.042 1.00 95.25 724 MET A CA 1
ATOM 5993 C C . MET A 1 724 ? -14.980 7.509 -20.623 1.00 95.25 724 MET A C 1
ATOM 5995 O O . MET A 1 724 ? -13.858 7.807 -20.206 1.00 95.25 724 MET A O 1
ATOM 5999 N N . ASP A 1 725 ? -15.588 8.221 -21.576 1.00 94.38 725 ASP A N 1
ATOM 6000 C CA . ASP A 1 725 ? -15.012 9.434 -22.162 1.00 94.38 725 ASP A CA 1
ATOM 6001 C C . ASP A 1 725 ? -15.817 10.677 -21.761 1.00 94.38 725 ASP A C 1
ATOM 6003 O O . ASP A 1 725 ? -16.845 11.018 -22.346 1.00 94.38 725 ASP A O 1
ATOM 6007 N N . VAL A 1 726 ? -15.314 11.380 -20.744 1.00 94.19 726 VAL A N 1
ATOM 6008 C CA . VAL A 1 726 ? -15.926 12.598 -20.179 1.00 94.19 726 VAL A CA 1
ATOM 6009 C C . VAL A 1 726 ? -15.667 13.868 -21.002 1.00 94.19 726 VAL A C 1
ATOM 6011 O O . VAL A 1 726 ? -16.002 14.981 -20.581 1.00 94.19 726 VAL A O 1
ATOM 6014 N N . THR A 1 727 ? -15.043 13.724 -22.170 1.00 90.62 727 THR A N 1
ATOM 6015 C CA . THR A 1 727 ? -14.684 14.824 -23.073 1.00 90.62 727 THR A CA 1
ATOM 6016 C C . THR A 1 727 ? -15.651 14.906 -24.254 1.00 90.62 727 THR A C 1
ATOM 6018 O O . THR A 1 727 ? -15.976 16.004 -24.715 1.00 90.62 727 THR A O 1
ATOM 6021 N N . CYS A 1 728 ? -16.164 13.755 -24.700 1.00 82.81 728 CYS A N 1
ATOM 6022 C CA . CYS A 1 728 ? -17.128 13.650 -25.782 1.00 82.81 728 CYS A CA 1
ATOM 6023 C C . CYS A 1 728 ? -18.443 14.371 -25.446 1.00 82.81 728 CYS A C 1
ATOM 6025 O O . CYS A 1 728 ? -19.062 14.135 -24.404 1.00 82.81 728 CYS A O 1
ATOM 6027 N N . LYS A 1 729 ? -18.909 15.209 -26.381 1.00 78.12 729 LYS A N 1
ATOM 6028 C CA . LYS A 1 729 ? -20.263 15.776 -26.384 1.00 78.12 729 LYS A CA 1
ATOM 6029 C C . LYS A 1 729 ? -21.021 15.248 -27.602 1.00 78.12 729 LYS A C 1
ATOM 6031 O O . LYS A 1 729 ? -20.828 15.742 -28.710 1.00 78.12 729 LYS A O 1
ATOM 6036 N N . ASP A 1 730 ? -21.888 14.260 -27.397 1.00 62.88 730 ASP A N 1
ATOM 6037 C CA . ASP A 1 730 ? -23.017 14.055 -28.309 1.00 62.88 730 ASP A CA 1
ATOM 6038 C C . ASP A 1 730 ? -24.061 15.145 -28.045 1.00 62.88 730 ASP A C 1
ATOM 6040 O O . ASP A 1 730 ? -24.374 15.443 -26.893 1.00 62.88 730 ASP A O 1
ATOM 6044 N N . PHE A 1 731 ? -24.594 15.730 -29.114 1.00 56.03 731 PHE A N 1
ATOM 6045 C CA . PHE A 1 731 ? -25.580 16.807 -29.067 1.00 56.03 731 PHE A CA 1
ATOM 6046 C C . PHE A 1 731 ? -27.019 16.328 -29.333 1.00 56.03 731 PHE A C 1
ATOM 6048 O O . PHE A 1 731 ? -27.940 17.130 -29.196 1.00 56.03 731 PHE A O 1
ATOM 6055 N N . ASN A 1 732 ? -27.229 15.060 -29.719 1.00 57.09 732 ASN A N 1
ATOM 6056 C CA . ASN A 1 732 ? -28.503 14.578 -30.273 1.00 57.09 732 ASN A CA 1
ATOM 6057 C C . ASN A 1 732 ? -29.171 13.420 -29.501 1.00 57.09 732 ASN A C 1
ATOM 6059 O O . ASN A 1 732 ? -30.320 13.089 -29.798 1.00 57.09 732 ASN A O 1
ATOM 6063 N N . GLY A 1 733 ? -28.495 12.793 -28.537 1.00 64.00 733 GLY A N 1
ATOM 6064 C CA . GLY A 1 733 ? -29.008 11.670 -27.748 1.00 64.00 733 GLY A CA 1
ATOM 6065 C C . GLY A 1 733 ? -28.957 11.894 -26.229 1.00 64.00 733 GLY A C 1
ATOM 6066 O O . GLY A 1 733 ? -28.510 12.937 -25.758 1.00 64.00 733 GLY A O 1
ATOM 6067 N N . PRO A 1 734 ? -29.382 10.901 -25.423 1.00 60.66 734 PRO A N 1
ATOM 6068 C CA . PRO A 1 734 ? -29.399 10.981 -23.956 1.00 60.66 734 PRO A CA 1
ATOM 6069 C C . PRO A 1 734 ? -28.003 10.949 -23.299 1.00 60.66 734 PRO A C 1
ATOM 6071 O O . PRO A 1 734 ? -27.912 10.680 -22.111 1.00 60.66 734 PRO A O 1
ATOM 6074 N N . HIS A 1 735 ? -26.911 11.136 -24.049 1.00 75.94 735 HIS A N 1
ATOM 6075 C CA . HIS A 1 735 ? -25.504 11.028 -23.617 1.00 75.94 735 HIS A CA 1
ATOM 6076 C C . HIS A 1 735 ? -25.071 9.690 -22.955 1.00 75.94 735 HIS A C 1
ATOM 6078 O O . HIS A 1 735 ? -23.883 9.477 -22.729 1.00 75.94 735 HIS A O 1
ATOM 6084 N N . THR A 1 736 ? -25.986 8.751 -22.682 1.00 72.44 736 THR A N 1
ATOM 6085 C CA . THR A 1 736 ? -25.717 7.489 -21.962 1.00 72.44 736 THR A CA 1
ATOM 6086 C C . THR A 1 736 ? -24.755 6.546 -22.677 1.00 72.44 736 THR A C 1
ATOM 6088 O O . THR A 1 736 ? -24.050 5.788 -22.019 1.00 72.44 736 THR A O 1
ATOM 6091 N N . HIS A 1 737 ? -24.673 6.606 -24.008 1.00 74.94 737 HIS A N 1
ATOM 6092 C CA . HIS A 1 737 ? -23.764 5.762 -24.788 1.00 74.94 737 HIS A CA 1
ATOM 6093 C C . HIS A 1 737 ? -22.275 6.094 -24.570 1.00 74.94 737 HIS A C 1
ATOM 6095 O O . HIS A 1 737 ? -21.431 5.320 -25.005 1.00 74.94 737 HIS A O 1
ATOM 6101 N N . LEU A 1 738 ? -21.936 7.193 -23.887 1.00 78.56 738 LEU A N 1
ATOM 6102 C CA . LEU A 1 738 ? -20.551 7.569 -23.563 1.00 78.56 738 LEU A CA 1
ATOM 6103 C C . LEU A 1 738 ? -20.073 7.008 -22.208 1.00 78.56 738 LEU A C 1
ATOM 6105 O O . LEU A 1 738 ? -18.925 7.217 -21.817 1.00 78.56 738 LEU A O 1
ATOM 6109 N N . ILE A 1 739 ? -20.934 6.246 -21.520 1.00 91.06 739 ILE A N 1
ATOM 6110 C CA . ILE A 1 739 ? -20.582 5.438 -20.349 1.00 91.06 739 ILE A CA 1
ATOM 6111 C C . ILE A 1 739 ? -20.592 3.965 -20.737 1.00 91.06 739 ILE A C 1
ATOM 6113 O O . ILE A 1 739 ? -21.597 3.428 -21.202 1.00 91.06 739 ILE A O 1
ATOM 6117 N N . GLY A 1 740 ? -19.455 3.310 -20.530 1.00 92.56 740 GLY A N 1
ATOM 6118 C CA . GLY A 1 740 ? -19.268 1.882 -20.732 1.00 92.56 740 GLY A CA 1
ATOM 6119 C C . GLY A 1 740 ? -19.113 1.428 -22.178 1.00 92.56 740 GLY A C 1
ATOM 6120 O O . GLY A 1 740 ? -18.924 0.232 -22.401 1.00 92.56 740 GLY A O 1
ATOM 6121 N N . ASN A 1 741 ? -19.147 2.345 -23.150 1.00 93.62 741 ASN A N 1
ATOM 6122 C CA . ASN A 1 741 ? -18.902 2.018 -24.551 1.00 93.62 741 ASN A CA 1
ATOM 6123 C C . ASN A 1 741 ? -17.636 2.707 -25.064 1.00 93.62 741 ASN A C 1
ATOM 6125 O O . ASN A 1 741 ? -17.393 3.885 -24.812 1.00 93.62 741 ASN A O 1
ATOM 6129 N N . ASP A 1 742 ? -16.835 1.940 -25.793 1.00 93.19 742 ASP A N 1
ATOM 6130 C CA . ASP A 1 742 ? -15.544 2.316 -26.348 1.00 93.19 742 ASP A CA 1
ATOM 6131 C C . ASP A 1 742 ? -15.539 1.939 -27.830 1.00 93.19 742 ASP A C 1
ATOM 6133 O O . ASP A 1 742 ? -15.824 0.793 -28.193 1.00 93.19 742 ASP A O 1
ATOM 6137 N N . SER A 1 743 ? -15.212 2.896 -28.695 1.00 92.19 743 SER A N 1
ATOM 6138 C CA . SER A 1 743 ? -15.121 2.709 -30.145 1.00 92.19 743 SER A CA 1
ATOM 6139 C C . SER A 1 743 ? -13.980 1.777 -30.571 1.00 92.19 743 SER A C 1
ATOM 6141 O O . SER A 1 743 ? -13.951 1.359 -31.733 1.00 92.19 743 SER A O 1
ATOM 6143 N N . GLY A 1 744 ? -13.080 1.399 -29.654 1.00 92.25 744 GLY A N 1
ATOM 6144 C CA . GLY A 1 744 ? -11.980 0.476 -29.927 1.00 92.25 744 GLY A CA 1
ATOM 6145 C C . GLY A 1 744 ? -10.956 1.058 -30.899 1.00 92.25 744 GLY A C 1
ATOM 6146 O O . GLY A 1 744 ? -10.327 0.320 -31.653 1.00 92.25 744 GLY A O 1
ATOM 6147 N N . ASP A 1 745 ? -10.845 2.384 -30.951 1.00 91.19 745 ASP A N 1
ATOM 6148 C CA . ASP A 1 745 ? -9.957 3.144 -31.831 1.00 91.19 745 ASP A CA 1
ATOM 6149 C C . ASP A 1 745 ? -9.043 4.097 -31.044 1.00 91.19 745 ASP A C 1
ATOM 6151 O O . ASP A 1 745 ? -8.534 5.071 -31.589 1.00 91.19 745 ASP A O 1
ATOM 6155 N N . HIS A 1 746 ? -8.791 3.795 -29.770 1.00 92.69 746 HIS A N 1
ATOM 6156 C CA . HIS A 1 746 ? -7.826 4.482 -28.916 1.00 92.69 746 HIS A CA 1
ATOM 6157 C C . HIS A 1 746 ? -6.794 3.473 -28.409 1.00 92.69 746 HIS A C 1
ATOM 6159 O O . HIS A 1 746 ? -7.164 2.453 -27.834 1.00 92.69 746 HIS A O 1
ATOM 6165 N N . ILE A 1 747 ? -5.512 3.786 -28.591 1.00 94.19 747 ILE A N 1
ATOM 6166 C CA . ILE A 1 747 ? -4.382 2.988 -28.111 1.00 94.19 747 ILE A CA 1
ATOM 6167 C C . ILE A 1 747 ? -3.878 3.623 -26.821 1.00 94.19 747 ILE A C 1
ATOM 6169 O O . ILE A 1 747 ? -3.318 4.721 -26.854 1.00 94.19 747 ILE A O 1
ATOM 6173 N N . THR A 1 748 ? -4.083 2.949 -25.695 1.00 95.06 748 THR A N 1
ATOM 6174 C CA . THR A 1 748 ? -3.571 3.374 -24.393 1.00 95.06 748 THR A CA 1
ATOM 6175 C C . THR A 1 748 ? -2.137 2.884 -24.244 1.00 95.06 748 THR A C 1
ATOM 6177 O O . THR A 1 748 ? -1.891 1.682 -24.204 1.00 95.06 748 THR A O 1
ATOM 6180 N N . PHE A 1 749 ? -1.169 3.793 -24.136 1.00 91.94 749 PHE A N 1
ATOM 6181 C CA . PHE A 1 749 ? 0.222 3.398 -23.880 1.00 91.94 749 PHE A CA 1
ATOM 6182 C C . PHE A 1 749 ? 0.587 3.485 -22.393 1.00 91.94 749 PHE A C 1
ATOM 6184 O O . PHE A 1 749 ? 1.556 2.858 -21.971 1.00 91.94 749 PHE A O 1
ATOM 6191 N N . GLY A 1 750 ? -0.171 4.244 -21.595 1.00 90.69 750 GLY A N 1
ATOM 6192 C CA . GLY A 1 750 ? 0.107 4.505 -20.182 1.00 90.69 750 GLY A CA 1
ATOM 6193 C C . GLY A 1 750 ? -1.169 4.591 -19.346 1.00 90.69 750 GLY A C 1
ATOM 6194 O O . GLY A 1 750 ? -2.168 5.146 -19.812 1.00 90.69 750 GLY A O 1
ATOM 6195 N N . MET A 1 751 ? -1.133 4.058 -18.126 1.00 90.50 751 MET A N 1
ATOM 6196 C CA . MET A 1 751 ? -2.224 4.144 -17.151 1.00 90.50 751 MET A CA 1
ATOM 6197 C C . MET A 1 751 ? -1.800 4.988 -15.946 1.00 90.50 751 MET A C 1
ATOM 6199 O O . MET A 1 751 ? -0.725 4.770 -15.408 1.00 90.50 751 MET A O 1
ATOM 6203 N N . ASP A 1 752 ? -2.665 5.912 -15.515 1.00 89.25 752 ASP A N 1
ATOM 6204 C CA . ASP A 1 752 ? -2.465 6.792 -14.345 1.00 89.25 752 ASP A CA 1
ATOM 6205 C C . ASP A 1 752 ? -1.090 7.519 -14.290 1.00 89.25 752 ASP A C 1
ATOM 6207 O O . ASP A 1 752 ? -0.445 7.755 -15.314 1.00 89.25 752 ASP A O 1
ATOM 6211 N N . TYR A 1 753 ? -0.686 7.993 -13.108 1.00 78.69 753 TYR A N 1
ATOM 6212 C CA . TYR A 1 753 ? 0.577 8.683 -12.859 1.00 78.69 753 TYR A CA 1
ATOM 6213 C C . TYR A 1 753 ? 1.563 7.805 -12.074 1.00 78.69 753 TYR A C 1
ATOM 6215 O O . TYR A 1 753 ? 1.307 7.425 -10.929 1.00 78.69 753 TYR A O 1
ATOM 6223 N N . LEU A 1 754 ? 2.753 7.617 -12.650 1.00 67.56 754 LEU A N 1
ATOM 6224 C CA . LEU A 1 754 ? 3.904 6.871 -12.116 1.00 67.56 754 LEU A CA 1
ATOM 6225 C C . LEU A 1 754 ? 4.601 7.579 -10.927 1.00 67.56 754 LEU A C 1
ATOM 6227 O O . LEU A 1 754 ? 5.801 7.851 -10.963 1.00 67.56 754 LEU A O 1
ATOM 6231 N N . THR A 1 755 ? 3.863 7.940 -9.873 1.00 59.38 755 THR A N 1
ATOM 6232 C CA . THR A 1 755 ? 4.392 8.750 -8.753 1.00 59.38 755 THR A CA 1
ATOM 6233 C C . THR A 1 755 ? 5.211 7.971 -7.720 1.00 59.38 755 THR A C 1
ATOM 6235 O O . THR A 1 755 ? 5.746 8.574 -6.795 1.00 59.38 755 THR A O 1
ATOM 6238 N N . ASP A 1 756 ? 5.280 6.644 -7.823 1.00 59.06 756 ASP A N 1
ATOM 6239 C CA . ASP A 1 756 ? 5.963 5.755 -6.868 1.00 59.06 756 ASP A CA 1
ATOM 6240 C C . ASP A 1 756 ? 7.462 5.544 -7.141 1.00 59.06 756 ASP A C 1
ATOM 6242 O O . ASP A 1 756 ? 8.200 5.173 -6.227 1.00 59.06 756 ASP A O 1
ATOM 6246 N N . ILE A 1 757 ? 7.947 5.829 -8.354 1.00 60.78 757 ILE A N 1
ATOM 6247 C CA . ILE A 1 757 ? 9.373 5.696 -8.673 1.00 60.78 757 ILE A CA 1
ATOM 6248 C C . ILE A 1 757 ? 10.131 6.882 -8.068 1.00 60.78 757 ILE A C 1
ATOM 6250 O O . ILE A 1 757 ? 10.124 7.992 -8.603 1.00 60.78 757 ILE A O 1
ATOM 6254 N N . GLN A 1 758 ? 10.814 6.626 -6.949 1.00 52.12 758 GLN A N 1
ATOM 6255 C CA . GLN A 1 758 ? 11.467 7.637 -6.104 1.00 52.12 758 GLN A CA 1
ATOM 6256 C C . GLN A 1 758 ? 12.540 8.492 -6.798 1.00 52.12 758 GLN A C 1
ATOM 6258 O O . GLN A 1 758 ? 12.924 9.529 -6.260 1.00 52.12 758 GLN A O 1
ATOM 6263 N N . ASP A 1 759 ? 13.046 8.087 -7.963 1.00 54.78 759 ASP A N 1
ATOM 6264 C CA . ASP A 1 759 ? 13.960 8.918 -8.752 1.00 54.78 759 ASP A CA 1
ATOM 6265 C C . ASP A 1 759 ? 13.223 9.891 -9.681 1.00 54.78 759 ASP A C 1
ATOM 6267 O O . ASP A 1 759 ? 13.713 10.994 -9.909 1.00 54.78 759 ASP A O 1
ATOM 6271 N N . LEU A 1 760 ? 12.017 9.566 -10.161 1.00 53.66 760 LEU A N 1
ATOM 6272 C CA . LEU A 1 760 ? 11.253 10.463 -11.038 1.00 53.66 760 LEU A CA 1
ATOM 6273 C C . LEU A 1 760 ? 10.716 11.686 -10.276 1.00 53.66 760 LEU A C 1
ATOM 6275 O O . LEU A 1 760 ? 10.741 12.803 -10.799 1.00 53.66 760 LEU A O 1
ATOM 6279 N N . SER A 1 761 ? 10.296 11.500 -9.020 1.00 46.94 761 SER A N 1
ATOM 6280 C CA . SER A 1 761 ? 9.739 12.568 -8.173 1.00 46.94 761 SER A CA 1
ATOM 6281 C C . SER A 1 761 ? 10.752 13.647 -7.767 1.00 46.94 761 SER A C 1
ATOM 6283 O O . SER A 1 761 ? 10.351 14.756 -7.420 1.00 46.94 761 SER A O 1
ATOM 6285 N N . LYS A 1 762 ? 12.061 13.368 -7.852 1.00 47.97 762 LYS A N 1
ATOM 6286 C CA . LYS A 1 762 ? 13.135 14.329 -7.535 1.00 47.97 762 LYS A CA 1
ATOM 6287 C C . LYS A 1 762 ? 13.457 15.297 -8.680 1.00 47.97 762 LYS A C 1
ATOM 6289 O O . LYS A 1 762 ? 14.087 16.322 -8.429 1.00 47.97 762 LYS A O 1
ATOM 6294 N N . TYR A 1 763 ? 13.092 14.969 -9.927 1.00 46.97 763 TYR A N 1
ATOM 6295 C CA . TYR A 1 763 ? 13.705 15.589 -11.115 1.00 46.97 763 TYR A CA 1
ATOM 6296 C C . TYR A 1 763 ? 12.733 16.107 -12.193 1.00 46.97 763 TYR A C 1
ATOM 6298 O O . TYR A 1 763 ? 13.203 16.612 -13.211 1.00 46.97 763 TYR A O 1
ATOM 6306 N N . SER A 1 764 ? 11.408 16.022 -12.007 1.00 38.88 764 SER A N 1
ATOM 6307 C CA . SER A 1 764 ? 10.428 16.402 -13.044 1.00 38.88 764 SER A CA 1
ATOM 6308 C C . SER A 1 764 ? 9.512 17.580 -12.655 1.00 38.88 764 SER A C 1
ATOM 6310 O O . SER A 1 764 ? 8.463 17.361 -12.053 1.00 38.88 764 SER A O 1
ATOM 6312 N N . PRO A 1 765 ? 9.834 18.824 -13.063 1.00 32.47 765 PRO A N 1
ATOM 6313 C CA . PRO A 1 765 ? 8.927 19.977 -12.988 1.00 32.47 765 PRO A CA 1
ATOM 6314 C C . PRO A 1 765 ? 8.036 20.145 -14.244 1.00 32.47 765 PRO A C 1
ATOM 6316 O O . PRO A 1 765 ? 7.394 21.183 -14.413 1.00 32.47 765 PRO A O 1
ATOM 6319 N N . PHE A 1 766 ? 8.041 19.185 -15.176 1.00 35.28 766 PHE A N 1
ATOM 6320 C CA . PHE A 1 766 ? 7.506 19.363 -16.533 1.00 35.28 766 PHE A CA 1
ATOM 6321 C C . PHE A 1 766 ? 5.988 19.094 -16.670 1.00 35.28 766 PHE A C 1
ATOM 6323 O O . PHE A 1 766 ? 5.405 18.331 -15.895 1.00 35.28 766 PHE A O 1
ATOM 6330 N N . PRO A 1 767 ? 5.309 19.721 -17.658 1.00 36.97 767 PRO A N 1
ATOM 6331 C CA . PRO A 1 767 ? 3.868 19.578 -17.861 1.00 36.97 767 PRO A CA 1
ATOM 6332 C C . PRO A 1 767 ? 3.446 18.195 -18.393 1.00 36.97 767 PRO A C 1
ATOM 6334 O O . PRO A 1 767 ? 4.236 17.413 -18.920 1.00 36.97 767 PRO A O 1
ATOM 6337 N N . SER A 1 768 ? 2.144 17.923 -18.280 1.00 40.06 768 SER A N 1
ATOM 6338 C CA . SER A 1 768 ? 1.485 16.606 -18.332 1.00 40.06 768 SER A CA 1
ATOM 6339 C C . SER A 1 768 ? 1.706 15.734 -19.577 1.00 40.06 768 SER A C 1
ATOM 6341 O O . SER A 1 768 ? 1.404 14.547 -19.519 1.00 40.06 768 SER A O 1
ATOM 6343 N N . PHE A 1 769 ? 2.239 16.258 -20.682 1.00 39.47 769 PHE A N 1
ATOM 6344 C CA . PHE A 1 769 ? 2.441 15.480 -21.914 1.00 39.47 769 PHE A CA 1
ATOM 6345 C C . PHE A 1 769 ? 3.779 14.719 -21.980 1.00 39.47 769 PHE A C 1
ATOM 6347 O O . PHE A 1 769 ? 3.938 13.864 -22.847 1.00 39.47 769 PHE A O 1
ATOM 6354 N N . GLN A 1 770 ? 4.728 14.966 -21.066 1.00 48.72 770 GLN A N 1
ATOM 6355 C CA . GLN A 1 770 ? 6.017 14.248 -21.043 1.00 48.72 770 GLN A CA 1
ATOM 6356 C C . GLN A 1 770 ? 6.015 12.938 -20.230 1.00 48.72 770 GLN A C 1
ATOM 6358 O O . GLN A 1 770 ? 6.977 12.182 -20.299 1.00 48.72 770 GLN A O 1
ATOM 6363 N N . LEU A 1 771 ? 4.932 12.609 -19.517 1.00 47.06 771 LEU A N 1
ATOM 6364 C CA . LEU A 1 771 ? 4.826 11.386 -18.695 1.00 47.06 771 LEU A CA 1
ATOM 6365 C C . LEU A 1 771 ? 4.943 10.074 -19.484 1.00 47.06 771 LEU A C 1
ATOM 6367 O O . LEU A 1 771 ? 5.362 9.062 -18.937 1.00 47.06 771 LEU A O 1
ATOM 6371 N N . MET A 1 772 ? 4.627 10.105 -20.779 1.00 49.34 772 MET A N 1
ATOM 6372 C CA . MET A 1 772 ? 4.839 8.985 -21.700 1.00 49.34 772 MET A CA 1
ATOM 6373 C C . MET A 1 772 ? 6.317 8.665 -21.938 1.00 49.34 772 MET A C 1
ATOM 6375 O O . MET A 1 772 ? 6.648 7.530 -22.254 1.00 49.34 772 MET A O 1
ATOM 6379 N N . ASN A 1 773 ? 7.178 9.683 -21.870 1.00 50.28 773 ASN A N 1
ATOM 6380 C CA . ASN A 1 773 ? 8.579 9.628 -22.272 1.00 50.28 773 ASN A CA 1
ATOM 6381 C C . ASN A 1 773 ? 9.397 10.532 -21.351 1.00 50.28 773 ASN A C 1
ATOM 6383 O O . ASN A 1 773 ? 9.794 11.637 -21.726 1.00 50.28 773 ASN A O 1
ATOM 6387 N N . MET A 1 774 ? 9.596 10.073 -20.116 1.00 52.47 774 MET A N 1
ATOM 6388 C CA . MET A 1 774 ? 10.318 10.837 -19.105 1.00 52.47 774 MET A CA 1
ATOM 6389 C C . MET A 1 774 ? 11.820 10.709 -19.339 1.00 52.47 774 MET A C 1
ATOM 6391 O O . MET A 1 774 ? 12.357 9.606 -19.451 1.00 52.47 774 MET A O 1
ATOM 6395 N N . ILE A 1 775 ? 12.502 11.849 -19.427 1.00 51.91 775 ILE A N 1
ATOM 6396 C CA . ILE A 1 775 ? 13.918 11.924 -19.782 1.00 51.91 775 ILE A CA 1
ATOM 6397 C C . ILE A 1 775 ? 14.658 12.658 -18.669 1.00 51.91 775 ILE A C 1
ATOM 6399 O O . ILE A 1 775 ? 14.313 13.788 -18.328 1.00 51.91 775 ILE A O 1
ATOM 6403 N N . HIS A 1 776 ? 15.676 12.014 -18.106 1.00 50.06 776 HIS A N 1
ATOM 6404 C CA . HIS A 1 776 ? 16.514 12.581 -17.057 1.00 50.06 776 HIS A CA 1
ATOM 6405 C C . HIS A 1 776 ? 17.919 12.883 -17.580 1.00 50.06 776 HIS A C 1
ATOM 6407 O O . HIS A 1 776 ? 18.533 12.067 -18.274 1.00 50.06 776 HIS A O 1
ATOM 6413 N N . PHE A 1 777 ? 18.433 14.037 -17.159 1.00 51.00 777 PHE A N 1
ATOM 6414 C CA . PHE A 1 777 ? 19.792 14.495 -17.398 1.00 51.00 777 PHE A CA 1
ATOM 6415 C C . PHE A 1 777 ? 20.476 14.784 -16.065 1.00 51.00 777 PHE A C 1
ATOM 6417 O O . PHE A 1 777 ? 19.912 15.484 -15.220 1.00 51.00 777 PHE A O 1
ATOM 6424 N N . GLY A 1 778 ? 21.720 14.326 -15.912 1.00 41.91 778 GLY A N 1
ATOM 6425 C CA . GLY A 1 778 ? 22.606 14.896 -14.896 1.00 41.91 778 GLY A CA 1
ATOM 6426 C C . GLY A 1 778 ? 22.841 16.394 -15.157 1.00 41.91 778 GLY A C 1
ATOM 6427 O O . GLY A 1 778 ? 22.681 16.863 -16.284 1.00 41.91 778 GLY A O 1
ATOM 6428 N N . HIS A 1 779 ? 23.169 17.144 -14.102 1.00 38.25 779 HIS A N 1
ATOM 6429 C CA . HIS A 1 779 ? 23.029 18.608 -14.029 1.00 38.25 779 HIS A CA 1
ATOM 6430 C C . HIS A 1 779 ? 23.506 19.418 -15.257 1.00 38.25 779 HIS A C 1
ATOM 6432 O O . HIS A 1 779 ? 24.569 19.160 -15.818 1.00 38.25 779 HIS A O 1
ATOM 6438 N N . ASN A 1 780 ? 22.764 20.497 -15.551 1.00 43.84 780 ASN A N 1
ATOM 6439 C CA . ASN A 1 780 ? 23.047 21.550 -16.542 1.00 43.84 780 ASN A CA 1
ATOM 6440 C C . ASN A 1 780 ? 22.972 21.119 -18.023 1.00 43.84 780 ASN A C 1
ATOM 6442 O O . ASN A 1 780 ? 23.963 21.154 -18.751 1.00 43.84 780 ASN A O 1
ATOM 6446 N N . VAL A 1 781 ? 21.758 20.798 -18.488 1.00 48.53 781 VAL A N 1
ATOM 6447 C CA . VAL A 1 781 ? 21.438 20.517 -19.900 1.00 48.53 781 VAL A CA 1
ATOM 6448 C C . VAL A 1 781 ? 20.326 21.445 -20.393 1.00 48.53 781 VAL A C 1
ATOM 6450 O O . VAL A 1 781 ? 19.250 21.492 -19.802 1.00 48.53 781 VAL A O 1
ATOM 6453 N N . GLU A 1 782 ? 20.563 22.142 -21.508 1.00 49.28 782 GLU A N 1
ATOM 6454 C CA . GLU A 1 782 ? 19.528 22.875 -22.245 1.00 49.28 782 GLU A CA 1
ATOM 6455 C C . GLU A 1 782 ? 19.125 22.110 -23.516 1.00 49.28 782 GLU A C 1
ATOM 6457 O O . GLU A 1 782 ? 19.959 21.804 -24.373 1.00 49.28 782 GLU A O 1
ATOM 6462 N N . LEU A 1 783 ? 17.828 21.841 -23.669 1.00 48.22 783 LEU A N 1
ATOM 6463 C CA . LEU A 1 783 ? 17.268 21.273 -24.897 1.00 48.22 783 LEU A CA 1
ATOM 6464 C C . LEU A 1 783 ? 17.061 22.358 -25.960 1.00 48.22 783 LEU A C 1
ATOM 6466 O O . LEU A 1 783 ? 16.757 23.509 -25.641 1.00 48.22 783 LEU A O 1
ATOM 6470 N N . GLU A 1 784 ? 17.202 21.981 -27.230 1.00 45.00 784 GLU A N 1
ATOM 6471 C CA . GLU A 1 784 ? 16.974 22.886 -28.364 1.00 45.00 784 GLU A CA 1
ATOM 6472 C C . GLU A 1 784 ? 15.568 22.714 -28.956 1.00 45.00 784 GLU A C 1
ATOM 6474 O O . GLU A 1 784 ? 14.887 23.693 -29.250 1.00 45.00 784 GLU A O 1
ATOM 6479 N N . SER A 1 785 ? 15.100 21.468 -29.095 1.00 42.81 785 SER A N 1
ATOM 6480 C CA . SER A 1 785 ? 13.694 21.127 -29.365 1.00 42.81 785 SER A CA 1
ATOM 6481 C C . SER A 1 785 ? 13.446 19.621 -29.213 1.00 42.81 785 SER A C 1
ATOM 6483 O O . SER A 1 785 ? 14.357 18.809 -29.384 1.00 42.81 785 SER A O 1
ATOM 6485 N N . THR A 1 786 ? 12.196 19.237 -28.942 1.00 50.84 786 THR A N 1
ATOM 6486 C CA . THR A 1 786 ? 11.713 17.856 -29.096 1.00 50.84 786 THR A CA 1
ATOM 6487 C C . THR A 1 786 ? 10.712 17.789 -30.242 1.00 50.84 786 THR A C 1
ATOM 6489 O O . THR A 1 786 ? 9.770 18.580 -30.290 1.00 50.84 786 THR A O 1
ATOM 6492 N N . SER A 1 787 ? 10.895 16.839 -31.158 1.00 46.06 787 SER A N 1
ATOM 6493 C CA . SER A 1 787 ? 9.976 16.601 -32.277 1.00 46.06 787 SER A CA 1
ATOM 6494 C C . SER A 1 787 ? 9.473 15.162 -32.264 1.00 46.06 787 SER A C 1
ATOM 6496 O O . SER A 1 787 ? 10.264 14.231 -32.091 1.00 46.06 787 SER A O 1
ATOM 6498 N N . HIS A 1 788 ? 8.169 14.993 -32.475 1.00 46.56 788 HIS A N 1
ATOM 6499 C CA . HIS A 1 788 ? 7.477 13.706 -32.466 1.00 46.56 788 HIS A CA 1
ATOM 6500 C C . HIS A 1 788 ? 6.998 13.362 -33.875 1.00 46.56 788 HIS A C 1
ATOM 6502 O O . HIS A 1 788 ? 6.454 14.223 -34.567 1.00 46.56 788 HIS A O 1
ATOM 6508 N N . THR A 1 789 ? 7.156 12.106 -34.285 1.00 46.44 789 THR A N 1
ATOM 6509 C CA . THR A 1 789 ? 6.583 11.587 -35.533 1.00 46.44 789 THR A CA 1
ATOM 6510 C C . THR A 1 789 ? 6.070 10.170 -35.311 1.00 46.44 789 THR A C 1
ATOM 6512 O O . THR A 1 789 ? 6.860 9.234 -35.198 1.00 46.44 789 THR A O 1
ATOM 6515 N N . SER A 1 790 ? 4.747 9.986 -35.277 1.00 45.22 790 SER A N 1
ATOM 6516 C CA . SER A 1 790 ? 4.146 8.648 -35.289 1.00 45.22 790 SER A CA 1
ATOM 6517 C C . SER A 1 790 ? 3.884 8.172 -36.716 1.00 45.22 790 SER A C 1
ATOM 6519 O O . SER A 1 790 ? 3.160 8.826 -37.466 1.00 45.22 790 SER A O 1
ATOM 6521 N N . LYS A 1 791 ? 4.411 6.997 -37.067 1.00 47.38 791 LYS A N 1
ATOM 6522 C CA . LYS A 1 791 ? 4.029 6.225 -38.254 1.00 47.38 791 LYS A CA 1
ATOM 6523 C C . LYS A 1 791 ? 3.214 5.016 -37.813 1.00 47.38 791 LYS A C 1
ATOM 6525 O O . LYS A 1 791 ? 3.743 3.936 -37.549 1.00 47.38 791 LYS A O 1
ATOM 6530 N N . LEU A 1 792 ? 1.911 5.235 -37.711 1.00 43.03 792 LEU A N 1
ATOM 6531 C CA . LEU A 1 792 ? 0.924 4.183 -37.516 1.00 43.03 792 LEU A CA 1
ATOM 6532 C C . LEU A 1 792 ? 0.680 3.483 -38.867 1.00 43.03 792 LEU A C 1
ATOM 6534 O O . LEU A 1 792 ? 0.535 4.147 -39.891 1.00 43.03 792 LEU A O 1
ATOM 6538 N N . SER A 1 793 ? 0.651 2.152 -38.881 1.00 41.25 793 SER A N 1
ATOM 6539 C CA . SER A 1 793 ? 0.326 1.349 -40.063 1.00 41.25 793 SER A CA 1
ATOM 6540 C C . SER A 1 793 ? -0.705 0.281 -39.709 1.00 41.25 793 SER A C 1
ATOM 6542 O O . SER A 1 793 ? -0.521 -0.508 -38.781 1.00 41.25 793 SER A O 1
ATOM 6544 N N . GLN A 1 794 ? -1.811 0.245 -40.454 1.00 39.09 794 GLN A N 1
ATOM 6545 C CA . GLN A 1 794 ? -2.785 -0.837 -40.342 1.00 39.09 794 GLN A CA 1
ATOM 6546 C C . GLN A 1 794 ? -2.179 -2.123 -40.901 1.00 39.09 794 GLN A C 1
ATOM 6548 O O . GLN A 1 794 ? -1.699 -2.154 -42.034 1.00 39.09 794 GLN A O 1
ATOM 6553 N N . LEU A 1 795 ? -2.251 -3.191 -40.111 1.00 38.09 795 LEU A N 1
ATOM 6554 C CA . LEU A 1 795 ? -2.113 -4.545 -40.630 1.00 38.09 795 LEU A CA 1
ATOM 6555 C C . LEU A 1 795 ? -3.453 -4.885 -41.285 1.00 38.09 795 LEU A C 1
ATOM 6557 O O . LEU A 1 795 ? -4.494 -4.846 -40.628 1.00 38.09 795 LEU A O 1
ATOM 6561 N N . THR A 1 796 ? -3.446 -5.118 -42.595 1.00 28.95 796 THR A N 1
ATOM 6562 C CA . THR A 1 796 ? -4.665 -5.123 -43.408 1.00 28.95 796 THR A CA 1
ATOM 6563 C C . THR A 1 796 ? -5.644 -6.226 -43.006 1.00 28.95 796 THR A C 1
ATOM 6565 O O . THR A 1 796 ? -5.360 -7.419 -43.114 1.00 28.95 796 THR A O 1
ATOM 6568 N N . ALA A 1 797 ? -6.844 -5.801 -42.611 1.00 28.84 797 ALA A N 1
ATOM 6569 C CA . ALA A 1 797 ? -8.039 -6.629 -42.502 1.00 28.84 797 ALA A CA 1
ATOM 6570 C C . ALA A 1 797 ? -9.106 -6.104 -43.488 1.00 28.84 797 ALA A C 1
ATOM 6572 O O . ALA A 1 797 ? -9.121 -4.903 -43.772 1.00 28.84 797 ALA A O 1
ATOM 6573 N N . PRO A 1 798 ? -10.005 -6.950 -44.027 1.00 31.75 798 PRO A N 1
ATOM 6574 C CA . PRO A 1 798 ? -10.942 -6.522 -45.061 1.00 31.75 798 PRO A CA 1
ATOM 6575 C C . PRO A 1 798 ? -12.120 -5.746 -44.466 1.00 31.75 798 PRO A C 1
ATOM 6577 O O . PRO A 1 798 ? -12.938 -6.301 -43.728 1.00 31.75 798 PRO A O 1
ATOM 6580 N N . THR A 1 799 ? -12.253 -4.475 -44.835 1.00 31.59 799 THR A N 1
ATOM 6581 C CA . THR A 1 799 ? -13.431 -3.662 -44.520 1.00 31.59 799 THR A CA 1
ATOM 6582 C C . THR A 1 799 ? -14.619 -4.035 -45.408 1.00 31.59 799 THR A C 1
ATOM 6584 O O . THR A 1 799 ? -14.522 -4.065 -46.635 1.00 31.59 799 THR A O 1
ATOM 6587 N N . LYS A 1 800 ? -15.782 -4.265 -44.787 1.00 31.73 800 LYS A N 1
ATOM 6588 C CA . LYS A 1 800 ? -17.071 -4.101 -45.472 1.00 31.73 800 LYS A CA 1
ATOM 6589 C C . LYS A 1 800 ? -17.395 -2.611 -45.579 1.00 31.73 800 LYS A C 1
ATOM 6591 O O . LYS A 1 800 ? -17.050 -1.834 -44.692 1.00 31.73 800 LYS A O 1
ATOM 6596 N N . GLN A 1 801 ? -18.071 -2.237 -46.659 1.00 29.30 801 GLN A N 1
ATOM 6597 C CA . GLN A 1 801 ? -18.499 -0.872 -46.939 1.00 29.30 801 GLN A CA 1
ATOM 6598 C C . GLN A 1 801 ? -20.013 -0.757 -46.715 1.00 29.30 801 GLN A C 1
ATOM 6600 O O . GLN A 1 801 ? -20.789 -1.027 -47.628 1.00 29.30 801 GLN A O 1
ATOM 6605 N N . ASP A 1 802 ? -20.423 -0.357 -45.512 1.00 29.34 802 ASP A N 1
ATOM 6606 C CA . ASP A 1 802 ? -21.822 -0.038 -45.205 1.00 29.34 802 ASP A CA 1
ATOM 6607 C C . ASP A 1 802 ? -22.078 1.473 -45.334 1.00 29.34 802 ASP A C 1
ATOM 6609 O O . ASP A 1 802 ? -21.229 2.303 -45.002 1.00 29.34 802 ASP A O 1
ATOM 6613 N N . GLN A 1 803 ? -23.248 1.834 -45.865 1.00 31.91 803 GLN A N 1
ATOM 6614 C CA . GLN A 1 803 ? -23.609 3.213 -46.200 1.00 31.91 803 GLN A CA 1
ATOM 6615 C C . GLN A 1 803 ? -24.492 3.840 -45.116 1.00 31.91 803 GLN A C 1
ATOM 6617 O O . GLN A 1 803 ? -25.596 3.360 -44.877 1.00 31.91 803 GLN A O 1
ATOM 6622 N N . PHE A 1 804 ? -24.069 4.974 -44.552 1.00 26.39 804 PHE A N 1
ATOM 6623 C CA . PHE A 1 804 ? -24.967 5.928 -43.892 1.00 26.39 804 PHE A CA 1
ATOM 6624 C C . PHE A 1 804 ? -24.612 7.370 -44.281 1.00 26.39 804 PHE A C 1
ATOM 6626 O O . PHE A 1 804 ? -23.480 7.676 -44.655 1.00 26.39 804 PHE A O 1
ATOM 6633 N N . SER A 1 805 ? -25.624 8.237 -44.294 1.00 31.34 805 SER A N 1
ATOM 6634 C CA . SER A 1 805 ? -25.635 9.477 -45.077 1.00 31.34 805 SER A CA 1
ATOM 6635 C C . SER A 1 805 ? -25.240 10.740 -44.305 1.00 31.34 805 SER A C 1
ATOM 6637 O O . SER A 1 805 ? -25.636 10.917 -43.159 1.00 31.34 805 SER A O 1
ATOM 6639 N N . HIS A 1 806 ? -24.556 11.643 -45.016 1.00 28.08 806 HIS A N 1
ATOM 6640 C CA . HIS A 1 806 ? -24.313 13.068 -44.739 1.00 28.08 806 HIS A CA 1
ATOM 6641 C C . HIS A 1 806 ? -24.909 13.693 -43.460 1.00 28.08 806 HIS A C 1
ATOM 6643 O O . HIS A 1 806 ? -26.116 13.908 -43.360 1.00 28.08 806 HIS A O 1
ATOM 6649 N N . ILE A 1 807 ? -24.020 14.215 -42.610 1.00 27.52 807 ILE A N 1
ATOM 6650 C CA . ILE A 1 807 ? -24.274 15.418 -41.805 1.00 27.52 807 ILE A CA 1
ATOM 6651 C C . ILE A 1 807 ? -23.246 16.473 -42.232 1.00 27.52 807 ILE A C 1
ATOM 6653 O O . ILE A 1 807 ? -22.057 16.179 -42.332 1.00 27.52 807 ILE A O 1
ATOM 6657 N N . ASN A 1 808 ? -23.700 17.697 -42.510 1.00 29.02 808 ASN A N 1
ATOM 6658 C CA . ASN A 1 808 ? -22.812 18.809 -42.851 1.00 29.02 808 ASN A CA 1
ATOM 6659 C C . ASN A 1 808 ? -22.201 19.418 -41.584 1.00 29.02 808 ASN A C 1
ATOM 6661 O O . ASN A 1 808 ? -22.932 19.895 -40.717 1.00 29.02 808 ASN A O 1
ATOM 6665 N N . GLN A 1 809 ? -20.873 19.519 -41.541 1.00 27.12 809 GLN A N 1
ATOM 6666 C CA . GLN A 1 809 ? -20.176 20.509 -40.722 1.00 27.12 809 GLN A CA 1
ATOM 6667 C C . GLN A 1 809 ? -19.269 21.348 -41.623 1.00 27.12 809 GLN A C 1
ATOM 6669 O O . GLN A 1 809 ? -18.309 20.863 -42.213 1.00 27.12 809 GLN A O 1
ATOM 6674 N N . SER A 1 810 ? -19.608 22.628 -41.737 1.00 28.88 810 SER A N 1
ATOM 6675 C CA . SER A 1 810 ? -18.836 23.651 -42.440 1.00 28.88 810 SER A CA 1
ATOM 6676 C C . SER A 1 810 ? -18.769 24.899 -41.565 1.00 28.88 810 SER A C 1
ATOM 6678 O O . SER A 1 810 ? -19.679 25.107 -40.769 1.00 28.88 810 SER A O 1
ATOM 6680 N N . GLN A 1 811 ? -17.766 25.752 -41.800 1.00 27.83 811 GLN A N 1
ATOM 6681 C CA . GLN A 1 811 ? -17.452 26.986 -41.057 1.00 27.83 811 GLN A CA 1
ATOM 6682 C C . GLN A 1 811 ? -16.717 26.784 -39.717 1.00 27.83 811 GLN A C 1
ATOM 6684 O O . GLN A 1 811 ? -17.334 26.728 -38.663 1.00 27.83 811 GLN A O 1
ATOM 6689 N N . TYR A 1 812 ? -15.377 26.803 -39.770 1.00 25.95 812 TYR A N 1
ATOM 6690 C CA . TYR A 1 812 ? -14.542 27.527 -38.791 1.00 25.95 812 TYR A CA 1
ATOM 6691 C C . TYR A 1 812 ? -13.133 27.824 -39.356 1.00 25.95 812 TYR A C 1
ATOM 6693 O O . TYR A 1 812 ? -12.116 27.338 -38.872 1.00 25.95 812 TYR A O 1
ATOM 6701 N N . GLN A 1 813 ? -13.067 28.639 -40.416 1.00 30.62 813 GLN A N 1
ATOM 6702 C CA . GLN A 1 813 ? -11.825 29.266 -40.893 1.00 30.62 813 GLN A CA 1
ATOM 6703 C C . GLN A 1 813 ? -12.117 30.635 -41.521 1.00 30.62 813 GLN A C 1
ATOM 6705 O O . GLN A 1 813 ? -12.731 30.680 -42.584 1.00 30.62 813 GLN A O 1
ATOM 6710 N N . GLN A 1 814 ? -11.646 31.720 -40.893 1.00 27.95 814 GLN A N 1
ATOM 6711 C CA . GLN A 1 814 ? -11.092 32.936 -41.524 1.00 27.95 814 GLN A CA 1
ATOM 6712 C C . GLN A 1 814 ? -10.731 33.993 -40.461 1.00 27.95 814 GLN A C 1
ATOM 6714 O O . GLN A 1 814 ? -11.279 33.971 -39.364 1.00 27.95 814 GLN A O 1
ATOM 6719 N N . LEU A 1 815 ? -9.857 34.936 -40.851 1.00 25.91 815 LEU A N 1
ATOM 6720 C CA . LEU A 1 815 ? -9.332 36.077 -40.072 1.00 25.91 815 LEU A CA 1
ATOM 6721 C C . LEU A 1 815 ? -8.382 35.669 -38.911 1.00 25.91 815 LEU A C 1
ATOM 6723 O O . LEU A 1 815 ? -8.690 34.782 -38.130 1.00 25.91 815 LEU A O 1
ATOM 6727 N N . HIS A 1 816 ? -7.197 36.265 -38.731 1.00 25.95 816 HIS A N 1
ATOM 6728 C CA . HIS A 1 816 ? -6.544 37.350 -39.478 1.00 25.95 816 HIS A CA 1
ATOM 6729 C C . HIS A 1 816 ? -5.017 37.152 -39.517 1.00 25.95 816 HIS A C 1
ATOM 6731 O O . HIS A 1 816 ? -4.413 36.763 -38.522 1.00 25.95 816 HIS A O 1
ATOM 6737 N N . ILE A 1 817 ? -4.385 37.513 -40.637 1.00 28.81 817 ILE A N 1
ATOM 6738 C CA . ILE A 1 817 ? -2.951 37.838 -40.704 1.00 28.81 817 ILE A CA 1
ATOM 6739 C C . ILE A 1 817 ? -2.841 39.327 -41.040 1.00 28.81 817 ILE A C 1
ATOM 6741 O O . ILE A 1 817 ? -3.490 39.776 -41.986 1.00 28.81 817 ILE A O 1
ATOM 6745 N N . GLN A 1 818 ? -2.004 40.070 -40.310 1.00 26.08 818 GLN A N 1
ATOM 6746 C CA . GLN A 1 818 ? -1.432 41.338 -40.772 1.00 26.08 818 GLN A CA 1
ATOM 6747 C C . GLN A 1 818 ? 0.040 41.468 -40.342 1.00 26.08 818 GLN A C 1
ATOM 6749 O O . GLN A 1 818 ? 0.380 41.483 -39.166 1.00 26.08 818 GLN A O 1
ATOM 6754 N N . THR A 1 819 ? 0.886 41.536 -41.368 1.00 27.28 819 THR A N 1
ATOM 6755 C CA . THR A 1 819 ? 2.246 42.098 -41.461 1.00 27.28 819 THR A CA 1
ATOM 6756 C C . THR A 1 819 ? 2.839 42.870 -40.272 1.00 27.28 819 THR A C 1
ATOM 6758 O O . THR A 1 819 ? 2.321 43.922 -39.912 1.00 27.28 819 THR A O 1
ATOM 6761 N N . ILE A 1 820 ? 4.057 42.474 -39.872 1.00 26.27 820 ILE A N 1
ATOM 6762 C CA . ILE A 1 820 ? 5.345 43.185 -40.089 1.00 26.27 820 ILE A CA 1
ATOM 6763 C C . ILE A 1 820 ? 6.459 42.101 -40.098 1.00 26.27 820 ILE A C 1
ATOM 6765 O O . ILE A 1 820 ? 6.356 41.137 -39.352 1.00 26.27 820 ILE A O 1
ATOM 6769 N N . GLY A 1 821 ? 7.532 42.144 -40.900 1.00 24.91 821 GLY A N 1
ATOM 6770 C CA . GLY A 1 821 ? 7.819 43.053 -42.015 1.00 24.91 821 GLY A CA 1
ATOM 6771 C C . GLY A 1 821 ? 9.277 43.529 -42.114 1.00 24.91 821 GLY A C 1
ATOM 6772 O O . GLY A 1 821 ? 9.512 44.719 -41.937 1.00 24.91 821 GLY A O 1
ATOM 6773 N N . GLN A 1 822 ? 10.243 42.663 -42.456 1.00 26.42 822 GLN A N 1
ATOM 6774 C CA . GLN A 1 822 ? 11.570 43.092 -42.949 1.00 26.42 822 GLN A CA 1
ATOM 6775 C C . GLN A 1 822 ? 12.209 42.062 -43.905 1.00 26.42 822 GLN A C 1
ATOM 6777 O O . GLN A 1 822 ? 11.670 40.972 -44.088 1.00 26.42 822 GLN A O 1
ATOM 6782 N N . LYS A 1 823 ? 13.278 42.458 -44.616 1.00 28.08 823 LYS A N 1
ATOM 6783 C CA . LYS A 1 823 ? 13.713 41.856 -45.895 1.00 28.08 823 LYS A CA 1
ATOM 6784 C C . LYS A 1 823 ? 15.141 41.298 -45.863 1.00 28.08 823 LYS A C 1
ATOM 6786 O O . LYS A 1 823 ? 16.045 42.005 -45.430 1.00 28.08 823 LYS A O 1
ATOM 6791 N N . SER A 1 824 ? 15.358 40.182 -46.560 1.00 27.62 824 SER A N 1
ATOM 6792 C CA . SER A 1 824 ? 16.553 39.967 -47.395 1.00 27.62 824 SER A CA 1
ATOM 6793 C C . SER A 1 824 ? 16.295 38.908 -48.487 1.00 27.62 824 SER A C 1
ATOM 6795 O O . SER A 1 824 ? 15.483 38.001 -48.329 1.00 27.62 824 SER A O 1
ATOM 6797 N N . GLN A 1 825 ? 16.953 39.084 -49.633 1.00 29.44 825 GLN A N 1
ATOM 6798 C CA . GLN A 1 825 ? 17.003 38.218 -50.824 1.00 29.44 825 GLN A CA 1
ATOM 6799 C C . GLN A 1 825 ? 18.433 38.362 -51.420 1.00 29.44 825 GLN A C 1
ATOM 6801 O O . GLN A 1 825 ? 19.167 39.239 -50.962 1.00 29.44 825 GLN A O 1
ATOM 6806 N N . PRO A 1 826 ? 18.812 37.658 -52.504 1.00 44.28 826 PRO A N 1
ATOM 6807 C CA . PRO A 1 826 ? 18.851 36.200 -52.644 1.00 44.28 826 PRO A CA 1
ATOM 6808 C C . PRO A 1 826 ? 20.200 35.732 -53.252 1.00 44.28 826 PRO A C 1
ATOM 6810 O O . PRO A 1 826 ? 20.986 36.547 -53.730 1.00 44.28 826 PRO A O 1
ATOM 6813 N N . THR A 1 827 ? 20.404 34.418 -53.396 1.00 25.42 827 THR A N 1
ATOM 6814 C CA . THR A 1 827 ? 21.342 33.882 -54.405 1.00 25.42 827 THR A CA 1
ATOM 6815 C C . THR A 1 827 ? 20.694 32.711 -55.145 1.00 25.42 827 THR A C 1
ATOM 6817 O O . THR A 1 827 ? 19.995 31.900 -54.543 1.00 25.42 827 THR A O 1
ATOM 6820 N N . VAL A 1 828 ? 20.903 32.646 -56.460 1.00 29.12 828 VAL A N 1
ATOM 6821 C CA . VAL A 1 828 ? 20.344 31.654 -57.398 1.00 29.12 828 VAL A CA 1
ATOM 6822 C C . VAL A 1 828 ? 21.498 30.907 -58.061 1.00 29.12 828 VAL A C 1
ATOM 6824 O O . VAL A 1 828 ? 22.500 31.553 -58.350 1.00 29.12 828 VAL A O 1
ATOM 6827 N N . LEU A 1 829 ? 21.343 29.614 -58.384 1.00 26.31 829 LEU A N 1
ATOM 6828 C CA . LEU A 1 829 ? 22.056 28.976 -59.505 1.00 26.31 829 LEU A CA 1
ATOM 6829 C C . LEU A 1 829 ? 21.379 27.671 -59.998 1.00 26.31 829 LEU A C 1
ATOM 6831 O O . LEU A 1 829 ? 20.545 27.090 -59.314 1.00 26.31 829 LEU A O 1
ATOM 6835 N N . GLN A 1 830 ? 21.735 27.315 -61.237 1.00 28.89 830 GLN A N 1
ATOM 6836 C CA . GLN A 1 830 ? 21.288 26.267 -62.188 1.00 28.89 830 GLN A CA 1
ATOM 6837 C C . GLN A 1 830 ? 20.863 24.889 -61.613 1.00 28.89 830 GLN A C 1
ATOM 6839 O O . GLN A 1 830 ? 21.365 24.477 -60.578 1.00 28.89 830 GLN A O 1
ATOM 6844 N N . GLN A 1 831 ? 19.869 24.157 -62.158 1.00 30.48 831 GLN A N 1
ATOM 6845 C CA . GLN A 1 831 ? 19.596 23.642 -63.534 1.00 30.48 831 GLN A CA 1
ATOM 6846 C C . GLN A 1 831 ? 20.389 22.379 -63.953 1.00 30.48 831 GLN A C 1
ATOM 6848 O O . GLN A 1 831 ? 21.536 22.213 -63.563 1.00 30.48 831 GLN A O 1
ATOM 6853 N N . GLN A 1 832 ? 19.767 21.596 -64.863 1.00 28.75 832 GLN A N 1
ATOM 6854 C CA . GLN A 1 832 ? 20.179 20.325 -65.514 1.00 28.75 832 GLN A CA 1
ATOM 6855 C C . GLN A 1 832 ? 19.757 19.025 -64.789 1.00 28.75 832 GLN A C 1
ATOM 6857 O O . GLN A 1 832 ? 19.787 18.975 -63.568 1.00 28.75 832 GLN A O 1
ATOM 6862 N N . GLN A 1 833 ? 19.349 17.933 -65.464 1.00 28.09 833 GLN A N 1
ATOM 6863 C CA . GLN A 1 833 ? 18.795 17.734 -66.828 1.00 28.09 833 GLN A CA 1
ATOM 6864 C C . GLN A 1 833 ? 17.999 16.398 -66.867 1.00 28.09 833 GLN A C 1
ATOM 6866 O O . GLN A 1 833 ? 18.243 15.520 -66.044 1.00 28.09 833 GLN A O 1
ATOM 6871 N N . GLN A 1 834 ? 17.065 16.220 -67.816 1.00 30.77 834 GLN A N 1
ATOM 6872 C CA . GLN A 1 834 ? 16.488 14.897 -68.155 1.00 30.77 834 GLN A CA 1
ATOM 6873 C C . GLN A 1 834 ? 17.327 14.202 -69.245 1.00 30.77 834 GLN A C 1
ATOM 6875 O O . GLN A 1 834 ? 18.081 14.873 -69.952 1.00 30.77 834 GLN A O 1
ATOM 6880 N N . PRO A 1 835 ? 17.127 12.890 -69.462 1.00 38.97 835 PRO A N 1
ATOM 6881 C CA . PRO A 1 835 ? 16.511 12.519 -70.745 1.00 38.97 835 PRO A CA 1
ATOM 6882 C C . PRO A 1 835 ? 15.359 11.496 -70.642 1.00 38.97 835 PRO A C 1
ATOM 6884 O O . PRO A 1 835 ? 15.166 10.832 -69.627 1.00 38.97 835 PRO A O 1
ATOM 6887 N N . GLN A 1 836 ? 14.597 11.376 -71.734 1.00 32.16 836 GLN A N 1
ATOM 6888 C CA . GLN A 1 836 ? 13.467 10.455 -71.925 1.00 32.16 836 GLN A CA 1
ATOM 6889 C C . GLN A 1 836 ? 13.783 9.419 -73.015 1.00 32.16 836 GLN A C 1
ATOM 6891 O O . GLN A 1 836 ? 14.415 9.778 -74.006 1.00 32.16 836 GLN A O 1
ATOM 6896 N N . GLN A 1 837 ? 13.211 8.213 -72.917 1.00 30.09 837 GLN A N 1
ATOM 6897 C CA . GLN A 1 837 ? 12.806 7.358 -74.053 1.00 30.09 837 GLN A CA 1
ATOM 6898 C C . GLN A 1 837 ? 11.470 6.690 -73.645 1.00 30.09 837 GLN A C 1
ATOM 6900 O O . GLN A 1 837 ? 11.350 6.223 -72.517 1.00 30.09 837 GLN A O 1
ATOM 6905 N N . GLN A 1 838 ? 10.348 6.921 -74.343 1.00 30.25 838 GLN A N 1
ATOM 6906 C CA . GLN A 1 838 ? 9.869 6.214 -75.551 1.00 30.25 838 GLN A CA 1
ATOM 6907 C C . GLN A 1 838 ? 9.678 4.694 -75.362 1.00 30.25 838 GLN A C 1
ATOM 6909 O O . GLN A 1 838 ? 10.544 4.047 -74.797 1.00 30.25 838 GLN A O 1
ATOM 6914 N N . GLN A 1 839 ? 8.682 3.993 -75.915 1.00 33.38 839 GLN A N 1
ATOM 6915 C CA . GLN A 1 839 ? 7.312 4.223 -76.427 1.00 33.38 839 GLN A CA 1
ATOM 6916 C C . GLN A 1 839 ? 7.005 2.996 -77.319 1.00 33.38 839 GLN A C 1
ATOM 6918 O O . GLN A 1 839 ? 7.746 2.772 -78.272 1.00 33.38 839 GLN A O 1
ATOM 6923 N N . GLN A 1 840 ? 5.904 2.270 -77.085 1.00 30.39 840 GLN A N 1
ATOM 6924 C CA . GLN A 1 840 ? 5.098 1.545 -78.098 1.00 30.39 840 GLN A CA 1
ATOM 6925 C C . GLN A 1 840 ? 3.798 1.049 -77.410 1.00 30.39 840 GLN A C 1
ATOM 6927 O O . GLN A 1 840 ? 3.848 0.673 -76.246 1.00 30.39 840 GLN A O 1
ATOM 6932 N N . GLN A 1 841 ? 2.590 1.360 -77.909 1.00 31.17 841 GLN A N 1
ATOM 6933 C CA . GLN A 1 841 ? 1.802 0.669 -78.961 1.00 31.17 841 GLN A CA 1
ATOM 6934 C C . GLN A 1 841 ? 1.338 -0.756 -78.565 1.00 31.17 841 GLN A C 1
ATOM 6936 O O . GLN A 1 841 ? 2.135 -1.503 -78.021 1.00 31.17 841 GLN A O 1
ATOM 6941 N N . GLN A 1 842 ? 0.106 -1.227 -78.831 1.00 29.98 842 GLN A N 1
ATOM 6942 C CA . GLN A 1 842 ? -1.139 -0.632 -79.377 1.00 29.98 842 GLN A CA 1
ATOM 6943 C C . GLN A 1 842 ? -2.352 -1.562 -79.048 1.00 29.98 842 GLN A C 1
ATOM 6945 O O . GLN A 1 842 ? -2.110 -2.703 -78.694 1.00 29.98 842 GLN A O 1
ATOM 6950 N N . GLN A 1 843 ? -3.604 -1.071 -79.198 1.00 30.09 843 GLN A N 1
ATOM 6951 C CA . GLN A 1 843 ? -4.883 -1.758 -79.588 1.00 30.09 843 GLN A CA 1
ATOM 6952 C C . GLN A 1 843 ? -5.153 -3.240 -79.174 1.00 30.09 843 GLN A C 1
ATOM 6954 O O . GLN A 1 843 ? -4.298 -4.094 -79.322 1.00 30.09 843 GLN A O 1
ATOM 6959 N N . GLN A 1 844 ? -6.341 -3.714 -78.762 1.00 29.30 844 GLN A N 1
ATOM 6960 C CA . GLN A 1 844 ? -7.771 -3.444 -79.073 1.00 29.30 844 GLN A CA 1
ATOM 6961 C C . GLN A 1 844 ? -8.623 -4.048 -77.894 1.00 29.30 844 GLN A C 1
ATOM 6963 O O . GLN A 1 844 ? -8.028 -4.546 -76.947 1.00 29.30 844 GLN A O 1
ATOM 6968 N N . GLN A 1 845 ? -9.964 -4.079 -77.774 1.00 29.28 845 GLN A N 1
ATOM 6969 C CA . GLN A 1 845 ? -11.110 -4.032 -78.703 1.00 29.28 845 GLN A CA 1
ATOM 6970 C C . GLN A 1 845 ? -12.408 -3.597 -77.945 1.00 29.28 845 GLN A C 1
ATOM 6972 O O . GLN A 1 845 ? -12.368 -3.350 -76.742 1.00 29.28 845 GLN A O 1
ATOM 6977 N N . GLN A 1 846 ? -13.565 -3.496 -78.618 1.00 29.59 846 GLN A N 1
ATOM 6978 C CA . GLN A 1 846 ? -14.835 -2.964 -78.064 1.00 29.59 846 GLN A CA 1
ATOM 6979 C C . GLN A 1 846 ? -15.862 -4.046 -77.653 1.00 29.59 846 GLN A C 1
ATOM 6981 O O . GLN A 1 846 ? -15.935 -5.086 -78.304 1.00 29.59 846 GLN A O 1
ATOM 6986 N N . ARG A 1 847 ? -16.759 -3.735 -76.693 1.00 26.75 847 ARG A N 1
ATOM 6987 C CA . ARG A 1 847 ? -18.183 -4.176 -76.639 1.00 26.75 847 ARG A CA 1
ATOM 6988 C C . ARG A 1 847 ? -18.993 -3.345 -75.623 1.00 26.75 847 ARG A C 1
ATOM 6990 O O . ARG A 1 847 ? -18.404 -2.606 -74.840 1.00 26.75 847 ARG A O 1
ATOM 6997 N N . SER A 1 848 ? -20.330 -3.391 -75.687 1.00 27.89 848 SER A N 1
ATOM 6998 C CA . SER A 1 848 ? -21.200 -2.312 -75.176 1.00 27.89 848 SER A CA 1
ATOM 6999 C C . SER A 1 848 ? -22.560 -2.755 -74.603 1.00 27.89 848 SER A C 1
ATOM 7001 O O . SER A 1 848 ? -23.148 -3.710 -75.106 1.00 27.89 848 SER A O 1
ATOM 7003 N N . THR A 1 849 ? -23.121 -1.917 -73.707 1.00 27.58 849 THR A N 1
ATOM 7004 C CA . THR A 1 849 ? -24.567 -1.766 -73.348 1.00 27.58 849 THR A CA 1
ATOM 7005 C C . THR A 1 849 ? -25.293 -2.956 -72.672 1.00 27.58 849 THR A C 1
ATOM 7007 O O . THR A 1 849 ? -24.801 -4.075 -72.771 1.00 27.58 849 THR A O 1
ATOM 7010 N N . PRO A 1 850 ? -26.470 -2.765 -72.010 1.00 36.94 850 PRO A N 1
ATOM 7011 C CA . PRO A 1 850 ? -27.260 -1.534 -71.785 1.00 36.94 850 PRO A CA 1
ATOM 7012 C C . PRO A 1 850 ? -27.596 -1.209 -70.297 1.00 36.94 850 PRO A C 1
ATOM 7014 O O . PRO A 1 850 ? -27.240 -1.943 -69.381 1.00 36.94 850 PRO A O 1
ATOM 7017 N N . GLN A 1 851 ? -28.322 -0.102 -70.072 1.00 31.25 851 GLN A N 1
ATOM 7018 C CA . GLN A 1 851 ? -29.055 0.210 -68.823 1.00 31.25 851 GLN A CA 1
ATOM 7019 C C . GLN A 1 851 ? -30.430 -0.504 -68.772 1.00 31.25 851 GLN A C 1
ATOM 7021 O O . GLN A 1 851 ? -30.830 -1.136 -69.752 1.00 31.25 851 GLN A O 1
ATOM 7026 N N . PRO A 1 852 ? -31.202 -0.344 -67.678 1.00 38.31 852 PRO A N 1
ATOM 7027 C CA . PRO A 1 852 ? -32.403 0.512 -67.779 1.00 38.31 852 PRO A CA 1
ATOM 7028 C C . PRO A 1 852 ? -32.541 1.550 -66.638 1.00 38.31 852 PRO A C 1
ATOM 7030 O O . PRO A 1 852 ? -31.733 1.574 -65.712 1.00 38.31 852 PRO A O 1
ATOM 7033 N N . ALA A 1 853 ? -33.549 2.435 -66.712 1.00 29.19 853 ALA A N 1
ATOM 7034 C CA . ALA A 1 853 ? -33.705 3.593 -65.816 1.00 29.19 853 ALA A CA 1
ATOM 7035 C C . ALA A 1 853 ? -35.170 3.939 -65.453 1.00 29.19 853 ALA A C 1
ATOM 7037 O O . ALA A 1 853 ? -36.060 3.836 -66.294 1.00 29.19 853 ALA A O 1
ATOM 7038 N N . SER A 1 854 ? -35.386 4.431 -64.222 1.00 29.23 854 SER A N 1
ATOM 7039 C CA . SER A 1 854 ? -36.617 5.068 -63.690 1.00 29.23 854 SER A CA 1
ATOM 7040 C C . SER A 1 854 ? -36.373 5.514 -62.229 1.00 29.23 854 SER A C 1
ATOM 7042 O O . SER A 1 854 ? -35.630 4.821 -61.544 1.00 29.23 854 SER A O 1
ATOM 7044 N N . GLN A 1 855 ? -36.938 6.581 -61.641 1.00 27.91 855 GLN A N 1
ATOM 7045 C CA . GLN A 1 855 ? -37.809 7.678 -62.112 1.00 27.91 855 GLN A CA 1
ATOM 7046 C C . GLN A 1 855 ? -37.695 8.902 -61.148 1.00 27.91 855 GLN A C 1
ATOM 7048 O O . GLN A 1 855 ? -37.216 8.774 -60.025 1.00 27.91 855 GLN A O 1
ATOM 7053 N N . ARG A 1 856 ? -38.147 10.087 -61.593 1.00 30.16 856 ARG A N 1
ATOM 7054 C CA . ARG A 1 856 ? -38.413 11.346 -60.826 1.00 30.16 856 ARG A CA 1
ATOM 7055 C C . ARG A 1 856 ? -39.954 11.557 -60.747 1.00 30.16 856 ARG A C 1
ATOM 7057 O O . ARG A 1 856 ? -40.611 10.812 -61.477 1.00 30.16 856 ARG A O 1
ATOM 7064 N N . PRO A 1 857 ? -40.583 12.505 -59.987 1.00 43.09 857 PRO A N 1
ATOM 7065 C CA . PRO A 1 857 ? -40.186 13.881 -59.568 1.00 43.09 857 PRO A CA 1
ATOM 7066 C C . PRO A 1 857 ? -40.072 14.032 -58.012 1.00 43.09 857 PRO A C 1
ATOM 7068 O O . PRO A 1 857 ? -39.632 13.061 -57.414 1.00 43.09 857 PRO A O 1
ATOM 7071 N N . VAL A 1 858 ? -40.293 15.137 -57.255 1.00 28.05 858 VAL A N 1
ATOM 7072 C CA . VAL A 1 858 ? -40.930 16.480 -57.431 1.00 28.05 858 VAL A CA 1
ATOM 7073 C C . VAL A 1 858 ? -40.284 17.569 -56.526 1.00 28.05 858 VAL A C 1
ATOM 7075 O O . VAL A 1 858 ? -39.443 17.269 -55.684 1.00 28.05 858 VAL A O 1
ATOM 7078 N N . SER A 1 859 ? -40.682 18.834 -56.718 1.00 29.56 859 SER A N 1
ATOM 7079 C CA . SER A 1 859 ? -40.421 20.063 -55.922 1.00 29.56 859 SER A CA 1
ATOM 7080 C C . SER A 1 859 ? -41.629 20.421 -55.007 1.00 29.56 859 SER A C 1
ATOM 7082 O O . SER A 1 859 ? -42.580 19.647 -54.984 1.00 29.56 859 SER A O 1
ATOM 7084 N N . PHE A 1 860 ? -41.747 21.507 -54.210 1.00 26.58 860 PHE A N 1
ATOM 7085 C CA . PHE A 1 860 ? -41.068 22.821 -53.998 1.00 26.58 860 PHE A CA 1
ATOM 7086 C C . PHE A 1 860 ? -41.029 23.143 -52.462 1.00 26.58 860 PHE A C 1
ATOM 7088 O O . PHE A 1 860 ? -41.292 22.221 -51.700 1.00 26.58 860 PHE A O 1
ATOM 7095 N N . HIS A 1 861 ? -40.756 24.314 -51.840 1.00 28.11 861 HIS A N 1
ATOM 7096 C CA . HIS A 1 861 ? -40.363 25.740 -52.090 1.00 28.11 861 HIS A CA 1
ATOM 7097 C C . HIS A 1 861 ? -39.542 26.186 -50.820 1.00 28.11 861 HIS A C 1
ATOM 7099 O O . HIS A 1 861 ? -39.536 25.427 -49.857 1.00 28.11 861 HIS A O 1
ATOM 7105 N N . GLN A 1 862 ? -38.733 27.255 -50.657 1.00 28.72 862 GLN A N 1
ATOM 7106 C CA . GLN A 1 862 ? -38.586 28.672 -51.093 1.00 28.72 862 GLN A CA 1
ATOM 7107 C C . GLN A 1 862 ? -38.989 29.710 -49.999 1.00 28.72 862 GLN A C 1
ATOM 7109 O O . GLN A 1 862 ? -40.003 29.528 -49.340 1.00 28.72 862 GLN A O 1
ATOM 7114 N N . GLN A 1 863 ? -38.225 30.823 -49.911 1.00 27.03 863 GLN A N 1
ATOM 7115 C CA . GLN A 1 863 ? -38.380 32.034 -49.052 1.00 27.03 863 GLN A CA 1
ATOM 7116 C C . GLN A 1 863 ? -37.906 31.910 -47.584 1.00 27.03 863 GLN A C 1
ATOM 7118 O O . GLN A 1 863 ? -37.888 30.810 -47.049 1.00 27.03 863 GLN A O 1
ATOM 7123 N N . GLN A 1 864 ? -37.590 32.987 -46.839 1.00 27.06 864 GLN A N 1
ATOM 7124 C CA . GLN A 1 864 ? -36.646 34.131 -47.009 1.00 27.06 864 GLN A CA 1
ATOM 7125 C C . GLN A 1 864 ? -36.384 34.754 -45.585 1.00 27.06 864 GLN A C 1
ATOM 7127 O O . GLN A 1 864 ? -37.038 34.309 -44.642 1.00 27.06 864 GLN A O 1
ATOM 7132 N N . PRO A 1 865 ? -35.417 35.684 -45.355 1.00 40.75 865 PRO A N 1
ATOM 7133 C CA . PRO A 1 865 ? -34.803 35.896 -44.018 1.00 40.75 865 PRO A CA 1
ATOM 7134 C C . PRO A 1 865 ? -34.952 37.313 -43.378 1.00 40.75 865 PRO A C 1
ATOM 7136 O O . PRO A 1 865 ? -35.592 38.177 -43.966 1.00 40.75 865 PRO A O 1
ATOM 7139 N N . VAL A 1 866 ? -34.239 37.555 -42.243 1.00 24.39 866 VAL A N 1
ATOM 7140 C CA . VAL A 1 866 ? -33.936 38.866 -41.560 1.00 24.39 866 VAL A CA 1
ATOM 7141 C C . VAL A 1 866 ? -35.068 39.400 -40.627 1.00 24.39 866 VAL A C 1
ATOM 7143 O O . VAL A 1 866 ? -36.221 39.104 -40.929 1.00 24.39 866 VAL A O 1
ATOM 7146 N N . PRO A 1 867 ? -34.831 40.156 -39.503 1.00 33.75 867 PRO A N 1
ATOM 7147 C CA . PRO A 1 867 ? -33.597 40.788 -38.967 1.00 33.75 867 PRO A CA 1
ATOM 7148 C C . PRO A 1 867 ? -33.166 40.475 -37.502 1.00 33.75 867 PRO A C 1
ATOM 7150 O O . PRO A 1 867 ? -33.871 39.853 -36.715 1.00 33.75 867 PRO A O 1
ATOM 7153 N N . ASN A 1 868 ? -31.993 41.023 -37.139 1.00 28.84 868 ASN A N 1
ATOM 7154 C CA . ASN A 1 868 ? -31.380 41.094 -35.798 1.00 28.84 868 ASN A CA 1
ATOM 7155 C C . ASN A 1 868 ? -32.139 41.957 -34.761 1.00 28.84 868 ASN A C 1
ATOM 7157 O O . ASN A 1 868 ? -32.847 42.901 -35.117 1.00 28.84 868 ASN A O 1
ATOM 7161 N N . ARG A 1 869 ? -31.789 41.786 -33.472 1.00 24.77 869 ARG A N 1
ATOM 7162 C CA . ARG A 1 869 ? -31.729 42.882 -32.478 1.00 24.77 869 ARG A CA 1
ATOM 7163 C C . ARG A 1 869 ? -30.572 42.671 -31.482 1.00 24.77 869 ARG A C 1
ATOM 7165 O O . ARG A 1 869 ? -30.047 41.566 -31.392 1.00 24.77 869 ARG A O 1
ATOM 7172 N N . THR A 1 870 ? -30.141 43.727 -30.786 1.00 25.94 870 THR A N 1
ATOM 7173 C CA . THR A 1 870 ? -28.779 43.829 -30.208 1.00 25.94 870 THR A CA 1
ATOM 7174 C C . THR A 1 870 ? -28.744 44.646 -28.903 1.00 25.94 870 THR A C 1
ATOM 7176 O O . THR A 1 870 ? -29.595 45.519 -28.749 1.00 25.94 870 THR A O 1
ATOM 7179 N N . VAL A 1 871 ? -27.681 44.472 -28.083 1.00 25.06 871 VAL A N 1
ATOM 7180 C CA . VAL A 1 871 ? -27.216 45.383 -26.986 1.00 25.06 871 VAL A CA 1
ATOM 7181 C C . VAL A 1 871 ? -28.122 45.398 -25.718 1.00 25.06 871 VAL A C 1
ATOM 7183 O O . VAL A 1 871 ? -29.313 45.133 -25.861 1.00 25.06 871 VAL A O 1
ATOM 7186 N N . PRO A 1 872 ? -27.633 45.690 -24.475 1.00 31.77 872 PRO A N 1
ATOM 7187 C CA . PRO A 1 872 ? -26.278 46.071 -24.016 1.00 31.77 872 PRO A CA 1
ATOM 7188 C C . PRO A 1 872 ? -25.606 45.153 -22.963 1.00 31.77 872 PRO A C 1
ATOM 7190 O O . PRO A 1 872 ? -26.239 44.338 -22.300 1.00 31.77 872 PRO A O 1
ATOM 7193 N N . THR A 1 873 ? -24.313 45.409 -22.734 1.00 27.58 873 THR A N 1
ATOM 7194 C CA . THR A 1 873 ? -23.521 44.963 -21.567 1.00 27.58 873 THR A CA 1
ATOM 7195 C C . THR A 1 873 ? -23.447 46.078 -20.508 1.00 27.58 873 THR A C 1
ATOM 7197 O O . THR A 1 873 ? -23.441 47.254 -20.870 1.00 27.58 873 THR A O 1
ATOM 7200 N N . GLN A 1 874 ? -23.289 45.741 -19.222 1.00 27.38 874 GLN A N 1
ATOM 7201 C CA . GLN A 1 874 ? -22.789 46.660 -18.181 1.00 27.38 874 GLN A CA 1
ATOM 7202 C C . GLN A 1 874 ? -21.631 46.020 -17.387 1.00 27.38 874 GLN A C 1
ATOM 7204 O O . GLN A 1 874 ? -21.432 44.808 -17.441 1.00 27.38 874 GLN A O 1
ATOM 7209 N N . GLN A 1 875 ? -20.828 46.846 -16.711 1.00 26.95 875 GLN A N 1
ATOM 7210 C CA . GLN A 1 875 ? -19.572 46.480 -16.034 1.00 26.95 875 GLN A CA 1
ATOM 7211 C C . GLN A 1 875 ? -19.484 47.105 -14.625 1.00 26.95 875 GLN A C 1
ATOM 7213 O O . GLN A 1 875 ? -20.284 47.978 -14.302 1.00 26.95 875 GLN A O 1
ATOM 7218 N N . GLN A 1 876 ? -18.403 46.751 -13.906 1.00 27.19 876 GLN A N 1
ATOM 7219 C CA . GLN A 1 876 ? -17.819 47.378 -12.699 1.00 27.19 876 GLN A CA 1
ATOM 7220 C C . GLN A 1 876 ? -18.256 46.833 -11.319 1.00 27.19 876 GLN A C 1
ATOM 7222 O O . GLN A 1 876 ? -19.380 46.355 -11.188 1.00 27.19 876 GLN A O 1
ATOM 7227 N N . PRO A 1 877 ? -17.424 46.994 -10.258 1.00 33.41 877 PRO A N 1
ATOM 7228 C CA . PRO A 1 877 ? -15.951 47.103 -10.228 1.00 33.41 877 PRO A CA 1
ATOM 7229 C C . PRO A 1 877 ? -15.265 46.165 -9.198 1.00 33.41 877 PRO A C 1
ATOM 7231 O O . PRO A 1 877 ? -15.904 45.423 -8.458 1.00 33.41 877 PRO A O 1
ATOM 7234 N N . VAL A 1 878 ? -13.929 46.221 -9.149 1.00 28.67 878 VAL A N 1
ATOM 7235 C CA . VAL A 1 878 ? -13.050 45.478 -8.217 1.00 28.67 878 VAL A CA 1
ATOM 7236 C C . VAL A 1 878 ? -12.860 46.237 -6.891 1.00 28.67 878 VAL A C 1
ATOM 7238 O O . VAL A 1 878 ? -12.876 47.465 -6.878 1.00 28.67 878 VAL A O 1
ATOM 7241 N N . SER A 1 879 ? -12.598 45.517 -5.792 1.00 25.98 879 SER A N 1
ATOM 7242 C CA . SER A 1 879 ? -12.098 46.076 -4.522 1.00 25.98 879 SER A CA 1
ATOM 7243 C C . SER A 1 879 ? -10.910 45.264 -3.973 1.00 25.98 879 SER A C 1
ATOM 7245 O O . SER A 1 879 ? -10.695 44.122 -4.377 1.00 25.98 879 SER A O 1
ATOM 7247 N N . GLN A 1 880 ? -10.110 45.870 -3.092 1.00 29.98 880 GLN A N 1
ATOM 7248 C CA . GLN A 1 880 ? -8.789 45.394 -2.644 1.00 29.98 880 GLN A CA 1
ATOM 7249 C C . GLN A 1 880 ? -8.802 44.874 -1.189 1.00 29.98 880 GLN A C 1
ATOM 7251 O O . GLN A 1 880 ? -9.705 45.190 -0.415 1.00 29.98 880 GLN A O 1
ATOM 7256 N N . ARG A 1 881 ? -7.760 44.129 -0.781 1.00 26.11 881 ARG A N 1
ATOM 7257 C CA . ARG A 1 881 ? -7.458 43.808 0.631 1.00 26.11 881 ARG A CA 1
ATOM 7258 C C . ARG A 1 881 ? -5.943 43.867 0.927 1.00 26.11 881 ARG A C 1
ATOM 7260 O O . ARG A 1 881 ? -5.164 43.584 0.018 1.00 26.11 881 ARG A O 1
ATOM 7267 N N . PRO A 1 882 ? -5.529 44.234 2.159 1.00 36.19 882 PRO A N 1
ATOM 7268 C CA . PRO A 1 882 ? -4.124 44.407 2.546 1.00 36.19 882 PRO A CA 1
ATOM 7269 C C . PRO A 1 882 ? -3.472 43.135 3.132 1.00 36.19 882 PRO A C 1
ATOM 7271 O O . PRO A 1 882 ? -4.123 42.106 3.304 1.00 36.19 882 PRO A O 1
ATOM 7274 N N . GLN A 1 883 ? -2.175 43.240 3.441 1.00 35.34 883 GLN A N 1
ATOM 7275 C CA . GLN A 1 883 ? -1.320 42.203 4.041 1.00 35.34 883 GLN A CA 1
ATOM 7276 C C . GLN A 1 883 ? -1.306 42.273 5.580 1.00 35.34 883 GLN A C 1
ATOM 7278 O O . GLN A 1 883 ? -1.332 43.372 6.128 1.00 35.34 883 GLN A O 1
ATOM 7283 N N . GLU A 1 884 ? -1.105 41.135 6.255 1.00 28.05 884 GLU A N 1
ATOM 7284 C CA . GLU A 1 884 ? -0.594 41.051 7.640 1.00 28.05 884 GLU A CA 1
ATOM 7285 C C . GLU A 1 884 ? 0.450 39.915 7.774 1.00 28.05 884 GLU A C 1
ATOM 7287 O O . GLU A 1 884 ? 0.743 39.233 6.792 1.00 28.05 884 GLU A O 1
ATOM 7292 N N . LYS A 1 885 ? 1.093 39.793 8.947 1.00 30.08 885 LYS A N 1
ATOM 7293 C CA . LYS A 1 885 ? 2.398 39.123 9.150 1.00 30.08 885 LYS A CA 1
ATOM 7294 C C . LYS A 1 885 ? 2.341 37.795 9.920 1.00 30.08 885 LYS A C 1
ATOM 7296 O O . LYS A 1 885 ? 1.385 37.504 10.630 1.00 30.08 885 LYS A O 1
ATOM 7301 N N . ASP A 1 886 ? 3.432 37.038 9.820 1.00 31.53 886 ASP A N 1
ATOM 7302 C CA . ASP A 1 886 ? 3.633 35.712 10.409 1.00 31.53 886 ASP A CA 1
ATOM 7303 C C . ASP A 1 886 ? 3.625 35.656 11.946 1.00 31.53 886 ASP A C 1
ATOM 7305 O O . ASP A 1 886 ? 4.296 36.437 12.622 1.00 31.53 886 ASP A O 1
ATOM 7309 N N . SER A 1 887 ? 2.968 34.627 12.495 1.00 33.22 887 SER A N 1
ATOM 7310 C CA . SER A 1 887 ? 3.521 33.772 13.568 1.00 33.22 887 SER A CA 1
ATOM 7311 C C . SER A 1 887 ? 2.569 32.618 13.925 1.00 33.22 887 SER A C 1
ATOM 7313 O O . SER A 1 887 ? 1.464 32.835 14.411 1.00 33.22 887 SER A O 1
ATOM 7315 N N . SER A 1 888 ? 2.984 31.364 13.707 1.00 27.02 888 SER A N 1
ATOM 7316 C CA . SER A 1 888 ? 2.519 30.178 14.464 1.00 27.02 888 SER A CA 1
ATOM 7317 C C . SER A 1 888 ? 3.227 28.901 13.996 1.00 27.02 888 SER A C 1
ATOM 7319 O O . SER A 1 888 ? 3.348 28.647 12.802 1.00 27.02 888 SER A O 1
ATOM 7321 N N . PHE A 1 889 ? 3.669 28.069 14.943 1.00 34.12 889 PHE A N 1
ATOM 7322 C CA . PHE A 1 889 ? 4.319 26.779 14.674 1.00 34.12 889 PHE A CA 1
ATOM 7323 C C . PHE A 1 889 ? 3.548 25.657 15.395 1.00 34.12 889 PHE A C 1
ATOM 7325 O O . PHE A 1 889 ? 4.016 25.094 16.380 1.00 34.12 889 PHE A O 1
ATOM 7332 N N . SER A 1 890 ? 2.302 25.402 14.965 1.00 34.00 890 SER A N 1
ATOM 7333 C CA . SER A 1 890 ? 1.385 24.477 15.669 1.00 34.00 890 SER A CA 1
ATOM 7334 C C . SER A 1 890 ? 0.270 23.816 14.838 1.00 34.00 890 SER A C 1
ATOM 7336 O O . SER A 1 890 ? -0.291 22.818 15.281 1.00 34.00 890 SER A O 1
ATOM 7338 N N . ASN A 1 891 ? -0.102 24.344 13.664 1.00 29.36 891 ASN A N 1
ATOM 7339 C CA . ASN A 1 891 ? -1.444 24.097 13.098 1.00 29.36 891 ASN A CA 1
ATOM 7340 C C . ASN A 1 891 ? -1.547 23.025 11.987 1.00 29.36 891 ASN A C 1
ATOM 7342 O O . ASN A 1 891 ? -2.629 22.829 11.440 1.00 29.36 891 ASN A O 1
ATOM 7346 N N . SER A 1 892 ? -0.477 22.298 11.654 1.00 29.08 892 SER A N 1
ATOM 7347 C CA . SER A 1 892 ? -0.423 21.370 10.501 1.00 29.08 892 SER A CA 1
ATOM 7348 C C . SER A 1 892 ? -0.915 19.929 10.760 1.00 29.08 892 SER A C 1
ATOM 7350 O O . SER A 1 892 ? -0.654 19.039 9.957 1.00 29.08 892 SER A O 1
ATOM 7352 N N . ILE A 1 893 ? -1.620 19.669 11.869 1.00 37.84 893 ILE A N 1
ATOM 7353 C CA . ILE A 1 893 ? -2.081 18.316 12.271 1.00 37.84 893 ILE A CA 1
ATOM 7354 C C . ILE A 1 893 ? -3.610 18.130 12.114 1.00 37.84 893 ILE A C 1
ATOM 7356 O O . ILE A 1 893 ? -4.133 17.029 12.281 1.00 37.84 893 ILE A O 1
ATOM 7360 N N . SER A 1 894 ? -4.363 19.185 11.790 1.00 30.38 894 SER A N 1
ATOM 7361 C CA . SER A 1 894 ? -5.833 19.182 11.874 1.00 30.38 894 SER A CA 1
ATOM 7362 C C . SER A 1 894 ? -6.570 18.518 10.701 1.00 30.38 894 SER A C 1
ATOM 7364 O O . SER A 1 894 ? -7.586 17.868 10.942 1.00 30.38 894 SER A O 1
ATOM 7366 N N . SER A 1 895 ? -6.094 18.659 9.457 1.00 31.80 895 SER A N 1
ATOM 7367 C CA . SER A 1 895 ? -6.867 18.312 8.248 1.00 31.80 895 SER A CA 1
ATOM 7368 C C . SER A 1 895 ? -7.138 16.814 8.086 1.00 31.80 895 SER A C 1
ATOM 7370 O O . SER A 1 895 ? -8.293 16.416 7.991 1.00 31.80 895 SER A O 1
ATOM 7372 N N . PHE A 1 896 ? -6.106 15.968 8.129 1.00 35.25 896 PHE A N 1
ATOM 7373 C CA . PHE A 1 896 ? -6.234 14.524 7.863 1.00 35.25 896 PHE A CA 1
ATOM 7374 C C . PHE A 1 896 ? -7.020 13.758 8.952 1.00 35.25 896 PHE A C 1
ATOM 7376 O O . PHE A 1 896 ? -7.409 12.606 8.780 1.00 35.25 896 PHE A O 1
ATOM 7383 N N . LEU A 1 897 ? -7.251 14.380 10.115 1.00 39.34 897 LEU A N 1
ATOM 7384 C CA . LEU A 1 897 ? -7.779 13.719 11.318 1.00 39.34 897 LEU A CA 1
ATOM 7385 C C . LEU A 1 897 ? -9.242 14.102 11.639 1.00 39.34 897 LEU A C 1
ATOM 7387 O O . LEU A 1 897 ? -9.801 13.629 12.633 1.00 39.34 897 LEU A O 1
ATOM 7391 N N . SER A 1 898 ? -9.878 14.898 10.772 1.00 33.28 898 SER A N 1
ATOM 7392 C CA . SER A 1 898 ? -11.305 15.262 10.813 1.00 33.28 898 SER A CA 1
ATOM 7393 C C . SER A 1 898 ? -12.235 14.117 10.379 1.00 33.28 898 SER A C 1
ATOM 7395 O O . SER A 1 898 ? -13.308 13.929 10.950 1.00 33.28 898 SER A O 1
ATOM 7397 N N . ASN A 1 899 ? -11.828 13.316 9.389 1.00 34.56 899 ASN A N 1
ATOM 7398 C CA . ASN A 1 899 ? -12.661 12.236 8.856 1.00 34.56 899 ASN A CA 1
ATOM 7399 C C . ASN A 1 899 ? -12.507 10.915 9.637 1.00 34.56 899 ASN A C 1
ATOM 7401 O O . ASN A 1 899 ? -13.455 10.132 9.699 1.00 34.56 899 ASN A O 1
ATOM 7405 N N . ALA A 1 900 ? -11.392 10.718 10.353 1.00 35.44 900 ALA A N 1
ATOM 7406 C CA . ALA A 1 900 ? -11.230 9.615 11.307 1.00 35.44 900 ALA A CA 1
ATOM 7407 C C . ALA A 1 900 ? -12.080 9.778 12.587 1.00 35.44 900 ALA A C 1
ATOM 7409 O O . ALA A 1 900 ? -12.445 8.790 13.219 1.00 35.44 900 ALA A O 1
ATOM 7410 N N . THR A 1 901 ? -12.448 11.005 12.976 1.00 37.25 901 THR A N 1
ATOM 7411 C CA . THR A 1 901 ? -13.135 11.278 14.257 1.00 37.25 901 THR A CA 1
ATOM 7412 C C . THR A 1 901 ? -14.634 10.934 14.277 1.00 37.25 901 THR A C 1
ATOM 7414 O O . THR A 1 901 ? -15.277 11.091 15.313 1.00 37.25 901 THR A O 1
ATOM 7417 N N . LYS A 1 902 ? -15.197 10.405 13.178 1.00 38.75 902 LYS A N 1
ATOM 7418 C CA . LYS A 1 902 ? -16.602 9.950 13.093 1.00 38.75 902 LYS A CA 1
ATOM 7419 C C . LYS A 1 902 ? -16.865 8.555 13.696 1.00 38.75 902 LYS A C 1
ATOM 7421 O O . LYS A 1 902 ? -18.029 8.214 13.884 1.00 38.75 902 LYS A O 1
ATOM 7426 N N . SER A 1 903 ? -15.840 7.748 13.997 1.00 36.75 903 SER A N 1
ATOM 7427 C CA . SER A 1 903 ? -16.020 6.364 14.488 1.00 36.75 903 SER A CA 1
ATOM 7428 C C . SER A 1 903 ? -16.320 6.248 15.987 1.00 36.75 903 SER A C 1
ATOM 7430 O O . SER A 1 903 ? -17.040 5.339 16.392 1.00 36.75 903 SER A O 1
ATOM 7432 N N . LEU A 1 904 ? -15.828 7.172 16.824 1.00 45.34 904 LEU A N 1
ATOM 7433 C CA . LEU A 1 904 ? -16.024 7.147 18.283 1.00 45.34 904 LEU A CA 1
ATOM 7434 C C . LEU A 1 904 ? -17.422 7.639 18.693 1.00 45.34 904 LEU A C 1
ATOM 7436 O O . LEU A 1 904 ? -17.586 8.629 19.409 1.00 45.34 904 LEU A O 1
ATOM 7440 N N . ASN A 1 905 ? -18.443 6.898 18.266 1.00 41.31 905 ASN A N 1
ATOM 7441 C CA . ASN A 1 905 ? -19.861 7.188 18.469 1.00 41.31 905 ASN A CA 1
ATOM 7442 C C . ASN A 1 905 ? -20.358 6.860 19.899 1.00 41.31 905 ASN A C 1
ATOM 7444 O O . ASN A 1 905 ? -21.507 6.468 20.102 1.00 41.31 905 ASN A O 1
ATOM 7448 N N . ILE A 1 906 ? -19.504 7.070 20.913 1.00 53.06 906 ILE A N 1
ATOM 7449 C CA . ILE A 1 906 ? -19.939 7.210 22.310 1.00 53.06 906 ILE A CA 1
ATOM 7450 C C . ILE A 1 906 ? -20.842 8.442 22.337 1.00 53.06 906 ILE A C 1
ATOM 7452 O O . ILE A 1 906 ? -20.346 9.569 22.281 1.00 53.06 906 ILE A O 1
ATOM 7456 N N . SER A 1 907 ? -22.160 8.238 22.377 1.00 48.16 907 SER A N 1
ATOM 7457 C CA . SER A 1 907 ? -23.124 9.318 22.165 1.00 48.16 907 SER A CA 1
ATOM 7458 C C . SER A 1 907 ? -22.853 10.487 23.118 1.00 48.16 907 SER A C 1
ATOM 7460 O O . SER A 1 907 ? -22.998 10.343 24.333 1.00 48.16 907 SER A O 1
ATOM 7462 N N . ASN A 1 908 ? -22.517 11.663 22.575 1.00 53.59 908 ASN A N 1
ATOM 7463 C CA . ASN A 1 908 ? -22.208 12.872 23.359 1.00 53.59 908 ASN A CA 1
ATOM 7464 C C . ASN A 1 908 ? -23.427 13.438 24.130 1.00 53.59 908 ASN A C 1
ATOM 7466 O O . ASN A 1 908 ? -23.319 14.465 24.800 1.00 53.59 908 ASN A O 1
ATOM 7470 N N . ASN A 1 909 ? -24.573 12.752 24.066 1.00 51.12 909 ASN A N 1
ATOM 7471 C CA . ASN A 1 909 ? -25.807 13.003 24.803 1.00 51.12 909 ASN A CA 1
ATOM 7472 C C . ASN A 1 909 ? -25.556 12.985 26.325 1.00 51.12 909 ASN A C 1
ATOM 7474 O O . ASN A 1 909 ? -25.655 11.955 26.994 1.00 51.12 909 ASN A O 1
ATOM 7478 N N . GLY A 1 910 ? -25.224 14.153 26.880 1.00 73.88 910 GLY A N 1
ATOM 7479 C CA . GLY A 1 910 ? -24.920 14.326 28.301 1.00 73.88 910 GLY A CA 1
ATOM 7480 C C . GLY A 1 910 ? -23.449 14.115 28.678 1.00 73.88 910 GLY A C 1
ATOM 7481 O O . GLY A 1 910 ? -23.184 13.646 29.787 1.00 73.88 910 GLY A O 1
ATOM 7482 N N . LEU A 1 911 ? -22.502 14.449 27.795 1.00 83.75 911 LEU A N 1
ATOM 7483 C CA . LEU A 1 911 ? -21.124 14.777 28.188 1.00 83.75 911 LEU A CA 1
ATOM 7484 C C . LEU A 1 911 ? -20.961 16.311 28.255 1.00 83.75 911 LEU A C 1
ATOM 7486 O O . LEU A 1 911 ? -21.386 16.993 27.319 1.00 83.75 911 LEU A O 1
ATOM 7490 N N . PRO A 1 912 ? -20.366 16.888 29.319 1.00 85.44 912 PRO A N 1
ATOM 7491 C CA . PRO A 1 912 ? -20.104 18.326 29.383 1.00 85.44 912 PRO A CA 1
ATOM 7492 C C . PRO A 1 912 ? -19.198 18.806 28.236 1.00 85.44 912 PRO A C 1
ATOM 7494 O O . PRO A 1 912 ? -18.083 18.313 28.063 1.00 85.44 912 PRO A O 1
ATOM 7497 N N . SER A 1 913 ? -19.648 19.808 27.478 1.00 80.00 913 SER A N 1
ATOM 7498 C CA . SER A 1 913 ? -18.904 20.381 26.340 1.00 80.00 913 SER A CA 1
ATOM 7499 C C . SER A 1 913 ? -17.782 21.351 26.738 1.00 80.00 913 SER A C 1
ATOM 7501 O O . SER A 1 913 ? -17.037 21.812 25.876 1.00 80.00 913 SER A O 1
ATOM 7503 N N . LYS A 1 914 ? -17.666 21.678 28.032 1.00 83.19 914 LYS A N 1
ATOM 7504 C CA . LYS A 1 914 ? -16.673 22.600 28.609 1.00 83.19 914 LYS A CA 1
ATOM 7505 C C . LYS A 1 914 ? -16.183 22.115 29.982 1.00 83.19 914 LYS A C 1
ATOM 7507 O O . LYS A 1 914 ? -16.326 22.825 30.972 1.00 83.19 914 LYS A O 1
ATOM 7512 N N . ILE A 1 915 ? -15.652 20.894 30.051 1.00 90.06 915 ILE A N 1
ATOM 7513 C CA . ILE A 1 915 ? -14.933 20.404 31.239 1.00 90.06 915 ILE A CA 1
ATOM 7514 C C . ILE A 1 915 ? -13.433 20.688 31.094 1.00 90.06 915 ILE A C 1
ATOM 7516 O O . ILE A 1 915 ? -12.882 20.515 30.007 1.00 90.06 915 ILE A O 1
ATOM 7520 N N . HIS A 1 916 ? -12.772 21.140 32.163 1.00 92.75 916 HIS A N 1
ATOM 7521 C CA . HIS A 1 916 ? -11.310 21.264 32.179 1.00 92.75 916 HIS A CA 1
ATOM 7522 C C . HIS A 1 916 ? -10.658 19.947 32.621 1.00 92.75 916 HIS A C 1
ATOM 7524 O O . HIS A 1 916 ? -11.254 19.194 33.392 1.00 92.75 916 HIS A O 1
ATOM 7530 N N . VAL A 1 917 ? -9.420 19.674 32.194 1.00 92.06 917 VAL A N 1
ATOM 7531 C CA . VAL A 1 917 ? -8.729 18.418 32.555 1.00 92.06 917 VAL A CA 1
ATOM 7532 C C . VAL A 1 917 ? -8.565 18.257 34.076 1.00 92.06 917 VAL A C 1
ATOM 7534 O O . VAL A 1 917 ? -8.682 17.147 34.583 1.00 92.06 917 VAL A O 1
ATOM 7537 N N . ASP A 1 918 ? -8.417 19.361 34.820 1.00 90.75 918 ASP A N 1
ATOM 7538 C CA . ASP A 1 918 ? -8.370 19.383 36.297 1.00 90.75 918 ASP A CA 1
ATOM 7539 C C . ASP A 1 918 ? -9.652 18.896 36.984 1.00 90.75 918 ASP A C 1
ATOM 7541 O O . ASP A 1 918 ? -9.606 18.384 38.104 1.00 90.75 918 ASP A O 1
ATOM 7545 N N . GLN A 1 919 ? -10.795 19.086 36.325 1.00 92.75 919 GLN A N 1
ATOM 7546 C CA . GLN A 1 919 ? -12.088 18.602 36.799 1.00 92.75 919 GLN A CA 1
ATOM 7547 C C . GLN A 1 919 ? -12.243 17.134 36.405 1.00 92.75 919 GLN A C 1
ATOM 7549 O O . GLN A 1 919 ? -12.496 16.295 37.264 1.00 92.75 919 GLN A O 1
ATOM 7554 N N . LEU A 1 920 ? -12.010 16.823 35.123 1.00 93.75 920 LEU A N 1
ATOM 7555 C CA . LEU A 1 920 ? -12.198 15.483 34.572 1.00 93.75 920 LEU A CA 1
ATOM 7556 C C . LEU A 1 920 ? -11.338 14.434 35.292 1.00 93.75 920 LEU A C 1
ATOM 7558 O O . LEU A 1 920 ? -11.878 13.425 35.716 1.00 93.75 920 LEU A O 1
ATOM 7562 N N . ILE A 1 921 ? -10.046 14.701 35.523 1.00 94.88 921 ILE A N 1
ATOM 7563 C CA . ILE A 1 921 ? -9.109 13.770 36.187 1.00 94.88 921 ILE A CA 1
ATOM 7564 C C . ILE A 1 921 ? -9.592 13.266 37.565 1.00 94.88 921 ILE A C 1
ATOM 7566 O O . ILE A 1 921 ? -9.223 12.166 37.980 1.00 94.88 921 ILE A O 1
ATOM 7570 N N . ASN A 1 922 ? -10.427 14.051 38.256 1.00 92.19 922 ASN A N 1
ATOM 7571 C CA . ASN A 1 922 ? -11.002 13.731 39.565 1.00 92.19 922 ASN A CA 1
ATOM 7572 C C . ASN A 1 922 ? -12.478 13.285 39.492 1.00 92.19 922 ASN A C 1
ATOM 7574 O O . ASN A 1 922 ? -13.025 12.826 40.495 1.00 92.19 922 ASN A O 1
ATOM 7578 N N . ASP A 1 923 ? -13.131 13.396 38.333 1.00 94.69 923 ASP A N 1
ATOM 7579 C CA . ASP A 1 923 ? -14.523 12.990 38.125 1.00 94.69 923 ASP A CA 1
ATOM 7580 C C . ASP A 1 923 ? -14.602 11.481 37.837 1.00 94.69 923 ASP A C 1
ATOM 7582 O O . ASP A 1 923 ? -14.836 11.020 36.715 1.00 94.69 923 ASP A O 1
ATOM 7586 N N . HIS A 1 924 ? -14.385 10.687 38.891 1.00 92.81 924 HIS A N 1
ATOM 7587 C CA . HIS A 1 924 ? -14.444 9.226 38.817 1.00 92.81 924 HIS A CA 1
ATOM 7588 C C . HIS A 1 924 ? -15.808 8.730 38.295 1.00 92.81 924 HIS A C 1
ATOM 7590 O O . HIS A 1 924 ? -15.868 7.729 37.584 1.00 92.81 924 HIS A O 1
ATOM 7596 N N . ASN A 1 925 ? -16.902 9.443 38.584 1.00 91.62 925 ASN A N 1
ATOM 7597 C CA . ASN A 1 925 ? -18.243 9.084 38.116 1.00 91.62 925 ASN A CA 1
ATOM 7598 C C . ASN A 1 925 ? -18.403 9.305 36.600 1.00 91.62 925 ASN A C 1
ATOM 7600 O O . ASN A 1 925 ? -19.031 8.490 35.916 1.00 91.62 925 ASN A O 1
ATOM 7604 N N . LEU A 1 926 ? -17.776 10.341 36.035 1.00 93.69 926 LEU A N 1
ATOM 7605 C CA . LEU A 1 926 ? -17.689 10.532 34.586 1.00 93.69 926 LEU A CA 1
ATOM 7606 C C . LEU A 1 926 ? -16.727 9.535 33.922 1.00 93.69 926 LEU A C 1
ATOM 7608 O O . LEU A 1 926 ? -17.044 9.032 32.844 1.00 93.69 926 LEU A O 1
ATOM 7612 N N . HIS A 1 927 ? -15.614 9.168 34.569 1.00 94.50 927 HIS A N 1
ATOM 7613 C CA . HIS A 1 927 ? -14.756 8.066 34.105 1.00 94.50 927 HIS A CA 1
ATOM 7614 C C . HIS A 1 927 ? -15.521 6.744 34.038 1.00 94.50 927 HIS A C 1
ATOM 7616 O O . HIS A 1 927 ? -15.433 6.041 33.031 1.00 94.50 927 HIS A O 1
ATOM 7622 N N . LYS A 1 928 ? -16.321 6.440 35.066 1.00 93.94 928 LYS A N 1
ATOM 7623 C CA . LYS A 1 928 ? -17.202 5.270 35.107 1.00 93.94 928 LYS A CA 1
ATOM 7624 C C . LYS A 1 928 ? -18.212 5.298 33.960 1.00 93.94 928 LYS A C 1
ATOM 7626 O O . LYS A 1 928 ? -18.280 4.367 33.165 1.00 93.94 928 LYS A O 1
ATOM 7631 N N . LYS A 1 929 ? -18.922 6.419 33.788 1.00 93.94 929 LYS A N 1
ATOM 7632 C CA . LYS A 1 929 ? -19.878 6.630 32.685 1.00 93.94 929 LYS A CA 1
ATOM 7633 C C . LYS A 1 929 ? -19.250 6.469 31.290 1.00 93.94 929 LYS A C 1
ATOM 7635 O O . LYS A 1 929 ? -19.954 6.086 30.354 1.00 93.94 929 LYS A O 1
ATOM 7640 N N . LEU A 1 930 ? -17.966 6.796 31.133 1.00 93.31 930 LEU A N 1
ATOM 7641 C CA . LEU A 1 930 ? -17.235 6.671 29.871 1.00 93.31 930 LEU A CA 1
ATOM 7642 C C . LEU A 1 930 ? -16.709 5.252 29.618 1.00 93.31 930 LEU A C 1
ATOM 7644 O O . LEU A 1 930 ? -16.847 4.779 28.493 1.00 93.31 930 LEU A O 1
ATOM 7648 N N . TRP A 1 931 ? -16.121 4.597 30.625 1.00 95.25 931 TRP A N 1
ATOM 7649 C CA . TRP A 1 931 ? -15.248 3.430 30.432 1.00 95.25 931 TRP A CA 1
ATOM 7650 C C . TRP A 1 931 ? -15.590 2.189 31.273 1.00 95.25 931 TRP A C 1
ATOM 7652 O O . TRP A 1 931 ? -15.032 1.126 31.012 1.00 95.25 931 TRP A O 1
ATOM 7662 N N . ASP A 1 932 ? -16.519 2.265 32.232 1.00 93.94 932 ASP A N 1
ATOM 7663 C CA . ASP A 1 932 ? -16.996 1.094 32.990 1.00 93.94 932 ASP A CA 1
ATOM 7664 C C . ASP A 1 932 ? -18.131 0.395 32.229 1.00 93.94 932 ASP A C 1
ATOM 7666 O O . ASP A 1 932 ? -19.307 0.403 32.598 1.00 93.94 932 ASP A O 1
ATOM 7670 N N . LYS A 1 933 ? -17.763 -0.113 31.053 1.00 94.94 933 LYS A N 1
ATOM 7671 C CA . LYS A 1 933 ? -18.649 -0.677 30.034 1.00 94.94 933 LYS A CA 1
ATOM 7672 C C . LYS A 1 933 ? -17.960 -1.857 29.358 1.00 94.94 933 LYS A C 1
ATOM 7674 O O . LYS A 1 933 ? -16.744 -2.010 29.433 1.00 94.94 933 LYS A O 1
ATOM 7679 N N . ARG A 1 934 ? -18.727 -2.674 28.633 1.00 96.06 934 ARG A N 1
ATOM 7680 C CA . ARG A 1 934 ? -18.142 -3.679 27.737 1.00 96.06 934 ARG A CA 1
ATOM 7681 C C . ARG A 1 934 ? -17.673 -3.013 26.446 1.00 96.06 934 ARG A C 1
ATOM 7683 O O . ARG A 1 934 ? -18.448 -2.312 25.799 1.00 96.06 934 ARG A O 1
ATOM 7690 N N . PHE A 1 935 ? -16.433 -3.289 26.063 1.00 97.44 935 PHE A N 1
ATOM 7691 C CA . PHE A 1 935 ? -15.827 -2.850 24.808 1.00 97.44 935 PHE A CA 1
ATOM 7692 C C . PHE A 1 935 ? -15.344 -4.050 23.992 1.00 97.44 935 PHE A C 1
ATOM 7694 O O . PHE A 1 935 ? -15.207 -5.149 24.523 1.00 97.44 935 PHE A O 1
ATOM 7701 N N . LYS A 1 936 ? -15.049 -3.819 22.715 1.00 97.50 936 LYS A N 1
ATOM 7702 C CA . LYS A 1 936 ? -14.264 -4.703 21.842 1.00 97.50 936 LYS A CA 1
ATOM 7703 C C . LYS A 1 936 ? -13.210 -3.878 21.107 1.00 97.50 936 LYS A C 1
ATOM 7705 O O . LYS A 1 936 ? -13.445 -2.699 20.847 1.00 97.50 936 LYS A O 1
ATOM 7710 N N . LEU A 1 937 ? -12.076 -4.477 20.748 1.00 97.56 937 LEU A N 1
ATOM 7711 C CA . LEU A 1 937 ? -11.089 -3.827 19.882 1.00 97.56 937 LEU A CA 1
ATOM 7712 C C . LEU A 1 937 ? -11.439 -4.091 18.415 1.00 97.56 937 LEU A C 1
ATOM 7714 O O . LEU A 1 937 ? -11.307 -5.211 17.928 1.00 97.56 937 LEU A O 1
ATOM 7718 N N . VAL A 1 938 ? -11.868 -3.054 17.699 1.00 96.88 938 VAL A N 1
ATOM 7719 C CA . VAL A 1 938 ? -12.109 -3.122 16.254 1.00 96.88 938 VAL A CA 1
ATOM 7720 C C . VAL A 1 938 ? -10.825 -2.762 15.516 1.00 96.88 938 VAL A C 1
ATOM 7722 O O . VAL A 1 938 ? -10.309 -1.652 15.657 1.00 96.88 938 VAL A O 1
ATOM 7725 N N . LYS A 1 939 ? -10.315 -3.722 14.736 1.00 96.38 939 LYS A N 1
ATOM 7726 C CA . LYS A 1 939 ? -9.164 -3.587 13.833 1.00 96.38 939 LYS A CA 1
ATOM 7727 C C . LYS A 1 939 ? -9.698 -3.249 12.431 1.00 96.38 939 LYS A C 1
ATOM 7729 O O . LYS A 1 939 ? -10.445 -4.040 11.860 1.00 96.38 939 LYS A O 1
ATOM 7734 N N . LYS A 1 940 ? -9.331 -2.096 11.863 1.00 96.12 940 LYS A N 1
ATOM 7735 C CA . LYS A 1 940 ? -9.679 -1.686 10.488 1.00 96.12 940 LYS A CA 1
AT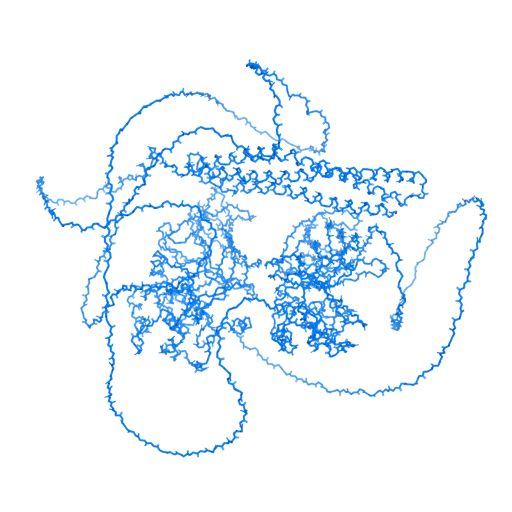OM 7736 C C . LYS A 1 940 ? -8.400 -1.510 9.671 1.00 96.12 940 LYS A C 1
ATOM 7738 O O . LYS A 1 940 ? -7.571 -0.691 10.054 1.00 96.12 940 LYS A O 1
ATOM 7743 N N . TYR A 1 941 ? -8.250 -2.237 8.558 1.00 95.81 941 TYR A N 1
ATOM 7744 C CA . TYR A 1 941 ? -7.114 -2.058 7.638 1.00 95.81 941 TYR A CA 1
ATOM 7745 C C . TYR A 1 941 ? -7.014 -0.598 7.176 1.00 95.81 941 TYR A C 1
ATOM 7747 O O . TYR A 1 941 ? -8.033 0.042 6.896 1.00 95.81 941 TYR A O 1
ATOM 7755 N N . ASN A 1 942 ? -5.784 -0.090 7.134 1.00 90.88 942 ASN A N 1
ATOM 7756 C CA . ASN A 1 942 ? -5.465 1.287 6.786 1.00 90.88 942 ASN A CA 1
ATOM 7757 C C . ASN A 1 942 ? -4.709 1.340 5.448 1.00 90.88 942 ASN A C 1
ATOM 7759 O O . ASN A 1 942 ? -5.247 1.829 4.459 1.00 90.88 942 ASN A O 1
ATOM 7763 N N . TYR A 1 943 ? -3.481 0.810 5.408 1.00 89.69 943 TYR A N 1
ATOM 7764 C CA . TYR A 1 943 ? -2.655 0.686 4.202 1.00 89.69 943 TYR A CA 1
ATOM 7765 C C . TYR A 1 943 ? -1.456 -0.254 4.441 1.00 89.69 943 TYR A C 1
ATOM 7767 O O . TYR A 1 943 ? -1.087 -0.520 5.586 1.00 89.69 943 TYR A O 1
ATOM 7775 N N . SER A 1 944 ? -0.833 -0.727 3.358 1.00 92.06 944 SER A N 1
ATOM 7776 C CA . SER A 1 944 ? 0.387 -1.553 3.370 1.00 92.06 944 SER A CA 1
ATOM 7777 C C . SER A 1 944 ? 1.647 -0.695 3.130 1.00 92.06 944 SER A C 1
ATOM 7779 O O . SER A 1 944 ? 1.623 0.202 2.280 1.00 92.06 944 SER A O 1
ATOM 7781 N N . VAL A 1 945 ? 2.763 -0.971 3.820 1.00 91.06 945 VAL A N 1
ATOM 7782 C CA . VAL A 1 945 ? 4.087 -0.365 3.539 1.00 91.06 945 VAL A CA 1
ATOM 7783 C C . VAL A 1 945 ? 5.233 -1.366 3.591 1.00 91.06 945 VAL A C 1
ATOM 7785 O O . VAL A 1 945 ? 5.209 -2.320 4.357 1.00 91.06 945 VAL A O 1
ATOM 7788 N N . SER A 1 946 ? 6.286 -1.085 2.829 1.00 93.50 946 SER A N 1
ATOM 7789 C CA . SER A 1 946 ? 7.641 -1.583 3.071 1.00 93.50 946 SER A CA 1
ATOM 7790 C C . SER A 1 946 ? 8.441 -0.445 3.690 1.00 93.50 946 SER A C 1
ATOM 7792 O O . SER A 1 946 ? 8.326 0.702 3.254 1.00 93.50 946 SER A O 1
ATOM 7794 N N . THR A 1 947 ? 9.271 -0.728 4.685 1.00 92.81 947 THR A N 1
ATOM 7795 C CA . THR A 1 947 ? 10.211 0.241 5.252 1.00 92.81 947 THR A CA 1
ATOM 7796 C C . THR A 1 947 ? 11.620 -0.319 5.242 1.00 92.81 947 THR A C 1
ATOM 7798 O O . THR A 1 947 ? 11.828 -1.515 5.435 1.00 92.81 947 THR A O 1
ATOM 7801 N N . LEU A 1 948 ? 12.595 0.546 4.966 1.00 93.38 948 LEU A N 1
ATOM 7802 C CA . LEU A 1 948 ? 14.009 0.196 4.891 1.00 93.38 948 LEU A CA 1
ATOM 7803 C C . LEU A 1 948 ? 14.793 1.133 5.806 1.00 93.38 948 LEU A C 1
ATOM 7805 O O . LEU A 1 948 ? 15.039 2.295 5.480 1.00 93.38 948 LEU A O 1
ATOM 7809 N N . TYR A 1 949 ? 15.195 0.619 6.963 1.00 92.88 949 TYR A N 1
ATOM 7810 C CA . TYR A 1 949 ? 16.117 1.301 7.857 1.00 92.88 949 TYR A CA 1
ATOM 7811 C C . TYR A 1 949 ? 17.543 0.921 7.455 1.00 92.88 949 TYR A C 1
ATOM 7813 O O . TYR A 1 949 ? 17.954 -0.228 7.595 1.00 92.88 949 TYR A O 1
ATOM 7821 N N . THR A 1 950 ? 18.285 1.884 6.923 1.00 93.00 950 THR A N 1
ATOM 7822 C CA . THR A 1 950 ? 19.686 1.744 6.524 1.00 93.00 950 THR A CA 1
ATOM 7823 C C . THR A 1 950 ? 20.557 2.569 7.464 1.00 93.00 950 THR A C 1
ATOM 7825 O O . THR A 1 950 ? 20.290 3.759 7.665 1.00 93.00 950 THR A O 1
ATOM 7828 N N . LYS A 1 951 ? 21.621 1.972 8.007 1.00 92.81 951 LYS A N 1
ATOM 7829 C CA . LYS A 1 951 ? 22.659 2.714 8.730 1.00 92.81 951 LYS A CA 1
ATOM 7830 C C . LYS A 1 951 ? 24.038 2.348 8.214 1.00 92.81 951 LYS A C 1
ATOM 7832 O O . LYS A 1 951 ? 24.464 1.197 8.291 1.00 92.81 951 LYS A O 1
ATOM 7837 N N . LYS A 1 952 ? 24.727 3.371 7.729 1.00 94.38 952 LYS A N 1
ATOM 7838 C CA . LYS A 1 952 ? 26.113 3.338 7.275 1.00 94.38 952 LYS A CA 1
ATOM 7839 C C . LYS A 1 952 ? 27.013 3.697 8.452 1.00 94.38 952 LYS A C 1
ATOM 7841 O O . LYS A 1 952 ? 26.759 4.686 9.140 1.00 94.38 952 LYS A O 1
ATOM 7846 N N . ILE A 1 953 ? 28.032 2.887 8.711 1.00 92.50 953 ILE A N 1
ATOM 7847 C CA . ILE A 1 953 ? 28.995 3.042 9.805 1.00 92.50 953 ILE A CA 1
ATOM 7848 C C . ILE A 1 953 ? 30.383 3.115 9.178 1.00 92.50 953 ILE A C 1
ATOM 7850 O O . ILE A 1 953 ? 30.799 2.183 8.492 1.00 92.50 953 ILE A O 1
ATOM 7854 N N . ILE A 1 954 ? 31.091 4.221 9.415 1.00 93.06 954 ILE A N 1
ATOM 7855 C CA . ILE A 1 954 ? 32.459 4.422 8.937 1.00 93.06 954 ILE A CA 1
ATOM 7856 C C . ILE A 1 954 ? 33.421 4.261 10.114 1.00 93.06 954 ILE A C 1
ATOM 7858 O O . ILE A 1 954 ? 33.289 4.938 11.136 1.00 93.06 954 ILE A O 1
ATOM 7862 N N . PHE A 1 955 ? 34.395 3.368 9.971 1.00 91.00 955 PHE A N 1
ATOM 7863 C CA . PHE A 1 955 ? 35.424 3.080 10.962 1.00 91.00 955 PHE A CA 1
ATOM 7864 C C . PHE A 1 955 ? 36.692 3.886 10.693 1.00 91.00 955 PHE A C 1
ATOM 7866 O O . PHE A 1 955 ? 37.228 3.896 9.584 1.00 91.00 955 PHE A O 1
ATOM 7873 N N . SER A 1 956 ? 37.204 4.508 11.752 1.00 90.62 956 SER A N 1
ATOM 7874 C CA . SER A 1 956 ? 38.460 5.247 11.726 1.00 90.62 956 SER A CA 1
ATOM 7875 C C . SER A 1 956 ? 39.624 4.301 11.374 1.00 90.62 956 SER A C 1
ATOM 7877 O O . SER A 1 956 ? 39.603 3.149 11.826 1.00 90.62 956 SER A O 1
ATOM 7879 N N . PRO A 1 957 ? 40.642 4.737 10.598 1.00 88.62 957 PRO A N 1
ATOM 7880 C CA . PRO A 1 957 ? 41.687 3.860 10.043 1.00 88.62 957 PRO A CA 1
ATOM 7881 C C . PRO A 1 957 ? 42.534 3.060 11.048 1.00 88.62 957 PRO A C 1
ATOM 7883 O O . PRO A 1 957 ? 43.248 2.147 10.643 1.00 88.62 957 PRO A O 1
ATOM 7886 N N . ASP A 1 958 ? 42.487 3.416 12.332 1.00 89.44 958 ASP A N 1
ATOM 7887 C CA . ASP A 1 958 ? 43.139 2.740 13.458 1.00 89.44 958 ASP A CA 1
ATOM 7888 C C . ASP A 1 958 ? 42.312 1.577 14.052 1.00 89.44 958 ASP A C 1
ATOM 7890 O O . ASP A 1 958 ? 42.806 0.847 14.917 1.00 89.44 958 ASP A O 1
ATOM 7894 N N . SER A 1 959 ? 41.075 1.375 13.584 1.00 86.38 959 SER A N 1
ATOM 7895 C CA . SER A 1 959 ? 40.146 0.366 14.106 1.00 86.38 959 SER A CA 1
ATOM 7896 C C . SER A 1 959 ? 40.594 -1.070 13.822 1.00 86.38 959 SER A C 1
ATOM 7898 O O . SER A 1 959 ? 40.759 -1.482 12.676 1.00 86.38 959 SER A O 1
ATOM 7900 N N . LYS A 1 960 ? 40.697 -1.875 14.882 1.00 86.62 960 LYS A N 1
ATOM 7901 C CA . LYS A 1 960 ? 40.944 -3.322 14.829 1.00 86.62 960 LYS A CA 1
ATOM 7902 C C . LYS A 1 960 ? 39.671 -4.062 15.219 1.00 86.62 960 LYS A C 1
ATOM 7904 O O . LYS A 1 960 ? 39.451 -4.339 16.398 1.00 86.62 960 LYS A O 1
ATOM 7909 N N . LEU A 1 961 ? 38.830 -4.333 14.225 1.00 84.81 961 LEU A N 1
ATOM 7910 C CA . LEU A 1 961 ? 37.602 -5.109 14.369 1.00 84.81 961 LEU A CA 1
ATOM 7911 C C . LEU A 1 961 ? 37.911 -6.609 14.233 1.00 84.81 961 LEU A C 1
ATOM 7913 O O . LEU A 1 961 ? 38.419 -7.021 13.195 1.00 84.81 961 LEU A O 1
ATOM 7917 N N . ASN A 1 962 ? 37.588 -7.417 15.248 1.00 87.81 962 ASN A N 1
ATOM 7918 C CA . ASN A 1 962 ? 37.729 -8.882 15.193 1.00 87.81 962 ASN A CA 1
ATOM 7919 C C . ASN A 1 962 ? 36.375 -9.573 14.943 1.00 87.81 962 ASN A C 1
ATOM 7921 O O . ASN A 1 962 ? 36.290 -10.563 14.223 1.00 87.81 962 ASN A O 1
ATOM 7925 N N . GLU A 1 963 ? 35.310 -9.057 15.559 1.00 91.31 963 GLU A N 1
ATOM 7926 C CA . GLU A 1 963 ? 33.927 -9.505 15.379 1.00 91.31 963 GLU A CA 1
ATOM 7927 C C . GLU A 1 963 ? 32.984 -8.324 15.633 1.00 91.31 963 GLU A C 1
ATOM 7929 O O . GLU A 1 963 ? 33.215 -7.517 16.539 1.00 91.31 963 GLU A O 1
ATOM 7934 N N . ILE A 1 964 ? 31.916 -8.234 14.844 1.00 88.94 964 ILE A N 1
ATOM 7935 C CA . ILE A 1 964 ? 30.778 -7.344 15.074 1.00 88.94 964 ILE A CA 1
ATOM 7936 C C . ILE A 1 964 ? 29.513 -8.189 15.224 1.00 88.94 964 ILE A C 1
ATOM 7938 O O . ILE A 1 964 ? 29.282 -9.114 14.443 1.00 88.94 964 ILE A O 1
ATOM 7942 N N . LYS A 1 965 ? 28.694 -7.870 16.228 1.00 90.38 965 LYS A N 1
ATOM 7943 C CA . LYS A 1 965 ? 27.347 -8.423 16.406 1.00 90.38 965 LYS A CA 1
ATOM 7944 C C . LYS A 1 965 ? 26.334 -7.288 16.456 1.00 90.38 965 LYS A C 1
ATOM 7946 O O . LYS A 1 965 ? 26.495 -6.380 17.264 1.00 90.38 965 LYS A O 1
ATOM 7951 N N . PHE A 1 966 ? 25.277 -7.365 15.659 1.00 90.12 966 PHE A N 1
ATOM 7952 C CA . PHE A 1 966 ? 24.103 -6.503 15.764 1.00 90.12 966 PHE A CA 1
ATOM 7953 C C . PHE A 1 966 ? 22.897 -7.325 16.209 1.00 90.12 966 PHE A C 1
ATOM 7955 O O . PHE A 1 966 ? 22.635 -8.384 15.640 1.00 90.12 966 PHE A O 1
ATOM 7962 N N . TYR A 1 967 ? 22.130 -6.796 17.157 1.00 87.88 967 TYR A N 1
ATOM 7963 C CA . TYR A 1 967 ? 20.834 -7.333 17.555 1.00 87.88 967 TYR A CA 1
ATOM 7964 C C . TYR A 1 967 ? 19.715 -6.371 17.157 1.00 87.88 967 TYR A C 1
ATOM 7966 O O . TYR A 1 967 ? 19.719 -5.206 17.560 1.00 87.88 967 TYR A O 1
ATOM 7974 N N . MET A 1 968 ? 18.744 -6.873 16.397 1.00 89.62 968 MET A N 1
ATOM 7975 C CA . MET A 1 968 ? 17.501 -6.180 16.048 1.00 89.62 968 MET A CA 1
ATOM 7976 C C . MET A 1 968 ? 16.320 -7.063 16.469 1.00 89.62 968 MET A C 1
ATOM 7978 O O . MET A 1 968 ? 16.384 -8.281 16.316 1.00 89.62 968 MET A O 1
ATOM 7982 N N . GLY A 1 969 ? 15.242 -6.484 17.000 1.00 89.38 969 GLY A N 1
ATOM 7983 C CA . GLY A 1 969 ? 14.017 -7.251 17.247 1.00 89.38 969 GLY A CA 1
ATOM 7984 C C . GLY A 1 969 ? 13.408 -7.738 15.931 1.00 89.38 969 GLY A C 1
ATOM 7985 O O . GLY A 1 969 ? 13.464 -7.018 14.937 1.00 89.38 969 GLY A O 1
ATOM 7986 N N . ILE A 1 970 ? 12.825 -8.938 15.911 1.00 92.56 970 ILE A N 1
ATOM 7987 C CA . ILE A 1 970 ? 11.943 -9.329 14.805 1.00 92.56 970 ILE A CA 1
ATOM 7988 C C . ILE A 1 970 ? 10.623 -8.556 14.984 1.00 92.56 970 ILE A C 1
ATOM 7990 O O . ILE A 1 970 ? 10.113 -8.483 16.106 1.00 92.56 970 ILE A O 1
ATOM 7994 N N . PRO A 1 971 ? 10.071 -7.927 13.932 1.00 93.38 971 PRO A N 1
ATOM 7995 C CA . PRO A 1 971 ? 8.830 -7.175 14.036 1.00 93.38 971 PRO A CA 1
ATOM 7996 C C . PRO A 1 971 ? 7.649 -8.150 14.105 1.00 93.38 971 PRO A C 1
ATOM 7998 O O . PRO A 1 971 ? 7.637 -9.192 13.450 1.00 93.38 971 PRO A O 1
ATOM 8001 N N . LEU A 1 972 ? 6.648 -7.819 14.918 1.00 91.75 972 LEU A N 1
ATOM 8002 C CA . LEU A 1 972 ? 5.621 -8.775 15.344 1.00 91.75 972 LEU A CA 1
ATOM 8003 C C . LEU A 1 972 ? 4.235 -8.429 14.805 1.00 91.75 972 LEU A C 1
ATOM 8005 O O . LEU A 1 972 ? 3.904 -7.258 14.613 1.00 91.75 972 LEU A O 1
ATOM 8009 N N . ASN A 1 973 ? 3.403 -9.459 14.652 1.00 95.25 973 ASN A N 1
ATOM 8010 C CA . ASN A 1 973 ? 1.966 -9.309 14.443 1.00 95.25 973 ASN A CA 1
ATOM 8011 C C . ASN A 1 973 ? 1.313 -8.865 15.761 1.00 95.25 973 ASN A C 1
ATOM 8013 O O . ASN A 1 973 ? 1.389 -9.573 16.765 1.00 95.25 973 ASN A O 1
ATOM 8017 N N . ILE A 1 974 ? 0.689 -7.688 15.763 1.00 95.31 974 ILE A N 1
ATOM 8018 C CA . ILE A 1 974 ? 0.028 -7.071 16.924 1.00 95.31 974 ILE A CA 1
ATOM 8019 C C . ILE A 1 974 ? -1.219 -6.304 16.464 1.00 95.31 974 ILE A C 1
ATOM 8021 O O . ILE A 1 974 ? -1.432 -6.106 15.275 1.00 95.31 974 ILE A O 1
ATOM 8025 N N . ASN A 1 975 ? -2.056 -5.835 17.395 1.00 94.50 975 ASN A N 1
ATOM 8026 C CA . ASN A 1 975 ? -3.377 -5.269 17.077 1.00 94.50 975 ASN A CA 1
ATOM 8027 C C . ASN A 1 975 ? -3.393 -4.201 15.965 1.00 94.50 975 ASN A C 1
ATOM 8029 O O . ASN A 1 975 ? -4.360 -4.151 15.211 1.00 94.50 975 ASN A O 1
ATOM 8033 N N . ASN A 1 976 ? -2.343 -3.381 15.860 1.00 95.56 976 ASN A N 1
ATOM 8034 C CA . ASN A 1 976 ? -2.214 -2.288 14.893 1.00 95.56 976 ASN A CA 1
ATOM 8035 C C . ASN A 1 976 ? -1.329 -2.601 13.665 1.00 95.56 976 ASN A C 1
ATOM 8037 O O . ASN A 1 976 ? -1.149 -1.710 12.830 1.00 95.56 976 ASN A O 1
ATOM 8041 N N . GLN A 1 977 ? -0.732 -3.799 13.557 1.00 96.50 977 GLN A N 1
ATOM 8042 C CA . GLN A 1 977 ? 0.148 -4.156 12.433 1.00 96.50 977 GLN A CA 1
ATOM 8043 C C . GLN A 1 977 ? 0.222 -5.676 12.164 1.00 96.50 977 GLN A C 1
ATOM 8045 O O . GLN A 1 977 ? 0.334 -6.472 13.097 1.00 96.50 977 GLN A O 1
ATOM 8050 N N . GLN A 1 978 ? 0.274 -6.074 10.892 1.00 97.19 978 GLN A N 1
ATOM 8051 C CA . GLN A 1 978 ? 0.559 -7.446 10.456 1.00 97.19 978 GLN A CA 1
ATOM 8052 C C . GLN A 1 978 ? 1.781 -7.455 9.531 1.00 97.19 978 GLN A C 1
ATOM 8054 O O . GLN A 1 978 ? 1.761 -6.866 8.455 1.00 97.19 978 GLN A O 1
ATOM 8059 N N . VAL A 1 979 ? 2.859 -8.115 9.943 1.00 96.19 979 VAL A N 1
ATOM 8060 C CA . VAL A 1 979 ? 4.106 -8.230 9.180 1.00 96.19 979 VAL A CA 1
ATOM 8061 C C . VAL A 1 979 ? 3.946 -9.289 8.087 1.00 96.19 979 VAL A C 1
ATOM 8063 O O . VAL A 1 979 ? 3.630 -10.444 8.370 1.00 96.19 979 VAL A O 1
ATOM 8066 N N . ARG A 1 980 ? 4.198 -8.897 6.834 1.00 93.81 980 ARG A N 1
ATOM 8067 C CA . ARG A 1 980 ? 4.269 -9.795 5.670 1.00 93.81 980 ARG A CA 1
ATOM 8068 C C . ARG A 1 980 ? 5.669 -10.379 5.483 1.00 93.81 980 ARG A C 1
ATOM 8070 O O . ARG A 1 980 ? 5.806 -11.545 5.129 1.00 93.81 980 ARG A O 1
ATOM 8077 N N . TYR A 1 981 ? 6.702 -9.566 5.697 1.00 96.00 981 TYR A N 1
ATOM 8078 C CA . TYR A 1 981 ? 8.105 -9.939 5.512 1.00 96.00 981 TYR A CA 1
ATOM 8079 C C . TYR A 1 981 ? 9.006 -9.056 6.381 1.00 96.00 981 TYR A C 1
ATOM 8081 O O . TYR A 1 981 ? 8.693 -7.895 6.631 1.00 96.00 981 TYR A O 1
ATOM 8089 N N . SER A 1 982 ? 10.147 -9.581 6.822 1.00 96.62 982 SER A N 1
ATOM 8090 C CA . SER A 1 982 ? 11.244 -8.747 7.318 1.00 96.62 982 SER A CA 1
ATOM 8091 C C . SER A 1 982 ? 12.592 -9.441 7.142 1.00 96.62 982 SER A C 1
ATOM 8093 O O . SER A 1 982 ? 12.658 -10.663 6.988 1.00 96.62 982 SER A O 1
ATOM 8095 N N . SER A 1 983 ? 13.667 -8.656 7.112 1.00 96.06 983 SER A N 1
ATOM 8096 C CA . SER A 1 983 ? 15.040 -9.156 7.015 1.00 96.06 983 SER A CA 1
ATOM 8097 C C . SER A 1 983 ? 16.053 -8.144 7.539 1.00 96.06 983 SER A C 1
ATOM 8099 O O . SER A 1 983 ? 15.827 -6.934 7.497 1.00 96.06 983 SER A O 1
ATOM 8101 N N . PHE A 1 984 ? 17.186 -8.645 8.036 1.00 96.25 984 PHE A N 1
ATOM 8102 C CA . PHE A 1 984 ? 18.300 -7.835 8.525 1.00 96.25 984 PHE A CA 1
ATOM 8103 C C . PHE A 1 984 ? 19.607 -8.330 7.893 1.00 96.25 984 PHE A C 1
ATOM 8105 O O . PHE A 1 984 ? 19.962 -9.503 8.024 1.00 96.25 984 PHE A O 1
ATOM 8112 N N . THR A 1 985 ? 20.297 -7.450 7.169 1.00 96.56 985 THR A N 1
ATOM 8113 C CA . THR A 1 985 ? 21.494 -7.761 6.371 1.00 96.56 985 THR A CA 1
ATOM 8114 C C . THR A 1 985 ? 22.591 -6.718 6.574 1.00 96.56 985 THR A C 1
ATOM 8116 O O . THR A 1 985 ? 22.339 -5.596 7.016 1.00 96.56 985 THR A O 1
ATOM 8119 N N . LEU A 1 986 ? 23.828 -7.092 6.254 1.00 96.06 986 LEU A N 1
ATOM 8120 C CA . LEU A 1 986 ? 25.024 -6.260 6.347 1.00 96.06 986 LEU A CA 1
ATOM 8121 C C . LEU A 1 986 ? 25.711 -6.245 4.992 1.00 96.06 986 LEU A C 1
ATOM 8123 O O . LEU A 1 986 ? 25.908 -7.294 4.378 1.00 96.06 986 LEU A O 1
ATOM 8127 N N . HIS A 1 987 ? 26.070 -5.048 4.556 1.00 95.88 987 HIS A N 1
ATOM 8128 C CA . HIS A 1 987 ? 26.641 -4.765 3.256 1.00 95.88 987 HIS A CA 1
ATOM 8129 C C . HIS A 1 987 ? 28.004 -4.082 3.401 1.00 95.88 987 HIS A C 1
ATOM 8131 O O . HIS A 1 987 ? 28.247 -3.376 4.386 1.00 95.88 987 HIS A O 1
ATOM 8137 N N . ASP A 1 988 ? 28.877 -4.299 2.423 1.00 94.88 988 ASP A N 1
ATOM 8138 C CA . ASP A 1 988 ? 30.164 -3.615 2.305 1.00 94.88 988 ASP A CA 1
ATOM 8139 C C . ASP A 1 988 ? 30.020 -2.209 1.679 1.00 94.88 988 ASP A C 1
ATOM 8141 O O . ASP A 1 988 ? 28.919 -1.719 1.412 1.00 94.88 988 ASP A O 1
ATOM 8145 N N . SER A 1 989 ? 31.157 -1.566 1.400 1.00 94.19 989 SER A N 1
ATOM 8146 C CA . SER A 1 989 ? 31.220 -0.277 0.691 1.00 94.19 989 SER A CA 1
ATOM 8147 C C . SER A 1 989 ? 30.712 -0.301 -0.765 1.00 94.19 989 SER A C 1
ATOM 8149 O O . SER A 1 989 ? 30.437 0.758 -1.328 1.00 94.19 989 SER A O 1
ATOM 8151 N N . ASN A 1 990 ? 30.554 -1.484 -1.372 1.00 94.06 990 ASN A N 1
ATOM 8152 C CA . ASN A 1 990 ? 30.005 -1.685 -2.718 1.00 94.06 990 ASN A CA 1
ATOM 8153 C C . ASN A 1 990 ? 28.512 -2.077 -2.698 1.00 94.06 990 ASN A C 1
ATOM 8155 O O . ASN A 1 990 ? 27.956 -2.446 -3.733 1.00 94.06 990 ASN A O 1
ATOM 8159 N N . ASP A 1 991 ? 27.868 -2.010 -1.528 1.00 94.25 991 ASP A N 1
ATOM 8160 C CA . ASP A 1 991 ? 26.495 -2.446 -1.259 1.00 94.25 991 ASP A CA 1
ATOM 8161 C C . ASP A 1 991 ? 26.233 -3.959 -1.463 1.00 94.25 991 ASP A C 1
ATOM 8163 O O . ASP A 1 991 ? 25.082 -4.406 -1.521 1.00 94.25 991 ASP A O 1
ATOM 8167 N N . GLN A 1 992 ? 27.282 -4.786 -1.514 1.00 94.25 992 GLN A N 1
ATOM 8168 C CA . GLN A 1 992 ? 27.176 -6.244 -1.593 1.00 94.25 992 GLN A CA 1
ATOM 8169 C C . GLN A 1 992 ? 26.875 -6.835 -0.214 1.00 94.25 992 GLN A C 1
ATOM 8171 O O . GLN A 1 992 ? 27.515 -6.486 0.773 1.00 94.25 992 GLN A O 1
ATOM 8176 N N . CYS A 1 993 ? 25.907 -7.751 -0.131 1.00 95.56 993 CYS A N 1
ATOM 8177 C CA . CYS A 1 993 ? 25.509 -8.390 1.125 1.00 95.56 993 CYS A CA 1
ATOM 8178 C C . CYS A 1 993 ? 26.587 -9.378 1.616 1.00 95.56 993 CYS A C 1
ATOM 8180 O O . CYS A 1 993 ? 26.665 -10.502 1.122 1.00 95.56 993 CYS A O 1
ATOM 8182 N N . ILE A 1 994 ? 27.372 -8.981 2.620 1.00 95.81 994 ILE A N 1
ATOM 8183 C CA . ILE A 1 994 ? 28.464 -9.777 3.210 1.00 95.81 994 ILE A CA 1
ATOM 8184 C C . ILE A 1 994 ? 28.037 -10.626 4.417 1.00 95.81 994 ILE A C 1
ATOM 8186 O O . ILE A 1 994 ? 28.758 -11.542 4.807 1.00 95.81 994 ILE A O 1
ATOM 8190 N N . SER A 1 995 ? 26.886 -10.337 5.033 1.00 95.69 995 SER A N 1
ATOM 8191 C CA . SER A 1 995 ? 26.299 -11.178 6.087 1.00 95.69 995 SER A CA 1
ATOM 8192 C C . SER A 1 995 ? 24.783 -10.974 6.185 1.00 95.69 995 SER A C 1
ATOM 8194 O O . SER A 1 995 ? 24.264 -9.891 5.908 1.00 95.69 995 SER A O 1
ATOM 8196 N N . GLN A 1 996 ? 24.071 -12.025 6.587 1.00 96.00 996 GLN A N 1
ATOM 8197 C CA . GLN A 1 996 ? 22.631 -12.025 6.850 1.00 96.00 996 GLN A CA 1
ATOM 8198 C C . GLN A 1 996 ? 22.388 -12.445 8.299 1.00 96.00 996 GLN A C 1
ATOM 8200 O O . GLN A 1 996 ? 23.129 -13.263 8.847 1.00 96.00 996 GLN A O 1
ATOM 8205 N N . ALA A 1 997 ? 21.362 -11.886 8.936 1.00 96.44 997 ALA A N 1
ATOM 8206 C CA . ALA A 1 997 ? 21.064 -12.207 10.322 1.00 96.44 997 ALA A CA 1
ATOM 8207 C C . ALA A 1 997 ? 20.453 -13.606 10.489 1.00 96.44 997 ALA A C 1
ATOM 8209 O O . ALA A 1 997 ? 19.503 -13.971 9.796 1.00 96.44 997 ALA A O 1
ATOM 8210 N N . SER A 1 998 ? 20.944 -14.350 11.479 1.00 95.19 998 SER A N 1
ATOM 8211 C CA . SER A 1 998 ? 20.265 -15.532 12.004 1.00 95.19 998 SER A CA 1
ATOM 8212 C C . SER A 1 998 ? 19.183 -15.127 13.009 1.00 95.19 998 SER A C 1
ATOM 8214 O O . SER A 1 998 ? 19.183 -14.011 13.533 1.00 95.19 998 SER A O 1
ATOM 8216 N N . ILE A 1 999 ? 18.246 -16.034 13.294 1.00 94.06 999 ILE A N 1
ATOM 8217 C CA . ILE A 1 999 ? 17.236 -15.829 14.338 1.00 94.06 999 ILE A CA 1
ATOM 8218 C C . ILE A 1 999 ? 17.744 -16.431 15.652 1.00 94.06 999 ILE A C 1
ATOM 8220 O O . ILE A 1 999 ? 18.048 -17.621 15.726 1.00 94.06 999 ILE A O 1
ATOM 8224 N N . VAL A 1 1000 ? 17.800 -15.608 16.697 1.00 89.69 1000 VAL A N 1
ATOM 8225 C CA . VAL A 1 1000 ? 18.104 -16.003 18.076 1.00 89.69 1000 VAL A CA 1
ATOM 8226 C C . VAL A 1 1000 ? 16.857 -15.805 18.923 1.00 89.69 1000 VAL A C 1
ATOM 8228 O O . VAL A 1 1000 ? 16.297 -14.709 18.985 1.00 89.69 1000 VAL A O 1
ATOM 8231 N N . LYS A 1 1001 ? 16.436 -16.869 19.606 1.00 85.38 1001 LYS A N 1
ATOM 8232 C CA . LYS A 1 1001 ? 15.268 -16.824 20.486 1.00 85.38 1001 LYS A CA 1
ATOM 8233 C C . LYS A 1 1001 ? 15.580 -16.078 21.776 1.00 85.38 1001 LYS A C 1
ATOM 8235 O O . LYS A 1 1001 ? 16.596 -16.361 22.412 1.00 85.38 1001 LYS A O 1
ATOM 8240 N N . SER A 1 1002 ? 14.694 -15.171 22.184 1.00 79.50 1002 SER A N 1
ATOM 8241 C CA . SER A 1 1002 ? 14.680 -14.646 23.556 1.00 79.50 1002 SER A CA 1
ATOM 8242 C C . SER A 1 1002 ? 13.605 -15.358 24.389 1.00 79.50 1002 SER A C 1
ATOM 8244 O O . SER A 1 1002 ? 12.991 -16.326 23.941 1.00 79.50 1002 SER A O 1
ATOM 8246 N N . LEU A 1 1003 ? 13.374 -14.905 25.623 1.00 71.12 1003 LEU A N 1
ATOM 8247 C CA . LEU A 1 1003 ? 12.348 -15.481 26.497 1.00 71.12 1003 LEU A CA 1
ATOM 8248 C C . LEU A 1 1003 ? 10.908 -15.228 26.021 1.00 71.12 1003 LEU A C 1
ATOM 8250 O O . LEU A 1 1003 ? 10.019 -15.979 26.432 1.00 71.12 1003 LEU A O 1
ATOM 8254 N N . VAL A 1 1004 ? 10.675 -14.189 25.205 1.00 71.31 1004 VAL A N 1
ATOM 8255 C CA . VAL A 1 1004 ? 9.321 -13.777 24.782 1.00 71.31 1004 VAL A CA 1
ATOM 8256 C C . VAL A 1 1004 ? 9.239 -13.394 23.296 1.00 71.31 1004 VAL A C 1
ATOM 8258 O O . VAL A 1 1004 ? 8.304 -13.829 22.635 1.00 71.31 1004 VAL A O 1
ATOM 8261 N N . HIS A 1 1005 ? 10.213 -12.649 22.752 1.00 82.75 1005 HIS A N 1
ATOM 8262 C CA . HIS A 1 1005 ? 10.207 -12.202 21.343 1.00 82.75 1005 HIS A CA 1
ATOM 8263 C C . HIS A 1 1005 ? 11.535 -12.508 20.650 1.00 82.75 1005 HIS A C 1
ATOM 8265 O O . HIS A 1 1005 ? 12.595 -12.192 21.190 1.00 82.75 1005 HIS A O 1
ATOM 8271 N N . ASP A 1 1006 ? 11.500 -13.129 19.475 1.00 89.31 1006 ASP A N 1
ATOM 8272 C CA . ASP A 1 1006 ? 12.715 -13.518 18.751 1.00 89.31 1006 ASP A CA 1
ATOM 8273 C C . ASP A 1 1006 ? 13.459 -12.293 18.174 1.00 89.31 1006 ASP A C 1
ATOM 8275 O O . ASP A 1 1006 ? 12.867 -11.260 17.843 1.00 89.31 1006 ASP A O 1
ATOM 8279 N N . CYS A 1 1007 ? 14.783 -12.412 18.048 1.00 90.31 1007 CYS A N 1
ATOM 8280 C CA . CYS A 1 1007 ? 15.671 -11.357 17.563 1.00 90.31 1007 CYS A CA 1
ATOM 8281 C C . CYS A 1 1007 ? 16.484 -11.819 16.356 1.00 90.31 1007 CYS A C 1
ATOM 8283 O O . CYS A 1 1007 ? 16.966 -12.949 16.304 1.00 90.31 1007 CYS A O 1
ATOM 8285 N N . TYR A 1 1008 ? 16.738 -10.900 15.432 1.00 93.69 1008 TYR A N 1
ATOM 8286 C CA . TYR A 1 1008 ? 17.800 -11.039 14.450 1.00 93.69 1008 TYR A CA 1
ATOM 8287 C C . TYR A 1 1008 ? 19.162 -10.798 15.119 1.00 93.69 1008 TYR A C 1
ATOM 8289 O O . TYR A 1 1008 ? 19.410 -9.705 15.632 1.00 93.69 1008 TYR A O 1
ATOM 8297 N N . LEU A 1 1009 ? 20.052 -11.792 15.073 1.00 93.19 1009 LEU A N 1
ATOM 8298 C CA . LEU A 1 1009 ? 21.486 -11.642 15.329 1.00 93.19 1009 LEU A CA 1
ATOM 8299 C C . LEU A 1 1009 ? 22.217 -11.611 13.990 1.00 93.19 1009 LEU A C 1
ATOM 8301 O O . LEU A 1 1009 ? 22.339 -12.630 13.313 1.00 93.19 1009 LEU A O 1
ATOM 8305 N N . LEU A 1 1010 ? 22.772 -10.458 13.636 1.00 93.75 1010 LEU A N 1
ATOM 8306 C CA . LEU A 1 1010 ? 23.740 -10.371 12.553 1.00 93.75 1010 LEU A CA 1
ATOM 8307 C C . LEU A 1 1010 ? 25.152 -10.409 13.127 1.00 93.75 1010 LEU A C 1
ATOM 8309 O O . LEU A 1 1010 ? 25.558 -9.481 13.822 1.00 93.75 1010 LEU A O 1
ATOM 8313 N N . ALA A 1 1011 ? 25.904 -11.462 12.815 1.00 93.12 1011 ALA A N 1
ATOM 8314 C CA . ALA A 1 1011 ? 27.319 -11.575 13.151 1.00 93.12 1011 ALA A CA 1
ATOM 8315 C C . ALA A 1 1011 ? 28.186 -11.439 11.890 1.00 93.12 1011 ALA A C 1
ATOM 8317 O O . ALA A 1 1011 ? 27.836 -11.948 10.823 1.00 93.12 1011 ALA A O 1
ATOM 8318 N N . TYR A 1 1012 ? 29.332 -10.772 12.009 1.00 93.81 1012 TYR A N 1
ATOM 8319 C CA . TYR A 1 1012 ? 30.337 -10.696 10.949 1.00 93.81 1012 TYR A CA 1
ATOM 8320 C C . TYR A 1 1012 ? 31.749 -10.661 11.548 1.00 93.81 1012 TYR A C 1
ATOM 8322 O O . TYR A 1 1012 ? 31.989 -10.058 12.597 1.00 93.81 1012 TYR A O 1
ATOM 8330 N N . LYS A 1 1013 ? 32.681 -11.349 10.883 1.00 94.00 1013 LYS A N 1
ATOM 8331 C CA . LYS A 1 1013 ? 34.095 -11.453 11.258 1.00 94.00 1013 LYS A CA 1
ATOM 8332 C C . LYS A 1 1013 ? 34.924 -11.065 10.034 1.00 94.00 1013 LYS A C 1
ATOM 8334 O O . LYS A 1 1013 ? 34.993 -11.875 9.112 1.00 94.00 1013 LYS A O 1
ATOM 8339 N N . PRO A 1 1014 ? 35.491 -9.847 9.977 1.00 89.94 1014 PRO A N 1
ATOM 8340 C CA . PRO A 1 1014 ? 36.344 -9.454 8.861 1.00 89.94 1014 PRO A CA 1
ATOM 8341 C C . PRO A 1 1014 ? 37.597 -10.334 8.809 1.00 89.94 1014 PRO A C 1
ATOM 8343 O O . PRO A 1 1014 ? 38.101 -10.782 9.844 1.00 89.94 1014 PRO A O 1
ATOM 8346 N N . ASN A 1 1015 ? 38.135 -10.552 7.608 1.00 88.12 1015 ASN A N 1
ATOM 8347 C CA . ASN A 1 1015 ? 39.417 -11.240 7.468 1.00 88.12 1015 ASN A CA 1
ATOM 8348 C C . ASN A 1 1015 ? 40.530 -10.396 8.123 1.00 88.12 1015 ASN A C 1
ATOM 8350 O O . ASN A 1 1015 ? 40.514 -9.167 8.001 1.00 88.12 1015 ASN A O 1
ATOM 8354 N N . PRO A 1 1016 ? 41.538 -11.008 8.775 1.00 83.69 1016 PRO A N 1
ATOM 8355 C CA . PRO A 1 1016 ? 42.654 -10.270 9.364 1.00 83.69 1016 PRO A CA 1
ATOM 8356 C C . PRO A 1 1016 ? 43.355 -9.361 8.340 1.00 83.69 1016 PRO A C 1
ATOM 8358 O O . PRO A 1 1016 ? 43.976 -9.834 7.393 1.00 83.69 1016 PRO A O 1
ATOM 8361 N N . GLY A 1 1017 ? 43.252 -8.043 8.538 1.00 79.94 1017 GLY A N 1
ATOM 8362 C CA . GLY A 1 1017 ? 43.803 -7.024 7.633 1.00 79.94 1017 GLY A CA 1
ATOM 8363 C C . GLY A 1 1017 ? 42.835 -6.486 6.568 1.00 79.94 1017 GLY A C 1
ATOM 8364 O O . GLY A 1 1017 ? 43.132 -5.452 5.978 1.00 79.94 1017 GLY A O 1
ATOM 8365 N N . GLN A 1 1018 ? 41.667 -7.107 6.371 1.00 76.88 1018 GLN A N 1
ATOM 8366 C CA . GLN A 1 1018 ? 40.579 -6.602 5.522 1.00 76.88 1018 GLN A CA 1
ATOM 8367 C C . GLN A 1 1018 ? 39.383 -6.188 6.391 1.00 76.88 1018 GLN A C 1
ATOM 8369 O O . GLN A 1 1018 ? 38.350 -6.852 6.417 1.00 76.88 1018 GLN A O 1
ATOM 8374 N N . VAL A 1 1019 ? 39.535 -5.089 7.131 1.00 75.06 1019 VAL A N 1
ATOM 8375 C CA . VAL A 1 1019 ? 38.386 -4.401 7.734 1.00 75.06 1019 VAL A CA 1
ATOM 8376 C C . VAL A 1 1019 ? 37.880 -3.392 6.712 1.00 75.06 1019 VAL A C 1
ATOM 8378 O O . VAL A 1 1019 ? 38.551 -2.389 6.457 1.00 75.06 1019 VAL A O 1
ATOM 8381 N N . ASP A 1 1020 ? 36.703 -3.646 6.143 1.00 82.50 1020 ASP A N 1
ATOM 8382 C CA . ASP A 1 1020 ? 35.989 -2.641 5.362 1.00 82.50 1020 ASP A CA 1
ATOM 8383 C C . ASP A 1 1020 ? 35.777 -1.398 6.230 1.00 82.50 1020 ASP A C 1
ATOM 8385 O O . ASP A 1 1020 ? 35.150 -1.450 7.291 1.00 82.50 1020 ASP A O 1
ATOM 8389 N N . ARG A 1 1021 ? 36.327 -0.258 5.792 1.00 89.94 1021 ARG A N 1
ATOM 8390 C CA . ARG A 1 1021 ? 36.184 1.013 6.523 1.00 89.94 1021 ARG A CA 1
ATOM 8391 C C . ARG A 1 1021 ? 34.748 1.512 6.556 1.00 89.94 1021 ARG A C 1
ATOM 8393 O O . ARG A 1 1021 ? 34.445 2.389 7.351 1.00 89.94 1021 ARG A O 1
ATOM 8400 N N . GLU A 1 1022 ? 33.891 0.983 5.697 1.00 94.62 1022 GLU A N 1
ATOM 8401 C CA . GLU A 1 1022 ? 32.486 1.325 5.603 1.00 94.62 1022 GLU A CA 1
ATOM 8402 C C . GLU A 1 1022 ? 31.667 0.037 5.590 1.00 94.62 1022 GLU A C 1
ATOM 8404 O O . GLU A 1 1022 ? 31.819 -0.787 4.690 1.00 94.62 1022 GLU A O 1
ATOM 8409 N N . LEU A 1 1023 ? 30.792 -0.110 6.584 1.00 94.81 1023 LEU A N 1
ATOM 8410 C CA . LEU A 1 1023 ? 29.797 -1.174 6.646 1.00 94.81 1023 LEU A CA 1
ATOM 8411 C C . LEU A 1 1023 ? 28.402 -0.561 6.737 1.00 94.81 1023 LEU A C 1
ATOM 8413 O O . LEU A 1 1023 ? 28.160 0.335 7.548 1.00 94.81 1023 LEU A O 1
ATOM 8417 N N . THR A 1 1024 ? 27.470 -1.076 5.944 1.00 95.19 1024 THR A N 1
ATOM 8418 C CA . THR A 1 1024 ? 26.086 -0.598 5.900 1.00 95.19 1024 THR A CA 1
ATOM 8419 C C . THR A 1 1024 ? 25.141 -1.731 6.264 1.00 95.19 1024 THR A C 1
ATOM 8421 O O . THR A 1 1024 ? 24.991 -2.676 5.496 1.00 95.19 1024 THR A O 1
ATOM 8424 N N . TRP A 1 1025 ? 24.471 -1.660 7.417 1.00 95.25 1025 TRP A N 1
ATOM 8425 C CA . TRP A 1 1025 ? 23.376 -2.593 7.692 1.00 95.25 1025 TRP A CA 1
ATOM 8426 C C . TRP A 1 1025 ? 22.053 -2.067 7.145 1.00 95.25 1025 TRP A C 1
ATOM 8428 O O . TRP A 1 1025 ? 21.801 -0.859 7.111 1.00 95.25 1025 TRP A O 1
ATOM 8438 N N . LYS A 1 1026 ? 21.200 -3.003 6.727 1.00 95.81 1026 LYS A N 1
ATOM 8439 C CA . LYS A 1 1026 ? 19.859 -2.764 6.200 1.00 95.81 1026 LYS A CA 1
ATOM 8440 C C . LYS A 1 1026 ? 18.865 -3.650 6.930 1.00 95.81 1026 LYS A C 1
ATOM 8442 O O . LYS A 1 1026 ? 19.040 -4.861 7.006 1.00 95.81 1026 LYS A O 1
ATOM 8447 N N . TYR A 1 1027 ? 17.815 -3.039 7.456 1.00 95.62 1027 TYR A N 1
ATOM 8448 C CA . TYR A 1 1027 ? 16.697 -3.712 8.098 1.00 95.62 1027 TYR A CA 1
ATOM 8449 C C . TYR A 1 1027 ? 15.420 -3.362 7.339 1.00 95.62 1027 TYR A C 1
ATOM 8451 O O . TYR A 1 1027 ? 15.018 -2.196 7.308 1.00 95.62 1027 TYR A O 1
ATOM 8459 N N . ARG A 1 1028 ? 14.821 -4.360 6.685 1.00 95.81 1028 ARG A N 1
ATOM 8460 C CA . ARG A 1 1028 ? 13.584 -4.220 5.911 1.00 95.81 1028 ARG A CA 1
ATOM 8461 C C . ARG A 1 1028 ? 12.408 -4.813 6.679 1.00 95.81 1028 ARG A C 1
ATOM 8463 O O . ARG A 1 1028 ? 12.537 -5.903 7.233 1.00 95.81 1028 ARG A O 1
ATOM 8470 N N . VAL A 1 1029 ? 11.268 -4.124 6.666 1.00 95.94 1029 VAL A N 1
ATOM 8471 C CA . VAL A 1 1029 ? 9.996 -4.604 7.228 1.00 95.94 1029 VAL A CA 1
ATOM 8472 C C . VAL A 1 1029 ? 8.844 -4.255 6.287 1.00 95.94 1029 VAL A C 1
ATOM 8474 O O . VAL A 1 1029 ? 8.582 -3.082 6.037 1.00 95.94 1029 VAL A O 1
ATOM 8477 N N . ASP A 1 1030 ? 8.129 -5.269 5.813 1.00 96.50 1030 ASP A N 1
ATOM 8478 C CA . ASP A 1 1030 ? 6.917 -5.142 5.004 1.00 96.50 1030 ASP A CA 1
ATOM 8479 C C . ASP A 1 1030 ? 5.716 -5.463 5.898 1.00 96.50 1030 ASP A C 1
ATOM 8481 O O . ASP A 1 1030 ? 5.653 -6.541 6.497 1.00 96.50 1030 ASP A O 1
ATOM 8485 N N . VAL A 1 1031 ? 4.779 -4.526 6.030 1.00 96.25 1031 VAL A N 1
ATOM 8486 C CA . VAL A 1 1031 ? 3.763 -4.534 7.085 1.00 96.25 1031 VAL A CA 1
ATOM 8487 C C . VAL A 1 1031 ? 2.459 -3.858 6.656 1.00 96.25 1031 VAL A C 1
ATOM 8489 O O . VAL A 1 1031 ? 2.451 -2.805 6.017 1.00 96.25 1031 VAL A O 1
ATOM 8492 N N . ASP A 1 1032 ? 1.351 -4.459 7.075 1.00 96.25 1032 ASP A N 1
ATOM 8493 C CA . ASP A 1 1032 ? -0.010 -3.968 6.885 1.00 96.25 1032 ASP A CA 1
ATOM 8494 C C . ASP A 1 1032 ? -0.467 -3.279 8.160 1.00 96.25 1032 ASP A C 1
ATOM 8496 O O . ASP A 1 1032 ? -0.428 -3.876 9.238 1.00 96.25 1032 ASP A O 1
ATOM 8500 N N . PHE A 1 1033 ? -0.907 -2.028 8.064 1.00 96.38 1033 PHE A N 1
ATOM 8501 C CA . PHE A 1 1033 ? -1.387 -1.292 9.225 1.00 96.38 1033 PHE A CA 1
ATOM 8502 C C . PHE A 1 1033 ? -2.886 -1.425 9.443 1.00 96.38 1033 PHE A C 1
ATOM 8504 O O . PHE A 1 1033 ? -3.683 -1.433 8.503 1.00 96.38 1033 PHE A O 1
ATOM 8511 N N . TYR A 1 1034 ? -3.260 -1.409 10.721 1.00 96.81 1034 TYR A N 1
ATOM 8512 C CA . TYR A 1 1034 ? -4.642 -1.397 11.172 1.00 96.81 1034 TYR A CA 1
ATOM 8513 C C . TYR A 1 1034 ? -4.855 -0.245 12.149 1.00 96.81 1034 TYR A C 1
ATOM 8515 O O . TYR A 1 1034 ? -4.160 -0.138 13.160 1.00 96.81 1034 TYR A O 1
ATOM 8523 N N . THR A 1 1035 ? -5.847 0.599 11.875 1.00 96.31 1035 THR A N 1
ATOM 8524 C CA . THR A 1 1035 ? -6.424 1.478 12.892 1.00 96.31 1035 THR A CA 1
ATOM 8525 C C . THR A 1 1035 ? -7.133 0.598 13.922 1.00 96.31 1035 THR A C 1
ATOM 8527 O O . THR A 1 1035 ? -7.927 -0.270 13.552 1.00 96.31 1035 THR A O 1
ATOM 8530 N N . VAL A 1 1036 ? -6.865 0.810 15.210 1.00 97.12 1036 VAL A N 1
ATOM 8531 C CA . VAL A 1 1036 ? -7.457 0.043 16.319 1.00 97.12 1036 VAL A CA 1
ATOM 8532 C C . VAL A 1 1036 ? -8.291 0.985 17.167 1.00 97.12 1036 VAL A C 1
ATOM 8534 O O . VAL A 1 1036 ? -7.794 2.026 17.577 1.00 97.12 1036 VAL A O 1
ATOM 8537 N N . THR A 1 1037 ? -9.547 0.647 17.451 1.00 97.06 1037 THR A N 1
ATOM 8538 C CA . THR A 1 1037 ? -10.413 1.457 18.330 1.00 97.06 1037 THR A CA 1
ATOM 8539 C C . THR A 1 1037 ? -11.181 0.567 19.299 1.00 97.06 1037 THR A C 1
ATOM 8541 O O . THR A 1 1037 ? -11.706 -0.468 18.894 1.00 97.06 1037 THR A O 1
ATOM 8544 N N . ALA A 1 1038 ? -11.280 0.970 20.567 1.00 97.25 1038 ALA A N 1
ATOM 8545 C CA . ALA A 1 1038 ? -12.223 0.368 21.503 1.00 97.25 1038 ALA A CA 1
ATOM 8546 C C . ALA A 1 1038 ? -13.651 0.875 21.227 1.00 97.25 1038 ALA A C 1
ATOM 8548 O O . ALA A 1 1038 ? -13.954 2.050 21.436 1.00 97.25 1038 ALA A O 1
ATOM 8549 N N . GLU A 1 1039 ? -14.534 -0.015 20.778 1.00 96.50 1039 GLU A N 1
ATOM 8550 C CA . GLU A 1 1039 ? -15.949 0.278 20.518 1.00 96.50 1039 GLU A CA 1
ATOM 8551 C C . GLU A 1 1039 ? -16.854 -0.332 21.594 1.00 96.50 1039 GLU A C 1
ATOM 8553 O O . GLU A 1 1039 ? -16.617 -1.448 22.056 1.00 96.50 1039 GLU A O 1
ATOM 8558 N N . GLU A 1 1040 ? -17.897 0.398 21.998 1.00 96.44 1040 GLU A N 1
ATOM 8559 C CA . GLU A 1 1040 ? -18.854 -0.034 23.024 1.00 96.44 1040 GLU A CA 1
ATOM 8560 C C . GLU A 1 1040 ? -19.744 -1.182 22.514 1.00 96.44 1040 GLU A C 1
ATOM 8562 O O . GLU A 1 1040 ? -20.432 -1.069 21.497 1.00 96.44 1040 GLU A O 1
ATOM 8567 N N . VAL A 1 1041 ? -19.759 -2.297 23.248 1.00 96.44 1041 VAL A N 1
ATOM 8568 C CA . VAL A 1 1041 ? -20.509 -3.510 22.895 1.00 96.44 1041 VAL A CA 1
ATOM 8569 C C . VAL A 1 1041 ? -21.967 -3.351 23.320 1.00 96.44 1041 VAL A C 1
ATOM 8571 O O . VAL A 1 1041 ? -22.352 -3.639 24.453 1.00 96.44 1041 VAL A O 1
ATOM 8574 N N . THR A 1 1042 ? -22.790 -2.874 22.386 1.00 95.31 1042 THR A N 1
ATOM 8575 C CA . THR A 1 1042 ? -24.224 -2.610 22.605 1.00 95.31 1042 THR A CA 1
ATOM 8576 C C . THR A 1 1042 ? -25.079 -3.878 22.693 1.00 95.31 1042 THR A C 1
ATOM 8578 O O . THR A 1 1042 ? -26.139 -3.859 23.320 1.00 95.31 1042 THR A O 1
ATOM 8581 N N . ASN A 1 1043 ? -24.633 -4.996 22.109 1.00 94.75 1043 ASN A N 1
ATOM 8582 C CA . ASN A 1 1043 ? -25.300 -6.291 22.221 1.00 94.75 1043 ASN A CA 1
ATOM 8583 C C . ASN A 1 1043 ? -24.730 -7.086 23.415 1.00 94.75 1043 ASN A C 1
ATOM 8585 O O . ASN A 1 1043 ? -23.611 -7.592 23.325 1.00 94.75 1043 ASN A O 1
ATOM 8589 N N . PRO A 1 1044 ? -25.485 -7.302 24.510 1.00 93.56 1044 PRO A N 1
ATOM 8590 C CA . PRO A 1 1044 ? -24.971 -8.016 25.681 1.00 93.56 1044 PRO A CA 1
ATOM 8591 C C . PRO A 1 1044 ? -24.629 -9.491 25.407 1.00 93.56 1044 PRO A C 1
ATOM 8593 O O . PRO A 1 1044 ? -23.901 -10.091 26.194 1.00 93.56 1044 PRO A O 1
ATOM 8596 N N . ASN A 1 1045 ? -25.107 -10.071 24.300 1.00 96.12 1045 ASN A N 1
ATOM 8597 C CA . ASN A 1 1045 ? -24.814 -11.451 23.897 1.00 96.12 1045 ASN A CA 1
ATOM 8598 C C . ASN A 1 1045 ? -23.662 -11.562 22.882 1.00 96.12 1045 ASN A C 1
ATOM 8600 O O . ASN A 1 1045 ? -23.324 -12.671 22.476 1.00 96.12 1045 ASN A O 1
ATOM 8604 N N . GLU A 1 1046 ? -23.075 -10.446 22.443 1.00 96.88 1046 GLU A N 1
ATOM 8605 C CA . GLU A 1 1046 ? -21.900 -10.463 21.570 1.00 96.88 1046 GLU A CA 1
ATOM 8606 C C . GLU A 1 1046 ? -20.702 -11.039 22.335 1.00 96.88 1046 GLU A C 1
ATOM 8608 O O . GLU A 1 1046 ? -20.396 -10.603 23.452 1.00 96.88 1046 GLU A O 1
ATOM 8613 N N . GLN A 1 1047 ? -20.044 -12.043 21.756 1.00 95.25 1047 GLN A N 1
ATOM 8614 C CA . GLN A 1 1047 ? -18.773 -12.553 22.260 1.00 95.25 1047 GLN A CA 1
ATOM 8615 C C . GLN A 1 1047 ? -17.662 -11.621 21.777 1.00 95.25 1047 GLN A C 1
ATOM 8617 O O . GLN A 1 1047 ? -17.609 -11.278 20.599 1.00 95.25 1047 GLN A O 1
ATOM 8622 N N . ILE A 1 1048 ? -16.809 -11.183 22.703 1.00 96.00 1048 ILE A N 1
ATOM 8623 C CA . ILE A 1 1048 ? -15.635 -10.371 22.384 1.00 96.00 1048 ILE A CA 1
ATOM 8624 C C . ILE A 1 1048 ? -14.500 -11.351 22.116 1.00 96.00 1048 ILE A C 1
ATOM 8626 O O . ILE A 1 1048 ? -14.155 -12.131 23.003 1.00 96.00 1048 ILE A O 1
ATOM 8630 N N . ASP A 1 1049 ? -13.961 -11.317 20.904 1.00 93.50 1049 ASP A N 1
ATOM 8631 C CA . ASP A 1 1049 ? -12.727 -12.016 20.563 1.00 93.50 1049 ASP A CA 1
ATOM 8632 C C . ASP A 1 1049 ? -11.529 -11.141 20.961 1.00 93.50 1049 ASP A C 1
ATOM 8634 O O . ASP A 1 1049 ? -11.543 -9.925 20.737 1.00 93.50 1049 ASP A O 1
ATOM 8638 N N . PHE A 1 1050 ? -10.528 -11.733 21.610 1.00 94.19 1050 PHE A N 1
ATOM 8639 C CA . PHE A 1 1050 ? -9.330 -11.034 22.073 1.00 94.19 1050 PHE A CA 1
ATOM 8640 C C . PHE A 1 1050 ? -8.157 -12.000 22.244 1.00 94.19 1050 PHE A C 1
ATOM 8642 O O . PHE A 1 1050 ? -8.316 -13.115 22.738 1.00 94.19 1050 PHE A O 1
ATOM 8649 N N . ASP A 1 1051 ? -6.962 -11.532 21.891 1.00 90.19 1051 ASP A N 1
ATOM 8650 C CA . ASP A 1 1051 ? -5.714 -12.269 22.069 1.00 90.19 1051 ASP A CA 1
ATOM 8651 C C . ASP A 1 1051 ? -5.389 -12.396 23.582 1.00 90.19 1051 ASP A C 1
ATOM 8653 O O . ASP A 1 1051 ? -5.194 -11.364 24.241 1.00 90.19 1051 ASP A O 1
ATOM 8657 N N . PRO A 1 1052 ? -5.349 -13.611 24.174 1.00 94.12 1052 PRO A N 1
ATOM 8658 C CA . PRO A 1 1052 ? -5.062 -13.791 25.596 1.00 94.12 1052 PRO A CA 1
ATOM 8659 C C . PRO A 1 1052 ? -3.563 -13.644 25.892 1.00 94.12 1052 PRO A C 1
ATOM 8661 O O . PRO A 1 1052 ? -2.723 -14.183 25.174 1.00 94.12 1052 PRO A O 1
ATOM 8664 N N . ILE A 1 1053 ? -3.226 -12.959 26.987 1.00 94.62 1053 ILE A N 1
ATOM 8665 C CA . ILE A 1 1053 ? -1.841 -12.824 27.464 1.00 94.62 1053 ILE A CA 1
ATOM 8666 C C . ILE A 1 1053 ? -1.353 -14.111 28.153 1.00 94.62 1053 ILE A C 1
ATOM 8668 O O . ILE A 1 1053 ? -2.080 -14.720 28.940 1.00 94.62 1053 ILE A O 1
ATOM 8672 N N . SER A 1 1054 ? -0.110 -14.520 27.889 1.00 93.25 1054 SER A N 1
ATOM 8673 C CA . SER A 1 1054 ? 0.521 -15.666 28.561 1.00 93.25 1054 SER A CA 1
ATOM 8674 C C . SER A 1 1054 ? 1.142 -15.299 29.919 1.00 93.25 1054 SER A C 1
ATOM 8676 O O . SER A 1 1054 ? 1.543 -14.160 30.145 1.00 93.25 1054 SER A O 1
ATOM 8678 N N . GLU A 1 1055 ? 1.318 -16.274 30.820 1.00 92.19 1055 GLU A N 1
ATOM 8679 C CA . GLU A 1 1055 ? 1.969 -16.054 32.130 1.00 92.19 1055 GLU A CA 1
ATOM 8680 C C . GLU A 1 1055 ? 3.388 -15.460 32.009 1.00 92.19 1055 GLU A C 1
ATOM 8682 O O . GLU A 1 1055 ? 3.802 -14.655 32.840 1.00 92.19 1055 GLU A O 1
ATOM 8687 N N . LYS A 1 1056 ? 4.120 -15.805 30.939 1.00 88.12 1056 LYS A N 1
ATOM 8688 C CA . LYS A 1 1056 ? 5.455 -15.254 30.644 1.00 88.12 1056 LYS A CA 1
ATOM 8689 C C . LYS A 1 1056 ? 5.410 -13.786 30.227 1.00 88.12 1056 LYS A C 1
ATOM 8691 O O . LYS A 1 1056 ? 6.292 -13.016 30.596 1.00 88.12 1056 LYS A O 1
ATOM 8696 N N . GLU A 1 1057 ? 4.396 -13.399 29.457 1.00 90.81 1057 GLU A N 1
ATOM 8697 C CA . GLU A 1 1057 ? 4.155 -11.996 29.122 1.00 90.81 1057 GLU A CA 1
ATOM 8698 C C . GLU A 1 1057 ? 3.660 -11.210 30.336 1.00 90.81 1057 GLU A C 1
ATOM 8700 O O . GLU A 1 1057 ? 4.043 -10.057 30.476 1.00 90.81 1057 GLU A O 1
ATOM 8705 N N . ILE A 1 1058 ? 2.870 -11.813 31.235 1.00 93.19 1058 ILE A N 1
ATOM 8706 C CA . ILE A 1 1058 ? 2.498 -11.183 32.511 1.00 93.19 1058 ILE A CA 1
ATOM 8707 C C . ILE A 1 1058 ? 3.759 -10.886 33.337 1.00 93.19 1058 ILE A C 1
ATOM 8709 O O . ILE A 1 1058 ? 3.934 -9.742 33.746 1.00 93.19 1058 ILE A O 1
ATOM 8713 N N . ASP A 1 1059 ? 4.662 -11.857 33.536 1.00 89.94 1059 ASP A N 1
ATOM 8714 C CA . ASP A 1 1059 ? 5.923 -11.630 34.267 1.00 89.94 1059 ASP A CA 1
ATOM 8715 C C . ASP A 1 1059 ? 6.778 -10.529 33.617 1.00 89.94 1059 ASP A C 1
ATOM 8717 O O . ASP A 1 1059 ? 7.181 -9.585 34.297 1.00 89.94 1059 ASP A O 1
ATOM 8721 N N . LEU A 1 1060 ? 7.004 -10.589 32.297 1.00 88.00 1060 LEU A N 1
ATOM 8722 C CA . LEU A 1 1060 ? 7.794 -9.574 31.590 1.00 88.00 1060 LEU A CA 1
ATOM 8723 C C . LEU A 1 1060 ? 7.144 -8.184 31.677 1.00 88.00 1060 LEU A C 1
ATOM 8725 O O . LEU A 1 1060 ? 7.794 -7.213 32.062 1.00 88.00 1060 LEU A O 1
ATOM 8729 N N . TYR A 1 1061 ? 5.860 -8.083 31.334 1.00 93.31 1061 TYR A N 1
ATOM 8730 C CA . TYR A 1 1061 ? 5.132 -6.817 31.239 1.00 93.31 1061 TYR A CA 1
ATOM 8731 C C . TYR A 1 1061 ? 4.667 -6.267 32.595 1.00 93.31 1061 TYR A C 1
ATOM 8733 O O . TYR A 1 1061 ? 4.035 -5.209 32.615 1.00 93.31 1061 TYR A O 1
ATOM 8741 N N . LEU A 1 1062 ? 5.013 -6.933 33.705 1.00 94.62 1062 LEU A N 1
ATOM 8742 C CA . LEU A 1 1062 ? 4.967 -6.421 35.081 1.00 94.62 1062 LEU A CA 1
ATOM 8743 C C . LEU A 1 1062 ? 6.358 -6.202 35.703 1.00 94.62 1062 LEU A C 1
ATOM 8745 O O . LEU A 1 1062 ? 6.444 -5.672 36.809 1.00 94.62 1062 LEU A O 1
ATOM 8749 N N . ARG A 1 1063 ? 7.456 -6.558 35.024 1.00 90.50 1063 ARG A N 1
ATOM 8750 C CA . ARG A 1 1063 ? 8.822 -6.407 35.552 1.00 90.50 1063 ARG A CA 1
ATOM 8751 C C . ARG A 1 1063 ? 9.270 -4.929 35.548 1.00 90.50 1063 ARG A C 1
ATOM 8753 O O . ARG A 1 1063 ? 8.988 -4.220 34.574 1.00 90.50 1063 ARG A O 1
ATOM 8760 N N . PRO A 1 1064 ? 9.987 -4.432 36.576 1.00 91.00 1064 PRO A N 1
ATOM 8761 C CA . PRO A 1 1064 ? 10.697 -3.154 36.495 1.00 91.00 1064 PRO A CA 1
ATOM 8762 C C . PRO A 1 1064 ? 11.879 -3.234 35.519 1.00 91.00 1064 PRO A C 1
ATOM 8764 O O . PRO A 1 1064 ? 12.417 -4.310 35.252 1.00 91.00 1064 PRO A O 1
ATOM 8767 N N . SER A 1 1065 ? 12.293 -2.088 34.976 1.00 86.25 1065 SER A N 1
ATOM 8768 C CA . SER A 1 1065 ? 13.425 -1.987 34.040 1.00 86.25 1065 SER A CA 1
ATOM 8769 C C . SER A 1 1065 ? 14.266 -0.740 34.308 1.00 86.25 1065 SER A C 1
ATOM 8771 O O . SER A 1 1065 ? 13.841 0.163 35.028 1.00 86.25 1065 SER A O 1
ATOM 8773 N N . ASP A 1 1066 ? 15.449 -0.630 33.693 1.00 83.50 1066 ASP A N 1
ATOM 8774 C CA . ASP A 1 1066 ? 16.347 0.513 33.923 1.00 83.50 1066 ASP A CA 1
ATOM 8775 C C . ASP A 1 1066 ? 15.745 1.884 33.541 1.00 83.50 1066 ASP A C 1
ATOM 8777 O O . ASP A 1 1066 ? 16.183 2.913 34.059 1.00 83.50 1066 ASP A O 1
ATOM 8781 N N . LYS A 1 1067 ? 14.716 1.907 32.679 1.00 87.75 1067 LYS A N 1
ATOM 8782 C CA . LYS A 1 1067 ? 13.919 3.105 32.349 1.00 87.75 1067 LYS A CA 1
ATOM 8783 C C . LYS A 1 1067 ? 12.553 3.160 33.039 1.00 87.75 1067 LYS A C 1
ATOM 8785 O O . LYS A 1 1067 ? 11.923 4.210 33.035 1.00 87.75 1067 LYS A O 1
ATOM 8790 N N . MET A 1 1068 ? 12.111 2.069 33.660 1.00 91.19 1068 MET A N 1
ATOM 8791 C CA . MET A 1 1068 ? 10.826 1.947 34.350 1.00 91.19 1068 MET A CA 1
ATOM 8792 C C . MET A 1 1068 ? 11.052 1.453 35.782 1.00 91.19 1068 MET A C 1
ATOM 8794 O O . MET A 1 1068 ? 10.665 0.344 36.145 1.00 91.19 1068 MET A O 1
ATOM 8798 N N . LYS A 1 1069 ? 11.722 2.283 36.589 1.00 91.50 1069 LYS A N 1
ATOM 8799 C CA . LYS A 1 1069 ? 11.968 2.031 38.016 1.00 91.50 1069 LYS A CA 1
ATOM 8800 C C . LYS A 1 1069 ? 10.766 2.509 38.822 1.00 91.50 1069 LYS A C 1
ATOM 8802 O O . LYS A 1 1069 ? 10.649 3.697 39.113 1.00 91.50 1069 LYS A O 1
ATOM 8807 N N . PHE A 1 1070 ? 9.849 1.588 39.097 1.00 94.81 1070 PHE A N 1
ATOM 8808 C CA . PHE A 1 1070 ? 8.650 1.807 39.918 1.00 94.81 1070 PHE A CA 1
ATOM 8809 C C . PHE A 1 1070 ? 8.675 1.019 41.236 1.00 94.81 1070 PHE A C 1
ATOM 8811 O O . PHE A 1 1070 ? 7.815 1.201 42.085 1.00 94.81 1070 PHE A O 1
ATOM 8818 N N . ASP A 1 1071 ? 9.686 0.178 41.422 1.00 94.19 1071 ASP A N 1
ATOM 8819 C CA . ASP A 1 1071 ? 9.977 -0.648 42.594 1.00 94.19 1071 ASP A CA 1
ATOM 8820 C C . ASP A 1 1071 ? 10.734 0.116 43.701 1.00 94.19 1071 ASP A C 1
ATOM 8822 O O . ASP A 1 1071 ? 11.408 -0.482 44.540 1.00 94.19 1071 ASP A O 1
ATOM 8826 N N . THR A 1 1072 ? 10.649 1.452 43.708 1.00 96.19 1072 THR A N 1
ATOM 8827 C CA . THR A 1 1072 ? 11.353 2.322 44.661 1.00 96.19 1072 THR A CA 1
ATOM 8828 C C . THR A 1 1072 ? 10.376 2.990 45.639 1.00 96.19 1072 THR A C 1
ATOM 8830 O O . THR A 1 1072 ? 9.284 3.387 45.226 1.00 96.19 1072 THR A O 1
ATOM 8833 N N . PRO A 1 1073 ? 10.768 3.224 46.911 1.00 96.81 1073 PRO A N 1
ATOM 8834 C CA . PRO A 1 1073 ? 9.926 3.947 47.873 1.00 96.81 1073 PRO A CA 1
ATOM 8835 C C . PRO A 1 1073 ? 9.564 5.374 47.430 1.00 96.81 1073 PRO A C 1
ATOM 8837 O O . PRO A 1 1073 ? 8.533 5.910 47.819 1.00 96.81 1073 PRO A O 1
ATOM 8840 N N . GLU A 1 1074 ? 10.398 5.998 46.592 1.00 97.31 1074 GLU A N 1
ATOM 8841 C CA . GLU A 1 1074 ? 10.107 7.308 46.002 1.00 97.31 1074 GLU A CA 1
ATOM 8842 C C . GLU A 1 1074 ? 8.991 7.232 44.946 1.00 97.31 1074 GLU A C 1
ATOM 8844 O O . GLU A 1 1074 ? 8.168 8.144 44.858 1.00 97.31 1074 GLU A O 1
ATOM 8849 N N . PHE A 1 1075 ? 8.919 6.139 44.176 1.00 97.75 1075 PHE A N 1
ATOM 8850 C CA . PHE A 1 1075 ? 7.818 5.920 43.240 1.00 97.75 1075 PHE A CA 1
ATOM 8851 C C . PHE A 1 1075 ? 6.521 5.532 43.955 1.00 97.75 1075 PHE A C 1
ATOM 8853 O O . PHE A 1 1075 ? 5.467 6.063 43.617 1.00 97.75 1075 PHE A O 1
ATOM 8860 N N . GLU A 1 1076 ? 6.599 4.699 44.993 1.00 97.81 1076 GLU A N 1
ATOM 8861 C CA . GLU A 1 1076 ? 5.474 4.407 45.890 1.00 97.81 1076 GLU A CA 1
ATOM 8862 C C . GLU A 1 1076 ? 4.891 5.693 46.512 1.00 97.81 1076 GLU A C 1
ATOM 8864 O O . GLU A 1 1076 ? 3.691 5.953 46.390 1.00 97.81 1076 GLU A O 1
ATOM 8869 N N . GLN A 1 1077 ? 5.739 6.559 47.081 1.00 97.12 1077 GLN A N 1
ATOM 8870 C CA . GLN A 1 1077 ? 5.328 7.860 47.620 1.00 97.12 1077 GLN A CA 1
ATOM 8871 C C . GLN A 1 1077 ? 4.656 8.739 46.548 1.00 97.12 1077 GLN A C 1
ATOM 8873 O O . GLN A 1 1077 ? 3.580 9.290 46.785 1.00 97.12 1077 GLN A O 1
ATOM 8878 N N . PHE A 1 1078 ? 5.238 8.822 45.346 1.00 97.94 1078 PHE A N 1
ATOM 8879 C CA . PHE A 1 1078 ? 4.653 9.538 44.205 1.00 97.94 1078 PHE A CA 1
ATOM 8880 C C . PHE A 1 1078 ? 3.258 9.008 43.825 1.00 97.94 1078 PHE A C 1
ATOM 8882 O O . PHE A 1 1078 ? 2.351 9.810 43.571 1.00 97.94 1078 PHE A O 1
ATOM 8889 N N . ILE A 1 1079 ? 3.064 7.683 43.816 1.00 98.31 1079 ILE A N 1
ATOM 8890 C CA . ILE A 1 1079 ? 1.770 7.045 43.540 1.00 98.31 1079 ILE A CA 1
ATOM 8891 C C . ILE A 1 1079 ? 0.729 7.431 44.599 1.00 98.31 1079 ILE A C 1
ATOM 8893 O O . ILE A 1 1079 ? -0.402 7.771 44.238 1.00 98.31 1079 ILE A O 1
ATOM 8897 N N . PHE A 1 1080 ? 1.095 7.431 45.884 1.00 96.94 1080 PHE A N 1
ATOM 8898 C CA . PHE A 1 1080 ? 0.189 7.833 46.962 1.00 96.94 1080 PHE A CA 1
ATOM 8899 C C . PHE A 1 1080 ? -0.172 9.323 46.903 1.00 96.94 1080 PHE A C 1
ATOM 8901 O O . PHE A 1 1080 ? -1.360 9.650 46.867 1.00 96.94 1080 PHE A O 1
ATOM 8908 N N . GLU A 1 1081 ? 0.815 10.221 46.812 1.00 97.56 1081 GLU A N 1
ATOM 8909 C CA . GLU A 1 1081 ? 0.604 11.679 46.757 1.00 97.56 1081 GLU A CA 1
ATOM 8910 C C . GLU A 1 1081 ? -0.307 12.095 45.592 1.00 97.56 1081 GLU A C 1
ATOM 8912 O O . GLU A 1 1081 ? -1.226 12.902 45.752 1.00 97.56 1081 GLU A O 1
ATOM 8917 N N . ASN A 1 1082 ? -0.107 11.492 44.419 1.00 97.00 1082 ASN A N 1
ATOM 8918 C CA . ASN A 1 1082 ? -0.873 11.803 43.210 1.00 97.00 1082 ASN A CA 1
ATOM 8919 C C . ASN A 1 1082 ? -2.149 10.952 43.066 1.00 97.00 1082 ASN A C 1
ATOM 8921 O O . ASN A 1 1082 ? -2.894 11.103 42.096 1.00 97.00 1082 ASN A O 1
ATOM 8925 N N . ASN A 1 1083 ? -2.440 10.090 44.047 1.00 95.88 1083 ASN A N 1
ATOM 8926 C CA . ASN A 1 1083 ? -3.601 9.199 44.084 1.00 95.88 1083 ASN A CA 1
ATOM 8927 C C . ASN A 1 1083 ? -3.702 8.259 42.860 1.00 95.88 1083 ASN A C 1
ATOM 8929 O O . ASN A 1 1083 ? -4.795 7.988 42.348 1.00 95.88 1083 ASN A O 1
ATOM 8933 N N . LEU A 1 1084 ? -2.559 7.772 42.373 1.00 97.44 1084 LEU A N 1
ATOM 8934 C CA . LEU A 1 1084 ? -2.388 6.979 41.148 1.00 97.44 1084 LEU A CA 1
ATOM 8935 C C . LEU A 1 1084 ? -2.499 5.463 41.395 1.00 97.44 1084 LEU A C 1
ATOM 8937 O O . LEU A 1 1084 ? -1.746 4.667 40.842 1.00 97.44 1084 LEU A O 1
ATOM 8941 N N . TYR A 1 1085 ? -3.468 5.075 42.216 1.00 96.94 1085 TYR A N 1
ATOM 8942 C CA . TYR A 1 1085 ? -3.882 3.695 42.481 1.00 96.94 1085 TYR A CA 1
ATOM 8943 C C . TYR A 1 1085 ? -5.377 3.528 42.132 1.00 96.94 1085 TYR A C 1
ATOM 8945 O O . TYR A 1 1085 ? -6.105 4.528 42.209 1.00 96.94 1085 TYR A O 1
ATOM 8953 N N . PRO A 1 1086 ? -5.866 2.335 41.733 1.00 96.62 1086 PRO A N 1
ATOM 8954 C CA . PRO A 1 1086 ? -7.287 2.084 41.483 1.00 96.62 1086 PRO A CA 1
ATOM 8955 C C . PRO A 1 1086 ? -8.149 2.403 42.707 1.00 96.62 1086 PRO A C 1
ATOM 8957 O O . PRO A 1 1086 ? -7.848 1.971 43.820 1.00 96.62 1086 PRO A O 1
ATOM 8960 N N . LYS A 1 1087 ? -9.228 3.163 42.511 1.00 95.06 1087 LYS A N 1
ATOM 8961 C CA . LYS A 1 1087 ? -10.106 3.614 43.604 1.00 95.06 1087 LYS A CA 1
ATOM 8962 C C . LYS A 1 1087 ? -11.376 2.775 43.718 1.00 95.06 1087 LYS A C 1
ATOM 8964 O O . LYS A 1 1087 ? -11.785 2.110 42.772 1.00 95.06 1087 LYS A O 1
ATOM 8969 N N . GLN A 1 1088 ? -12.029 2.850 44.872 1.00 94.69 1088 GLN A N 1
ATOM 8970 C CA . GLN A 1 1088 ? -13.414 2.412 45.028 1.00 94.69 1088 GLN A CA 1
ATOM 8971 C C . GLN A 1 1088 ? -14.345 3.583 44.667 1.00 94.69 1088 GLN A C 1
ATOM 8973 O O . GLN A 1 1088 ? -14.092 4.719 45.070 1.00 94.69 1088 GLN A O 1
ATOM 8978 N N . PHE A 1 1089 ? -15.391 3.323 43.884 1.00 90.06 1089 PHE A N 1
ATOM 8979 C CA . PHE A 1 1089 ? -16.446 4.288 43.566 1.00 90.06 1089 PHE A CA 1
ATOM 8980 C C . PHE A 1 1089 ? -17.444 4.432 44.729 1.00 90.06 1089 PHE A C 1
ATOM 8982 O O . PHE A 1 1089 ? -17.521 3.572 45.608 1.00 90.06 1089 PHE A O 1
ATOM 8989 N N . ASP A 1 1090 ? -18.277 5.477 44.682 1.00 89.56 1090 ASP A N 1
ATOM 8990 C CA . ASP A 1 1090 ? -19.293 5.790 45.705 1.00 89.56 1090 ASP A CA 1
ATOM 8991 C C . ASP A 1 1090 ? -20.326 4.660 45.931 1.00 89.56 1090 ASP A C 1
ATOM 8993 O O . ASP A 1 1090 ? -20.956 4.590 46.985 1.00 89.56 1090 ASP A O 1
ATOM 8997 N N . ASP A 1 1091 ? -20.498 3.756 44.957 1.00 91.88 1091 ASP A N 1
ATOM 8998 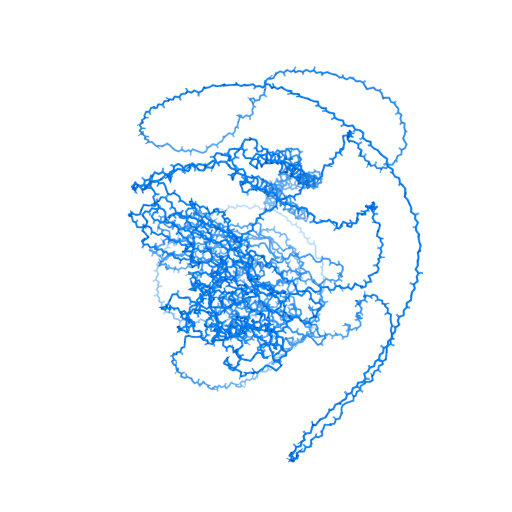C CA . ASP A 1 1091 ? -21.374 2.575 45.037 1.00 91.88 1091 ASP A CA 1
ATOM 8999 C C . ASP A 1 1091 ? -20.672 1.296 45.542 1.00 91.88 1091 ASP A C 1
ATOM 9001 O O . ASP A 1 1091 ? -21.262 0.214 45.543 1.00 91.88 1091 ASP A O 1
ATOM 9005 N N . GLY A 1 1092 ? -19.415 1.404 45.979 1.00 93.44 1092 GLY A N 1
ATOM 9006 C CA . GLY A 1 1092 ? -18.632 0.302 46.535 1.00 93.44 1092 GLY A CA 1
ATOM 9007 C C . GLY A 1 1092 ? -17.980 -0.624 45.501 1.00 93.44 1092 GLY A C 1
ATOM 9008 O O . GLY A 1 1092 ? -17.274 -1.554 45.894 1.00 93.44 1092 GLY A O 1
ATOM 9009 N N . THR A 1 1093 ? -18.164 -0.395 44.199 1.00 92.94 1093 THR A N 1
ATOM 9010 C CA . THR A 1 1093 ? -17.428 -1.132 43.154 1.00 92.94 1093 THR A CA 1
ATOM 9011 C C . THR A 1 1093 ? -16.031 -0.541 42.927 1.00 92.94 1093 THR A C 1
ATOM 9013 O O . THR A 1 1093 ? -15.796 0.630 43.217 1.00 92.94 1093 THR A O 1
ATOM 9016 N N . MET A 1 1094 ? -15.082 -1.340 42.433 1.00 95.00 1094 MET A N 1
ATOM 9017 C CA . MET A 1 1094 ? -13.727 -0.866 42.118 1.00 95.00 1094 MET A CA 1
ATOM 9018 C C . MET A 1 1094 ? -13.647 -0.258 40.714 1.00 95.00 1094 MET A C 1
ATOM 9020 O O . MET A 1 1094 ? -14.337 -0.694 39.795 1.00 95.00 1094 MET A O 1
ATOM 9024 N N . GLU A 1 1095 ? -12.760 0.719 40.550 1.00 95.88 1095 GLU A N 1
ATOM 9025 C CA . GLU A 1 1095 ? -12.386 1.319 39.272 1.00 95.88 1095 GLU A CA 1
ATOM 9026 C C . GLU A 1 1095 ? -11.811 0.257 38.325 1.00 95.88 1095 GLU A C 1
ATOM 9028 O O . GLU A 1 1095 ? -10.820 -0.405 38.640 1.00 95.88 1095 GLU A O 1
ATOM 9033 N N . SER A 1 1096 ? -12.442 0.080 37.160 1.00 97.06 1096 SER A N 1
ATOM 9034 C CA . SER A 1 1096 ? -11.983 -0.882 36.156 1.00 97.06 1096 SER A CA 1
ATOM 9035 C C . SER A 1 1096 ? -10.605 -0.495 35.605 1.00 97.06 1096 SER A C 1
ATOM 9037 O O . SER A 1 1096 ? -10.242 0.683 35.583 1.00 97.06 1096 SER A O 1
ATOM 9039 N N . VAL A 1 1097 ? -9.847 -1.473 35.094 1.00 98.06 1097 VAL A N 1
ATOM 9040 C CA . VAL A 1 1097 ? -8.516 -1.237 34.493 1.00 98.06 1097 VAL A CA 1
ATOM 9041 C C . VAL A 1 1097 ? -8.574 -0.152 33.408 1.00 98.06 1097 VAL A C 1
ATOM 9043 O O . VAL A 1 1097 ? -7.673 0.679 33.319 1.00 98.06 1097 VAL A O 1
ATOM 9046 N N . LEU A 1 1098 ? -9.660 -0.107 32.628 1.00 97.31 1098 LEU A N 1
ATOM 9047 C CA . LEU A 1 1098 ? -9.863 0.883 31.570 1.00 97.31 1098 LEU A CA 1
ATOM 9048 C C . LEU A 1 1098 ? -10.179 2.285 32.129 1.00 97.31 1098 LEU A C 1
ATOM 9050 O O . LEU A 1 1098 ? -9.604 3.263 31.653 1.00 97.31 1098 LEU A O 1
ATOM 9054 N N . CYS A 1 1099 ? -11.011 2.396 33.175 1.00 96.81 1099 CYS A N 1
ATOM 9055 C CA . CYS A 1 1099 ? -11.232 3.659 33.894 1.00 96.81 1099 CYS A CA 1
ATOM 9056 C C . CYS A 1 1099 ? -9.942 4.189 34.539 1.00 96.81 1099 CYS A C 1
ATOM 9058 O O . CYS A 1 1099 ? -9.626 5.373 34.413 1.00 96.81 1099 CYS A O 1
ATOM 9060 N N . PHE A 1 1100 ? -9.183 3.310 35.198 1.00 98.12 1100 PHE A N 1
ATOM 9061 C CA . PHE A 1 1100 ? -7.944 3.666 35.879 1.00 98.12 1100 PHE A CA 1
ATOM 9062 C C . PHE A 1 1100 ? -6.865 4.114 34.885 1.00 98.12 1100 PHE A C 1
ATOM 9064 O O . PHE A 1 1100 ? -6.318 5.209 35.025 1.00 98.12 1100 PHE A O 1
ATOM 9071 N N . ALA A 1 1101 ? -6.619 3.339 33.824 1.00 98.31 1101 ALA A N 1
ATOM 9072 C CA . ALA A 1 1101 ? -5.685 3.715 32.765 1.00 98.31 1101 ALA A CA 1
ATOM 9073 C C . ALA A 1 1101 ? -6.085 5.035 32.084 1.00 98.31 1101 ALA A C 1
ATOM 9075 O O . ALA A 1 1101 ? -5.219 5.857 31.781 1.00 98.31 1101 ALA A O 1
ATOM 9076 N N . TYR A 1 1102 ? -7.386 5.297 31.912 1.00 97.94 1102 TYR A N 1
ATOM 9077 C CA . TYR A 1 1102 ? -7.867 6.583 31.409 1.00 97.94 1102 TYR A CA 1
ATOM 9078 C C . TYR A 1 1102 ? -7.522 7.735 32.359 1.00 97.94 1102 TYR A C 1
ATOM 9080 O O . TYR A 1 1102 ? -6.968 8.746 31.924 1.00 97.94 1102 TYR A O 1
ATOM 9088 N N . ARG A 1 1103 ? -7.756 7.575 33.666 1.00 97.38 1103 ARG A N 1
ATOM 9089 C CA . ARG A 1 1103 ? -7.387 8.577 34.677 1.00 97.38 1103 ARG A CA 1
ATOM 9090 C C . ARG A 1 1103 ? -5.880 8.851 34.708 1.00 97.38 1103 ARG A C 1
ATOM 9092 O O . ARG A 1 1103 ? -5.475 10.010 34.801 1.00 97.38 1103 ARG A O 1
ATOM 9099 N N . VAL A 1 1104 ? -5.053 7.814 34.560 1.00 98.25 1104 VAL A N 1
ATOM 9100 C CA . VAL A 1 1104 ? -3.590 7.941 34.424 1.00 98.25 1104 VAL A CA 1
ATOM 9101 C C . VAL A 1 1104 ? -3.212 8.671 33.126 1.00 98.25 1104 VAL A C 1
ATOM 9103 O O . VAL A 1 1104 ? -2.337 9.537 33.147 1.00 98.25 1104 VAL A O 1
ATOM 9106 N N . SER A 1 1105 ? -3.911 8.420 32.013 1.00 97.94 1105 SER A N 1
ATOM 9107 C CA . SER A 1 1105 ? -3.679 9.150 30.757 1.00 97.94 1105 SER A CA 1
ATOM 9108 C C . SER A 1 1105 ? -3.947 10.655 30.892 1.00 97.94 1105 SER A C 1
ATOM 9110 O O . SER A 1 1105 ? -3.164 11.470 30.404 1.00 97.94 1105 SER A O 1
ATOM 9112 N N . LEU A 1 1106 ? -4.998 11.042 31.626 1.00 97.00 1106 LEU A N 1
ATOM 9113 C CA . LEU A 1 1106 ? -5.324 12.444 31.905 1.00 97.00 1106 LEU A CA 1
ATOM 9114 C C . LEU A 1 1106 ? -4.331 13.095 32.877 1.00 97.00 1106 LEU A C 1
ATOM 9116 O O . LEU A 1 1106 ? -4.017 14.275 32.723 1.00 97.00 1106 LEU A O 1
ATOM 9120 N N . PHE A 1 1107 ? -3.790 12.336 33.836 1.00 97.75 1107 PHE A N 1
ATOM 9121 C CA . PHE A 1 1107 ? -2.696 12.797 34.695 1.00 97.75 1107 PHE A CA 1
ATOM 9122 C C . PHE A 1 1107 ? -1.455 13.176 33.882 1.00 97.75 1107 PHE A C 1
ATOM 9124 O O . PHE A 1 1107 ? -0.886 14.247 34.093 1.00 97.75 1107 PHE A O 1
ATOM 9131 N N . ILE A 1 1108 ? -1.058 12.340 32.920 1.00 97.50 1108 ILE A N 1
ATOM 9132 C CA . ILE A 1 1108 ? 0.099 12.613 32.056 1.00 97.50 1108 ILE A CA 1
ATOM 9133 C C . ILE A 1 1108 ? -0.215 13.753 31.078 1.00 97.50 1108 ILE A C 1
ATOM 9135 O O . ILE A 1 1108 ? 0.578 14.688 30.958 1.00 97.50 1108 ILE A O 1
ATOM 9139 N N . TYR A 1 1109 ? -1.403 13.751 30.460 1.00 95.38 1109 TYR A N 1
ATOM 9140 C CA . TYR A 1 1109 ? -1.870 14.832 29.585 1.00 95.38 1109 TYR A CA 1
ATOM 9141 C C . TYR A 1 1109 ? -1.862 16.198 30.287 1.00 95.38 1109 TYR A C 1
ATOM 9143 O O . TYR A 1 1109 ? -1.493 17.202 29.672 1.00 95.38 1109 TYR A O 1
ATOM 9151 N N . LYS A 1 1110 ? -2.243 16.254 31.568 1.00 95.81 1110 LYS A N 1
ATOM 9152 C CA . LYS A 1 1110 ? -2.178 17.469 32.385 1.00 95.81 1110 LYS A CA 1
ATOM 9153 C C . LYS A 1 1110 ? -0.733 17.853 32.717 1.00 95.81 1110 LYS A C 1
ATOM 9155 O O . LYS A 1 1110 ? -0.319 18.969 32.414 1.00 95.81 1110 LYS A O 1
ATOM 9160 N N . ASN A 1 1111 ? -0.000 16.963 33.387 1.00 97.31 1111 ASN A N 1
ATOM 9161 C CA . ASN A 1 1111 ? 1.196 17.347 34.141 1.00 97.31 1111 ASN A CA 1
ATOM 9162 C C . ASN A 1 1111 ? 2.501 17.287 33.333 1.00 97.31 1111 ASN A C 1
ATOM 9164 O O . ASN A 1 1111 ? 3.465 17.934 33.732 1.00 97.31 1111 ASN A O 1
ATOM 9168 N N . ILE A 1 1112 ? 2.553 16.543 32.220 1.00 97.69 1112 ILE A N 1
ATOM 9169 C CA . ILE A 1 1112 ? 3.774 16.383 31.414 1.00 97.69 1112 ILE A CA 1
ATOM 9170 C C . ILE A 1 1112 ? 3.627 17.100 30.066 1.00 97.69 1112 ILE A C 1
ATOM 9172 O O . ILE A 1 1112 ? 2.658 16.898 29.327 1.00 97.69 1112 ILE A O 1
ATOM 9176 N N . GLN A 1 1113 ? 4.583 17.963 29.731 1.00 96.19 1113 GLN A N 1
ATOM 9177 C CA . GLN A 1 1113 ? 4.672 18.656 28.444 1.00 96.19 1113 GLN A CA 1
ATOM 9178 C C . GLN A 1 1113 ? 5.638 17.935 27.495 1.00 96.19 1113 GLN A C 1
ATOM 9180 O O . GLN A 1 1113 ? 6.756 17.601 27.886 1.00 96.19 1113 GLN A O 1
ATOM 9185 N N . TYR A 1 1114 ? 5.245 17.753 26.231 1.00 95.06 1114 TYR A N 1
ATOM 9186 C CA . TYR A 1 1114 ? 6.137 17.156 25.239 1.00 95.06 1114 TYR A CA 1
ATOM 9187 C C . TYR A 1 1114 ? 7.286 18.118 24.908 1.00 95.06 1114 TYR A C 1
ATOM 9189 O O . TYR A 1 1114 ? 7.050 19.243 24.461 1.00 95.06 1114 TYR A O 1
ATOM 9197 N N . LYS A 1 1115 ? 8.528 17.680 25.117 1.00 94.25 1115 LYS A N 1
ATOM 9198 C CA . LYS A 1 1115 ? 9.746 18.452 24.861 1.00 94.25 1115 LYS A CA 1
ATOM 9199 C C . LYS A 1 1115 ? 10.927 17.524 24.569 1.00 94.25 1115 LYS A C 1
ATOM 9201 O O . LYS A 1 1115 ? 11.356 16.752 25.422 1.00 94.25 1115 LYS A O 1
ATOM 9206 N N . ASN A 1 1116 ? 11.495 17.678 23.376 1.00 87.88 1116 ASN A N 1
ATOM 9207 C CA . ASN A 1 1116 ? 12.710 17.010 22.920 1.00 87.88 1116 ASN A CA 1
ATOM 9208 C C . ASN A 1 1116 ? 13.683 18.078 22.367 1.00 87.88 1116 ASN A C 1
ATOM 9210 O O . ASN A 1 1116 ? 13.255 18.852 21.508 1.00 87.88 1116 ASN A O 1
ATOM 9214 N N . PRO A 1 1117 ? 14.949 18.164 22.824 1.00 89.38 1117 PRO A N 1
ATOM 9215 C CA . PRO A 1 1117 ? 15.554 17.411 23.925 1.00 89.38 1117 PRO A CA 1
ATOM 9216 C C . PRO A 1 1117 ? 15.101 17.888 25.316 1.00 89.38 1117 PRO A C 1
ATOM 9218 O O . PRO A 1 1117 ? 14.679 19.031 25.516 1.00 89.38 1117 PRO A O 1
ATOM 9221 N N . TYR A 1 1118 ? 15.242 16.999 26.296 1.00 89.19 1118 TYR A N 1
ATOM 9222 C CA . TYR A 1 1118 ? 15.039 17.246 27.725 1.00 89.19 1118 TYR A CA 1
ATOM 9223 C C . TYR A 1 1118 ? 16.357 17.016 28.495 1.00 89.19 1118 TYR A C 1
ATOM 9225 O O . TYR A 1 1118 ? 17.300 16.435 27.963 1.00 89.19 1118 TYR A O 1
ATOM 9233 N N . SER A 1 1119 ? 16.461 17.524 29.728 1.00 89.06 1119 SER A N 1
ATOM 9234 C CA . SER A 1 1119 ? 17.739 17.647 30.464 1.00 89.06 1119 SER A CA 1
ATOM 9235 C C . SER A 1 1119 ? 17.887 16.715 31.676 1.00 89.06 1119 SER A C 1
ATOM 9237 O O . SER A 1 1119 ? 18.718 16.961 32.547 1.00 89.06 1119 SER A O 1
ATOM 9239 N N . HIS A 1 1120 ? 17.060 15.676 31.765 1.00 93.12 1120 HIS A N 1
ATOM 9240 C CA . HIS A 1 1120 ? 17.076 14.658 32.822 1.00 93.12 1120 HIS A CA 1
ATOM 9241 C C . HIS A 1 1120 ? 17.311 13.264 32.213 1.00 93.12 1120 HIS A C 1
ATOM 9243 O O . HIS A 1 1120 ? 17.361 13.109 30.997 1.00 93.12 1120 HIS A O 1
ATOM 9249 N N . ASN A 1 1121 ? 17.483 12.233 33.041 1.00 88.31 1121 ASN A N 1
ATOM 9250 C CA . ASN A 1 1121 ? 17.786 10.864 32.588 1.00 88.31 1121 ASN A CA 1
ATOM 9251 C C . ASN A 1 1121 ? 16.593 10.142 31.905 1.00 88.31 1121 ASN A C 1
ATOM 9253 O O . ASN A 1 1121 ? 16.776 9.076 31.305 1.00 88.31 1121 ASN A O 1
ATOM 9257 N N . GLY A 1 1122 ? 15.388 10.715 31.994 1.00 91.31 1122 GLY A N 1
ATOM 9258 C CA . GLY A 1 1122 ? 14.136 10.182 31.453 1.00 91.31 1122 GLY A CA 1
ATOM 9259 C C . GLY A 1 1122 ? 13.424 9.157 32.341 1.00 91.31 1122 GLY A C 1
ATOM 9260 O O . GLY A 1 1122 ? 12.434 8.589 31.900 1.00 91.31 1122 GLY A O 1
ATOM 9261 N N . ASP A 1 1123 ? 13.883 8.899 33.572 1.00 94.25 1123 ASP A N 1
ATOM 9262 C CA . ASP A 1 1123 ? 13.147 8.014 34.486 1.00 94.25 1123 ASP A CA 1
ATOM 9263 C C . ASP A 1 1123 ? 11.773 8.622 34.882 1.00 94.25 1123 ASP A C 1
ATOM 9265 O O . ASP A 1 1123 ? 11.577 9.838 34.729 1.00 94.25 1123 ASP A O 1
ATOM 9269 N N . PRO A 1 1124 ? 10.811 7.820 35.382 1.00 96.69 1124 PRO A N 1
ATOM 9270 C CA . PRO A 1 1124 ? 9.450 8.280 35.668 1.00 96.69 1124 PRO A CA 1
ATOM 9271 C C . PRO A 1 1124 ? 9.378 9.446 36.667 1.00 96.69 1124 PRO A C 1
ATOM 9273 O O . PRO A 1 1124 ? 8.610 10.388 36.462 1.00 96.69 1124 PRO A O 1
ATOM 9276 N N . ILE A 1 1125 ? 10.203 9.424 37.718 1.00 97.75 1125 ILE A N 1
ATOM 9277 C CA . ILE A 1 1125 ? 10.230 10.460 38.757 1.00 97.75 1125 ILE A CA 1
ATOM 9278 C C . ILE A 1 1125 ? 10.924 11.719 38.251 1.00 97.75 1125 ILE A C 1
ATOM 9280 O O . ILE A 1 1125 ? 10.436 12.824 38.492 1.00 97.75 1125 ILE A O 1
ATOM 9284 N N . SER A 1 1126 ? 12.015 11.576 37.497 1.00 96.62 1126 SER A N 1
ATOM 9285 C CA . SER A 1 1126 ? 12.681 12.699 36.837 1.00 96.62 1126 SER A CA 1
ATOM 9286 C C . SER A 1 1126 ? 11.730 13.425 35.879 1.00 96.62 1126 SER A C 1
ATOM 9288 O O . SER A 1 1126 ? 11.677 14.651 35.880 1.00 96.62 1126 SER A O 1
ATOM 9290 N N . THR A 1 1127 ? 10.925 12.666 35.127 1.00 97.19 1127 THR A N 1
ATOM 9291 C CA . THR A 1 1127 ? 9.935 13.162 34.162 1.00 97.19 1127 THR A CA 1
ATOM 9292 C C . THR A 1 1127 ? 8.809 13.910 34.864 1.00 97.19 1127 THR A C 1
ATOM 9294 O O . THR A 1 1127 ? 8.475 15.028 34.473 1.00 97.19 1127 THR A O 1
ATOM 9297 N N . PHE A 1 1128 ? 8.261 13.337 35.940 1.00 97.81 1128 PHE A N 1
ATOM 9298 C CA . PHE A 1 1128 ? 7.242 14.007 36.745 1.00 97.81 1128 PHE A CA 1
ATOM 9299 C C . PHE A 1 1128 ? 7.771 15.299 37.386 1.00 97.81 1128 PHE A C 1
ATOM 9301 O O . PHE A 1 1128 ? 7.161 16.353 37.217 1.00 97.81 1128 PHE A O 1
ATOM 9308 N N . LYS A 1 1129 ? 8.939 15.256 38.044 1.00 97.00 1129 LYS A N 1
ATOM 9309 C CA . LYS A 1 1129 ? 9.566 16.432 38.677 1.00 97.00 1129 LYS A CA 1
ATOM 9310 C C . LYS A 1 1129 ? 9.960 17.520 37.673 1.00 97.00 1129 LYS A C 1
ATOM 9312 O O . LYS A 1 1129 ? 9.939 18.697 38.018 1.00 97.00 1129 LYS A O 1
ATOM 9317 N N . ALA A 1 1130 ? 10.315 17.147 36.443 1.00 97.38 1130 ALA A N 1
ATOM 9318 C CA . ALA A 1 1130 ? 10.592 18.091 35.363 1.00 97.38 1130 ALA A CA 1
ATOM 9319 C C . ALA A 1 1130 ? 9.315 18.689 34.742 1.00 97.38 1130 ALA A C 1
ATOM 9321 O O . ALA A 1 1130 ? 9.384 19.753 34.122 1.00 97.38 1130 ALA A O 1
ATOM 9322 N N . GLY A 1 1131 ? 8.168 18.008 34.852 1.00 97.44 1131 GLY A N 1
ATOM 9323 C CA . GLY A 1 1131 ? 6.920 18.374 34.174 1.00 97.44 1131 GLY A CA 1
ATOM 9324 C C . GLY A 1 1131 ? 6.996 18.285 32.643 1.00 97.44 1131 GLY A C 1
ATOM 9325 O O . GLY A 1 1131 ? 6.156 18.860 31.949 1.00 97.44 1131 GLY A O 1
ATOM 9326 N N . HIS A 1 1132 ? 8.014 17.619 32.088 1.00 96.81 1132 HIS A N 1
ATOM 9327 C CA . HIS A 1 1132 ? 8.217 17.486 30.645 1.00 96.81 1132 HIS A CA 1
ATOM 9328 C C . HIS A 1 1132 ? 9.052 16.255 30.268 1.00 96.81 1132 HIS A C 1
ATOM 9330 O O . HIS A 1 1132 ? 9.697 15.649 31.119 1.00 96.81 1132 HIS A O 1
ATOM 9336 N N . GLY A 1 1133 ? 9.039 15.897 28.983 1.00 96.31 1133 GLY A N 1
ATOM 9337 C CA . GLY A 1 1133 ? 9.844 14.816 28.411 1.00 96.31 1133 GLY A CA 1
ATOM 9338 C C . GLY A 1 1133 ? 9.447 14.503 26.966 1.00 96.31 1133 GLY A C 1
ATOM 9339 O O . GLY A 1 1133 ? 8.607 15.193 26.394 1.00 96.31 1133 GLY A O 1
ATOM 9340 N N . ASP A 1 1134 ? 10.036 13.472 26.363 1.00 94.50 1134 ASP A N 1
ATOM 9341 C CA . ASP A 1 1134 ? 9.689 13.017 25.011 1.00 94.50 1134 ASP A CA 1
ATOM 9342 C C . ASP A 1 1134 ? 8.692 11.832 25.021 1.00 94.50 1134 ASP A C 1
ATOM 9344 O O . ASP A 1 1134 ? 8.109 11.484 26.051 1.00 94.50 1134 ASP A O 1
ATOM 9348 N N . CYS A 1 1135 ? 8.503 11.182 23.866 1.00 94.56 1135 CYS A N 1
ATOM 9349 C CA . CYS A 1 1135 ? 7.652 9.997 23.727 1.00 94.56 1135 CYS A CA 1
ATOM 9350 C C . CYS A 1 1135 ? 8.077 8.822 24.630 1.00 94.56 1135 CYS A C 1
ATOM 9352 O O . CYS A 1 1135 ? 7.214 8.096 25.131 1.00 94.56 1135 CYS A O 1
ATOM 9354 N N . GLY A 1 1136 ? 9.381 8.671 24.897 1.00 94.44 1136 GLY A N 1
ATOM 9355 C CA . GLY A 1 1136 ? 9.913 7.716 25.863 1.00 94.44 1136 GLY A CA 1
ATOM 9356 C C . GLY A 1 1136 ? 9.490 8.075 27.278 1.00 94.44 1136 GLY A C 1
ATOM 9357 O O . GLY A 1 1136 ? 8.822 7.277 27.928 1.00 94.44 1136 GLY A O 1
ATOM 9358 N N . CYS A 1 1137 ? 9.783 9.298 27.725 1.00 96.38 1137 CYS A N 1
ATOM 9359 C CA . CYS A 1 1137 ? 9.415 9.781 29.060 1.00 96.38 1137 CYS A CA 1
ATOM 9360 C C . CYS A 1 1137 ? 7.909 9.637 29.358 1.00 96.38 1137 CYS A C 1
ATOM 9362 O O . CYS A 1 1137 ? 7.532 9.149 30.425 1.00 96.38 1137 CYS A O 1
ATOM 9364 N N . HIS A 1 1138 ? 7.043 10.006 28.405 1.00 97.44 1138 HIS A N 1
ATOM 9365 C CA . HIS A 1 1138 ? 5.591 9.829 28.530 1.00 97.44 1138 HIS A CA 1
ATOM 9366 C C . HIS A 1 1138 ? 5.202 8.339 28.649 1.00 97.44 1138 HIS A C 1
ATOM 9368 O O . HIS A 1 1138 ? 4.429 7.971 29.537 1.00 97.44 1138 HIS A O 1
ATOM 9374 N N . SER A 1 1139 ? 5.767 7.473 27.798 1.00 96.62 1139 SER A N 1
ATOM 9375 C CA . SER A 1 1139 ? 5.436 6.040 27.758 1.00 96.62 1139 SER A CA 1
ATOM 9376 C C . SER A 1 1139 ? 5.975 5.246 28.950 1.00 96.62 1139 SER A C 1
ATOM 9378 O O . SER A 1 1139 ? 5.313 4.319 29.427 1.00 96.62 1139 SER A O 1
ATOM 9380 N N . TRP A 1 1140 ? 7.163 5.601 29.450 1.00 96.94 1140 TRP A N 1
ATOM 9381 C CA . TRP A 1 1140 ? 7.770 4.995 30.635 1.00 96.94 1140 TRP A CA 1
ATOM 9382 C C . TRP A 1 1140 ? 7.008 5.380 31.902 1.00 96.94 1140 TRP A C 1
ATOM 9384 O O . TRP A 1 1140 ? 6.716 4.501 32.708 1.00 96.94 1140 TRP A O 1
ATOM 9394 N N . LEU A 1 1141 ? 6.603 6.649 32.056 1.00 98.06 1141 LEU A N 1
ATOM 9395 C CA . LEU A 1 1141 ? 5.788 7.077 33.197 1.00 98.06 1141 LEU A CA 1
ATOM 9396 C C . LEU A 1 1141 ? 4.419 6.377 33.216 1.00 98.06 1141 LEU A C 1
ATOM 9398 O O . LEU A 1 1141 ? 4.036 5.839 34.254 1.00 98.06 1141 LEU A O 1
ATOM 9402 N N . PHE A 1 1142 ? 3.712 6.315 32.080 1.00 98.50 1142 PHE A N 1
ATOM 9403 C CA . PHE A 1 1142 ? 2.433 5.597 31.980 1.00 98.50 1142 PHE A CA 1
ATOM 9404 C C . PHE A 1 1142 ? 2.582 4.115 32.334 1.00 98.50 1142 PHE A C 1
ATOM 9406 O O . PHE A 1 1142 ? 1.856 3.595 33.183 1.00 98.50 1142 PHE A O 1
ATOM 9413 N N . GLY A 1 1143 ? 3.560 3.443 31.717 1.00 97.81 1143 GLY A N 1
ATOM 9414 C CA . GLY A 1 1143 ? 3.824 2.032 31.967 1.00 97.81 1143 GLY A CA 1
ATOM 9415 C C . GLY A 1 1143 ? 4.203 1.755 33.423 1.00 97.81 1143 GLY A C 1
ATOM 9416 O O . GLY A 1 1143 ? 3.680 0.811 34.002 1.00 97.81 1143 GLY A O 1
ATOM 9417 N N . SER A 1 1144 ? 5.042 2.591 34.043 1.00 98.12 1144 SER A N 1
ATOM 9418 C CA . SER A 1 1144 ? 5.435 2.441 35.449 1.00 98.12 1144 SER A CA 1
ATOM 9419 C C . SER A 1 1144 ? 4.251 2.561 36.409 1.00 98.12 1144 SER A C 1
ATOM 9421 O O . SER A 1 1144 ? 4.137 1.756 37.330 1.00 98.12 1144 SER A O 1
ATOM 9423 N N . ILE A 1 1145 ? 3.341 3.517 36.180 1.00 98.62 1145 ILE A N 1
ATOM 9424 C CA . ILE A 1 1145 ? 2.140 3.682 37.014 1.00 98.62 1145 ILE A CA 1
ATOM 9425 C C . ILE A 1 1145 ? 1.238 2.443 36.916 1.00 98.62 1145 ILE A C 1
ATOM 9427 O O . ILE A 1 1145 ? 0.729 1.967 37.929 1.00 98.62 1145 ILE A O 1
ATOM 9431 N N . LEU A 1 1146 ? 1.048 1.890 35.716 1.00 98.56 1146 LEU A N 1
ATOM 9432 C CA . LEU A 1 1146 ? 0.208 0.705 35.530 1.00 98.56 1146 LEU A CA 1
ATOM 9433 C C . LEU A 1 1146 ? 0.868 -0.587 36.046 1.00 98.56 1146 LEU A C 1
ATOM 9435 O O . LEU A 1 1146 ? 0.202 -1.352 36.744 1.00 98.56 1146 LEU A O 1
ATOM 9439 N N . ARG A 1 1147 ? 2.169 -0.806 35.796 1.00 97.75 1147 ARG A N 1
ATOM 9440 C CA . ARG A 1 1147 ? 2.900 -1.989 36.294 1.00 97.75 1147 ARG A CA 1
ATOM 9441 C C . ARG A 1 1147 ? 2.956 -2.042 37.818 1.00 97.75 1147 ARG A C 1
ATOM 9443 O O . ARG A 1 1147 ? 2.708 -3.102 38.383 1.00 97.75 1147 ARG A O 1
ATOM 9450 N N . TYR A 1 1148 ? 3.178 -0.902 38.481 1.00 98.00 1148 TYR A N 1
ATOM 9451 C CA . TYR A 1 1148 ? 3.091 -0.788 39.943 1.00 98.00 1148 TYR A CA 1
ATOM 9452 C C . TYR A 1 1148 ? 1.733 -1.271 40.484 1.00 98.00 1148 TYR A C 1
ATOM 9454 O O . TYR A 1 1148 ? 1.655 -1.940 41.510 1.00 98.00 1148 TYR A O 1
ATOM 9462 N N . ASN A 1 1149 ? 0.654 -0.995 39.748 1.00 97.81 1149 ASN A N 1
ATOM 9463 C CA . ASN A 1 1149 ? -0.705 -1.427 40.071 1.00 97.81 1149 ASN A CA 1
ATOM 9464 C C . ASN A 1 1149 ? -1.068 -2.811 39.480 1.00 97.81 1149 ASN A C 1
ATOM 9466 O O . ASN A 1 1149 ? -2.247 -3.128 39.341 1.00 97.81 1149 ASN A O 1
ATOM 9470 N N . ASN A 1 1150 ? -0.071 -3.648 39.164 1.00 97.12 1150 ASN A N 1
ATOM 9471 C CA . ASN A 1 1150 ? -0.212 -5.013 38.634 1.00 97.12 1150 ASN A CA 1
ATOM 9472 C C . ASN A 1 1150 ? -0.985 -5.126 37.301 1.00 97.12 1150 ASN A C 1
ATOM 9474 O O . ASN A 1 1150 ? -1.582 -6.162 37.010 1.00 97.12 1150 ASN A O 1
ATOM 9478 N N . ILE A 1 1151 ? -0.954 -4.085 36.462 1.00 98.19 1151 ILE A N 1
ATOM 9479 C CA . ILE A 1 1151 ? -1.552 -4.094 35.117 1.00 98.19 1151 ILE A CA 1
ATOM 9480 C C . ILE A 1 1151 ? -0.439 -4.295 34.073 1.00 98.19 1151 ILE A C 1
ATOM 9482 O O . ILE A 1 1151 ? 0.435 -3.430 33.963 1.00 98.19 1151 ILE A O 1
ATOM 9486 N N . PRO A 1 1152 ? -0.447 -5.394 33.288 1.00 97.94 1152 PRO A N 1
ATOM 9487 C CA . PRO A 1 1152 ? 0.576 -5.640 32.275 1.00 97.94 1152 PRO A CA 1
ATOM 9488 C C . PRO A 1 1152 ? 0.582 -4.552 31.196 1.00 97.94 1152 PRO A C 1
ATOM 9490 O O . PRO A 1 1152 ? -0.438 -4.292 30.553 1.00 97.94 1152 PRO A O 1
ATOM 9493 N N . VAL A 1 1153 ? 1.744 -3.939 30.960 1.00 97.50 1153 VAL A N 1
ATOM 9494 C CA . VAL A 1 1153 ? 1.945 -2.948 29.888 1.00 97.50 1153 VAL A CA 1
ATOM 9495 C C . VAL A 1 1153 ? 3.164 -3.312 29.070 1.00 97.50 1153 VAL A C 1
ATOM 9497 O O . VAL A 1 1153 ? 4.244 -3.460 29.632 1.00 97.50 1153 VAL A O 1
ATOM 9500 N N . ARG A 1 1154 ? 3.027 -3.343 27.744 1.00 95.12 1154 ARG A N 1
ATOM 9501 C CA . ARG A 1 1154 ? 4.156 -3.423 26.813 1.00 95.12 1154 ARG A CA 1
ATOM 9502 C C . ARG A 1 1154 ? 4.443 -2.067 26.176 1.00 95.12 1154 ARG A C 1
ATOM 9504 O O . ARG A 1 1154 ? 3.521 -1.319 25.841 1.00 95.12 1154 ARG A O 1
ATOM 9511 N N . LEU A 1 1155 ? 5.726 -1.755 26.014 1.00 94.94 1155 LEU A N 1
ATOM 9512 C CA . LEU A 1 1155 ? 6.180 -0.623 25.204 1.00 94.94 1155 LEU A CA 1
ATOM 9513 C C . LEU A 1 1155 ? 6.245 -1.056 23.739 1.00 94.94 1155 LEU A C 1
ATOM 9515 O O . LEU A 1 1155 ? 6.663 -2.177 23.455 1.00 94.94 1155 LEU A O 1
ATOM 9519 N N . LEU A 1 1156 ? 5.867 -0.172 22.823 1.00 94.50 1156 LEU A N 1
ATOM 9520 C CA . LEU A 1 1156 ? 5.995 -0.365 21.384 1.00 94.50 1156 LEU A CA 1
ATOM 9521 C C . LEU A 1 1156 ? 7.056 0.608 20.882 1.00 94.50 1156 LEU A C 1
ATOM 9523 O O . LEU A 1 1156 ? 6.837 1.819 20.898 1.00 94.50 1156 LEU A O 1
ATOM 9527 N N . TYR A 1 1157 ? 8.196 0.069 20.456 1.00 92.50 1157 TYR A N 1
ATOM 9528 C CA . TYR A 1 1157 ? 9.295 0.838 19.881 1.00 92.50 1157 TYR A CA 1
ATOM 9529 C C . TYR A 1 1157 ? 9.231 0.772 18.359 1.00 92.50 1157 TYR A C 1
ATOM 9531 O O . TYR A 1 1157 ? 9.080 -0.313 17.791 1.00 92.50 1157 TYR A O 1
ATOM 9539 N N . GLY A 1 1158 ? 9.362 1.916 17.689 1.00 91.81 1158 GLY A N 1
ATOM 9540 C CA . GLY A 1 1158 ? 9.198 1.958 16.242 1.00 91.81 1158 GLY A CA 1
ATOM 9541 C C . GLY A 1 1158 ? 9.397 3.324 15.601 1.00 91.81 1158 GLY A C 1
ATOM 9542 O O . GLY A 1 1158 ? 9.825 4.286 16.236 1.00 91.81 1158 GLY A O 1
ATOM 9543 N N . ARG A 1 1159 ? 9.068 3.421 14.313 1.00 91.12 1159 ARG A N 1
ATOM 9544 C CA . ARG A 1 1159 ? 9.166 4.656 13.513 1.00 91.12 1159 ARG A CA 1
ATOM 9545 C C . ARG A 1 1159 ? 7.850 4.923 12.778 1.00 91.12 1159 ARG A C 1
ATOM 9547 O O . ARG A 1 1159 ? 7.074 4.000 12.522 1.00 91.12 1159 ARG A O 1
ATOM 9554 N N . GLY A 1 1160 ? 7.583 6.187 12.449 1.00 86.19 1160 GLY A N 1
ATOM 9555 C CA . GLY A 1 1160 ? 6.386 6.578 11.698 1.00 86.19 1160 GLY A CA 1
ATOM 9556 C C . GLY A 1 1160 ? 6.353 5.936 10.308 1.00 86.19 1160 GLY A C 1
ATOM 9557 O O . GLY A 1 1160 ? 7.317 6.024 9.557 1.00 86.19 1160 GLY A O 1
ATOM 9558 N N . GLY A 1 1161 ? 5.243 5.287 9.964 1.00 77.00 1161 GLY A N 1
ATOM 9559 C CA . GLY A 1 1161 ? 4.984 4.702 8.645 1.00 77.00 1161 GLY A CA 1
ATOM 9560 C C . GLY A 1 1161 ? 4.155 5.611 7.731 1.00 77.00 1161 GLY A C 1
ATOM 9561 O O . GLY A 1 1161 ? 3.478 5.105 6.842 1.00 77.00 1161 GLY A O 1
ATOM 9562 N N . LEU A 1 1162 ? 4.131 6.924 7.986 1.00 76.56 1162 LEU A N 1
ATOM 9563 C CA . LEU A 1 1162 ? 3.444 7.922 7.158 1.00 76.56 1162 LEU A CA 1
ATOM 9564 C C . LEU A 1 1162 ? 4.417 8.493 6.125 1.00 76.56 1162 LEU A C 1
ATOM 9566 O O . LEU A 1 1162 ? 5.487 8.980 6.486 1.00 76.56 1162 LEU A O 1
ATOM 9570 N N . LEU A 1 1163 ? 4.023 8.474 4.852 1.00 60.41 1163 LEU A N 1
ATOM 9571 C CA . LEU A 1 1163 ? 4.830 9.002 3.745 1.00 60.41 1163 LEU A CA 1
ATOM 9572 C C . LEU A 1 1163 ? 4.897 10.537 3.762 1.00 60.41 1163 LEU A C 1
ATOM 9574 O O . LEU A 1 1163 ? 5.900 11.122 3.363 1.00 60.41 1163 LEU A O 1
ATOM 9578 N N . ASP A 1 1164 ? 3.852 11.186 4.275 1.00 49.03 1164 ASP A N 1
ATOM 9579 C CA . ASP A 1 1164 ? 3.593 12.626 4.124 1.00 49.03 1164 ASP A CA 1
ATOM 9580 C C . ASP A 1 1164 ? 4.388 13.512 5.101 1.00 49.03 1164 ASP A C 1
ATOM 9582 O O . ASP A 1 1164 ? 4.228 14.733 5.133 1.00 49.03 1164 ASP A O 1
ATOM 9586 N N . LYS A 1 1165 ? 5.277 12.904 5.900 1.00 60.03 1165 LYS A N 1
ATOM 9587 C CA . LYS A 1 1165 ? 6.242 13.596 6.769 1.00 60.03 1165 LYS A CA 1
ATOM 9588 C C . LYS A 1 1165 ? 7.688 13.162 6.474 1.00 60.03 1165 LYS A C 1
ATOM 9590 O O . LYS A 1 1165 ? 8.350 12.617 7.362 1.00 60.03 1165 LYS A O 1
ATOM 9595 N N . PRO A 1 1166 ? 8.214 13.414 5.257 1.00 52.59 1166 PRO A N 1
ATOM 9596 C CA . PRO A 1 1166 ? 9.597 13.105 4.899 1.00 52.59 1166 PRO A CA 1
ATOM 9597 C C . PRO A 1 1166 ? 10.564 13.982 5.711 1.00 52.59 1166 PRO A C 1
ATOM 9599 O O . PRO A 1 1166 ? 10.911 15.096 5.325 1.00 52.59 1166 PRO A O 1
ATOM 9602 N N . GLY A 1 1167 ? 10.961 13.486 6.881 1.00 53.28 1167 GLY A N 1
ATOM 9603 C CA . GLY A 1 1167 ? 11.714 14.245 7.880 1.00 53.28 1167 GLY A CA 1
ATOM 9604 C C . GLY A 1 1167 ? 11.466 13.794 9.320 1.00 53.28 1167 GLY A C 1
ATOM 9605 O O . GLY A 1 1167 ? 12.325 14.037 10.165 1.00 53.28 1167 GLY A O 1
ATOM 9606 N N . ASP A 1 1168 ? 10.364 13.085 9.604 1.00 66.19 1168 ASP A N 1
ATOM 9607 C CA . ASP A 1 1168 ? 10.102 12.507 10.930 1.00 66.19 1168 ASP A CA 1
ATOM 9608 C C . ASP A 1 1168 ? 10.964 11.252 11.174 1.00 66.19 1168 ASP A C 1
ATOM 9610 O O . ASP A 1 1168 ? 10.518 10.105 11.162 1.00 66.19 1168 ASP A O 1
ATOM 9614 N N . LYS A 1 1169 ? 12.270 11.495 11.334 1.00 68.88 1169 LYS A N 1
ATOM 9615 C CA . LYS A 1 1169 ? 13.283 10.495 11.679 1.00 68.88 1169 LYS A CA 1
ATOM 9616 C C . LYS A 1 1169 ? 13.326 10.198 13.186 1.00 68.88 1169 LYS A C 1
ATOM 9618 O O . LYS A 1 1169 ? 14.233 9.473 13.602 1.00 68.88 1169 LYS A O 1
ATOM 9623 N N . GLN A 1 1170 ? 12.420 10.725 14.017 1.00 83.25 1170 GLN A N 1
ATOM 9624 C CA . GLN A 1 1170 ? 12.417 10.368 15.437 1.00 83.25 1170 GLN A CA 1
ATOM 9625 C C . GLN A 1 1170 ? 11.905 8.924 15.610 1.00 83.25 1170 GLN A C 1
ATOM 9627 O O . GLN A 1 1170 ? 10.994 8.470 14.918 1.00 83.25 1170 GLN A O 1
ATOM 9632 N N . ILE A 1 1171 ? 12.526 8.173 16.522 1.00 87.00 1171 ILE A N 1
ATOM 9633 C CA . ILE A 1 1171 ? 11.973 6.897 16.987 1.00 87.00 1171 ILE A CA 1
ATOM 9634 C C . ILE A 1 1171 ? 10.904 7.209 18.017 1.00 87.00 1171 ILE A C 1
ATOM 9636 O O . ILE A 1 1171 ? 11.159 7.908 18.997 1.00 87.00 1171 ILE A O 1
ATOM 9640 N N . HIS A 1 1172 ? 9.711 6.692 17.758 1.00 92.62 1172 HIS A N 1
ATOM 9641 C CA . HIS A 1 1172 ? 8.540 6.898 18.585 1.00 92.62 1172 HIS A CA 1
ATOM 9642 C C . HIS A 1 1172 ? 8.357 5.729 19.547 1.00 92.62 1172 HIS A C 1
ATOM 9644 O O . HIS A 1 1172 ? 8.690 4.583 19.229 1.00 92.62 1172 HIS A O 1
ATOM 9650 N N . ILE A 1 1173 ? 7.805 6.030 20.716 1.00 93.19 1173 ILE A N 1
ATOM 9651 C CA . ILE A 1 1173 ? 7.504 5.062 21.766 1.00 93.19 1173 ILE A CA 1
ATOM 9652 C C . ILE A 1 1173 ? 6.069 5.323 22.217 1.00 93.19 1173 ILE A C 1
ATOM 9654 O O . ILE A 1 1173 ? 5.709 6.470 22.479 1.00 93.19 1173 ILE A O 1
ATOM 9658 N N . LYS A 1 1174 ? 5.265 4.259 22.283 1.00 95.75 1174 LYS A N 1
ATOM 9659 C CA . LYS A 1 1174 ? 3.881 4.266 22.787 1.00 95.75 1174 LYS A CA 1
ATOM 9660 C C . LYS A 1 1174 ? 3.597 3.004 23.609 1.00 95.75 1174 LYS A C 1
ATOM 9662 O O . LYS A 1 1174 ? 4.447 2.116 23.699 1.00 95.75 1174 LYS A O 1
ATOM 9667 N N . ASN A 1 1175 ? 2.413 2.896 24.207 1.00 97.75 1175 ASN A N 1
ATOM 9668 C CA . ASN A 1 1175 ? 2.032 1.788 25.085 1.00 97.75 1175 ASN A CA 1
ATOM 9669 C C . ASN A 1 1175 ? 0.909 0.919 24.494 1.00 97.75 1175 ASN A C 1
ATOM 9671 O O . ASN A 1 1175 ? 0.027 1.397 23.780 1.00 97.75 1175 ASN A O 1
ATOM 9675 N N . GLN A 1 1176 ? 0.877 -0.351 24.898 1.00 97.62 1176 GLN A N 1
ATOM 9676 C CA . GLN A 1 1176 ? -0.353 -1.141 24.962 1.00 97.62 1176 GLN A CA 1
ATOM 9677 C C . GLN A 1 1176 ? -0.469 -1.759 26.357 1.00 97.62 1176 GLN A C 1
ATOM 9679 O O . GLN A 1 1176 ? 0.481 -2.381 26.832 1.00 97.62 1176 GLN A O 1
ATOM 9684 N N . PHE A 1 1177 ? -1.620 -1.597 27.008 1.00 98.38 1177 PHE A N 1
ATOM 9685 C CA . PHE A 1 1177 ? -1.914 -2.174 28.323 1.00 98.38 1177 PHE A CA 1
ATOM 9686 C C . PHE A 1 1177 ? -2.977 -3.266 28.199 1.00 98.38 1177 PHE A C 1
ATOM 9688 O O . PHE A 1 1177 ? -3.880 -3.167 27.369 1.00 98.38 1177 PHE A O 1
ATOM 9695 N N . TYR A 1 1178 ? -2.852 -4.334 28.981 1.00 98.38 1178 TYR A N 1
ATOM 9696 C CA . TYR A 1 1178 ? -3.759 -5.474 28.895 1.00 98.38 1178 TYR A CA 1
ATOM 9697 C C . TYR A 1 1178 ? -5.005 -5.273 29.765 1.00 98.38 1178 TYR A C 1
ATOM 9699 O O . TYR A 1 1178 ? -4.910 -4.900 30.935 1.00 98.38 1178 TYR A O 1
ATOM 9707 N N . VAL A 1 1179 ? -6.177 -5.564 29.198 1.00 98.12 1179 VAL A N 1
ATOM 9708 C CA . VAL A 1 1179 ? -7.465 -5.590 29.899 1.00 98.12 1179 VAL A CA 1
ATOM 9709 C C . VAL A 1 1179 ? -8.101 -6.964 29.688 1.00 98.12 1179 VAL A C 1
ATOM 9711 O O . VAL A 1 1179 ? -8.335 -7.384 28.553 1.00 98.12 1179 VAL A O 1
ATOM 9714 N N . GLU A 1 1180 ? -8.390 -7.681 30.774 1.00 96.50 1180 GLU A N 1
ATOM 9715 C CA . GLU A 1 1180 ? -9.038 -8.995 30.704 1.00 96.50 1180 GLU A CA 1
ATOM 9716 C C . GLU A 1 1180 ? -10.414 -8.891 30.019 1.00 96.50 1180 GLU A C 1
ATOM 9718 O O . GLU A 1 1180 ? -11.213 -8.007 30.331 1.00 96.50 1180 GLU A O 1
ATOM 9723 N N . GLY A 1 1181 ? -10.682 -9.770 29.047 1.00 96.12 1181 GLY A N 1
ATOM 9724 C CA . GLY A 1 1181 ? -11.904 -9.722 28.235 1.00 96.12 1181 GLY A CA 1
ATOM 9725 C C . GLY A 1 1181 ? -11.888 -8.718 27.072 1.00 96.12 1181 GLY A C 1
ATOM 9726 O O . GLY A 1 1181 ? -12.906 -8.589 26.394 1.00 96.12 1181 GLY A O 1
ATOM 9727 N N . LEU A 1 1182 ? -10.774 -8.006 26.848 1.00 97.19 1182 LEU A N 1
ATOM 9728 C CA . LEU A 1 1182 ? -10.617 -6.989 25.793 1.00 97.19 1182 LEU A CA 1
ATOM 9729 C C . LEU A 1 1182 ? -9.251 -7.049 25.074 1.00 97.19 1182 LEU A C 1
ATOM 9731 O O . LEU A 1 1182 ? -9.154 -6.639 23.918 1.00 97.19 1182 LEU A O 1
ATOM 9735 N N . GLY A 1 1183 ? -8.205 -7.571 25.722 1.00 97.62 1183 GLY A N 1
ATOM 9736 C CA . GLY A 1 1183 ? -6.860 -7.712 25.160 1.00 97.62 1183 GLY A CA 1
ATOM 9737 C C . GLY A 1 1183 ? -5.982 -6.465 25.333 1.00 97.62 1183 GLY A C 1
ATOM 9738 O O . GLY A 1 1183 ? -6.163 -5.671 26.257 1.00 97.62 1183 GLY A O 1
ATOM 9739 N N . PHE A 1 1184 ? -4.994 -6.301 24.447 1.00 97.94 1184 PHE A N 1
ATOM 9740 C CA . PHE A 1 1184 ? -4.032 -5.189 24.472 1.00 97.94 1184 PHE A CA 1
ATOM 9741 C C . PHE A 1 1184 ? -4.615 -3.879 23.907 1.00 97.94 1184 PHE A C 1
ATOM 9743 O O . PHE A 1 1184 ? -4.656 -3.669 22.690 1.00 97.94 1184 PHE A O 1
ATOM 9750 N N . VAL A 1 1185 ? -5.019 -2.977 24.803 1.00 98.19 1185 VAL A N 1
ATOM 9751 C CA . VAL A 1 1185 ? -5.578 -1.649 24.509 1.00 98.19 1185 VAL A CA 1
ATOM 9752 C C . VAL A 1 1185 ? -4.450 -0.638 24.237 1.00 98.19 1185 VAL A C 1
ATOM 9754 O O . VAL A 1 1185 ? -3.530 -0.536 25.050 1.00 98.19 1185 VAL A O 1
ATOM 9757 N N . PRO A 1 1186 ? -4.483 0.126 23.127 1.00 97.94 1186 PRO A N 1
ATOM 9758 C CA . PRO A 1 1186 ? -3.438 1.096 22.796 1.00 97.94 1186 PRO A CA 1
ATOM 9759 C C . PRO A 1 1186 ? -3.541 2.409 23.589 1.00 97.94 1186 PRO A C 1
ATOM 9761 O O . PRO A 1 1186 ? -4.636 2.892 23.891 1.00 97.94 1186 PRO A O 1
ATOM 9764 N N . TYR A 1 1187 ? -2.387 3.018 23.865 1.00 97.88 1187 TYR A N 1
ATOM 9765 C CA . TYR A 1 1187 ? -2.260 4.380 24.386 1.00 97.88 1187 TYR A CA 1
ATOM 9766 C C . TYR A 1 1187 ? -1.007 5.073 23.832 1.00 97.88 1187 TYR A C 1
ATOM 9768 O O . TYR A 1 1187 ? 0.070 4.479 23.802 1.00 97.88 1187 TYR A O 1
ATOM 9776 N N . ASP A 1 1188 ? -1.133 6.339 23.435 1.00 97.12 1188 ASP A N 1
ATOM 9777 C CA . ASP A 1 1188 ? -0.028 7.173 22.954 1.00 97.12 1188 ASP A CA 1
ATOM 9778 C C . ASP A 1 1188 ? -0.029 8.538 23.659 1.00 97.12 1188 ASP A C 1
ATOM 9780 O O . ASP A 1 1188 ? -0.587 9.530 23.187 1.00 97.12 1188 ASP A O 1
ATOM 9784 N N . GLY A 1 1189 ? 0.591 8.583 24.840 1.00 95.25 1189 GLY A N 1
ATOM 9785 C CA . GLY A 1 1189 ? 0.596 9.775 25.688 1.00 95.25 1189 GLY A CA 1
ATOM 9786 C C . GLY A 1 1189 ? 1.430 10.946 25.177 1.00 95.25 1189 GLY A C 1
ATOM 9787 O O . GLY A 1 1189 ? 1.374 12.019 25.779 1.00 95.25 1189 GLY A O 1
ATOM 9788 N N . ALA A 1 1190 ? 2.216 10.767 24.113 1.00 93.69 1190 ALA A N 1
ATOM 9789 C CA . ALA A 1 1190 ? 3.080 11.808 23.563 1.00 93.69 1190 ALA A CA 1
ATOM 9790 C C . ALA A 1 1190 ? 2.283 12.909 22.844 1.00 93.69 1190 ALA A C 1
ATOM 9792 O O . ALA A 1 1190 ? 2.640 14.088 22.908 1.00 93.69 1190 ALA A O 1
ATOM 9793 N N . PHE A 1 1191 ? 1.193 12.534 22.168 1.00 91.00 1191 PHE A N 1
ATOM 9794 C CA . PHE A 1 1191 ? 0.365 13.458 21.400 1.00 91.00 1191 PHE A CA 1
ATOM 9795 C C . PHE A 1 1191 ? -0.787 14.021 22.233 1.00 91.00 1191 PHE A C 1
ATOM 9797 O O . PHE A 1 1191 ? -1.477 13.305 22.955 1.00 91.00 1191 PHE A O 1
ATOM 9804 N N . LYS A 1 1192 ? -1.062 15.318 22.069 1.00 90.69 1192 LYS A N 1
ATOM 9805 C CA . LYS A 1 1192 ? -2.249 15.971 22.633 1.00 90.69 1192 LYS A CA 1
ATOM 9806 C C . LYS A 1 1192 ? -3.212 16.307 21.500 1.00 90.69 1192 LYS A C 1
ATOM 9808 O O . LYS A 1 1192 ? -2.816 16.895 20.499 1.00 90.69 1192 LYS A O 1
ATOM 9813 N N . ASP A 1 1193 ? -4.472 15.907 21.638 1.00 86.06 1193 ASP A N 1
ATOM 9814 C CA . ASP A 1 1193 ? -5.511 16.075 20.613 1.00 86.06 1193 ASP A CA 1
ATOM 9815 C C . ASP A 1 1193 ? -6.296 17.390 20.737 1.00 86.06 1193 ASP A C 1
ATOM 9817 O O . ASP A 1 1193 ? -7.181 17.653 19.925 1.00 86.06 1193 ASP A O 1
ATOM 9821 N N . GLY A 1 1194 ? -5.974 18.212 21.743 1.00 86.44 1194 GLY A N 1
ATOM 9822 C CA . GLY A 1 1194 ? -6.686 19.451 22.061 1.00 86.44 1194 GLY A CA 1
ATOM 9823 C C . GLY A 1 1194 ? -8.053 19.225 22.714 1.00 86.44 1194 GLY A C 1
ATOM 9824 O O . GLY A 1 1194 ? -8.755 20.190 23.009 1.00 86.44 1194 GLY A O 1
ATOM 9825 N N . ASN A 1 1195 ? -8.438 17.971 22.959 1.00 87.88 1195 ASN A N 1
ATOM 9826 C CA . ASN A 1 1195 ? -9.711 17.599 23.552 1.00 87.88 1195 ASN A CA 1
ATOM 9827 C C . ASN A 1 1195 ? -9.497 17.320 25.050 1.00 87.88 1195 ASN A C 1
ATOM 9829 O O . ASN A 1 1195 ? -8.647 16.496 25.384 1.00 87.88 1195 ASN A O 1
ATOM 9833 N N . PRO A 1 1196 ? -10.260 17.928 25.981 1.00 86.12 1196 PRO A N 1
ATOM 9834 C CA . PRO A 1 1196 ? -10.100 17.646 27.411 1.00 86.12 1196 PRO A CA 1
ATOM 9835 C C . PRO A 1 1196 ? -10.319 16.166 27.762 1.00 86.12 1196 PRO A C 1
ATOM 9837 O O . PRO A 1 1196 ? -9.820 15.720 28.788 1.00 86.12 1196 PRO A O 1
ATOM 9840 N N . TYR A 1 1197 ? -11.019 15.403 26.912 1.00 90.12 1197 TYR A N 1
ATOM 9841 C CA . TYR A 1 1197 ? -11.229 13.965 27.081 1.00 90.12 1197 TYR A CA 1
ATOM 9842 C C . TYR A 1 1197 ? -10.121 13.071 26.486 1.00 90.12 1197 TYR A C 1
ATOM 9844 O O . TYR A 1 1197 ? -10.229 11.859 26.651 1.00 90.12 1197 TYR A O 1
ATOM 9852 N N . HIS A 1 1198 ? -9.117 13.604 25.772 1.00 90.12 1198 HIS A N 1
ATOM 9853 C CA . HIS A 1 1198 ? -7.949 12.872 25.228 1.00 90.12 1198 HIS A CA 1
ATOM 9854 C C . HIS A 1 1198 ? -8.256 11.615 24.360 1.00 90.12 1198 HIS A C 1
ATOM 9856 O O . HIS A 1 1198 ? -7.389 10.776 24.103 1.00 90.12 1198 HIS A O 1
ATOM 9862 N N . LYS A 1 1199 ? -9.501 11.461 23.880 1.00 86.81 1199 LYS A N 1
ATOM 9863 C CA . LYS A 1 1199 ? -10.027 10.215 23.278 1.00 86.81 1199 LYS A CA 1
ATOM 9864 C C . LYS A 1 1199 ? -9.310 9.759 22.004 1.00 86.81 1199 LYS A C 1
ATOM 9866 O O . LYS A 1 1199 ? -9.465 8.610 21.610 1.00 86.81 1199 LYS A O 1
ATOM 9871 N N . LYS A 1 1200 ? -8.569 10.640 21.328 1.00 91.25 1200 LYS A N 1
ATOM 9872 C CA . LYS A 1 1200 ? -7.906 10.330 20.051 1.00 91.25 1200 LYS A CA 1
ATOM 9873 C C . LYS A 1 1200 ? -6.648 9.469 20.204 1.00 91.25 1200 LYS A C 1
ATOM 9875 O O . LYS A 1 1200 ? -6.217 8.876 19.226 1.00 91.25 1200 LYS A O 1
ATOM 9880 N N . TYR A 1 1201 ? -6.059 9.419 21.399 1.00 94.62 1201 TYR A N 1
ATOM 9881 C CA . TYR A 1 1201 ? -4.811 8.688 21.662 1.00 94.62 1201 TYR A CA 1
ATOM 9882 C C . TYR A 1 1201 ? -4.903 7.750 22.876 1.00 94.62 1201 TYR A C 1
ATOM 9884 O O . TYR A 1 1201 ? -3.905 7.161 23.283 1.00 94.62 1201 TYR A O 1
ATOM 9892 N N . PHE A 1 1202 ? -6.102 7.573 23.441 1.00 97.38 1202 PHE A N 1
ATOM 9893 C CA . PHE A 1 1202 ? -6.399 6.581 24.473 1.00 97.38 1202 PHE A CA 1
ATOM 9894 C C . PHE A 1 1202 ? -7.451 5.595 23.964 1.00 97.38 1202 PHE A C 1
ATOM 9896 O O . PHE A 1 1202 ? -8.522 6.009 23.524 1.00 97.38 1202 PHE A O 1
ATOM 9903 N N . ALA A 1 1203 ? -7.140 4.297 24.022 1.00 97.06 1203 ALA A N 1
ATOM 9904 C CA . ALA A 1 1203 ? -7.936 3.217 23.435 1.00 97.06 1203 ALA A CA 1
ATOM 9905 C C . ALA A 1 1203 ? -8.205 3.381 21.918 1.00 97.06 1203 ALA A C 1
ATOM 9907 O O . ALA A 1 1203 ? -9.112 2.757 21.361 1.00 97.06 1203 ALA A O 1
ATOM 9908 N N . HIS A 1 1204 ? -7.375 4.189 21.250 1.00 96.69 1204 HIS A N 1
ATOM 9909 C CA . HIS A 1 1204 ? -7.338 4.390 19.808 1.00 96.69 1204 HIS A CA 1
ATOM 9910 C C . HIS A 1 1204 ? -5.879 4.409 19.326 1.00 96.69 1204 HIS A C 1
ATOM 9912 O O . HIS A 1 1204 ? -5.037 5.094 19.906 1.00 96.69 1204 HIS A O 1
ATOM 9918 N N . ASP A 1 1205 ? -5.593 3.666 18.262 1.00 95.88 1205 ASP A N 1
ATOM 9919 C CA . ASP A 1 1205 ? -4.331 3.668 17.524 1.00 95.88 1205 ASP A CA 1
ATOM 9920 C C . ASP A 1 1205 ? -4.647 3.986 16.067 1.00 95.88 1205 ASP A C 1
ATOM 9922 O O . ASP A 1 1205 ? -5.455 3.293 15.449 1.00 95.88 1205 ASP A O 1
ATOM 9926 N N . ILE A 1 1206 ? -4.012 5.012 15.503 1.00 94.00 1206 ILE A N 1
ATOM 9927 C CA . ILE A 1 1206 ? -4.259 5.404 14.110 1.00 94.00 1206 ILE A CA 1
ATOM 9928 C C . ILE A 1 1206 ? -3.766 4.353 13.103 1.00 94.00 1206 ILE A C 1
ATOM 9930 O O . ILE A 1 1206 ? -4.257 4.333 11.977 1.00 94.00 1206 ILE A O 1
ATOM 9934 N N . GLY A 1 1207 ? -2.853 3.454 13.498 1.00 93.50 1207 GLY A N 1
ATOM 9935 C CA . GLY A 1 1207 ? -2.301 2.436 12.602 1.00 93.50 1207 GLY A CA 1
ATOM 9936 C C . GLY A 1 1207 ? -1.381 3.053 11.551 1.00 93.50 1207 GLY A C 1
ATOM 9937 O O . GLY A 1 1207 ? -1.715 3.075 10.371 1.00 93.50 1207 GLY A O 1
ATOM 9938 N N . SER A 1 1208 ? -0.253 3.621 11.988 1.00 92.12 1208 SER A N 1
ATOM 9939 C CA . SER A 1 1208 ? 0.703 4.306 11.099 1.00 92.12 1208 SER A CA 1
ATOM 9940 C C . SER A 1 1208 ? 2.140 4.330 11.656 1.00 92.12 1208 SER A C 1
ATOM 9942 O O . SER A 1 1208 ? 2.873 5.313 11.510 1.00 92.12 1208 SER A O 1
ATOM 9944 N N . HIS A 1 1209 ? 2.534 3.288 12.386 1.00 92.69 1209 HIS A N 1
ATOM 9945 C CA . HIS A 1 1209 ? 3.795 3.206 13.130 1.00 92.69 1209 HIS A CA 1
ATOM 9946 C C . HIS A 1 1209 ? 4.308 1.766 13.059 1.00 92.69 1209 HIS A C 1
ATOM 9948 O O . HIS A 1 1209 ? 3.631 0.868 13.558 1.00 92.69 1209 HIS A O 1
ATOM 9954 N N . VAL A 1 1210 ? 5.479 1.556 12.446 1.00 93.88 1210 VAL A N 1
ATOM 9955 C CA . VAL A 1 1210 ? 6.117 0.233 12.357 1.00 93.88 1210 VAL A CA 1
ATOM 9956 C C . VAL A 1 1210 ? 6.743 -0.076 13.708 1.00 93.88 1210 VAL A C 1
ATOM 9958 O O . VAL A 1 1210 ? 7.784 0.489 14.039 1.00 93.88 1210 VAL A O 1
ATOM 9961 N N . THR A 1 1211 ? 6.122 -0.957 14.486 1.00 94.06 1211 THR A N 1
ATOM 9962 C CA . THR A 1 1211 ? 6.688 -1.464 15.737 1.00 94.06 1211 THR A CA 1
ATOM 9963 C C . THR A 1 1211 ? 7.742 -2.519 15.415 1.00 94.06 1211 THR A C 1
ATOM 9965 O O . THR A 1 1211 ? 7.427 -3.627 14.979 1.00 94.06 1211 THR A O 1
ATOM 9968 N N . THR A 1 1212 ? 9.005 -2.159 15.626 1.00 90.12 1212 THR A N 1
ATOM 9969 C CA . THR A 1 1212 ? 10.190 -2.981 15.340 1.00 90.12 1212 THR A CA 1
ATOM 9970 C C . THR A 1 1212 ? 10.689 -3.762 16.558 1.00 90.12 1212 THR A C 1
ATOM 9972 O O . THR A 1 1212 ? 11.648 -4.519 16.446 1.00 90.12 1212 THR A O 1
ATOM 9975 N N . GLY A 1 1213 ? 10.065 -3.574 17.724 1.00 87.81 1213 GLY A N 1
ATOM 9976 C CA . GLY A 1 1213 ? 10.330 -4.344 18.936 1.00 87.81 1213 GLY A CA 1
ATOM 9977 C C . GLY A 1 1213 ? 9.367 -3.994 20.073 1.00 87.81 1213 GLY A C 1
ATOM 9978 O O . GLY A 1 1213 ? 8.754 -2.922 20.074 1.00 87.81 1213 GLY A O 1
ATOM 9979 N N . LEU A 1 1214 ? 9.236 -4.909 21.037 1.00 87.12 1214 LEU A N 1
ATOM 9980 C CA . LEU A 1 1214 ? 8.382 -4.756 22.216 1.00 87.12 1214 LEU A CA 1
ATOM 9981 C C . LEU A 1 1214 ? 9.212 -4.758 23.503 1.00 87.12 1214 LEU A C 1
ATOM 9983 O O . LEU A 1 1214 ? 10.039 -5.645 23.701 1.00 87.12 1214 LEU A O 1
ATOM 9987 N N . ASP A 1 1215 ? 8.904 -3.816 24.397 1.00 84.50 1215 ASP A N 1
ATOM 9988 C CA . ASP A 1 1215 ? 9.554 -3.645 25.708 1.00 84.50 1215 ASP A CA 1
ATOM 9989 C C . ASP A 1 1215 ? 11.091 -3.501 25.633 1.00 84.50 1215 ASP A C 1
ATOM 9991 O O . ASP A 1 1215 ? 11.611 -3.050 24.617 1.00 84.50 1215 ASP A O 1
ATOM 9995 N N . ILE A 1 1216 ? 11.822 -3.806 26.712 1.00 67.12 1216 ILE A N 1
ATOM 9996 C CA . ILE A 1 1216 ? 13.289 -3.793 26.758 1.00 67.12 1216 ILE A CA 1
ATOM 9997 C C . ILE A 1 1216 ? 13.835 -5.221 26.919 1.00 67.12 1216 ILE A C 1
ATOM 9999 O O . ILE A 1 1216 ? 13.649 -5.860 27.953 1.00 67.12 1216 ILE A O 1
ATOM 10003 N N . TYR A 1 1217 ? 14.583 -5.702 25.922 1.00 66.12 1217 TYR A N 1
ATOM 10004 C CA . TYR A 1 1217 ? 15.412 -6.908 26.009 1.00 66.12 1217 TYR A CA 1
ATOM 10005 C C . TYR A 1 1217 ? 16.525 -6.749 27.060 1.00 66.12 1217 TYR A C 1
ATOM 10007 O O . TYR A 1 1217 ? 17.560 -6.156 26.777 1.00 66.12 1217 TYR A O 1
ATOM 10015 N N . THR A 1 1218 ? 16.354 -7.319 28.253 1.00 55.38 1218 THR A N 1
ATOM 10016 C CA . THR A 1 1218 ? 17.419 -7.404 29.277 1.00 55.38 1218 THR A CA 1
ATOM 10017 C C . THR A 1 1218 ? 18.195 -8.725 29.249 1.00 55.38 1218 THR A C 1
ATOM 10019 O O . THR A 1 1218 ? 19.240 -8.843 29.879 1.00 55.38 1218 THR A O 1
ATOM 10022 N N . ASP A 1 1219 ? 17.684 -9.738 28.542 1.00 60.66 1219 ASP A N 1
ATOM 10023 C CA . ASP A 1 1219 ? 18.035 -11.142 28.809 1.00 60.66 1219 ASP A CA 1
ATOM 10024 C C . ASP A 1 1219 ? 18.809 -11.825 27.644 1.00 60.66 1219 ASP A C 1
ATOM 10026 O O . ASP A 1 1219 ? 18.991 -13.042 27.641 1.00 60.66 1219 ASP A O 1
ATOM 10030 N N . ILE A 1 1220 ? 19.310 -11.061 26.658 1.00 65.38 1220 ILE A N 1
ATOM 10031 C CA . ILE A 1 1220 ? 20.100 -11.575 25.513 1.00 65.38 1220 ILE A CA 1
ATOM 10032 C C . ILE A 1 1220 ? 21.570 -11.804 25.917 1.00 65.38 1220 ILE A C 1
ATOM 10034 O O . ILE A 1 1220 ? 22.204 -10.937 26.517 1.00 65.38 1220 ILE A O 1
ATOM 10038 N N . GLU A 1 1221 ? 22.124 -12.983 25.596 1.00 65.31 1221 GLU A N 1
ATOM 10039 C CA . GLU A 1 1221 ? 23.486 -13.432 25.978 1.00 65.31 1221 GLU A CA 1
ATOM 10040 C C . GLU A 1 1221 ? 23.827 -13.246 27.481 1.00 65.31 1221 GLU A C 1
ATOM 10042 O O . GLU A 1 1221 ? 24.996 -13.155 27.854 1.00 65.31 1221 GLU A O 1
ATOM 10047 N N . GLY A 1 1222 ? 22.818 -13.171 28.362 1.00 63.66 1222 GLY A N 1
ATOM 10048 C CA . GLY A 1 1222 ? 22.996 -12.918 29.799 1.00 63.66 1222 GLY A CA 1
ATOM 10049 C C . GLY A 1 1222 ? 23.464 -11.497 30.161 1.00 63.66 1222 GLY A C 1
ATOM 10050 O O . GLY A 1 1222 ? 23.836 -11.252 31.311 1.00 63.66 1222 GLY A O 1
ATOM 10051 N N . ARG A 1 1223 ? 23.460 -10.557 29.206 1.00 60.53 1223 ARG A N 1
ATOM 10052 C CA . ARG A 1 1223 ? 23.933 -9.174 29.380 1.00 60.53 1223 ARG A CA 1
ATOM 10053 C C . ARG A 1 1223 ? 22.792 -8.271 29.852 1.00 60.53 1223 ARG A C 1
ATOM 10055 O O . ARG A 1 1223 ? 22.027 -7.762 29.045 1.00 60.53 1223 ARG A O 1
ATOM 10062 N N . LYS A 1 1224 ? 22.708 -8.061 31.168 1.00 54.38 1224 LYS A N 1
ATOM 10063 C CA . LYS A 1 1224 ? 21.549 -7.428 31.831 1.00 54.38 1224 LYS A CA 1
ATOM 10064 C C . LYS A 1 1224 ? 21.243 -5.972 31.450 1.00 54.38 1224 LYS A C 1
ATOM 10066 O O . LYS A 1 1224 ? 20.114 -5.533 31.652 1.00 54.38 1224 LYS A O 1
ATOM 10071 N N . ASN A 1 1225 ? 22.223 -5.227 30.940 1.00 46.19 1225 ASN A N 1
ATOM 10072 C CA . ASN A 1 1225 ? 22.150 -3.776 30.760 1.00 46.19 1225 ASN A CA 1
ATOM 10073 C C . ASN A 1 1225 ? 22.554 -3.376 29.321 1.00 46.19 1225 ASN A C 1
ATOM 10075 O O . ASN A 1 1225 ? 23.228 -4.136 28.631 1.00 46.19 1225 ASN A O 1
ATOM 10079 N N . GLU A 1 1226 ? 22.193 -2.148 28.919 1.00 50.62 1226 GLU A N 1
ATOM 10080 C CA . GLU A 1 1226 ? 22.611 -1.429 27.687 1.00 50.62 1226 GLU A CA 1
ATOM 10081 C C . GLU A 1 1226 ? 21.864 -1.697 26.358 1.00 50.62 1226 GLU A C 1
ATOM 10083 O O . GLU A 1 1226 ? 22.172 -1.061 25.349 1.00 50.62 1226 GLU A O 1
ATOM 10088 N N . PHE A 1 1227 ? 20.795 -2.500 26.327 1.00 53.25 1227 PHE A N 1
ATOM 10089 C CA . PHE A 1 1227 ? 19.903 -2.541 25.154 1.00 53.25 1227 PHE A CA 1
ATOM 10090 C C . PHE A 1 1227 ? 18.941 -1.338 25.137 1.00 53.25 1227 PHE A C 1
ATOM 10092 O O . PHE A 1 1227 ? 18.047 -1.233 25.977 1.00 53.25 1227 PHE A O 1
ATOM 10099 N N . SER A 1 1228 ? 19.072 -0.445 24.147 1.00 51.25 1228 SER A N 1
ATOM 10100 C CA . SER A 1 1228 ? 18.087 0.618 23.886 1.00 51.25 1228 SER A CA 1
ATOM 10101 C C . SER A 1 1228 ? 17.549 0.526 22.458 1.00 51.25 1228 SER A C 1
ATOM 10103 O O . SER A 1 1228 ? 18.299 0.585 21.491 1.00 51.25 1228 SER A O 1
ATOM 10105 N N . PHE A 1 1229 ? 16.228 0.408 22.318 1.00 51.41 1229 PHE A N 1
ATOM 10106 C CA . PHE A 1 1229 ? 15.543 0.124 21.046 1.00 51.41 1229 PHE A CA 1
ATOM 10107 C C . PHE A 1 1229 ? 15.508 1.336 20.095 1.00 51.41 1229 PHE A C 1
ATOM 10109 O O . PHE A 1 1229 ? 14.927 1.284 19.014 1.00 51.41 1229 PHE A O 1
ATOM 10116 N N . GLN A 1 1230 ? 16.157 2.435 20.487 1.00 52.62 1230 GLN A N 1
ATOM 10117 C CA . GLN A 1 1230 ? 16.418 3.589 19.631 1.00 52.62 1230 GLN A CA 1
ATOM 10118 C C . GLN A 1 1230 ? 17.516 3.305 18.583 1.00 52.62 1230 GLN A C 1
ATOM 10120 O O . GLN A 1 1230 ? 17.777 4.137 17.721 1.00 52.62 1230 GLN A O 1
ATOM 10125 N N . ASN A 1 1231 ? 18.160 2.139 18.619 1.00 56.75 1231 ASN A N 1
ATOM 10126 C CA . ASN A 1 1231 ? 19.030 1.605 17.569 1.00 56.75 1231 ASN A CA 1
ATOM 10127 C C . ASN A 1 1231 ? 19.059 0.061 17.693 1.00 56.75 1231 ASN A C 1
ATOM 10129 O O . ASN A 1 1231 ? 18.707 -0.455 18.755 1.00 56.75 1231 ASN A O 1
ATOM 10133 N N . PRO A 1 1232 ? 19.488 -0.708 16.673 1.00 55.81 1232 PRO A N 1
ATOM 10134 C CA . PRO A 1 1232 ? 19.923 -2.076 16.933 1.00 55.81 1232 PRO A CA 1
ATOM 10135 C C . PRO A 1 1232 ? 21.132 -2.039 17.866 1.00 55.81 1232 PRO A C 1
ATOM 10137 O O . PRO A 1 1232 ? 22.058 -1.248 17.661 1.00 55.81 1232 PRO A O 1
ATOM 10140 N N . ALA A 1 1233 ? 21.135 -2.895 18.883 1.00 57.28 1233 ALA A N 1
ATOM 10141 C CA . ALA A 1 1233 ? 22.245 -2.968 19.820 1.00 57.28 1233 ALA A CA 1
ATOM 10142 C C . ALA A 1 1233 ? 23.448 -3.610 19.121 1.00 57.28 1233 ALA A C 1
ATOM 10144 O O . ALA A 1 1233 ? 23.394 -4.777 18.725 1.00 57.28 1233 ALA A O 1
ATOM 10145 N N . TYR A 1 1234 ? 24.519 -2.838 18.946 1.00 61.31 1234 TYR A N 1
ATOM 10146 C CA . TYR A 1 1234 ? 25.757 -3.296 18.329 1.00 61.31 1234 TYR A CA 1
ATOM 10147 C C . TYR A 1 1234 ? 26.838 -3.550 19.378 1.00 61.31 1234 TYR A C 1
ATOM 10149 O O . TYR A 1 1234 ? 27.087 -2.729 20.259 1.00 61.31 1234 TYR A O 1
ATOM 10157 N N . PHE A 1 1235 ? 27.523 -4.680 19.244 1.00 67.56 1235 PHE A N 1
ATOM 10158 C CA . PHE A 1 1235 ? 28.676 -5.049 20.049 1.00 67.56 1235 PHE A CA 1
ATOM 10159 C C . PHE A 1 1235 ? 29.882 -5.255 19.139 1.00 67.56 1235 PHE A C 1
ATOM 10161 O O . PHE A 1 1235 ? 29.842 -6.050 18.198 1.00 67.56 1235 PHE A O 1
ATOM 10168 N N . TYR A 1 1236 ? 30.968 -4.557 19.456 1.00 68.81 1236 TYR A N 1
ATOM 10169 C CA . TYR A 1 1236 ? 32.265 -4.727 18.817 1.00 68.81 1236 TYR A CA 1
ATOM 10170 C C . TYR A 1 1236 ? 33.167 -5.575 19.711 1.00 68.81 1236 TYR A C 1
ATOM 10172 O O . TYR A 1 1236 ? 33.246 -5.341 20.916 1.00 68.81 1236 TYR A O 1
ATOM 10180 N N . ILE A 1 1237 ? 33.888 -6.525 19.121 1.00 69.88 1237 ILE A N 1
ATOM 10181 C CA . ILE A 1 1237 ? 35.003 -7.214 19.770 1.00 69.88 1237 ILE A CA 1
ATOM 10182 C C . ILE A 1 1237 ? 36.282 -6.728 19.090 1.00 69.88 1237 ILE A C 1
ATOM 10184 O O . ILE A 1 1237 ? 36.552 -7.068 17.937 1.00 69.88 1237 ILE A O 1
ATOM 10188 N N . GLY A 1 1238 ? 37.053 -5.910 19.805 1.00 72.62 1238 GLY A N 1
ATOM 10189 C CA . GLY A 1 1238 ? 38.280 -5.279 19.315 1.00 72.62 1238 GLY A CA 1
ATOM 10190 C C . GLY A 1 1238 ? 38.354 -3.785 19.643 1.00 72.62 1238 GLY A C 1
ATOM 10191 O O . GLY A 1 1238 ? 37.426 -3.215 20.217 1.00 72.62 1238 GLY A O 1
ATOM 10192 N N . ASN A 1 1239 ? 39.461 -3.141 19.271 1.00 79.56 1239 ASN A N 1
ATOM 10193 C CA . ASN A 1 1239 ? 39.640 -1.698 19.447 1.00 79.56 1239 ASN A CA 1
ATOM 10194 C C . ASN A 1 1239 ? 38.996 -0.975 18.261 1.00 79.56 1239 ASN A C 1
ATOM 10196 O O . ASN A 1 1239 ? 39.654 -0.754 17.246 1.00 79.56 1239 ASN A O 1
ATOM 10200 N N . VAL A 1 1240 ? 37.712 -0.642 18.372 1.00 80.69 1240 VAL A N 1
ATOM 10201 C CA . VAL A 1 1240 ? 36.929 -0.035 17.286 1.00 80.69 1240 VAL A CA 1
ATOM 10202 C C . VAL A 1 1240 ? 36.611 1.421 17.597 1.00 80.69 1240 VAL A C 1
ATOM 10204 O O . VAL A 1 1240 ? 36.167 1.750 18.695 1.00 80.69 1240 VAL A O 1
ATOM 10207 N N . LYS A 1 1241 ? 36.813 2.291 16.606 1.00 84.94 1241 LYS A N 1
ATOM 10208 C CA . LYS A 1 1241 ? 36.566 3.728 16.694 1.00 84.94 1241 LYS A CA 1
ATOM 10209 C C . LYS A 1 1241 ? 35.740 4.155 15.488 1.00 84.94 1241 LYS A C 1
ATOM 10211 O O . LYS A 1 1241 ? 36.234 4.180 14.365 1.00 84.94 1241 LYS A O 1
ATOM 10216 N N . ILE A 1 1242 ? 34.469 4.463 15.718 1.00 86.94 1242 ILE A N 1
ATOM 10217 C CA . ILE A 1 1242 ? 33.574 4.975 14.676 1.00 86.94 1242 ILE A CA 1
ATOM 10218 C C . ILE A 1 1242 ? 34.000 6.414 14.359 1.00 86.94 1242 ILE A C 1
ATOM 10220 O O . ILE A 1 1242 ? 34.127 7.236 15.263 1.00 86.94 1242 ILE A O 1
ATOM 10224 N N . GLU A 1 1243 ? 34.244 6.705 13.085 1.00 90.38 1243 GLU A N 1
ATOM 10225 C CA . GLU A 1 1243 ? 34.554 8.047 12.583 1.00 90.38 1243 GLU A CA 1
ATOM 10226 C C . GLU A 1 1243 ? 33.269 8.828 12.285 1.00 90.38 1243 GLU A C 1
ATOM 10228 O O . GLU A 1 1243 ? 33.150 9.998 12.642 1.00 90.38 1243 GLU A O 1
ATOM 10233 N N . SER A 1 1244 ? 32.272 8.167 11.690 1.00 89.38 1244 SER A N 1
ATOM 10234 C CA . SER A 1 1244 ? 30.921 8.711 11.525 1.00 89.38 1244 SER A CA 1
ATOM 10235 C C . SER A 1 1244 ? 29.882 7.602 11.331 1.00 89.38 1244 SER A C 1
ATOM 10237 O O . SER A 1 1244 ? 30.218 6.448 11.054 1.00 89.38 1244 SER A O 1
ATOM 10239 N N . SER A 1 1245 ? 28.600 7.946 11.471 1.00 88.94 1245 SER A N 1
ATOM 10240 C CA . SER A 1 1245 ? 27.498 7.074 11.060 1.00 88.94 1245 SER A CA 1
ATOM 10241 C C . SER A 1 1245 ? 26.344 7.880 10.475 1.00 88.94 1245 SER A C 1
ATOM 10243 O O . SER A 1 1245 ? 25.956 8.891 11.060 1.00 88.94 1245 SER A O 1
ATOM 10245 N N . GLU A 1 1246 ? 25.759 7.403 9.380 1.00 90.19 1246 GLU A N 1
ATOM 10246 C CA . GLU A 1 1246 ? 24.609 8.019 8.714 1.00 90.19 1246 GLU A CA 1
ATOM 10247 C C . GLU A 1 1246 ? 23.374 7.114 8.832 1.00 90.19 1246 GLU A C 1
ATOM 10249 O O . GLU A 1 1246 ? 23.461 5.911 8.591 1.00 90.19 1246 GLU A O 1
ATOM 10254 N N . GLU A 1 1247 ? 22.218 7.690 9.183 1.00 90.25 1247 GLU A N 1
ATOM 10255 C CA . GLU A 1 1247 ? 20.933 6.983 9.285 1.00 90.25 1247 GLU A CA 1
ATOM 10256 C C . GLU A 1 1247 ? 19.922 7.467 8.234 1.00 90.25 1247 GLU A C 1
ATOM 10258 O O . GLU A 1 1247 ? 19.533 8.646 8.188 1.00 90.25 1247 GLU A O 1
ATOM 10263 N N . LYS A 1 1248 ? 19.417 6.521 7.439 1.00 89.50 1248 LYS A N 1
ATOM 10264 C CA . LYS A 1 1248 ? 18.365 6.714 6.439 1.00 89.50 1248 LYS A CA 1
ATOM 10265 C C . LYS A 1 1248 ? 17.222 5.743 6.726 1.00 89.50 1248 LYS A C 1
ATOM 10267 O O . LYS A 1 1248 ? 17.437 4.545 6.863 1.00 89.50 1248 LYS A O 1
ATOM 10272 N N . TYR A 1 1249 ? 16.010 6.268 6.862 1.00 89.12 1249 TYR A N 1
ATOM 10273 C CA . TYR A 1 1249 ? 14.802 5.474 7.059 1.00 89.12 1249 TYR A CA 1
ATOM 10274 C C . TYR A 1 1249 ? 13.846 5.808 5.922 1.00 89.12 1249 TYR A C 1
ATOM 10276 O O . TYR A 1 1249 ? 13.318 6.918 5.871 1.00 89.12 1249 TYR A O 1
ATOM 10284 N N . ASP A 1 1250 ? 13.699 4.872 4.992 1.00 86.62 1250 ASP A N 1
ATOM 10285 C CA . ASP A 1 1250 ? 12.817 5.007 3.840 1.00 86.62 1250 ASP A CA 1
ATOM 10286 C C . ASP A 1 1250 ? 11.499 4.276 4.097 1.00 86.62 1250 ASP A C 1
ATOM 10288 O O . ASP A 1 1250 ? 11.478 3.187 4.675 1.00 86.62 1250 ASP A O 1
ATOM 10292 N N . VAL A 1 1251 ? 10.402 4.862 3.623 1.00 85.62 1251 VAL A N 1
ATOM 10293 C CA . VAL A 1 1251 ? 9.059 4.272 3.647 1.00 85.62 1251 VAL A CA 1
ATOM 10294 C C . VAL A 1 1251 ? 8.547 4.226 2.208 1.00 85.62 1251 VAL A C 1
ATOM 10296 O O . VAL A 1 1251 ? 8.692 5.188 1.454 1.00 85.62 1251 VAL A O 1
ATOM 10299 N N . PHE A 1 1252 ? 7.962 3.097 1.826 1.00 85.19 1252 PHE A N 1
ATOM 10300 C CA . PHE A 1 1252 ? 7.431 2.804 0.499 1.00 85.19 1252 PHE A CA 1
ATOM 10301 C C . PHE A 1 1252 ? 5.993 2.298 0.673 1.00 85.19 1252 PHE A C 1
ATOM 10303 O O . PHE A 1 1252 ? 5.764 1.444 1.529 1.00 85.19 1252 PHE A O 1
ATOM 10310 N N . LYS A 1 1253 ? 5.023 2.771 -0.122 1.00 86.06 1253 LYS A N 1
ATOM 10311 C CA . LYS A 1 1253 ? 3.704 2.109 -0.174 1.00 86.06 1253 LYS A CA 1
ATOM 10312 C C . LYS A 1 1253 ? 3.841 0.773 -0.920 1.00 86.06 1253 LYS A C 1
ATOM 10314 O O . LYS A 1 1253 ? 4.582 0.724 -1.903 1.00 86.06 1253 LYS A O 1
ATOM 10319 N N . LEU A 1 1254 ? 3.137 -0.263 -0.461 1.00 78.44 1254 LEU A N 1
ATOM 10320 C CA . LEU A 1 1254 ? 2.958 -1.541 -1.171 1.00 78.44 1254 LEU A CA 1
ATOM 10321 C C . LEU A 1 1254 ? 1.611 -1.602 -1.914 1.00 78.44 1254 LEU A C 1
ATOM 10323 O O . LEU A 1 1254 ? 0.729 -0.776 -1.583 1.00 78.44 1254 LEU A O 1
#

Foldseek 3Di:
DVVLQVLVVVLVVVLVVLVVLLVVLVVVLVVVCCQPPNCPHPLVVQLVVDDPVDLSNVLSVVLNVQLVVLSVVLVVPQQVVLSVLSVVLSVLSVVLVVLSVVLVVLVVVCVDVVSVVVNVVSSVVSVVSSVVSVVCCVVSPVVSSVSNVVSVVVSVVSSVVSVVVSVVSVVDPPPCPVVPVVVPDDDPPPPDDDDDDDDDDYDDDDDDDDDDDDDDDDDDDDDDDDDDDDDDDDDDDDDDDDDDDDDDDDDDDDDDDDDDDDDDDDDDDDDDDDDDDDDDDDDDDDDDDDDDDDDDDDDDDDDDDDDDDDDDDDDDDDDDDDDPDPDDDDDDDDDDDDDDDDDDDDDDDDDDDDDDDDDDDDDDYDYDDYDDDDDDDDDDDDDDDDDDDDDDDDDDDDDDYDDDDDDDDDDDDDDDDDDDDDDDDDDDDDDDDPDDDPVVVVVPPCVDDPDLVVNLVPLVVLCVVDNPFDKAKDWAWDAKWKKKKKKKFFFDPPFFFQKKKKKFFAFDDDRFKDWPDKAKFKALVPPRDTPDGFDWDDFLPTIMGMDIDGCVVPRRRRMMMIIMITIMTGIKIAIDTDPDPPDQHDEDDDDVSLLVVLLDADPQLPCLDPLNVVVCVVVVLEFDQDPVRHTQDPSSSLVSVLSVLVVQADEDPPDDDQLHLVSCVVVSYYHQSNQQSVSSSSCSVRSWRKKKFWWFFQDPPDPPDTDTHIWMWTQDPSHGTQTARSRDDDPPDPCSRRTRTDPRGIRGRDMHARRFPVVQVVADPDGDPCRNMDMDTDPDTDTPDMDMDMDMDGPDDDDDDDDDDDDDDDDDDDDDDDDDDDDDDDDDDDDDDDDDDDDDDDDDDDDDDDDDDDDDDDDDDDDDDDDDDDDDDDDDDDDDDDDDDDDDDPDPPPSVCVVVVVPAPPPCVPDDPDDFLVRVLPPLVVLCVVWVADWAKDWAWDFKKKKKKKKKFFFDPPFDFFKKKWKFFAFDDDRFKDWPDKWKFKAAPVRDTPWTFDWDDDLPTIITIIMDGADVVDDRRMMMMMIMIIMIGIKIFIDGDPDPPDQHDEDDDDPSLLPVLLDAAPQQPCVDVVNVVVCVVVVLEWDQDPVRHIQAPQSSLLSLLSVLLPQEDEDPPDDDPLHLVRRNVVSYHHQSSSASVSSNSCSNNSWGKKKFWWFFQDPVPPPRPFIHIWMWIQHPSHGTFTARSRDAPVDSSSNCGGSIDRSGTRRRDMHFPQPPPNNRDDDDNRGGDMDTDTRIDTPDMDIDMDMGGD

Secondary structure (DSSP, 8-state):
-HHHHHHHHHHHHHHHHHHHHHHHHHHHHHHHHHHHHSTTSHHHHHHHHS-TTSHHHHHHHHHHHHHHHHHHHHIIIIIHHHHHHHHHHHHHHHHHHHHHHHHHHHHTTTTSHHHHHHHHHHHHHHHHHHHHHHHHHIIIIIHHHHHHHHHHHHHHHHHHHHHHHHHHHHTS---TTS-GGGGGSPP-TTS--PPP------------------------PPPP----PPPPPP-----------------PPPP----S--------PPP-------PPPP------------------------------------------S--S----PPPPP--------------------------------------------------------------------------PPPP----------------------GGGGGG----SPPPHHHHTT-HHHHHHHHSS--EEEEEEEEEEEEEEEEEEEEEPTT---S-EEEEEE----BTTEEEEEEEEEEE-SSS--EEE-PEEEE-SSSEEEEEEE-GGG-TT--EEEEEEEEEEEEEEEEEEE---TT-----PPPPHHHHHHHT---SSS---SHHHHHHHHHTT-SPPBPTTSPBPPHHHHHHHHHHHHHHH-EE-SS----S-HHHHHHHTEE-HHHHHHHHHHHHHHTT--EEEEEEEE--TTS-S---EEEEEEEEETTTEEEEE-SS---SSS-SGGGBS-B-S-EEEEEES--TT-TTTTTT----TTSTTEEEEESS---EEEEEEEEEEEEPP-PPP----------------------------------------------------------------------------------------S--TTSGGGTTGGGS-----TT--TT--HHHHTT-HHHHHHHHSS-EEEEEEEEEEEEEEEEEEEEE-TT-EEEEEEEEEEPP--BTTEEEEEEEEEEE-TT--EEEEPEEE--SSS-EEEEEE--BTTB--SEEEEEEEEEEEEEEEEEEE---TTPPPP-PPPPHHHHHHHHS-BTTB--SSHHHHHHHHHTT-SPPBPTTSPBPPHHHHHHHHHHHHHHH-EE-SS-SS---HHHHHHHTEE-HHHHHHHHHHHHHHTT--EEEEEEEE--TT-TT--PEEEEEEEEETTTEEEEE-TT---S-TT-TTTBSEE-S-EEEEEES----GGG--S---TTS-EEEEEEE--EEEEEEEEEEEE-

pLDDT: mean 70.6, std 28.64, range [22.0, 98.62]

InterPro domains:
  IPR002931 Transglutaminase-like [PF01841] (633-725)
  IPR002931 Transglutaminase-like [PF01841] (1096-1188)
  IPR002931 Transglutaminase-like [SM00460] (664-728)
  IPR002931 Transglutaminase-like [SM00460] (1127-1191)
  IPR027267 AH/BAR domain superfamily [G3DSA:1.20.1270.60] (1-178)
  IPR027267 AH/BAR domain superfamily [SSF103657] (1-170)
  IPR038765 Papain-like cysteine peptidase superfamily [SSF54001] (551-757)
  IPR038765 Papain-like cysteine peptidase superfamily [SSF54001] (980-1223)

Sequence (1254 aa):
DPNYETLKREFKRLYENCNSVKNSLLSYTSYIKELYLSPNSIYNSLTQFYDNQHPLSKYSSSILQLIDAQIKNWEINEFNGHYQKILDYSLSIDQIHSTIQKVDRLSSEVNNEQKKSEYIHLKSSLFNETSQLFDNKAECFEKPLINIQLSFNNLIQSVHSILNNSSPLLQTHINNQNNHILNLYPNNDFLNKPVHNHLDGPSTITQQPSPSLVKQPLRPNPPISSPIQQQPPQRQQQQQRPYKPNTKLNKLQVWQTIPENIQNQFIRKATFTALDGIDLYKVNLVEVTDPNEVVQFEPISQRDIDIYLRPTDKLNFDTPEFEQFIQENGFYPKQFEDGSMEKFESTSHTSKLSQLTAPTKQEQLHHINRSQYQNQPQQLNPPKPLQQINKSPIQQQLKTSPIQKPPLQQQQQRPVSAPSKPAASETKSGFSLFKKSAESIQKLKFHKIPPLDQLVDHHEYHKFFWDNKRYKLVKTYNGSVSVNYDFTLKYKPNTKLSTLQVWQTIPETIQNQFIRKATFTVLDGNNNSIIDLPSIVDSSHQKLFCFKYNPFQHPNKLHFICRANFEVDLYKVNLVEVTDPNEVVQFEPISQRDIDIYLRPTEKLNYDTPEFEQFIQENGFYPKQFEDGSMESVLCFAYRIYLFQLKNFTYKYPHTLSGKPIETFKAKYGDCGCHSFFFTSIMRYNNIPTRLLFGRGANLNNNSDPQWHVKTDIYLDQVGWVPMDVTCKDFNGPHTHLIGNDSGDHITFGMDYLTDIQDLSKYSPFPSFQLMNMIHFGHNVELESTSHTSKLSQLTAPTKQDQFSHINQSQYQQLHIQTIGQKSQPTVLQQQQQPQQQQQQQQQQQRSTPQPASQRPVSFHQQQPVPNRTVPTQQQPVSQRPQEKDSSFSNSISSFLSNATKSLNISNNGLPSKIHVDQLINDHNLHKKLWDKRFKLVKKYNYSVSTLYTKKIIFSPDSKLNEIKFYMGIPLNINNQQVRYSSFTLHDSNDQCISQASIVKSLVHDCYLLAYKPNPGQVDRELTWKYRVDVDFYTVTAEEVTNPNEQIDFDPISEKEIDLYLRPSDKMKFDTPEFEQFIFENNLYPKQFDDGTMESVLCFAYRVSLFIYKNIQYKNPYSHNGDPISTFKAGHGDCGCHSWLFGSILRYNNIPVRLLYGRGGLLDKPGDKQIHIKNQFYVEGLGFVPYDGAFKDGNPYHKKYFAHDIGSHVTTGLDIYTDIEGRKNEFSFQNPAYFYIGNVKIESSEEKYDVFKL

Organism: Dictyostelium purpureum (NCBI:txid5786)

Radius of gyration: 43.68 Å; chains: 1; bounding box: 113×120×147 Å